Protein AF-A0A2E4EGY2-F1 (afdb_monomer_lite)

Structure (mmCIF, N/CA/C/O backbone):
data_AF-A0A2E4EGY2-F1
#
_entry.id   AF-A0A2E4EGY2-F1
#
loop_
_atom_site.group_PDB
_atom_site.id
_atom_site.type_symbol
_atom_site.label_atom_id
_atom_site.label_alt_id
_atom_site.label_comp_id
_atom_site.label_asym_id
_atom_site.label_entity_id
_atom_site.label_seq_id
_atom_site.pdbx_PDB_ins_code
_atom_site.Cartn_x
_atom_site.Cartn_y
_atom_site.Cartn_z
_atom_site.occupancy
_atom_site.B_iso_or_equiv
_atom_site.auth_seq_id
_atom_site.auth_comp_id
_atom_site.auth_asym_id
_atom_site.auth_atom_id
_atom_site.pdbx_PDB_model_num
ATOM 1 N N . MET A 1 1 ? 61.086 -19.832 33.159 1.00 43.75 1 MET A N 1
ATOM 2 C CA . MET A 1 1 ? 60.207 -19.777 31.962 1.00 43.75 1 MET A CA 1
ATOM 3 C C . MET A 1 1 ? 58.761 -19.370 32.262 1.00 43.75 1 MET A C 1
ATOM 5 O O . MET A 1 1 ? 58.404 -18.276 31.849 1.00 43.75 1 MET A O 1
ATOM 9 N N . LYS A 1 2 ? 57.931 -20.161 32.974 1.00 40.00 2 LYS A N 1
ATOM 10 C CA . LYS A 1 2 ? 56.482 -19.863 33.135 1.00 40.00 2 LYS A CA 1
ATOM 11 C C . LYS A 1 2 ? 56.146 -18.461 33.682 1.00 40.00 2 LYS A C 1
ATOM 13 O O . LYS A 1 2 ? 55.175 -17.877 33.219 1.00 40.00 2 LYS A O 1
ATOM 18 N N . GLU A 1 3 ? 56.927 -17.888 34.601 1.00 39.31 3 GLU A N 1
ATOM 19 C CA . GLU A 1 3 ? 56.696 -16.504 35.069 1.00 39.31 3 GLU A CA 1
ATOM 20 C C . GLU A 1 3 ? 57.158 -15.427 34.076 1.00 39.31 3 GLU A C 1
ATOM 22 O O . GLU A 1 3 ? 56.471 -14.422 33.913 1.00 39.31 3 GLU A O 1
ATOM 27 N N . GLY A 1 4 ? 58.259 -15.658 33.352 1.00 36.94 4 GLY A N 1
ATOM 28 C CA . GLY A 1 4 ? 58.747 -14.748 32.307 1.00 36.94 4 GLY A CA 1
ATOM 29 C C . GLY A 1 4 ? 57.737 -14.588 31.169 1.00 36.94 4 GLY A C 1
ATOM 30 O O . GLY A 1 4 ? 57.348 -13.468 30.851 1.00 36.94 4 GLY A O 1
ATOM 31 N N . LEU A 1 5 ? 57.208 -15.707 30.661 1.00 41.22 5 LEU A N 1
ATOM 32 C CA . LEU A 1 5 ? 56.119 -15.723 29.673 1.00 41.22 5 LEU A CA 1
ATOM 33 C C . LEU A 1 5 ? 54.854 -15.018 30.187 1.00 41.22 5 LEU A C 1
ATOM 35 O O . LEU A 1 5 ? 54.205 -14.294 29.441 1.00 41.22 5 LEU A O 1
ATOM 39 N N . LYS A 1 6 ? 54.518 -15.174 31.474 1.00 42.88 6 LYS A N 1
ATOM 40 C CA . LYS A 1 6 ? 53.339 -14.541 32.093 1.00 42.88 6 LYS A CA 1
ATOM 41 C C . LYS A 1 6 ? 53.498 -13.024 32.255 1.00 42.88 6 LYS A C 1
ATOM 43 O O . LYS A 1 6 ? 52.508 -12.302 32.165 1.00 42.88 6 LYS A O 1
ATOM 48 N N . ASN A 1 7 ? 54.723 -12.542 32.462 1.00 42.03 7 ASN A N 1
ATOM 49 C CA . ASN A 1 7 ? 55.039 -11.114 32.503 1.00 42.03 7 ASN A CA 1
ATOM 50 C C . ASN A 1 7 ? 55.165 -10.509 31.094 1.00 42.03 7 ASN A C 1
ATOM 52 O O . ASN A 1 7 ? 54.687 -9.397 30.886 1.00 42.03 7 ASN A O 1
ATOM 56 N N . GLN A 1 8 ? 55.693 -11.246 30.109 1.00 40.59 8 GLN A N 1
ATOM 57 C CA . GLN A 1 8 ? 55.657 -10.837 28.699 1.00 40.59 8 GLN A CA 1
ATOM 58 C C . GLN A 1 8 ? 54.221 -10.742 28.170 1.00 40.59 8 GLN A C 1
ATOM 60 O O . GLN A 1 8 ? 53.866 -9.704 27.626 1.00 40.59 8 GLN A O 1
ATOM 65 N N . PHE A 1 9 ? 53.359 -11.740 28.406 1.00 45.94 9 PHE A N 1
ATOM 66 C CA . PHE A 1 9 ? 51.948 -11.672 27.996 1.00 45.94 9 PHE A CA 1
ATOM 67 C C . PHE A 1 9 ? 51.217 -10.479 28.619 1.00 45.94 9 PHE A C 1
ATOM 69 O O . PHE A 1 9 ? 50.475 -9.787 27.929 1.00 45.94 9 PHE A O 1
ATOM 76 N N . LYS A 1 10 ? 51.463 -10.199 29.908 1.00 45.66 10 LYS A N 1
ATOM 77 C CA . LYS A 1 10 ? 50.946 -8.993 30.569 1.00 45.66 10 LYS A CA 1
ATOM 78 C C . LYS A 1 10 ? 51.479 -7.710 29.943 1.00 45.66 10 LYS A C 1
ATOM 80 O O . LYS A 1 10 ? 50.704 -6.780 29.805 1.00 45.66 10 LYS A O 1
ATOM 85 N N . SER A 1 11 ? 52.761 -7.654 29.580 1.00 42.69 11 SER A N 1
ATOM 86 C CA . SER A 1 11 ? 53.362 -6.485 28.930 1.00 42.69 11 SER A CA 1
ATOM 87 C C . SER A 1 11 ? 52.779 -6.251 27.535 1.00 42.69 11 SER A C 1
ATOM 89 O O . SER A 1 11 ? 52.365 -5.139 27.232 1.00 42.69 11 SER A O 1
ATOM 91 N N . VAL A 1 12 ? 52.672 -7.291 26.705 1.00 44.94 12 VAL A N 1
ATOM 92 C CA . VAL A 1 12 ? 52.135 -7.182 25.338 1.00 44.94 12 VAL A CA 1
ATOM 93 C C . VAL A 1 12 ? 50.657 -6.789 25.360 1.00 44.94 12 VAL A C 1
ATOM 95 O O . VAL A 1 12 ? 50.278 -5.853 24.666 1.00 44.94 12 VAL A O 1
ATOM 98 N N . TRP A 1 13 ? 49.834 -7.404 26.218 1.00 46.69 13 TRP A N 1
ATOM 99 C CA . TRP A 1 13 ? 48.433 -6.989 26.388 1.00 46.69 13 TRP A CA 1
ATOM 100 C C . TRP A 1 13 ? 48.278 -5.614 27.044 1.00 46.69 13 TRP A C 1
ATOM 102 O O . TRP A 1 13 ? 47.344 -4.891 26.716 1.00 46.69 13 TRP A O 1
ATOM 112 N N . PHE A 1 14 ? 49.187 -5.224 27.942 1.00 46.91 14 PHE A N 1
ATOM 113 C CA . PHE A 1 14 ? 49.222 -3.873 28.502 1.00 46.91 14 PHE A CA 1
ATOM 114 C C . PHE A 1 14 ? 49.481 -2.833 27.412 1.00 46.91 14 PHE A C 1
ATOM 116 O O . PHE A 1 14 ? 48.731 -1.870 27.333 1.00 46.91 14 PHE A O 1
ATOM 123 N N . HIS A 1 15 ? 50.472 -3.052 26.542 1.00 46.97 15 HIS A N 1
ATOM 124 C CA . HIS A 1 15 ? 50.715 -2.168 25.404 1.00 46.97 15 HIS A CA 1
ATOM 125 C C . HIS A 1 15 ? 49.548 -2.212 24.415 1.00 46.97 15 HIS A C 1
ATOM 127 O O . HIS A 1 15 ? 49.099 -1.157 24.012 1.00 46.97 15 HIS A O 1
ATOM 133 N N . ALA A 1 16 ? 48.975 -3.378 24.099 1.00 46.25 16 ALA A N 1
ATOM 134 C CA . ALA A 1 16 ? 47.828 -3.467 23.193 1.00 46.25 16 ALA A CA 1
ATOM 135 C C . ALA A 1 16 ? 46.588 -2.715 23.710 1.00 46.25 16 ALA A C 1
ATOM 137 O O . ALA A 1 16 ? 45.962 -1.994 22.946 1.00 46.25 16 ALA A O 1
ATOM 138 N N . VAL A 1 17 ? 46.242 -2.837 24.998 1.00 45.94 17 VAL A N 1
ATOM 139 C CA . VAL A 1 17 ? 45.067 -2.166 25.589 1.00 45.94 17 VAL A CA 1
ATOM 140 C C . VAL A 1 17 ? 45.338 -0.694 25.895 1.00 45.94 17 VAL A C 1
ATOM 142 O O . VAL A 1 17 ? 44.447 0.129 25.711 1.00 45.94 17 VAL A O 1
ATOM 145 N N . LEU A 1 18 ? 46.551 -0.337 26.329 1.00 44.94 18 LEU A N 1
ATOM 146 C CA . LEU A 1 18 ? 46.935 1.062 26.504 1.00 44.94 18 LEU A CA 1
ATOM 147 C C . LEU A 1 18 ? 47.008 1.766 25.147 1.00 44.94 18 LEU A C 1
ATOM 149 O O . LEU A 1 18 ? 46.481 2.861 25.030 1.00 44.94 18 LEU A O 1
ATOM 153 N N . SER A 1 19 ? 47.568 1.127 24.117 1.00 43.06 19 SER A N 1
ATOM 154 C CA . SER A 1 19 ? 47.495 1.610 22.739 1.00 43.06 19 SER A CA 1
ATOM 155 C C . SER A 1 19 ? 46.063 1.627 22.230 1.00 43.06 19 SER A C 1
ATOM 157 O O . SER A 1 19 ? 45.731 2.601 21.594 1.00 43.06 19 SER A O 1
ATOM 159 N N . LEU A 1 20 ? 45.176 0.673 22.540 1.00 46.81 20 LEU A N 1
ATOM 160 C CA . LEU A 1 20 ? 43.767 0.795 22.135 1.00 46.81 20 LEU A CA 1
ATOM 161 C C . LEU A 1 20 ? 43.086 1.98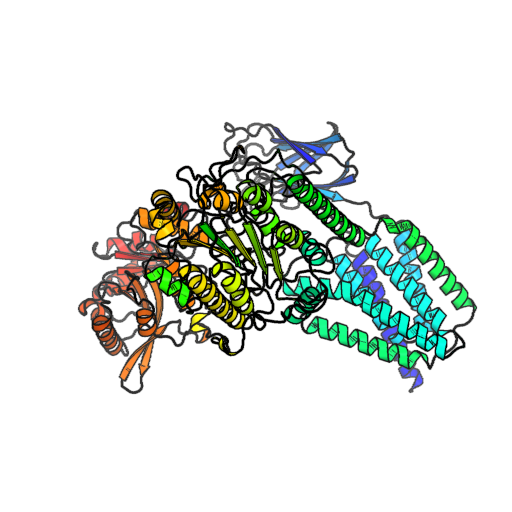9 22.811 1.00 46.81 20 LEU A C 1
ATOM 163 O O . LEU A 1 20 ? 42.434 2.765 22.133 1.00 46.81 20 LEU A O 1
ATOM 167 N N . ALA A 1 21 ? 43.253 2.177 24.122 1.00 44.97 21 ALA A N 1
ATOM 168 C CA . ALA A 1 21 ? 42.639 3.285 24.855 1.00 44.97 21 ALA A CA 1
ATOM 169 C C . ALA A 1 21 ? 43.232 4.649 24.461 1.00 44.97 21 ALA A C 1
ATOM 171 O O . ALA A 1 21 ? 42.494 5.619 24.308 1.00 44.97 21 ALA A O 1
ATOM 172 N N . ILE A 1 22 ? 44.551 4.719 24.247 1.00 47.06 22 ILE A N 1
ATOM 173 C CA . ILE A 1 22 ? 45.232 5.908 23.727 1.00 47.06 22 ILE A CA 1
ATOM 174 C C . ILE A 1 22 ? 44.877 6.128 22.257 1.00 47.06 22 ILE A C 1
ATOM 176 O O . ILE A 1 22 ? 44.673 7.270 21.894 1.00 47.06 22 ILE A O 1
ATOM 180 N N . SER A 1 23 ? 44.732 5.097 21.422 1.00 41.50 23 SER A N 1
ATOM 181 C CA . SER A 1 23 ? 44.304 5.225 20.021 1.00 41.50 23 SER A CA 1
ATOM 182 C C . SER A 1 23 ? 42.824 5.556 19.887 1.00 41.50 23 SER A C 1
ATOM 184 O O . SER A 1 23 ? 42.479 6.232 18.937 1.00 41.50 23 SER A O 1
ATOM 186 N N . PHE A 1 24 ? 41.955 5.148 20.814 1.00 45.22 24 PHE A N 1
ATOM 187 C CA . PHE A 1 24 ? 40.541 5.543 20.822 1.00 45.22 24 PHE A CA 1
ATOM 188 C C . PHE A 1 24 ? 40.388 6.980 21.333 1.00 45.22 24 PHE A C 1
ATOM 190 O O . PHE A 1 24 ? 39.708 7.789 20.712 1.00 45.22 24 PHE A O 1
ATOM 197 N N . GLY A 1 25 ? 41.109 7.338 22.403 1.00 43.31 25 GLY A N 1
ATOM 198 C CA . GLY A 1 25 ? 41.240 8.727 22.842 1.00 43.31 25 GLY A CA 1
ATOM 199 C C . GLY A 1 25 ? 41.875 9.616 21.769 1.00 43.31 25 GLY A C 1
ATOM 200 O O . GLY A 1 25 ? 41.408 10.725 21.551 1.00 43.31 25 GLY A O 1
ATOM 201 N N . LEU A 1 26 ? 42.884 9.117 21.048 1.00 38.22 26 LEU A N 1
ATOM 202 C CA . LEU A 1 26 ? 43.493 9.809 19.916 1.00 38.22 26 LEU A CA 1
ATOM 203 C C . LEU A 1 26 ? 42.579 9.837 18.696 1.00 38.22 26 LEU A C 1
ATOM 205 O O . LEU A 1 26 ? 42.564 10.863 18.052 1.00 38.22 26 LEU A O 1
ATOM 209 N N . LEU A 1 27 ? 41.776 8.817 18.386 1.00 38.78 27 LEU A N 1
ATOM 210 C CA . LEU A 1 27 ? 40.776 8.884 17.308 1.00 38.78 27 LEU A CA 1
ATOM 211 C C . LEU A 1 27 ? 39.757 10.003 17.574 1.00 38.78 27 LEU A C 1
ATOM 213 O O . LEU A 1 27 ? 39.432 10.756 16.665 1.00 38.78 27 LEU A O 1
ATOM 217 N N . VAL A 1 28 ? 39.359 10.194 18.836 1.00 42.56 28 VAL A N 1
ATOM 218 C CA . VAL A 1 28 ? 38.513 11.317 19.289 1.00 42.56 28 VAL A CA 1
ATOM 219 C C . VAL A 1 28 ? 39.254 12.676 19.295 1.00 42.56 28 VAL A C 1
ATOM 221 O O . VAL A 1 28 ? 38.615 13.724 19.338 1.00 42.56 28 VAL A O 1
ATOM 224 N N . ILE A 1 29 ? 40.593 12.690 19.235 1.00 39.97 29 ILE A N 1
ATOM 225 C CA . ILE A 1 29 ? 41.439 13.905 19.171 1.00 39.97 29 ILE A CA 1
ATOM 226 C C . ILE A 1 29 ? 41.930 14.207 17.737 1.00 39.97 29 ILE A C 1
ATOM 228 O O . ILE A 1 29 ? 42.236 15.358 17.435 1.00 39.97 29 ILE A O 1
ATOM 232 N N . ILE A 1 30 ? 42.026 13.196 16.867 1.00 36.00 30 ILE A N 1
ATOM 233 C CA . ILE A 1 30 ? 42.582 13.247 15.502 1.00 36.00 30 ILE A CA 1
ATOM 234 C C . ILE A 1 30 ? 41.524 13.666 14.474 1.00 36.00 30 ILE A C 1
ATOM 236 O O . ILE A 1 30 ? 41.901 14.147 13.409 1.00 36.00 30 ILE A O 1
ATOM 240 N N . ASP A 1 31 ? 40.235 13.630 14.826 1.00 38.78 31 ASP A N 1
ATOM 241 C CA . ASP A 1 31 ? 39.235 14.503 14.202 1.00 38.78 31 ASP A CA 1
ATOM 242 C C . ASP A 1 31 ? 38.855 15.681 15.131 1.00 38.78 31 ASP A C 1
ATOM 244 O O . ASP A 1 31 ? 37.803 15.682 15.781 1.00 38.78 31 ASP A O 1
ATOM 248 N N . PRO A 1 32 ? 39.702 16.728 15.219 1.00 34.06 32 PRO A N 1
ATOM 249 C CA . PRO A 1 32 ? 39.312 17.992 15.831 1.00 34.06 32 PRO A CA 1
ATOM 250 C C . PRO A 1 32 ? 38.370 18.811 14.921 1.00 34.06 32 PRO A C 1
ATOM 252 O O . PRO A 1 32 ? 37.890 19.858 15.358 1.00 34.06 32 PRO A O 1
ATOM 255 N N . GLY A 1 33 ? 38.121 18.362 13.682 1.00 35.66 33 GLY A N 1
ATOM 256 C CA . GLY A 1 33 ? 37.351 19.050 12.644 1.00 35.66 33 GLY A CA 1
ATOM 257 C C . GLY A 1 33 ? 35.840 18.843 12.749 1.00 35.66 33 GLY A C 1
ATOM 258 O O . GLY A 1 33 ? 35.081 19.766 12.448 1.00 35.66 33 GLY A O 1
ATOM 259 N N . GLN A 1 34 ? 35.377 17.699 13.265 1.00 41.50 34 GLN A N 1
ATOM 260 C CA . GLN A 1 34 ? 33.968 17.511 13.615 1.00 41.50 34 GLN A CA 1
ATOM 261 C C . GLN A 1 34 ? 33.580 18.347 14.842 1.00 41.50 34 GLN A C 1
ATOM 263 O O . GLN A 1 34 ? 33.541 17.902 15.997 1.00 41.50 34 GLN A O 1
ATOM 268 N N . GLN A 1 35 ? 33.246 19.608 14.573 1.00 42.72 35 GLN A N 1
ATOM 269 C CA . GLN A 1 35 ? 32.198 20.292 15.319 1.00 42.72 35 GLN A CA 1
ATOM 270 C C . GLN A 1 35 ? 30.904 19.480 15.183 1.00 42.72 35 GLN A C 1
ATOM 272 O O . GLN A 1 35 ? 30.644 18.913 14.125 1.00 42.72 35 GLN A O 1
ATOM 277 N N . ILE A 1 36 ? 30.101 19.419 16.245 1.00 43.84 36 ILE A N 1
ATOM 278 C CA . ILE A 1 36 ? 28.754 18.851 16.149 1.00 43.84 36 ILE A CA 1
ATOM 279 C C . ILE A 1 36 ? 27.914 19.887 15.405 1.00 43.84 36 ILE A C 1
ATOM 281 O O . ILE A 1 36 ? 27.819 21.035 15.847 1.00 43.84 36 ILE A O 1
ATOM 285 N N . LYS A 1 37 ? 27.390 19.485 14.248 1.00 47.50 37 LYS A N 1
ATOM 286 C CA . LYS A 1 37 ? 26.693 20.336 13.285 1.00 47.50 37 LYS A CA 1
ATOM 287 C C . LYS A 1 37 ? 25.208 20.014 13.351 1.00 47.50 37 LYS A C 1
ATOM 289 O O . LYS A 1 37 ? 24.761 19.048 12.740 1.00 47.50 37 LYS A O 1
ATOM 294 N N . HIS A 1 38 ? 24.435 20.805 14.089 1.00 48.16 38 HIS A N 1
ATOM 295 C CA . HIS A 1 38 ? 22.979 20.682 14.017 1.00 48.16 38 HIS A CA 1
ATOM 296 C C . HIS A 1 38 ? 22.462 21.564 12.881 1.00 48.16 38 HIS A C 1
ATOM 298 O O . HIS A 1 38 ? 22.697 22.779 12.890 1.00 48.16 38 HIS A O 1
ATOM 304 N N . ARG A 1 39 ? 21.735 20.967 11.926 1.00 51.50 39 ARG A N 1
ATOM 305 C CA . ARG A 1 39 ? 20.926 21.734 10.971 1.00 51.50 39 ARG A CA 1
ATOM 306 C C . ARG A 1 39 ? 19.956 22.610 11.754 1.00 51.50 39 ARG A C 1
ATOM 308 O O . ARG A 1 39 ? 19.328 22.162 12.714 1.00 51.50 39 ARG A O 1
ATOM 315 N N . ILE A 1 40 ? 19.873 23.875 11.370 1.00 57.31 40 ILE A N 1
ATOM 316 C CA . ILE A 1 40 ? 19.001 24.834 12.036 1.00 57.31 40 ILE A CA 1
ATOM 317 C C . ILE A 1 40 ? 17.601 24.675 11.440 1.00 57.31 40 ILE A C 1
ATOM 319 O O . ILE A 1 40 ? 17.443 24.763 10.228 1.00 57.31 40 ILE A O 1
ATOM 323 N N . SER A 1 41 ? 16.593 24.404 12.274 1.00 55.62 41 SER A N 1
ATOM 324 C CA . SER A 1 41 ? 15.233 24.175 11.773 1.00 55.62 41 SER A CA 1
ATOM 325 C C . SER A 1 41 ? 14.583 25.468 11.270 1.00 55.62 41 SER A C 1
ATOM 327 O O . SER A 1 41 ? 14.902 26.562 11.742 1.00 55.62 41 SER A O 1
ATOM 329 N N . ASN A 1 42 ? 13.567 25.337 10.416 1.00 55.50 42 ASN A N 1
ATOM 330 C CA . ASN A 1 42 ? 12.757 26.461 9.928 1.00 55.50 42 ASN A CA 1
ATOM 331 C C . ASN A 1 42 ? 12.005 27.222 11.047 1.00 55.50 42 ASN A C 1
ATOM 333 O O . ASN A 1 42 ? 11.441 28.278 10.790 1.00 55.50 42 ASN A O 1
ATOM 337 N N . THR A 1 43 ? 11.992 26.723 12.293 1.00 56.84 43 THR A N 1
ATOM 338 C CA . THR A 1 43 ? 11.450 27.462 13.455 1.00 56.84 43 THR A CA 1
ATOM 339 C C . THR A 1 43 ? 12.482 28.365 14.143 1.00 56.84 43 THR A C 1
ATOM 341 O O . THR A 1 43 ? 12.125 29.196 14.974 1.00 56.84 43 THR A O 1
ATOM 344 N N . ASN A 1 44 ? 13.770 28.217 13.816 1.00 61.84 44 ASN A N 1
ATOM 345 C CA . ASN A 1 44 ? 14.877 28.919 14.467 1.00 61.84 44 ASN A CA 1
ATOM 346 C C . ASN A 1 44 ? 15.380 30.142 13.677 1.00 61.84 44 ASN A C 1
ATOM 348 O O . ASN A 1 44 ? 16.044 30.998 14.261 1.00 61.84 44 ASN A O 1
ATOM 352 N N . ILE A 1 45 ? 15.087 30.227 12.377 1.00 72.38 45 ILE A N 1
ATOM 353 C CA . ILE A 1 45 ? 15.450 31.344 11.492 1.00 72.38 45 ILE A CA 1
ATOM 354 C C . ILE A 1 45 ? 14.226 31.691 10.642 1.00 72.38 45 ILE A C 1
ATOM 356 O O . ILE A 1 45 ? 13.532 30.793 10.177 1.00 72.38 45 ILE A O 1
ATOM 360 N N . SER A 1 46 ? 13.992 32.978 10.398 1.00 75.12 46 SER A N 1
ATOM 361 C CA . SER A 1 46 ? 13.111 33.456 9.321 1.00 75.12 46 SER A CA 1
ATOM 362 C C . SER A 1 46 ? 13.911 34.290 8.326 1.00 75.12 46 SER A C 1
ATOM 364 O O . SER A 1 46 ? 14.830 34.993 8.743 1.00 75.12 46 SER A O 1
ATOM 366 N N . TRP A 1 47 ? 13.557 34.271 7.044 1.00 76.06 47 TRP A N 1
ATOM 367 C CA . TRP A 1 47 ? 14.311 34.967 5.998 1.00 76.06 47 TRP A CA 1
ATOM 368 C C . TRP A 1 47 ? 13.417 35.712 5.005 1.00 76.06 47 TRP A C 1
ATOM 370 O O . TRP A 1 47 ? 12.238 35.396 4.860 1.00 76.06 47 TRP A O 1
ATOM 380 N N . ASP A 1 48 ? 14.016 36.679 4.315 1.00 77.69 48 ASP A N 1
ATOM 381 C CA . ASP A 1 48 ? 13.446 37.396 3.172 1.00 77.69 48 ASP A CA 1
ATOM 382 C C . ASP A 1 48 ? 14.502 37.532 2.059 1.00 77.69 48 ASP A C 1
ATOM 384 O O . ASP A 1 48 ? 15.704 37.534 2.347 1.00 77.69 48 ASP A O 1
ATOM 388 N N . VAL A 1 49 ? 14.068 37.607 0.796 1.00 74.00 49 VAL A N 1
ATOM 389 C CA . VAL A 1 49 ? 14.955 37.624 -0.382 1.00 74.00 49 VAL A CA 1
ATOM 390 C C . VAL A 1 49 ? 14.600 38.789 -1.302 1.00 74.00 49 VAL A C 1
ATOM 392 O O . VAL A 1 49 ? 13.512 38.837 -1.873 1.00 74.00 49 VAL A O 1
ATOM 395 N N . GLU A 1 50 ? 15.554 39.689 -1.524 1.00 77.31 50 GLU A N 1
ATOM 396 C CA . GLU A 1 50 ? 15.409 40.818 -2.443 1.00 77.31 50 GLU A CA 1
ATOM 397 C C . GLU A 1 50 ? 16.045 40.525 -3.819 1.00 77.31 50 GLU A C 1
ATOM 399 O O . GLU A 1 50 ? 16.934 39.685 -3.972 1.00 77.31 50 GLU A O 1
ATOM 404 N N . ASN A 1 51 ? 15.600 41.263 -4.843 1.00 68.38 51 ASN A N 1
ATOM 405 C CA . ASN A 1 51 ? 16.040 41.181 -6.249 1.00 68.38 51 ASN A CA 1
ATOM 406 C C . ASN A 1 51 ? 15.730 39.866 -7.011 1.00 68.38 51 ASN A C 1
ATOM 408 O O . ASN A 1 51 ? 16.104 39.741 -8.182 1.00 68.38 51 ASN A O 1
ATOM 412 N N . VAL A 1 52 ? 14.953 38.944 -6.431 1.00 63.59 52 VAL A N 1
ATOM 413 C CA . VAL A 1 52 ? 14.356 37.793 -7.140 1.00 63.59 52 VAL A CA 1
ATOM 414 C C . VAL A 1 52 ? 12.952 38.170 -7.632 1.00 63.59 52 VAL A C 1
ATOM 416 O O . VAL A 1 52 ? 12.012 38.260 -6.851 1.00 63.59 52 VAL A O 1
ATOM 419 N N . ASN A 1 53 ? 12.807 38.442 -8.933 1.00 53.25 53 ASN A N 1
ATOM 420 C CA . ASN A 1 53 ? 11.556 38.911 -9.550 1.00 53.25 53 ASN A CA 1
ATOM 421 C C . ASN A 1 53 ? 11.316 38.244 -10.920 1.00 53.25 53 ASN A C 1
ATOM 423 O O . ASN A 1 53 ? 12.290 37.964 -11.617 1.00 53.25 53 ASN A O 1
ATOM 427 N N . PRO A 1 54 ? 10.059 38.105 -11.398 1.00 45.81 54 PRO A N 1
ATOM 428 C CA . PRO A 1 54 ? 9.752 37.488 -12.700 1.00 45.81 54 PRO A CA 1
ATOM 429 C C . PRO A 1 54 ? 10.389 38.174 -13.921 1.00 45.81 54 PRO A C 1
ATOM 431 O O . PRO A 1 54 ? 10.542 37.550 -14.966 1.00 45.81 54 PRO A O 1
ATOM 434 N N . GLY A 1 55 ? 10.767 39.453 -13.806 1.00 50.75 55 GLY A N 1
ATOM 435 C CA . GLY A 1 55 ? 11.512 40.185 -14.840 1.00 50.75 55 GLY A CA 1
ATOM 436 C C . GLY A 1 55 ? 13.014 39.868 -14.893 1.00 50.75 55 GLY A C 1
ATOM 437 O O . GLY A 1 55 ? 13.683 40.285 -15.830 1.00 50.75 55 GLY A O 1
ATOM 438 N N . ASN A 1 56 ? 13.537 39.131 -13.909 1.00 47.03 56 ASN A N 1
ATOM 439 C CA . ASN A 1 56 ? 14.909 38.626 -13.835 1.00 47.03 56 ASN A CA 1
ATOM 440 C C . ASN A 1 56 ? 14.869 37.098 -14.039 1.00 47.03 56 ASN A C 1
ATOM 442 O O . ASN A 1 56 ? 15.159 36.308 -13.140 1.00 47.03 56 ASN A O 1
ATOM 446 N N . ALA A 1 57 ? 14.329 36.694 -15.192 1.00 44.53 57 ALA A N 1
ATOM 447 C CA . ALA A 1 57 ? 13.749 35.374 -15.411 1.00 44.53 57 ALA A CA 1
ATOM 448 C C . ALA A 1 57 ? 14.789 34.241 -15.475 1.00 44.53 57 ALA A C 1
ATOM 450 O O . ALA A 1 57 ? 15.209 33.862 -16.569 1.00 44.53 57 ALA A O 1
ATOM 451 N N . ARG A 1 58 ? 15.137 33.684 -14.302 1.00 47.59 58 ARG A N 1
ATOM 452 C CA . ARG A 1 58 ? 15.354 32.239 -14.049 1.00 47.59 58 ARG A CA 1
ATOM 453 C C . ARG A 1 58 ? 15.753 31.896 -12.606 1.00 47.59 58 ARG A C 1
ATOM 455 O O . ARG A 1 58 ? 15.622 30.738 -12.252 1.00 47.59 58 ARG A O 1
ATOM 462 N N . SER A 1 59 ? 16.229 32.835 -11.782 1.00 45.81 59 SER A N 1
ATOM 463 C CA . SER A 1 59 ? 16.734 32.522 -10.427 1.00 45.81 59 SER A CA 1
ATOM 464 C C . SER A 1 59 ? 15.669 31.911 -9.507 1.00 45.81 59 SER A C 1
ATOM 466 O O . SER A 1 59 ? 14.758 32.611 -9.060 1.00 45.81 59 SER A O 1
ATOM 468 N N . GLU A 1 60 ? 15.813 30.621 -9.196 1.00 47.62 60 GLU A N 1
ATOM 469 C CA . GLU A 1 60 ? 14.971 29.891 -8.247 1.00 47.62 60 GLU A CA 1
ATOM 470 C C . GLU A 1 60 ? 15.617 29.846 -6.852 1.00 47.62 60 GLU A C 1
ATOM 472 O O . GLU A 1 60 ? 16.768 29.434 -6.673 1.00 47.62 60 GLU A O 1
ATOM 477 N N . PHE A 1 61 ? 14.845 30.242 -5.837 1.00 49.03 61 PHE A N 1
ATOM 478 C CA . PHE A 1 61 ? 15.204 30.098 -4.427 1.00 49.03 61 PHE A CA 1
ATOM 479 C C . PHE A 1 61 ? 14.391 28.945 -3.826 1.00 49.03 61 PHE A C 1
ATOM 481 O O . PHE A 1 61 ? 13.179 29.071 -3.647 1.00 49.03 61 PHE A O 1
ATOM 488 N N . SER A 1 62 ? 15.048 27.818 -3.537 1.00 43.31 62 SER A N 1
ATOM 489 C CA . SER A 1 62 ? 14.399 26.597 -3.047 1.00 43.31 62 SER A CA 1
ATOM 490 C C . SER A 1 62 ? 15.176 25.987 -1.883 1.00 43.31 62 SER A C 1
ATOM 492 O O . SER A 1 62 ? 16.313 25.551 -2.039 1.00 43.31 62 SER A O 1
ATOM 494 N N . LEU A 1 63 ? 14.551 25.940 -0.706 1.00 46.69 63 LEU A N 1
ATOM 495 C CA . LEU A 1 63 ? 15.120 25.324 0.494 1.00 46.69 63 LEU A CA 1
ATOM 496 C C . LEU A 1 63 ? 14.743 23.839 0.567 1.00 46.69 63 LEU A C 1
ATOM 498 O O . LEU A 1 63 ? 13.683 23.485 1.081 1.00 46.69 63 LEU A O 1
ATOM 502 N N . PHE A 1 64 ? 15.645 22.975 0.100 1.00 40.66 64 PHE A N 1
ATOM 503 C CA . PHE A 1 64 ? 15.582 21.522 0.295 1.00 40.66 64 PHE A CA 1
ATOM 504 C C . PHE A 1 64 ? 16.544 21.089 1.405 1.00 40.66 64 PHE A C 1
ATOM 506 O O . PHE A 1 64 ? 17.690 20.744 1.119 1.00 40.66 64 PHE A O 1
ATOM 513 N N . ASP A 1 65 ? 16.090 21.134 2.667 1.00 41.22 65 ASP A N 1
ATOM 514 C CA . ASP A 1 65 ? 16.758 20.610 3.887 1.00 41.22 65 ASP A CA 1
ATOM 515 C C . ASP A 1 65 ? 18.216 21.064 4.161 1.00 41.22 65 ASP A C 1
ATOM 517 O O . ASP A 1 65 ? 18.846 20.689 5.153 1.00 41.22 65 ASP A O 1
ATOM 521 N N . THR A 1 66 ? 18.737 21.904 3.279 1.00 42.53 66 THR A N 1
ATOM 522 C CA . THR A 1 66 ? 20.096 22.406 3.125 1.00 42.53 66 THR A CA 1
ATOM 523 C C . THR A 1 66 ? 19.975 23.627 2.221 1.00 42.53 66 THR A C 1
ATOM 525 O O . THR A 1 66 ? 19.280 23.595 1.204 1.00 42.53 66 THR A O 1
ATOM 528 N N . SER A 1 67 ? 20.607 24.727 2.608 1.00 51.97 67 SER A N 1
ATOM 529 C CA . SER A 1 67 ? 20.373 26.041 2.005 1.00 51.97 67 SER A CA 1
ATOM 530 C C . SER A 1 67 ? 21.180 26.246 0.710 1.00 51.97 67 SER A C 1
ATOM 532 O O . SER A 1 67 ? 22.202 26.937 0.674 1.00 51.97 67 SER A O 1
ATOM 534 N N . TYR A 1 68 ? 20.702 25.629 -0.371 1.00 52.94 68 TYR A N 1
ATOM 535 C CA . TYR A 1 68 ? 21.153 25.853 -1.749 1.00 52.94 68 TYR A CA 1
ATOM 536 C C . TYR A 1 68 ? 20.237 26.871 -2.459 1.00 52.94 68 TYR A C 1
ATOM 538 O O . TYR A 1 68 ? 19.047 26.936 -2.164 1.00 52.94 68 TYR A O 1
ATOM 546 N N . PHE A 1 69 ? 20.757 27.669 -3.398 1.00 56.16 69 PHE A N 1
ATOM 547 C CA . PHE A 1 69 ? 19.939 28.567 -4.232 1.00 56.16 69 PHE A CA 1
ATOM 548 C C . PHE A 1 69 ? 20.586 28.801 -5.602 1.00 56.16 69 PHE A C 1
ATOM 550 O O . PHE A 1 69 ? 21.808 28.858 -5.729 1.00 56.16 69 PHE A O 1
ATOM 557 N N . VAL A 1 70 ? 19.773 28.950 -6.650 1.00 51.62 70 VAL A N 1
ATOM 558 C CA . VAL A 1 70 ? 20.275 29.000 -8.029 1.00 51.62 70 VAL A CA 1
ATOM 559 C C . VAL A 1 70 ? 20.311 30.441 -8.535 1.00 51.62 70 VAL A C 1
ATOM 561 O O . VAL A 1 70 ? 19.275 31.087 -8.688 1.00 51.62 70 VAL A O 1
ATOM 564 N N . ILE A 1 71 ? 21.515 30.950 -8.822 1.00 54.69 71 ILE A N 1
ATOM 565 C CA . ILE A 1 71 ? 21.714 32.234 -9.510 1.00 54.69 71 ILE A CA 1
ATOM 566 C C . ILE A 1 71 ? 22.177 31.961 -10.941 1.00 54.69 71 ILE A C 1
ATOM 568 O O . ILE A 1 71 ? 23.336 31.604 -11.190 1.00 54.69 71 ILE A O 1
ATOM 572 N N . HIS A 1 72 ? 21.260 32.171 -11.880 1.00 52.00 72 HIS A N 1
ATOM 573 C CA . HIS A 1 72 ? 21.540 32.040 -13.304 1.00 52.00 72 HIS A CA 1
ATOM 574 C C . HIS A 1 72 ? 22.250 33.290 -13.867 1.00 52.00 72 HIS A C 1
ATOM 576 O O . HIS A 1 72 ? 22.116 34.383 -13.307 1.00 52.00 72 HIS A O 1
ATOM 582 N N . PRO A 1 73 ? 22.995 33.160 -14.983 1.00 47.38 73 PRO A N 1
ATOM 583 C CA . PRO A 1 73 ? 23.633 34.287 -15.667 1.00 47.38 73 PRO A CA 1
ATOM 584 C C . PRO A 1 73 ? 22.666 35.418 -16.045 1.00 47.38 73 PRO A C 1
ATOM 586 O O . PRO A 1 73 ? 21.571 35.160 -16.546 1.00 47.38 73 PRO A O 1
ATOM 589 N N . GLY A 1 74 ? 23.109 36.672 -15.889 1.00 48.56 74 GLY A N 1
ATOM 590 C CA . GLY A 1 74 ? 22.396 37.862 -16.380 1.00 48.56 74 GLY A CA 1
ATOM 591 C C . GLY A 1 74 ? 21.646 38.698 -15.334 1.00 48.56 74 GLY A C 1
ATOM 592 O O . GLY A 1 74 ? 20.945 39.639 -15.711 1.00 48.56 74 GLY A O 1
ATOM 593 N N . ALA A 1 75 ? 21.791 38.409 -14.038 1.00 53.78 75 ALA A N 1
ATOM 594 C CA . ALA A 1 75 ? 21.211 39.234 -12.979 1.00 53.78 75 ALA A CA 1
ATOM 595 C C . ALA A 1 75 ? 21.849 40.641 -12.942 1.00 53.78 75 ALA A C 1
ATOM 597 O O . ALA A 1 75 ? 23.009 40.800 -12.583 1.00 53.78 75 ALA A O 1
ATOM 598 N N . GLN A 1 76 ? 21.074 41.686 -13.259 1.00 56.31 76 GLN A N 1
ATOM 599 C CA . GLN A 1 76 ? 21.552 43.087 -13.272 1.00 56.31 76 GLN A CA 1
ATOM 600 C C . GLN A 1 76 ? 21.785 43.703 -11.877 1.00 56.31 76 GLN A C 1
ATOM 602 O O . GLN A 1 76 ? 22.172 44.867 -11.766 1.00 56.31 76 GLN A O 1
ATOM 607 N N . LYS A 1 77 ? 21.471 42.966 -10.809 1.00 66.25 77 LYS A N 1
ATOM 608 C CA . LYS A 1 77 ? 21.635 43.369 -9.409 1.00 66.25 77 LYS A CA 1
ATOM 609 C C . LYS A 1 77 ? 22.010 42.142 -8.577 1.00 66.25 77 LYS A C 1
ATOM 611 O O . LYS A 1 77 ? 21.484 41.066 -8.874 1.00 66.25 77 LYS A O 1
ATOM 616 N N . PRO A 1 78 ? 22.817 42.303 -7.515 1.00 74.31 78 PRO A N 1
ATOM 617 C CA . PRO A 1 78 ? 23.120 41.210 -6.605 1.00 74.31 78 PRO A CA 1
ATOM 618 C C . PRO A 1 78 ? 21.859 40.709 -5.891 1.00 74.31 78 PRO A C 1
ATOM 620 O O . PRO A 1 78 ? 20.943 41.482 -5.579 1.00 74.31 78 PRO A O 1
ATOM 623 N N . VAL A 1 79 ? 21.829 39.408 -5.611 1.00 75.88 79 VAL A N 1
ATOM 624 C CA . VAL A 1 79 ? 20.795 38.786 -4.776 1.00 75.88 79 VAL A CA 1
ATOM 625 C C . VAL A 1 79 ? 21.124 39.091 -3.321 1.00 75.88 79 VAL A C 1
ATOM 627 O O . VAL A 1 79 ? 22.276 38.971 -2.909 1.00 75.88 79 VAL A O 1
ATOM 630 N N . ILE A 1 80 ? 20.122 39.500 -2.545 1.00 81.50 80 ILE A N 1
ATOM 631 C CA . ILE A 1 80 ? 20.288 39.845 -1.131 1.00 81.50 80 ILE A CA 1
ATOM 632 C C . ILE A 1 80 ? 19.349 38.954 -0.328 1.00 81.50 80 ILE A C 1
ATOM 634 O O . ILE A 1 80 ? 18.143 38.965 -0.564 1.00 81.50 80 ILE A O 1
ATOM 638 N N . VAL A 1 81 ? 19.894 38.184 0.614 1.00 79.75 81 VAL A N 1
ATOM 639 C CA . VAL A 1 81 ? 19.109 37.339 1.523 1.00 79.75 81 VAL A CA 1
ATOM 640 C C . VAL A 1 81 ? 19.303 37.816 2.954 1.00 79.75 81 VAL A C 1
ATOM 642 O O . VAL A 1 81 ? 20.424 37.833 3.462 1.00 79.75 81 VAL A O 1
ATOM 645 N N . ASN A 1 82 ? 18.206 38.189 3.605 1.00 83.56 82 ASN A N 1
ATOM 646 C CA . ASN A 1 82 ? 18.172 38.665 4.982 1.00 83.56 82 ASN A CA 1
ATOM 647 C C . ASN A 1 82 ? 17.699 37.531 5.900 1.00 83.56 82 ASN A C 1
ATOM 649 O O . ASN A 1 82 ? 16.530 37.164 5.853 1.00 83.56 82 ASN A O 1
ATOM 653 N N . TYR A 1 83 ? 18.572 36.994 6.752 1.00 84.62 83 TYR A N 1
ATOM 654 C CA . TYR A 1 83 ? 18.261 35.951 7.737 1.00 84.62 83 TYR A CA 1
ATOM 655 C C . TYR A 1 83 ? 18.139 36.554 9.142 1.00 84.62 83 TYR A C 1
ATOM 657 O O . TYR A 1 83 ? 19.060 37.214 9.613 1.00 84.62 83 TYR A O 1
ATOM 665 N N . ASN A 1 84 ? 17.036 36.295 9.841 1.00 84.00 84 ASN A N 1
ATOM 666 C CA . ASN A 1 84 ? 16.770 36.774 11.201 1.00 84.00 84 ASN A CA 1
ATOM 667 C C . ASN A 1 84 ? 16.743 35.594 12.178 1.00 84.00 84 ASN A C 1
ATOM 669 O O . ASN A 1 84 ? 16.000 34.632 11.963 1.00 84.00 84 ASN A O 1
ATOM 673 N N . PHE A 1 85 ? 17.542 35.667 13.244 1.00 79.94 85 PHE A N 1
ATOM 674 C CA . PHE A 1 85 ? 17.780 34.543 14.152 1.00 79.94 85 PHE A CA 1
ATOM 675 C C . PHE A 1 85 ? 16.903 34.620 15.408 1.00 79.94 85 PHE A C 1
ATOM 677 O O . PHE A 1 85 ? 16.884 35.620 16.129 1.00 79.94 85 PHE A O 1
ATOM 684 N N . HIS A 1 86 ? 16.206 33.518 15.704 1.00 79.00 86 HIS A N 1
ATOM 685 C CA . HIS A 1 86 ? 15.288 33.393 16.846 1.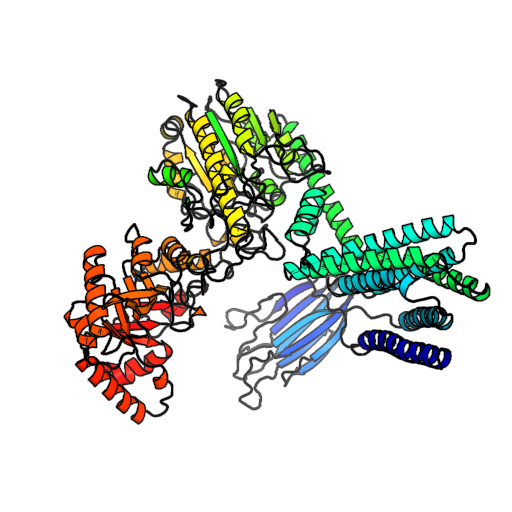00 79.00 86 HIS A CA 1
ATOM 686 C C . HIS A 1 86 ? 15.899 32.635 18.036 1.00 79.00 86 HIS A C 1
ATOM 688 O O . HIS A 1 86 ? 15.174 32.208 18.934 1.00 79.00 86 HIS A O 1
ATOM 694 N N . PHE A 1 87 ? 17.224 32.449 18.057 1.00 74.69 87 PHE A N 1
ATOM 695 C CA . PHE A 1 87 ? 17.949 31.736 19.112 1.00 74.69 87 PHE A CA 1
ATOM 696 C C . PHE A 1 87 ? 19.338 32.331 19.370 1.00 74.69 87 PHE A C 1
ATOM 698 O O . PHE A 1 87 ? 19.981 32.835 18.453 1.00 74.69 87 PHE A O 1
ATOM 705 N N . ASP A 1 88 ? 19.837 32.156 20.595 1.00 75.00 88 ASP A N 1
ATOM 706 C CA . ASP A 1 88 ? 21.233 32.431 20.945 1.00 75.00 88 ASP A CA 1
ATOM 707 C C . ASP A 1 88 ? 22.129 31.219 20.630 1.00 75.00 88 ASP A C 1
ATOM 709 O O . ASP A 1 88 ? 21.816 30.068 20.978 1.00 75.00 88 ASP A O 1
ATOM 713 N N . GLY A 1 89 ? 23.284 31.452 20.007 1.00 74.06 89 GLY A N 1
ATOM 714 C CA . GLY A 1 89 ? 24.282 30.406 19.788 1.00 74.06 89 GLY A CA 1
ATOM 715 C C . GLY A 1 89 ? 25.414 30.804 18.850 1.00 74.06 89 GLY A C 1
ATOM 716 O O . GLY A 1 89 ? 25.407 31.874 18.257 1.00 74.06 89 GLY A O 1
ATOM 717 N N . ARG A 1 90 ? 26.394 29.915 18.678 1.00 74.25 90 ARG A N 1
ATOM 718 C CA . ARG A 1 90 ? 27.378 30.052 17.601 1.00 74.25 90 ARG A CA 1
ATOM 719 C C . ARG A 1 90 ? 26.843 29.388 16.343 1.00 74.25 90 ARG A C 1
ATOM 721 O O . ARG A 1 90 ? 26.201 28.341 16.431 1.00 74.25 90 ARG A O 1
ATOM 728 N N . ILE A 1 91 ? 27.139 29.961 15.186 1.00 76.69 91 ILE A N 1
ATOM 729 C CA . ILE A 1 91 ? 26.809 29.381 13.885 1.00 76.69 91 ILE A CA 1
ATOM 730 C C . ILE A 1 91 ? 28.068 29.165 13.044 1.00 76.69 91 ILE A C 1
ATOM 732 O O . ILE A 1 91 ? 29.051 29.898 13.176 1.00 76.69 91 ILE A O 1
ATOM 736 N N . ARG A 1 92 ? 28.026 28.130 12.205 1.00 76.50 92 ARG A N 1
ATOM 737 C CA . ARG A 1 92 ? 28.896 27.925 11.043 1.00 76.50 92 ARG A CA 1
ATOM 738 C C . ARG A 1 92 ? 28.163 28.487 9.834 1.00 76.50 92 ARG A C 1
ATOM 740 O O . ARG A 1 92 ? 26.984 28.180 9.658 1.00 76.50 92 ARG A O 1
ATOM 747 N N . VAL A 1 93 ? 28.862 29.271 9.025 1.00 78.88 93 VAL A N 1
ATOM 748 C CA . VAL A 1 93 ? 28.429 29.661 7.683 1.00 78.88 93 VAL A CA 1
ATOM 749 C C . VAL A 1 93 ? 29.381 29.004 6.698 1.00 78.88 93 VAL A C 1
ATOM 751 O O . VAL A 1 93 ? 30.597 29.122 6.851 1.00 78.88 93 VAL A O 1
ATOM 754 N N . VAL A 1 94 ? 28.820 28.282 5.733 1.00 75.38 94 VAL A N 1
ATOM 755 C CA . VAL A 1 94 ? 29.547 27.653 4.624 1.00 75.38 94 VAL A CA 1
ATOM 756 C C . VAL A 1 94 ? 29.137 28.360 3.347 1.00 75.38 94 VAL A C 1
ATOM 758 O O . VAL A 1 94 ? 27.955 28.324 3.015 1.00 75.38 94 VAL A O 1
ATOM 761 N N . LEU A 1 95 ? 30.080 28.996 2.661 1.00 79.94 95 LEU A N 1
ATOM 762 C CA . LEU A 1 95 ? 29.888 29.639 1.363 1.00 79.94 95 LEU A CA 1
ATOM 763 C C . LEU A 1 95 ? 30.625 28.829 0.301 1.00 79.94 95 LEU A C 1
ATOM 765 O O . LEU A 1 95 ? 31.770 28.452 0.528 1.00 79.94 95 LEU A O 1
ATOM 769 N N . GLY A 1 96 ? 30.024 28.582 -0.857 1.00 72.12 96 GLY A N 1
ATOM 770 C CA . GLY A 1 96 ? 30.662 27.713 -1.844 1.00 72.12 96 GLY A CA 1
ATOM 771 C C . GLY A 1 96 ? 30.014 27.718 -3.216 1.00 72.12 96 GLY A C 1
ATOM 772 O O . GLY A 1 96 ? 29.003 28.380 -3.455 1.00 72.12 96 GLY A O 1
ATOM 773 N N . ILE A 1 97 ? 30.622 26.957 -4.124 1.00 67.88 97 ILE A N 1
ATOM 774 C CA . ILE A 1 97 ? 30.205 26.812 -5.521 1.00 67.88 97 ILE A CA 1
ATOM 775 C C . ILE A 1 97 ? 29.997 25.323 -5.782 1.00 67.88 97 ILE A C 1
ATOM 777 O O . ILE A 1 97 ? 30.920 24.525 -5.623 1.00 67.88 97 ILE A O 1
ATOM 781 N N . THR A 1 98 ? 28.787 24.915 -6.173 1.00 58.78 98 THR A N 1
ATOM 782 C CA . THR A 1 98 ? 28.494 23.478 -6.307 1.00 58.78 98 THR A CA 1
ATOM 783 C C . THR A 1 98 ? 29.239 22.870 -7.497 1.00 58.78 98 THR A C 1
ATOM 785 O O . THR A 1 98 ? 29.217 23.433 -8.594 1.00 58.78 98 THR A O 1
ATOM 788 N N . GLY A 1 99 ? 29.827 21.683 -7.316 1.00 51.59 99 GLY A N 1
ATOM 789 C CA . GLY A 1 99 ? 30.718 21.022 -8.284 1.00 51.59 99 GLY A CA 1
ATOM 790 C C . GLY A 1 99 ? 30.099 20.519 -9.600 1.00 51.59 99 GLY A C 1
ATOM 791 O O . GLY A 1 99 ? 30.655 19.611 -10.208 1.00 51.59 99 GLY A O 1
ATOM 792 N N . TRP A 1 100 ? 28.954 21.056 -10.029 1.00 46.56 100 TRP A N 1
ATOM 793 C CA . TRP A 1 100 ? 28.338 20.782 -11.338 1.00 46.56 100 TRP A CA 1
ATOM 794 C C . TRP A 1 100 ? 28.757 21.817 -12.402 1.00 46.56 100 TRP A C 1
ATOM 796 O O . TRP A 1 100 ? 28.491 21.621 -13.585 1.00 46.56 100 TRP A O 1
ATOM 806 N N . ALA A 1 101 ? 29.427 22.905 -12.003 1.00 50.66 101 ALA A N 1
ATOM 807 C CA . ALA A 1 101 ? 29.940 23.921 -12.919 1.00 50.66 101 ALA A CA 1
ATOM 808 C C . ALA A 1 101 ? 31.126 23.393 -13.751 1.00 50.66 101 ALA A C 1
ATOM 810 O O . ALA A 1 101 ? 32.202 23.108 -13.219 1.00 50.66 101 ALA A O 1
ATOM 811 N N . THR A 1 102 ? 30.951 23.303 -15.070 1.00 47.62 102 THR A N 1
ATOM 812 C CA . THR A 1 102 ? 32.034 23.011 -16.016 1.00 47.62 102 THR A CA 1
ATOM 813 C C . THR A 1 102 ? 32.938 24.235 -16.183 1.00 47.62 102 THR A C 1
ATOM 815 O O . THR A 1 102 ? 32.578 25.213 -16.834 1.00 47.62 102 THR A O 1
ATOM 818 N N . ILE A 1 103 ? 34.137 24.187 -15.593 1.00 53.09 103 ILE A N 1
ATOM 819 C CA . ILE A 1 103 ? 35.157 25.240 -15.730 1.00 53.09 103 ILE A CA 1
ATOM 820 C C . ILE A 1 103 ? 35.798 25.137 -17.126 1.00 53.09 103 ILE A C 1
ATOM 822 O O . ILE A 1 103 ? 36.860 24.537 -17.292 1.00 53.09 103 ILE A O 1
ATOM 826 N N . GLU A 1 104 ? 35.129 25.681 -18.145 1.00 50.22 104 GLU A N 1
ATOM 827 C CA . GLU A 1 104 ? 35.602 25.646 -19.538 1.00 50.22 104 GLU A CA 1
ATOM 828 C C . GLU A 1 104 ? 36.363 26.910 -19.967 1.00 50.22 104 GLU A C 1
ATOM 830 O O . GLU A 1 104 ? 37.140 26.846 -20.926 1.00 50.22 104 GLU A O 1
ATOM 835 N N . LYS A 1 105 ? 36.194 28.051 -19.279 1.00 53.75 105 LYS A N 1
ATOM 836 C CA . LYS A 1 105 ? 36.929 29.296 -19.566 1.00 53.75 105 LYS A CA 1
ATOM 837 C C . LYS A 1 105 ? 37.476 29.984 -18.318 1.00 53.75 105 LYS A C 1
ATOM 839 O O . LYS A 1 105 ? 36.986 29.844 -17.201 1.00 53.75 105 LYS A O 1
ATOM 844 N N . GLU A 1 106 ? 38.503 30.795 -18.550 1.00 50.72 106 GLU A N 1
ATOM 845 C CA . GLU A 1 106 ? 39.106 31.684 -17.560 1.00 50.72 106 GLU A CA 1
ATOM 846 C C . GLU A 1 106 ? 38.078 32.750 -17.127 1.00 50.72 106 GLU A C 1
ATOM 848 O O . GLU A 1 106 ? 37.719 33.632 -17.907 1.00 50.72 106 GLU A O 1
ATOM 853 N N . GLY A 1 107 ? 37.563 32.628 -15.898 1.00 56.09 107 GLY A N 1
ATOM 854 C CA . GLY A 1 107 ? 36.496 33.482 -15.354 1.00 56.09 107 GLY A CA 1
ATOM 855 C C . GLY A 1 107 ? 35.117 32.819 -15.211 1.00 56.09 107 GLY A C 1
ATOM 856 O O . GLY A 1 107 ? 34.190 33.491 -14.754 1.00 56.09 107 GLY A O 1
ATOM 857 N N . ASP A 1 108 ? 34.967 31.536 -15.562 1.00 57.62 108 ASP A N 1
ATOM 858 C CA . ASP A 1 108 ? 33.833 30.713 -15.116 1.00 57.62 108 ASP A CA 1
ATOM 859 C C . ASP A 1 108 ? 34.027 30.294 -13.644 1.00 57.62 108 ASP A C 1
ATOM 861 O O . ASP A 1 108 ? 35.145 30.007 -13.216 1.00 57.62 108 ASP A O 1
ATOM 865 N N . GLY A 1 109 ? 32.941 30.237 -12.864 1.00 60.03 109 GLY A N 1
ATOM 866 C CA . GLY A 1 109 ? 32.987 29.782 -11.464 1.00 60.03 109 GLY A CA 1
ATOM 867 C C . GLY A 1 109 ? 33.566 30.787 -10.458 1.00 60.03 109 GLY A C 1
ATOM 868 O O . GLY A 1 109 ? 34.253 30.380 -9.524 1.00 60.03 109 GLY A O 1
ATOM 869 N N . ILE A 1 110 ? 33.290 32.086 -10.628 1.00 68.06 110 ILE A N 1
ATOM 870 C CA . ILE A 1 110 ? 33.594 33.126 -9.630 1.00 68.06 110 ILE A CA 1
ATOM 871 C C . ILE A 1 110 ? 32.291 33.672 -9.040 1.00 68.06 110 ILE A C 1
ATOM 873 O O . ILE A 1 110 ? 31.385 34.039 -9.788 1.00 68.06 110 ILE A O 1
ATOM 877 N N . VAL A 1 111 ? 32.208 33.742 -7.708 1.00 73.62 111 VAL A N 1
ATOM 878 C CA . VAL A 1 111 ? 31.079 34.344 -6.978 1.00 73.62 111 VAL A CA 1
ATOM 879 C C . VAL A 1 111 ? 31.606 35.270 -5.882 1.00 73.62 111 VAL A C 1
ATOM 881 O O . VAL A 1 111 ? 32.440 34.871 -5.066 1.00 73.62 111 VAL A O 1
ATOM 884 N N . ASP A 1 112 ? 31.103 36.501 -5.853 1.00 79.31 112 ASP A N 1
ATOM 885 C CA . ASP A 1 112 ? 31.414 37.499 -4.832 1.00 79.31 112 ASP A CA 1
ATOM 886 C C . ASP A 1 112 ? 30.407 37.374 -3.686 1.00 79.31 112 ASP A C 1
ATOM 888 O O . ASP A 1 112 ? 29.200 37.528 -3.892 1.00 79.31 112 ASP A O 1
ATOM 892 N N . TYR A 1 113 ? 30.901 37.128 -2.472 1.00 83.62 113 TYR A N 1
ATOM 893 C CA . TYR A 1 113 ? 30.074 37.022 -1.273 1.00 83.62 113 TYR A CA 1
ATOM 894 C C . TYR A 1 113 ? 30.408 38.129 -0.276 1.00 83.62 113 TYR A C 1
ATOM 896 O O . TYR A 1 113 ? 31.529 38.205 0.228 1.00 83.62 113 TYR A O 1
ATOM 904 N N . VAL A 1 114 ? 29.399 38.917 0.100 1.00 86.62 114 VAL A N 1
ATOM 905 C CA . VAL A 1 114 ? 29.478 39.848 1.234 1.00 86.62 114 VAL A CA 1
ATOM 906 C C . VAL A 1 114 ? 28.488 39.409 2.305 1.00 86.62 114 VAL A C 1
ATOM 908 O O . VAL A 1 114 ? 27.284 39.370 2.062 1.00 86.62 114 VAL A O 1
ATOM 911 N N . VAL A 1 115 ? 28.981 39.101 3.506 1.00 84.81 115 VAL A N 1
ATOM 912 C CA . VAL A 1 115 ? 28.142 38.804 4.674 1.00 84.81 115 VAL A CA 1
ATOM 913 C C . VAL A 1 115 ? 28.228 39.955 5.663 1.00 84.81 115 VAL A C 1
ATOM 915 O O . VAL A 1 115 ? 29.305 40.322 6.143 1.00 84.81 115 VAL A O 1
ATOM 918 N N . LEU A 1 116 ? 27.063 40.506 5.979 1.00 87.88 116 LEU A N 1
ATOM 919 C CA . LEU A 1 116 ? 26.850 41.558 6.958 1.00 87.88 116 LEU A CA 1
ATOM 920 C C . LEU A 1 116 ? 26.159 40.947 8.181 1.00 87.88 116 LEU A C 1
ATOM 922 O O . LEU A 1 116 ? 25.186 40.212 8.026 1.00 87.88 116 LEU A O 1
ATOM 926 N N . LYS A 1 117 ? 26.601 41.290 9.391 1.00 87.50 117 LYS A N 1
ATOM 927 C CA . LYS A 1 117 ? 25.867 41.030 10.633 1.00 87.50 117 LYS A CA 1
ATOM 928 C C . LYS A 1 117 ? 25.389 42.363 11.197 1.00 87.50 117 LYS A C 1
ATOM 930 O O . LYS A 1 117 ? 26.216 43.218 11.487 1.00 87.50 117 LYS A O 1
ATOM 935 N N . ASN A 1 118 ? 24.080 42.555 11.358 1.00 86.19 118 ASN A N 1
ATOM 936 C CA . ASN A 1 118 ? 23.485 43.817 11.823 1.00 86.19 118 ASN A CA 1
ATOM 937 C C . ASN A 1 118 ? 23.987 45.060 11.046 1.00 86.19 118 ASN A C 1
ATOM 939 O O . ASN A 1 118 ? 24.098 46.147 11.606 1.00 86.19 118 ASN A O 1
ATOM 943 N N . SER A 1 119 ? 24.250 44.909 9.741 1.00 83.12 119 SER A N 1
ATOM 944 C CA . SER A 1 119 ? 24.887 45.885 8.824 1.00 83.12 119 SER A CA 1
ATOM 945 C C . SER A 1 119 ? 26.422 46.008 8.876 1.00 83.12 119 SER A C 1
ATOM 947 O O . SER A 1 119 ? 26.985 46.630 7.977 1.00 83.12 119 SER A O 1
ATOM 949 N N . ASP A 1 120 ? 27.119 45.393 9.836 1.00 84.62 120 ASP A N 1
ATOM 950 C CA . ASP A 1 120 ? 28.590 45.369 9.873 1.00 84.62 120 ASP A CA 1
ATOM 951 C C . ASP A 1 120 ? 29.146 44.243 8.986 1.00 84.62 120 ASP A C 1
ATOM 953 O O . ASP A 1 120 ? 28.748 43.085 9.114 1.00 84.62 120 ASP A O 1
ATOM 957 N N . THR A 1 121 ? 30.094 44.545 8.094 1.00 88.06 121 THR A N 1
ATOM 958 C CA . THR A 1 121 ? 30.716 43.532 7.222 1.00 88.06 121 THR A CA 1
ATOM 959 C C . THR A 1 121 ? 31.623 42.590 8.006 1.00 88.06 121 THR A C 1
ATOM 961 O O . THR A 1 121 ? 32.645 43.007 8.548 1.00 88.06 121 THR A O 1
ATOM 964 N N . ILE A 1 122 ? 31.268 41.302 8.018 1.00 85.81 122 ILE A N 1
ATOM 965 C CA . ILE A 1 122 ? 32.024 40.230 8.683 1.00 85.81 122 ILE A CA 1
ATOM 966 C C . ILE A 1 122 ? 32.713 39.273 7.700 1.00 85.81 122 ILE A C 1
ATOM 968 O O . ILE A 1 122 ? 33.630 38.559 8.098 1.00 85.81 122 ILE A O 1
ATOM 972 N N . TYR A 1 123 ? 32.301 39.274 6.429 1.00 84.56 123 TYR A N 1
ATOM 973 C CA . TYR A 1 123 ? 32.960 38.560 5.332 1.00 84.56 123 TYR A CA 1
ATOM 974 C C . TYR A 1 123 ? 32.780 39.341 4.024 1.00 84.56 123 TYR A C 1
ATOM 976 O O . TYR A 1 123 ? 31.704 39.894 3.793 1.00 84.56 123 TYR A O 1
ATOM 984 N N . ASN A 1 124 ? 33.818 39.415 3.191 1.00 86.50 124 ASN A N 1
ATOM 985 C CA . ASN A 1 124 ? 33.785 40.057 1.874 1.00 86.50 124 ASN A CA 1
ATOM 986 C C . ASN A 1 124 ? 34.944 39.523 1.023 1.00 86.50 124 ASN A C 1
ATOM 988 O O . ASN A 1 124 ? 36.041 40.082 1.057 1.00 86.50 124 ASN A O 1
ATOM 992 N N . GLU A 1 125 ? 34.715 38.424 0.307 1.00 81.12 125 GLU A N 1
ATOM 993 C CA . GLU A 1 125 ? 35.725 37.793 -0.548 1.00 81.12 125 GLU A CA 1
ATOM 994 C C . GLU A 1 125 ? 35.097 37.211 -1.824 1.00 81.12 125 GLU A C 1
ATOM 996 O O . GLU A 1 125 ? 33.887 36.986 -1.914 1.00 81.12 125 GLU A O 1
ATOM 1001 N N . LYS A 1 126 ? 35.953 36.963 -2.820 1.00 77.94 126 LYS A N 1
ATOM 1002 C CA . LYS A 1 126 ? 35.602 36.280 -4.069 1.00 77.94 126 LYS A CA 1
ATOM 1003 C C . LYS A 1 126 ? 35.963 34.803 -3.942 1.00 77.94 126 LYS A C 1
ATOM 1005 O O . LYS A 1 126 ? 37.130 34.492 -3.709 1.00 77.94 126 LYS A O 1
ATOM 1010 N N . ILE A 1 127 ? 35.006 33.905 -4.149 1.00 72.12 127 ILE A N 1
ATOM 1011 C CA . ILE A 1 127 ? 35.264 32.462 -4.216 1.00 72.12 127 ILE A CA 1
ATOM 1012 C C . ILE A 1 127 ? 35.500 32.096 -5.683 1.00 72.12 127 ILE A C 1
ATOM 1014 O O . ILE A 1 127 ? 34.679 32.426 -6.536 1.00 72.12 127 ILE A O 1
ATOM 1018 N N . THR A 1 128 ? 36.637 31.459 -5.981 1.00 64.75 128 THR A N 1
ATOM 1019 C CA . THR A 1 128 ? 37.105 31.162 -7.356 1.00 64.75 128 THR A CA 1
ATOM 1020 C C . THR A 1 128 ? 37.382 29.675 -7.612 1.00 64.75 128 THR A C 1
ATOM 1022 O O . THR A 1 128 ? 37.902 29.315 -8.669 1.00 64.75 128 THR A O 1
ATOM 1025 N N . HIS A 1 129 ? 37.110 28.806 -6.634 1.00 61.66 129 HIS A N 1
ATOM 1026 C CA . HIS A 1 129 ? 37.403 27.370 -6.665 1.00 61.66 129 HIS A CA 1
ATOM 1027 C C . HIS A 1 129 ? 36.271 26.570 -6.000 1.00 61.66 129 HIS A C 1
ATOM 1029 O O . HIS A 1 129 ? 35.473 27.125 -5.252 1.00 61.66 129 HIS A O 1
ATOM 1035 N N . ILE A 1 130 ? 36.230 25.255 -6.247 1.00 57.97 130 ILE A N 1
ATOM 1036 C CA . ILE A 1 130 ? 35.199 24.317 -5.745 1.00 57.97 130 ILE A CA 1
ATOM 1037 C C . ILE A 1 130 ? 35.378 24.003 -4.231 1.00 57.97 130 ILE A C 1
ATOM 1039 O O . ILE A 1 130 ? 34.649 23.198 -3.663 1.00 57.97 130 ILE A O 1
ATOM 1043 N N . GLU A 1 131 ? 36.342 24.629 -3.546 1.00 59.56 131 GLU A N 1
ATOM 1044 C CA . GLU A 1 131 ? 36.537 24.467 -2.098 1.00 59.56 131 GLU A CA 1
ATOM 1045 C C . GLU A 1 131 ? 35.700 25.483 -1.302 1.00 59.56 131 GLU A C 1
ATOM 1047 O O . GLU A 1 131 ? 35.995 26.684 -1.291 1.00 59.56 131 GLU A O 1
ATOM 1052 N N . ASP A 1 132 ? 34.674 24.972 -0.615 1.00 68.00 132 ASP A N 1
ATOM 1053 C CA . ASP A 1 132 ? 33.807 25.727 0.295 1.00 68.00 132 ASP A CA 1
ATOM 1054 C C . ASP A 1 132 ? 34.613 26.525 1.342 1.00 68.00 132 ASP A C 1
ATOM 1056 O O . ASP A 1 132 ? 35.498 25.997 2.019 1.00 68.00 132 ASP A O 1
ATOM 1060 N N . GLN A 1 133 ? 34.254 27.794 1.531 1.00 75.75 133 GLN A N 1
ATOM 1061 C CA . GLN A 1 133 ? 34.783 28.664 2.578 1.00 75.75 133 GLN A CA 1
ATOM 1062 C C . GLN A 1 133 ? 33.913 28.596 3.835 1.00 75.75 133 GLN A C 1
ATOM 1064 O O . GLN A 1 133 ? 32.698 28.796 3.790 1.00 75.75 133 GLN A O 1
ATOM 1069 N N . GLU A 1 134 ? 34.541 28.350 4.986 1.00 76.31 134 GLU A N 1
ATOM 1070 C CA . GLU A 1 134 ? 33.858 28.216 6.276 1.00 76.31 134 GLU A CA 1
ATOM 1071 C C . GLU A 1 134 ? 34.286 29.282 7.285 1.00 76.31 134 GLU A C 1
ATOM 1073 O O . GLU A 1 134 ? 35.475 29.465 7.548 1.00 76.31 134 GLU A O 1
ATOM 1078 N N . PHE A 1 135 ? 33.322 29.899 7.970 1.00 78.12 135 PHE A N 1
ATOM 1079 C CA . PHE A 1 135 ? 33.609 30.762 9.119 1.00 78.12 135 PHE A CA 1
ATOM 1080 C C . PHE A 1 135 ? 32.535 30.683 10.210 1.00 78.12 135 PHE A C 1
ATOM 1082 O O . PHE A 1 135 ? 31.435 30.166 10.020 1.00 78.12 135 PHE A O 1
ATOM 1089 N N . TYR A 1 136 ? 32.906 31.144 11.411 1.00 77.50 136 TYR A N 1
ATOM 1090 C CA . TYR A 1 136 ? 32.196 30.829 12.652 1.00 77.50 136 TYR A CA 1
ATOM 1091 C C . TYR A 1 136 ? 32.069 32.033 13.586 1.00 77.50 136 TYR A C 1
ATOM 1093 O O . TYR A 1 136 ? 33.057 32.443 14.209 1.00 77.50 136 TYR A O 1
ATOM 1101 N N . PHE A 1 137 ? 30.848 32.507 13.810 1.00 78.06 137 PHE A N 1
ATOM 1102 C CA . PHE A 1 137 ? 30.561 33.653 14.677 1.00 78.06 137 PHE A CA 1
ATOM 1103 C C . PHE A 1 137 ? 29.342 33.408 15.570 1.00 78.06 137 PHE A C 1
ATOM 1105 O O . PHE A 1 137 ? 28.551 32.494 15.345 1.00 78.06 137 PHE A O 1
ATOM 1112 N N . ASP A 1 138 ? 29.261 34.180 16.650 1.00 79.12 138 ASP A N 1
ATOM 1113 C CA . ASP A 1 138 ? 28.187 34.091 17.636 1.00 79.12 138 ASP A CA 1
ATOM 1114 C C . ASP A 1 138 ? 27.001 34.983 17.185 1.00 79.12 138 ASP A C 1
ATOM 1116 O O . ASP A 1 138 ? 27.209 36.117 16.737 1.00 79.12 138 ASP A O 1
ATOM 1120 N N . VAL A 1 139 ? 25.770 34.472 17.295 1.00 80.75 139 VAL A N 1
ATOM 1121 C CA . VAL A 1 139 ? 24.493 35.173 17.071 1.00 80.75 139 VAL A CA 1
ATOM 1122 C C . VAL A 1 139 ? 23.648 35.180 18.344 1.00 80.75 139 VAL A C 1
ATOM 1124 O O . VAL A 1 139 ? 23.679 34.242 19.145 1.00 80.75 139 VAL A O 1
ATOM 1127 N N . LEU A 1 140 ? 22.899 36.259 18.513 1.00 83.69 140 LEU A N 1
ATOM 1128 C CA . LEU A 1 140 ? 21.894 36.478 19.538 1.00 83.69 140 LEU A CA 1
ATOM 1129 C C . LEU A 1 140 ? 20.503 36.446 18.902 1.00 83.69 140 LEU A C 1
ATOM 1131 O O . LEU A 1 140 ? 20.333 36.729 17.714 1.00 83.69 140 LEU A O 1
ATOM 1135 N N . GLN A 1 141 ? 19.490 36.171 19.713 1.00 73.94 141 GLN A N 1
ATOM 1136 C CA . GLN A 1 141 ? 18.103 36.399 19.340 1.00 73.94 141 GLN A CA 1
ATOM 1137 C C . GLN A 1 141 ? 17.920 37.873 18.923 1.00 73.94 141 GLN A C 1
ATOM 1139 O O . GLN A 1 141 ? 18.275 38.770 19.686 1.00 73.94 141 GLN A O 1
ATOM 1144 N N . GLN A 1 142 ? 17.331 38.107 17.741 1.00 75.56 142 GLN A N 1
ATOM 1145 C CA . GLN A 1 142 ? 17.220 39.403 17.031 1.00 75.56 142 GLN A CA 1
ATOM 1146 C C . GLN A 1 142 ? 18.436 39.837 16.187 1.00 75.56 142 GLN A C 1
ATOM 1148 O O . GLN A 1 142 ? 18.328 40.854 15.503 1.00 75.56 142 GLN A O 1
ATOM 1153 N N . ASP A 1 143 ? 19.548 39.092 16.152 1.00 83.69 143 ASP A N 1
ATOM 1154 C CA . ASP A 1 143 ? 20.597 39.370 15.162 1.00 83.69 143 ASP A CA 1
ATOM 1155 C C . ASP A 1 143 ? 20.091 39.080 13.737 1.00 83.69 143 ASP A C 1
ATOM 1157 O O . ASP A 1 143 ? 19.458 38.049 13.470 1.00 83.69 143 ASP A O 1
ATOM 1161 N N . SER A 1 144 ? 20.428 39.981 12.813 1.00 84.50 144 SER A N 1
ATOM 1162 C CA . SER A 1 144 ? 20.207 39.829 11.380 1.00 84.50 144 SER A CA 1
ATOM 1163 C C . SER A 1 144 ? 21.521 39.556 10.649 1.00 84.50 144 SER A C 1
ATOM 1165 O O . SER A 1 144 ? 22.570 40.136 10.948 1.00 84.50 144 SER A O 1
ATOM 1167 N N . ILE A 1 145 ? 21.468 38.654 9.672 1.00 85.44 145 ILE A N 1
ATOM 1168 C CA . ILE A 1 145 ? 22.568 38.352 8.760 1.00 85.44 145 ILE A CA 1
ATOM 1169 C C . ILE A 1 145 ? 22.081 38.609 7.346 1.00 85.44 145 ILE A C 1
ATOM 1171 O O . ILE A 1 145 ? 21.230 37.880 6.840 1.00 85.44 145 ILE A O 1
ATOM 1175 N N . THR A 1 146 ? 22.645 39.617 6.698 1.00 85.88 146 THR A N 1
ATOM 1176 C CA . THR A 1 146 ? 22.394 39.886 5.284 1.00 85.88 146 THR A CA 1
ATOM 1177 C C . THR A 1 146 ? 23.533 39.286 4.476 1.00 85.88 146 THR A C 1
ATOM 1179 O O . THR A 1 146 ? 24.691 39.645 4.688 1.00 85.88 146 THR A O 1
ATOM 1182 N N . VAL A 1 147 ? 23.220 38.384 3.548 1.00 83.31 147 VAL A N 1
ATOM 1183 C CA . VAL A 1 147 ? 24.189 37.873 2.575 1.00 83.31 147 VAL A CA 1
ATOM 1184 C C . VAL A 1 147 ? 23.868 38.448 1.205 1.00 83.31 147 VAL A C 1
ATOM 1186 O O . VAL A 1 147 ? 22.771 38.257 0.686 1.00 83.31 147 VAL A O 1
ATOM 1189 N N . ILE A 1 148 ? 24.836 39.161 0.640 1.00 84.62 148 ILE A N 1
ATOM 1190 C CA . ILE A 1 148 ? 24.796 39.734 -0.701 1.00 84.62 148 ILE A CA 1
ATOM 1191 C C . ILE A 1 148 ? 25.653 38.837 -1.594 1.00 84.62 148 ILE A C 1
ATOM 1193 O O . ILE A 1 148 ? 26.816 38.586 -1.270 1.00 84.62 148 ILE A O 1
ATOM 1197 N N . ILE A 1 149 ? 25.076 38.356 -2.695 1.00 79.56 149 ILE A N 1
ATOM 1198 C CA . ILE A 1 149 ? 25.748 37.502 -3.678 1.00 79.56 149 ILE A CA 1
ATOM 1199 C C . ILE A 1 149 ? 25.738 38.195 -5.043 1.00 79.56 149 ILE A C 1
ATOM 1201 O O . ILE A 1 149 ? 24.666 38.535 -5.555 1.00 79.56 149 ILE A O 1
ATOM 1205 N N . ASP A 1 150 ? 26.915 38.367 -5.645 1.00 77.06 150 ASP A N 1
ATOM 1206 C CA . ASP A 1 150 ? 27.082 38.873 -7.013 1.00 77.06 150 ASP A CA 1
ATOM 1207 C C . ASP A 1 150 ? 27.878 37.873 -7.872 1.00 77.06 150 ASP A C 1
ATOM 1209 O O . ASP A 1 150 ? 28.814 37.225 -7.404 1.00 77.06 150 ASP A O 1
ATOM 1213 N N . LYS A 1 151 ? 27.482 37.729 -9.139 1.00 65.38 151 LYS A N 1
ATOM 1214 C CA . LYS A 1 151 ? 28.068 36.800 -10.123 1.00 65.38 151 LYS A CA 1
ATOM 1215 C C . LYS A 1 151 ? 28.572 37.520 -11.389 1.00 65.38 151 LYS A C 1
ATOM 1217 O O . LYS A 1 151 ? 29.263 36.913 -12.206 1.00 65.38 151 LYS A O 1
ATOM 1222 N N . GLY A 1 152 ? 28.275 38.812 -11.559 1.00 63.34 152 GLY A N 1
ATOM 1223 C CA . GLY A 1 152 ? 28.651 39.571 -12.756 1.00 63.34 152 GLY A CA 1
ATOM 1224 C C . GLY A 1 152 ? 28.020 39.056 -14.064 1.00 63.34 152 GLY A C 1
ATOM 1225 O O . GLY A 1 152 ? 27.005 38.362 -14.067 1.00 63.34 152 GLY A O 1
ATOM 1226 N N . GLU A 1 153 ? 28.618 39.424 -15.204 1.00 55.91 153 GLU A N 1
ATOM 1227 C CA . GLU A 1 153 ? 28.019 39.255 -16.546 1.00 55.91 153 GLU A CA 1
ATOM 1228 C C . GLU A 1 153 ? 28.361 37.928 -17.278 1.00 55.91 153 GLU A C 1
ATOM 1230 O O . GLU A 1 153 ? 27.958 37.747 -18.428 1.00 55.91 153 GLU A O 1
ATOM 1235 N N . ASN A 1 154 ? 29.097 36.989 -16.663 1.00 52.91 154 ASN A N 1
ATOM 1236 C CA . ASN A 1 154 ? 29.608 35.787 -17.352 1.00 52.91 154 ASN A CA 1
ATOM 1237 C C . ASN A 1 154 ? 28.579 34.644 -17.524 1.00 52.91 154 ASN A C 1
ATOM 1239 O O . ASN A 1 154 ? 27.618 34.503 -16.770 1.00 52.91 154 ASN A O 1
ATOM 1243 N N . ILE A 1 155 ? 28.788 33.817 -18.560 1.00 51.06 155 ILE A N 1
ATOM 1244 C CA . ILE A 1 155 ? 27.715 33.136 -19.320 1.00 51.06 155 ILE A CA 1
ATOM 1245 C C . ILE A 1 155 ? 27.631 31.609 -19.056 1.00 51.06 155 ILE A C 1
ATOM 1247 O O . ILE A 1 155 ? 27.343 30.835 -19.968 1.00 51.06 155 ILE A O 1
ATOM 1251 N N . SER A 1 156 ? 27.872 31.147 -17.826 1.00 51.25 156 SER A N 1
ATOM 1252 C CA . SER A 1 156 ? 27.733 29.731 -17.433 1.00 51.25 156 SER A CA 1
ATOM 1253 C C . SER A 1 156 ? 26.824 29.577 -16.202 1.00 51.25 156 SER A C 1
ATOM 1255 O O . SER A 1 156 ? 26.949 30.296 -15.205 1.00 51.25 156 SER A O 1
ATOM 1257 N N . GLY A 1 157 ? 25.847 28.670 -16.278 1.00 51.38 157 GLY A N 1
ATOM 1258 C CA . GLY A 1 157 ? 25.022 28.266 -15.129 1.00 51.38 157 GLY A CA 1
ATOM 1259 C C . GLY A 1 157 ? 25.704 27.125 -14.353 1.00 51.38 157 GLY A C 1
ATOM 1260 O O . GLY A 1 157 ? 26.306 26.272 -14.990 1.00 51.38 157 GLY A O 1
ATOM 1261 N N . ASP A 1 158 ? 25.703 27.015 -13.020 1.00 52.44 158 ASP A N 1
ATOM 1262 C CA . ASP A 1 158 ? 25.105 27.872 -11.982 1.00 52.44 158 ASP A CA 1
ATOM 1263 C C . ASP A 1 158 ? 26.145 28.169 -10.866 1.00 52.44 158 ASP A C 1
ATOM 1265 O O . ASP A 1 158 ? 27.024 28.984 -11.132 1.00 52.44 158 ASP A O 1
ATOM 1269 N N . LEU A 1 159 ? 26.237 27.572 -9.672 1.00 58.22 159 LEU A N 1
ATOM 1270 C CA . LEU A 1 159 ? 25.278 27.568 -8.556 1.00 58.22 159 LEU A CA 1
ATOM 1271 C C . LEU A 1 159 ? 26.054 27.969 -7.272 1.00 58.22 159 LEU A C 1
ATOM 1273 O O . LEU A 1 159 ? 27.141 27.431 -7.047 1.00 58.22 159 LEU A O 1
ATOM 1277 N N . GLY A 1 160 ? 25.531 28.882 -6.440 1.00 58.88 160 GLY A N 1
ATOM 1278 C CA . GLY A 1 160 ? 26.148 29.290 -5.162 1.00 58.88 160 GLY A CA 1
ATOM 1279 C C . GLY A 1 160 ? 25.416 28.693 -3.954 1.00 58.88 160 GLY A C 1
ATOM 1280 O O . GLY A 1 160 ? 24.195 28.565 -3.978 1.00 58.88 160 GLY A O 1
ATOM 1281 N N . CYS A 1 161 ? 26.122 28.322 -2.884 1.00 63.03 161 CYS A N 1
ATOM 1282 C CA . CYS A 1 161 ? 25.506 27.767 -1.668 1.00 63.03 161 CYS A CA 1
ATOM 1283 C C . CYS A 1 161 ? 25.822 28.602 -0.413 1.00 63.03 161 CYS A C 1
ATOM 1285 O O . CYS A 1 161 ? 26.871 29.244 -0.341 1.00 63.03 161 CYS A O 1
ATOM 1287 N N . ILE A 1 162 ? 24.898 28.625 0.561 1.00 67.12 162 ILE A N 1
ATOM 1288 C CA . ILE A 1 162 ? 25.098 29.230 1.892 1.00 67.12 162 ILE A CA 1
ATOM 1289 C C . ILE A 1 162 ? 24.470 28.314 2.941 1.00 67.12 162 ILE A C 1
ATOM 1291 O O . ILE A 1 162 ? 23.272 28.412 3.178 1.00 67.12 162 ILE A O 1
ATOM 1295 N N . THR A 1 163 ? 25.238 27.460 3.616 1.00 66.00 163 THR A N 1
ATOM 1296 C CA . THR A 1 163 ? 24.683 26.594 4.679 1.00 66.00 163 THR A CA 1
ATOM 1297 C C . THR A 1 163 ? 24.906 27.192 6.068 1.00 66.00 163 THR A C 1
ATOM 1299 O O . THR A 1 163 ? 26.037 27.534 6.414 1.00 66.00 163 THR A O 1
ATOM 1302 N N . PHE A 1 164 ? 23.843 27.264 6.881 1.00 68.19 164 PHE A N 1
ATOM 1303 C CA . PHE A 1 164 ? 23.911 27.629 8.300 1.00 68.19 164 PHE A CA 1
ATOM 1304 C C . PHE A 1 164 ? 23.731 26.404 9.203 1.00 68.19 164 PHE A C 1
ATOM 1306 O O . PHE A 1 164 ? 22.740 25.681 9.103 1.00 68.19 164 PHE A O 1
ATOM 1313 N N . GLU A 1 165 ? 24.647 26.211 10.150 1.00 67.19 165 GLU A N 1
ATOM 1314 C CA . GLU A 1 165 ? 24.568 25.138 11.150 1.00 67.19 165 GLU A CA 1
ATOM 1315 C C . GLU A 1 165 ? 24.864 25.682 12.547 1.00 67.19 165 GLU A C 1
ATOM 1317 O O . GLU A 1 165 ? 25.723 26.550 12.718 1.00 67.19 165 GLU A O 1
ATOM 1322 N N . LYS A 1 166 ? 24.194 25.152 13.575 1.00 63.84 166 LYS A N 1
ATOM 1323 C CA . LYS A 1 166 ? 24.477 25.523 14.965 1.00 63.84 166 LYS A CA 1
ATOM 1324 C C . LYS A 1 166 ? 25.747 24.819 15.447 1.00 63.84 166 LYS A C 1
ATOM 1326 O O . LYS A 1 166 ? 25.857 23.599 15.369 1.00 63.84 166 LYS A O 1
ATOM 1331 N N . SER A 1 167 ? 26.670 25.606 15.992 1.00 54.25 167 SER A N 1
ATOM 1332 C CA . SER A 1 167 ? 27.962 25.201 16.549 1.00 54.25 167 SER A CA 1
ATOM 1333 C C . SER A 1 167 ? 27.963 25.394 18.074 1.00 54.25 167 SER A C 1
ATOM 1335 O O . SER A 1 167 ? 27.505 26.417 18.589 1.00 54.25 167 SER A O 1
ATOM 1337 N N . LYS A 1 168 ? 28.511 24.432 18.828 1.00 50.81 168 LYS A N 1
ATOM 1338 C CA . LYS A 1 168 ? 28.830 24.587 20.263 1.00 50.81 168 LYS A CA 1
ATOM 1339 C C . LYS A 1 168 ? 30.352 24.697 20.449 1.00 50.81 168 LYS A C 1
ATOM 1341 O O . LYS A 1 168 ? 31.110 23.866 19.949 1.00 50.81 168 LYS A O 1
ATOM 1346 N N . LYS A 1 169 ? 30.824 25.685 21.225 1.00 44.47 169 LYS A N 1
ATOM 1347 C CA . LYS A 1 169 ? 32.234 25.763 21.669 1.00 44.47 169 LYS A CA 1
ATOM 1348 C C . LYS A 1 169 ? 32.546 24.560 22.581 1.00 44.47 169 LYS A C 1
ATOM 1350 O O . LYS A 1 169 ? 32.031 24.487 23.693 1.00 44.47 169 LYS A O 1
ATOM 1355 N N . LYS A 1 170 ? 33.412 23.634 22.140 1.00 47.62 170 LYS A N 1
ATOM 1356 C CA . LYS A 1 170 ? 33.901 22.514 22.972 1.00 47.62 170 LYS A CA 1
ATOM 1357 C C . LYS A 1 170 ? 34.736 23.055 24.147 1.00 47.62 170 LYS A C 1
ATOM 1359 O O . LYS A 1 170 ? 35.858 23.519 23.947 1.00 47.62 170 LYS A O 1
ATOM 1364 N N . ASN A 1 171 ? 34.233 22.947 25.380 1.00 42.97 171 ASN A N 1
ATOM 1365 C CA . ASN A 1 171 ? 34.975 23.294 26.603 1.00 42.97 171 ASN A CA 1
ATOM 1366 C C . ASN A 1 171 ? 36.023 22.215 26.955 1.00 42.97 171 ASN A C 1
ATOM 1368 O O . ASN A 1 171 ? 35.887 21.459 27.916 1.00 42.97 171 ASN A O 1
ATOM 1372 N N . LEU A 1 172 ? 37.109 22.156 26.176 1.00 42.75 172 LEU A N 1
ATOM 1373 C CA . LEU A 1 172 ? 38.159 21.130 26.289 1.00 42.75 172 LEU A CA 1
ATOM 1374 C C . LEU A 1 172 ? 38.967 21.141 27.600 1.00 42.75 172 LEU A C 1
ATOM 1376 O O . LEU A 1 172 ? 39.636 20.157 27.920 1.00 42.75 172 LEU A O 1
ATOM 1380 N N . PHE A 1 173 ? 38.878 22.212 28.391 1.00 43.16 173 PHE A N 1
ATOM 1381 C CA . PHE A 1 173 ? 39.729 22.438 29.564 1.00 43.16 173 PHE A CA 1
ATOM 1382 C C . PHE A 1 173 ? 39.540 21.403 30.693 1.00 43.16 173 PHE A C 1
ATOM 1384 O O . PHE A 1 173 ? 40.500 21.049 31.374 1.00 43.16 173 PHE A O 1
ATOM 1391 N N . TRP A 1 174 ? 38.327 20.861 30.859 1.00 42.81 174 TRP A N 1
ATOM 1392 C CA . TRP A 1 174 ? 38.024 19.829 31.866 1.00 42.81 174 TRP A CA 1
ATOM 1393 C C . TRP A 1 174 ? 38.166 18.387 31.341 1.00 42.81 174 TRP A C 1
ATOM 1395 O O . TRP A 1 174 ? 38.198 17.441 32.130 1.00 42.81 174 TRP A O 1
ATOM 1405 N N . ILE A 1 175 ? 38.310 18.208 30.022 1.00 45.56 175 ILE A N 1
ATOM 1406 C CA . ILE A 1 175 ? 38.310 16.896 29.352 1.00 45.56 175 ILE A CA 1
ATOM 1407 C C . ILE A 1 175 ? 39.619 16.138 29.592 1.00 45.56 175 ILE A C 1
ATOM 1409 O O . ILE A 1 175 ? 39.606 14.964 29.972 1.00 45.56 175 ILE A O 1
ATOM 1413 N N . ILE A 1 176 ? 40.754 16.816 29.387 1.00 44.69 176 ILE A N 1
ATOM 1414 C CA . ILE A 1 176 ? 42.090 16.215 29.498 1.00 44.69 176 ILE A CA 1
ATOM 1415 C C . ILE A 1 176 ? 42.342 15.686 30.925 1.00 44.69 176 ILE A C 1
ATOM 1417 O O . ILE A 1 176 ? 42.754 14.530 31.047 1.00 44.69 176 ILE A O 1
ATOM 1421 N N . PRO A 1 177 ? 42.034 16.427 32.015 1.00 48.09 177 PRO A N 1
ATOM 1422 C CA . PRO A 1 177 ? 42.107 15.882 33.369 1.00 48.09 177 PRO A CA 1
ATOM 1423 C C . PRO A 1 177 ? 41.233 14.638 33.576 1.00 48.09 177 PRO A C 1
ATOM 1425 O O . PRO A 1 177 ? 41.698 13.677 34.185 1.00 48.09 177 PRO A O 1
ATOM 1428 N N . LEU A 1 178 ? 39.997 14.617 33.064 1.00 46.28 178 LEU A N 1
ATOM 1429 C CA . LEU A 1 178 ? 39.054 13.524 33.319 1.00 46.28 178 LEU A CA 1
ATOM 1430 C C . LEU A 1 178 ? 39.462 12.222 32.611 1.00 46.28 178 LEU A C 1
ATOM 1432 O O . LEU A 1 178 ? 39.511 11.166 33.245 1.00 46.28 178 LEU A O 1
ATOM 1436 N N . CYS A 1 179 ? 39.836 12.300 31.331 1.00 49.03 179 CYS A N 1
ATOM 1437 C CA . CYS A 1 179 ? 40.335 11.145 30.580 1.00 49.03 179 CYS A CA 1
ATOM 1438 C C . CYS A 1 179 ? 41.654 10.623 31.174 1.00 49.03 179 CYS A C 1
ATOM 1440 O O . CYS A 1 179 ? 41.830 9.412 31.324 1.00 49.03 179 CYS A O 1
ATOM 1442 N N . CYS A 1 180 ? 42.544 11.523 31.611 1.00 52.38 180 CYS A N 1
ATOM 1443 C CA . CYS A 1 180 ? 43.742 11.150 32.361 1.00 52.38 180 CYS A CA 1
ATOM 1444 C C . CYS A 1 180 ? 43.402 10.453 33.686 1.00 52.38 180 CYS A C 1
ATOM 1446 O O . CYS A 1 180 ? 44.013 9.435 33.995 1.00 52.38 180 CYS A O 1
ATOM 1448 N N . LEU A 1 181 ? 42.422 10.932 34.461 1.00 51.91 181 LEU A N 1
ATOM 1449 C CA . LEU A 1 181 ? 42.016 10.302 35.724 1.00 51.91 181 LEU A CA 1
ATOM 1450 C C . LEU A 1 181 ? 41.446 8.892 35.514 1.00 51.91 181 LEU A C 1
ATOM 1452 O O . LEU A 1 181 ? 41.836 7.973 36.237 1.00 51.91 181 LEU A O 1
ATOM 1456 N N . VAL A 1 182 ? 40.594 8.689 34.503 1.00 52.22 182 VAL A N 1
ATOM 1457 C CA . VAL A 1 182 ? 40.064 7.358 34.148 1.00 52.22 182 VAL A CA 1
ATOM 1458 C C . VAL A 1 182 ? 41.180 6.439 33.637 1.00 52.22 182 VAL A C 1
ATOM 1460 O O . VAL A 1 182 ? 41.276 5.295 34.081 1.00 52.22 182 VAL A O 1
ATOM 1463 N N . GLY A 1 183 ? 42.090 6.936 32.792 1.00 53.03 183 GLY A N 1
ATOM 1464 C CA . GLY A 1 183 ? 43.251 6.180 32.309 1.00 53.03 183 GLY A CA 1
ATOM 1465 C C . GLY A 1 183 ? 44.235 5.789 33.421 1.00 53.03 183 GLY A C 1
ATOM 1466 O O . GLY A 1 183 ? 44.665 4.637 33.497 1.00 53.03 183 GLY A O 1
ATOM 1467 N N . ILE A 1 184 ? 44.539 6.709 34.344 1.00 57.34 184 ILE A N 1
ATOM 1468 C CA . ILE A 1 184 ? 45.353 6.461 35.548 1.00 57.34 184 ILE A CA 1
ATOM 1469 C C . ILE A 1 184 ? 44.684 5.405 36.432 1.00 57.34 184 ILE A C 1
ATOM 1471 O O . ILE A 1 184 ? 45.344 4.493 36.938 1.00 57.34 184 ILE A O 1
ATOM 1475 N N . TRP A 1 185 ? 43.370 5.497 36.612 1.00 56.47 185 TRP A N 1
ATOM 1476 C CA . TRP A 1 185 ? 42.605 4.547 37.406 1.00 56.47 185 TRP A CA 1
ATOM 1477 C C . TRP A 1 185 ? 42.604 3.140 36.789 1.00 56.47 185 TRP A C 1
ATOM 1479 O O . TRP A 1 185 ? 42.906 2.159 37.477 1.00 56.47 185 TRP A O 1
ATOM 1489 N N . PHE A 1 186 ? 42.398 3.047 35.475 1.00 56.41 186 PHE A N 1
ATOM 1490 C CA . PHE A 1 186 ? 42.489 1.806 34.707 1.00 56.41 186 PHE A CA 1
ATOM 1491 C C . PHE A 1 186 ? 43.901 1.192 34.776 1.00 56.41 186 PHE A C 1
ATOM 1493 O O . PHE A 1 186 ? 44.059 -0.002 35.043 1.00 56.41 186 PHE A O 1
ATOM 1500 N N . PHE A 1 187 ? 44.946 2.020 34.659 1.00 57.47 187 PHE A N 1
ATOM 1501 C CA . PHE A 1 187 ? 46.346 1.632 34.855 1.00 57.47 187 PHE A CA 1
ATOM 1502 C C . PHE A 1 187 ? 46.604 1.047 36.257 1.00 57.47 187 PHE A C 1
ATOM 1504 O O . PHE A 1 187 ? 47.266 0.011 36.387 1.00 57.47 187 PHE A O 1
ATOM 1511 N N . PHE A 1 188 ? 46.056 1.658 37.315 1.00 56.41 188 PHE A N 1
ATOM 1512 C CA . PHE A 1 188 ? 46.181 1.145 38.685 1.00 56.41 188 PHE A CA 1
ATOM 1513 C C . PHE A 1 188 ? 45.512 -0.225 38.871 1.00 56.41 188 PHE A C 1
ATOM 1515 O O . PHE A 1 188 ? 46.080 -1.084 39.554 1.00 56.41 188 PHE A O 1
ATOM 1522 N N . LEU A 1 189 ? 44.348 -0.454 38.256 1.00 54.69 189 LEU A N 1
ATOM 1523 C CA . LEU A 1 189 ? 43.646 -1.742 38.300 1.00 54.69 189 LEU A CA 1
ATOM 1524 C C . LEU A 1 189 ? 44.419 -2.835 37.535 1.00 54.69 189 LEU A C 1
ATOM 1526 O O . LEU A 1 189 ? 44.662 -3.916 38.084 1.00 54.69 189 LEU A O 1
ATOM 1530 N N . LEU A 1 190 ? 44.894 -2.524 36.321 1.00 55.53 190 LEU A N 1
ATOM 1531 C CA . LEU A 1 190 ? 45.704 -3.421 35.486 1.00 55.53 190 LEU A CA 1
ATOM 1532 C C . LEU A 1 190 ? 47.005 -3.853 36.177 1.00 55.53 190 LEU A C 1
ATOM 1534 O O . LEU A 1 190 ? 47.303 -5.050 36.265 1.00 55.53 190 LEU A O 1
ATOM 1538 N N . ARG A 1 191 ? 47.773 -2.893 36.714 1.00 57.34 191 ARG A N 1
ATOM 1539 C CA . ARG A 1 191 ? 49.090 -3.139 37.331 1.00 57.34 191 ARG A CA 1
ATOM 1540 C C . ARG A 1 191 ? 49.028 -4.122 38.504 1.00 57.34 191 ARG A C 1
ATOM 1542 O O . ARG A 1 191 ? 49.977 -4.873 38.726 1.00 57.34 191 ARG A O 1
ATOM 1549 N N . GLN A 1 192 ? 47.919 -4.143 39.240 1.00 56.81 192 GLN A N 1
ATOM 1550 C CA . GLN A 1 192 ? 47.733 -5.001 40.415 1.00 56.81 192 GLN A CA 1
ATOM 1551 C C . GLN A 1 192 ? 47.209 -6.413 40.074 1.00 56.81 192 GLN A C 1
ATOM 1553 O O . GLN A 1 192 ? 47.153 -7.287 40.942 1.00 56.81 192 GLN A O 1
ATOM 1558 N N . GLY A 1 193 ? 46.871 -6.682 38.806 1.00 54.06 193 GLY A N 1
ATOM 1559 C CA . GLY A 1 193 ? 46.435 -8.003 38.344 1.00 54.06 193 GLY A CA 1
ATOM 1560 C C . GLY A 1 193 ? 45.002 -8.379 38.730 1.00 54.06 193 GLY A C 1
ATOM 1561 O O . GLY A 1 193 ? 44.687 -9.570 38.785 1.00 54.06 193 GLY A O 1
ATOM 1562 N N . TYR A 1 194 ? 44.143 -7.391 38.992 1.00 57.53 194 TYR A N 1
ATOM 1563 C CA . TYR A 1 194 ? 42.700 -7.596 39.106 1.00 57.53 194 TYR A CA 1
ATOM 1564 C C . TYR A 1 194 ? 42.131 -7.754 37.692 1.00 57.53 194 TYR A C 1
ATOM 1566 O O . TYR A 1 194 ? 42.247 -6.858 36.864 1.00 57.53 194 TYR A O 1
ATOM 1574 N N . PHE A 1 195 ? 41.651 -8.957 37.374 1.00 55.75 195 PHE A N 1
ATOM 1575 C CA . PHE A 1 195 ? 41.522 -9.387 35.981 1.00 55.75 195 PHE A CA 1
ATOM 1576 C C . PHE A 1 195 ? 40.371 -8.708 35.228 1.00 55.75 195 PHE A C 1
ATOM 1578 O O . PHE A 1 195 ? 39.253 -8.624 35.728 1.00 55.75 195 PHE A O 1
ATOM 1585 N N . PHE A 1 196 ? 40.651 -8.354 33.971 1.00 51.41 196 PHE A N 1
ATOM 1586 C CA . PHE A 1 196 ? 39.738 -7.759 32.985 1.00 51.41 196 PHE A CA 1
ATOM 1587 C C . PHE A 1 196 ? 38.324 -8.373 32.980 1.00 51.41 196 PHE A C 1
ATOM 1589 O O . PHE A 1 196 ? 37.339 -7.650 32.915 1.00 51.41 196 PHE A O 1
ATOM 1596 N N . ILE A 1 197 ? 38.233 -9.700 33.142 1.00 50.62 197 ILE A N 1
ATOM 1597 C CA . ILE A 1 197 ? 36.993 -10.502 33.175 1.00 50.62 197 ILE A CA 1
ATOM 1598 C C . ILE A 1 197 ? 35.903 -9.915 34.087 1.00 50.62 197 ILE A C 1
ATOM 1600 O O . ILE A 1 197 ? 34.729 -10.071 33.777 1.00 50.62 197 ILE A O 1
ATOM 1604 N N . PHE A 1 198 ? 36.266 -9.256 35.193 1.00 54.06 198 PHE A N 1
ATOM 1605 C CA . PHE A 1 198 ? 35.280 -8.722 36.139 1.00 54.06 198 PHE A CA 1
ATOM 1606 C C . PHE A 1 198 ? 34.601 -7.432 35.682 1.00 54.06 198 PHE A C 1
ATOM 1608 O O . PHE A 1 198 ? 33.472 -7.164 36.076 1.00 54.06 198 PHE A O 1
ATOM 1615 N N . LEU A 1 199 ? 35.301 -6.631 34.881 1.00 59.34 199 LEU A N 1
ATOM 1616 C CA . LEU A 1 199 ? 34.823 -5.337 34.396 1.00 59.34 199 LEU A CA 1
ATOM 1617 C C . LEU A 1 199 ? 34.326 -5.432 32.951 1.00 59.34 199 LEU A C 1
ATOM 1619 O O . LEU A 1 199 ? 33.538 -4.600 32.529 1.00 59.34 199 LEU A O 1
ATOM 1623 N N . PHE A 1 200 ? 34.744 -6.469 32.217 1.00 61.12 200 PHE A N 1
ATOM 1624 C CA . PHE A 1 200 ? 34.490 -6.633 30.789 1.00 61.12 200 PHE A CA 1
ATOM 1625 C C . PHE A 1 200 ? 33.005 -6.573 30.381 1.00 61.12 200 PHE A C 1
ATOM 1627 O O . PHE A 1 200 ? 32.741 -5.867 29.414 1.00 61.12 200 PHE A O 1
ATOM 1634 N N . PRO A 1 201 ? 32.026 -7.181 31.095 1.00 60.19 201 PRO A N 1
ATOM 1635 C CA . PRO A 1 201 ? 30.610 -6.968 30.783 1.00 60.19 201 PRO A CA 1
ATOM 1636 C C . PRO A 1 201 ? 30.232 -5.489 30.847 1.00 60.19 201 PRO A C 1
ATOM 1638 O O . PRO A 1 201 ? 29.685 -4.966 29.891 1.00 60.19 201 PRO A O 1
ATOM 1641 N N . GLY A 1 202 ? 30.621 -4.789 31.918 1.00 64.50 202 GLY A N 1
ATOM 1642 C CA . GLY A 1 202 ? 30.362 -3.359 32.068 1.00 64.50 202 GLY A CA 1
ATOM 1643 C C . GLY A 1 202 ? 31.121 -2.483 31.074 1.00 64.50 202 GLY A C 1
ATOM 1644 O O . GLY A 1 202 ? 30.594 -1.468 30.642 1.00 64.50 202 GLY A O 1
ATOM 1645 N N . THR A 1 203 ? 32.330 -2.875 30.660 1.00 63.94 203 THR A N 1
ATOM 1646 C CA . THR A 1 203 ? 33.082 -2.183 29.602 1.00 63.94 203 THR A CA 1
ATOM 1647 C C . THR A 1 203 ? 32.411 -2.363 28.244 1.00 63.94 203 THR A C 1
ATOM 1649 O O . THR A 1 203 ? 32.349 -1.404 27.487 1.00 63.94 203 THR A O 1
ATOM 1652 N N . VAL A 1 204 ? 31.875 -3.548 27.939 1.00 62.03 204 VAL A N 1
ATOM 1653 C CA . VAL A 1 204 ? 31.117 -3.785 26.703 1.00 62.03 204 VAL A CA 1
ATOM 1654 C C . VAL A 1 204 ? 29.763 -3.067 26.755 1.00 62.03 204 VAL A C 1
ATOM 1656 O O . VAL A 1 204 ? 29.448 -2.371 25.800 1.00 62.03 204 VAL A O 1
ATOM 1659 N N . SER A 1 205 ? 29.015 -3.120 27.866 1.00 61.12 205 SER A N 1
ATOM 1660 C CA . SER A 1 205 ? 27.785 -2.329 28.059 1.00 61.12 205 SER A CA 1
ATOM 1661 C C . SER A 1 205 ? 28.041 -0.826 27.896 1.00 61.12 205 SER A C 1
ATOM 1663 O O . SER A 1 205 ? 27.271 -0.136 27.237 1.00 61.12 205 SER A O 1
ATOM 1665 N N . TYR A 1 206 ? 29.144 -0.320 28.457 1.00 65.38 206 TYR A N 1
ATOM 1666 C CA . TYR A 1 206 ? 29.580 1.067 28.294 1.00 65.38 206 TYR A CA 1
ATOM 1667 C C . TYR A 1 206 ? 29.936 1.396 26.839 1.00 65.38 206 TYR A C 1
ATOM 1669 O O . TYR A 1 206 ? 29.457 2.398 26.327 1.00 65.38 206 TYR A O 1
ATOM 1677 N N . LEU A 1 207 ? 30.712 0.552 26.149 1.00 62.78 207 LEU A N 1
ATOM 1678 C CA . LEU A 1 207 ? 31.048 0.765 24.737 1.00 62.78 207 LEU A CA 1
ATOM 1679 C C . LEU A 1 207 ? 29.799 0.744 23.845 1.00 62.78 207 LEU A C 1
ATOM 1681 O O . LEU A 1 207 ? 29.682 1.589 22.966 1.00 62.78 207 LEU A O 1
ATOM 1685 N N . LEU A 1 208 ? 28.850 -0.163 24.095 1.00 60.03 208 LEU A N 1
ATOM 1686 C CA . LEU A 1 208 ? 27.558 -0.205 23.402 1.00 60.03 208 LEU A CA 1
ATOM 1687 C C . LEU A 1 208 ? 26.745 1.072 23.652 1.00 60.03 208 LEU A C 1
ATOM 1689 O O . LEU A 1 208 ? 26.207 1.642 22.707 1.00 60.03 208 LEU A O 1
ATOM 1693 N N . LEU A 1 209 ? 26.709 1.559 24.897 1.00 62.16 209 LEU A N 1
ATOM 1694 C CA . LEU A 1 209 ? 26.058 2.821 25.249 1.00 62.16 209 LEU A CA 1
ATOM 1695 C C . LEU A 1 209 ? 26.730 4.019 24.558 1.00 62.16 209 LEU A C 1
ATOM 1697 O O . LEU A 1 209 ? 26.036 4.828 23.952 1.00 62.16 209 LEU A O 1
ATOM 1701 N N . SER A 1 210 ? 28.064 4.115 24.581 1.00 58.28 210 SER A N 1
ATOM 1702 C CA . SER A 1 210 ? 28.805 5.173 23.882 1.00 58.28 210 SER A CA 1
ATOM 1703 C C . SER A 1 210 ? 28.592 5.129 22.365 1.00 58.28 210 SER A C 1
ATOM 1705 O O . SER A 1 210 ? 28.452 6.184 21.757 1.00 58.28 210 SER A O 1
ATOM 1707 N N . VAL A 1 211 ? 28.523 3.935 21.760 1.00 57.75 211 VAL A N 1
ATOM 1708 C CA . VAL A 1 211 ? 28.236 3.757 20.325 1.00 57.75 211 VAL A CA 1
ATOM 1709 C C . VAL A 1 211 ? 26.810 4.200 19.984 1.00 57.75 211 VAL A C 1
ATOM 1711 O O . VAL A 1 211 ? 26.632 4.929 19.012 1.00 57.75 211 VAL A O 1
ATOM 1714 N N . CYS A 1 212 ? 25.811 3.851 20.800 1.00 56.03 212 CYS A N 1
ATOM 1715 C CA . CYS A 1 212 ? 24.430 4.313 20.603 1.00 56.03 212 CYS A CA 1
ATOM 1716 C C . CYS A 1 212 ? 24.312 5.827 20.692 1.00 56.03 212 CYS A C 1
ATOM 1718 O O . CYS A 1 212 ? 23.787 6.458 19.779 1.00 56.03 212 CYS A O 1
ATOM 1720 N N . LEU A 1 213 ? 24.855 6.412 21.764 1.00 54.69 213 LEU A N 1
ATOM 1721 C CA . LEU A 1 213 ? 24.863 7.859 21.944 1.00 54.69 213 LEU A CA 1
ATOM 1722 C C . LEU A 1 213 ? 25.572 8.551 20.769 1.00 54.69 213 LEU A C 1
ATOM 1724 O O . LEU A 1 213 ? 25.115 9.602 20.340 1.00 54.69 213 LEU A O 1
ATOM 1728 N N . SER A 1 214 ? 26.640 7.955 20.215 1.00 52.59 214 SER A N 1
ATOM 1729 C CA . SER A 1 214 ? 27.359 8.506 19.053 1.00 52.59 214 SER A CA 1
ATOM 1730 C C . SER A 1 214 ? 26.614 8.419 17.721 1.00 52.59 214 SER A C 1
ATOM 1732 O O . SER A 1 214 ? 26.929 9.185 16.817 1.00 52.59 214 SER A O 1
ATOM 1734 N N . LYS A 1 215 ? 25.650 7.500 17.592 1.00 48.38 215 LYS A N 1
ATOM 1735 C CA . LYS A 1 215 ? 24.911 7.246 16.347 1.00 48.38 215 LYS A CA 1
ATOM 1736 C C . LYS A 1 215 ? 23.606 8.030 16.248 1.00 48.38 215 LYS A C 1
ATOM 1738 O O . LYS A 1 215 ? 23.319 8.545 15.182 1.00 48.38 215 LYS A O 1
ATOM 1743 N N . LEU A 1 216 ? 22.866 8.168 17.349 1.00 49.47 216 LEU A N 1
ATOM 1744 C CA . LEU A 1 216 ? 21.515 8.760 17.395 1.00 49.47 216 LEU A CA 1
ATOM 1745 C C . LEU A 1 216 ? 21.452 10.290 17.153 1.00 49.47 216 LEU A C 1
ATOM 1747 O O . LEU A 1 216 ? 20.509 10.925 17.612 1.00 49.47 216 LEU A O 1
ATOM 1751 N N . ASN A 1 217 ? 22.509 10.928 16.631 1.00 43.44 217 ASN A N 1
ATOM 1752 C CA . ASN A 1 217 ? 22.734 12.392 16.615 1.00 43.44 217 ASN A CA 1
ATOM 1753 C C . ASN A 1 217 ? 22.593 13.140 17.969 1.00 43.44 217 ASN A C 1
ATOM 1755 O O . ASN A 1 217 ? 22.908 14.326 18.070 1.00 43.44 217 ASN A O 1
ATOM 1759 N N . LEU A 1 218 ? 22.235 12.434 19.043 1.00 43.22 218 LEU A N 1
ATOM 1760 C CA . LEU A 1 218 ? 22.189 12.859 20.443 1.00 43.22 218 LEU A CA 1
ATOM 1761 C C . LEU A 1 218 ? 23.586 12.927 21.080 1.00 43.22 218 LEU A C 1
ATOM 1763 O O . LEU A 1 218 ? 23.708 12.975 22.302 1.00 43.22 218 LEU A O 1
ATOM 1767 N N . PHE A 1 219 ? 24.652 12.924 20.275 1.00 46.28 219 PHE A N 1
ATOM 1768 C CA . PHE A 1 219 ? 26.026 12.993 20.759 1.00 46.28 219 PHE A CA 1
ATOM 1769 C C . PHE A 1 219 ? 26.430 14.420 21.117 1.00 46.28 219 PHE A C 1
ATOM 1771 O O . PHE A 1 219 ? 27.430 14.955 20.632 1.00 46.28 219 PHE A O 1
ATOM 1778 N N . GLU A 1 220 ? 25.694 15.031 22.042 1.00 49.84 220 GLU A N 1
ATOM 1779 C CA . GLU A 1 220 ? 26.317 16.062 22.847 1.00 49.84 220 GLU A CA 1
ATOM 1780 C C . GLU A 1 220 ? 27.442 15.387 23.641 1.00 49.84 220 GLU A C 1
ATOM 1782 O O . GLU A 1 220 ? 27.262 14.347 24.274 1.00 49.84 220 GLU A O 1
ATOM 1787 N N . PHE A 1 221 ? 28.646 15.961 23.598 1.00 52.47 221 PHE A N 1
ATOM 1788 C CA . PHE A 1 221 ? 29.819 15.400 24.286 1.00 52.47 221 PHE A CA 1
ATOM 1789 C C . PHE A 1 221 ? 29.579 15.212 25.805 1.00 52.47 221 PHE A C 1
ATOM 1791 O O . PHE A 1 221 ? 30.253 14.431 26.475 1.00 52.47 221 PHE A O 1
ATOM 1798 N N . GLU A 1 222 ? 28.581 15.918 26.327 1.00 56.88 222 GLU A N 1
ATOM 1799 C CA . GLU A 1 222 ? 28.034 15.869 27.677 1.00 56.88 222 GLU A CA 1
ATOM 1800 C C . GLU A 1 222 ? 27.402 14.491 27.988 1.00 56.88 222 GLU A C 1
ATOM 1802 O O . GLU A 1 222 ? 27.731 13.897 29.016 1.00 56.88 222 GLU A O 1
ATOM 1807 N N . ASP A 1 223 ? 26.633 13.897 27.066 1.00 55.00 223 ASP A N 1
ATOM 1808 C CA . ASP A 1 223 ? 26.079 12.538 27.191 1.00 55.00 223 ASP A CA 1
ATOM 1809 C C . ASP A 1 223 ? 27.195 11.465 27.207 1.00 55.00 223 ASP A C 1
ATOM 1811 O O . ASP A 1 223 ? 27.175 10.530 28.019 1.00 55.00 223 ASP A O 1
ATOM 1815 N N . PHE A 1 224 ? 28.246 11.634 26.390 1.00 60.03 224 PHE A N 1
ATOM 1816 C CA . PHE A 1 224 ? 29.442 10.779 26.450 1.00 60.03 224 PHE A CA 1
ATOM 1817 C C . PHE A 1 224 ? 30.153 10.892 27.804 1.00 60.03 224 PHE A C 1
ATOM 1819 O O . PHE A 1 224 ? 30.454 9.867 28.423 1.00 60.03 224 PHE A O 1
ATOM 1826 N N . LEU A 1 225 ? 30.378 12.112 28.305 1.00 58.41 225 LEU A N 1
ATOM 1827 C CA . LEU A 1 225 ? 30.965 12.338 29.630 1.00 58.41 225 LEU A CA 1
ATOM 1828 C C . LEU A 1 225 ? 30.136 11.688 30.744 1.00 58.41 225 LEU A C 1
ATOM 1830 O O . LEU A 1 225 ? 30.717 11.074 31.642 1.00 58.41 225 LEU A O 1
ATOM 1834 N N . VAL A 1 226 ? 28.803 11.757 30.682 1.00 62.81 226 VAL A N 1
ATOM 1835 C CA . VAL A 1 226 ? 27.946 11.060 31.648 1.00 62.81 226 VAL A CA 1
ATOM 1836 C C . VAL A 1 226 ? 28.100 9.543 31.527 1.00 62.81 226 VAL A C 1
ATOM 1838 O O . VAL A 1 226 ? 28.231 8.878 32.555 1.00 62.81 226 VAL A O 1
ATOM 1841 N N . SER A 1 227 ? 28.197 8.976 30.319 1.00 62.81 227 SER A N 1
ATOM 1842 C CA . SER A 1 227 ? 28.468 7.539 30.158 1.00 62.81 227 SER A CA 1
ATOM 1843 C C . SER A 1 227 ? 29.814 7.116 30.782 1.00 62.81 227 SER A C 1
ATOM 1845 O O . SER A 1 227 ? 29.875 6.100 31.480 1.00 62.81 227 SER A O 1
ATOM 1847 N N . VAL A 1 228 ? 30.871 7.931 30.631 1.00 65.31 228 VAL A N 1
ATOM 1848 C CA . VAL A 1 228 ? 32.201 7.723 31.249 1.00 65.31 228 VAL A CA 1
ATOM 1849 C C . VAL A 1 228 ? 32.107 7.776 32.775 1.00 65.31 228 VAL A C 1
ATOM 1851 O O . VAL A 1 228 ? 32.680 6.938 33.477 1.00 65.31 228 VAL A O 1
ATOM 1854 N N . VAL A 1 229 ? 31.376 8.764 33.295 1.00 68.19 229 VAL A N 1
ATOM 1855 C CA . VAL A 1 229 ? 31.139 8.964 34.727 1.00 68.19 229 VAL A CA 1
ATOM 1856 C C . VAL A 1 229 ? 30.370 7.781 35.313 1.00 68.19 229 VAL A C 1
ATOM 1858 O O . VAL A 1 229 ? 30.850 7.179 36.270 1.00 68.19 229 VAL A O 1
ATOM 1861 N N . LEU A 1 230 ? 29.247 7.374 34.713 1.00 69.06 230 LEU A N 1
ATOM 1862 C CA . LEU A 1 230 ? 28.475 6.197 35.125 1.00 69.06 230 LEU A CA 1
ATOM 1863 C C . LEU A 1 230 ? 29.334 4.926 35.100 1.00 69.06 230 LEU A C 1
ATOM 1865 O O . LEU A 1 230 ? 29.326 4.166 36.071 1.00 69.06 230 LEU A O 1
ATOM 1869 N N . PHE A 1 231 ? 30.137 4.719 34.051 1.00 71.44 231 PHE A N 1
ATOM 1870 C CA . PHE A 1 231 ? 31.053 3.581 33.983 1.00 71.44 231 PHE A CA 1
ATOM 1871 C C . PHE A 1 231 ? 32.063 3.578 35.138 1.00 71.44 231 PHE A C 1
ATOM 1873 O O . PHE A 1 231 ? 32.251 2.542 35.785 1.00 71.44 231 PHE A O 1
ATOM 1880 N N . GLY A 1 232 ? 32.651 4.735 35.456 1.00 69.75 232 GLY A N 1
ATOM 1881 C CA . GLY A 1 232 ? 33.526 4.916 36.616 1.00 69.75 232 GLY A CA 1
ATOM 1882 C C . GLY A 1 232 ? 32.833 4.624 37.951 1.00 69.75 232 GLY A C 1
ATOM 1883 O O . GLY A 1 232 ? 33.367 3.881 38.779 1.00 69.75 232 GLY A O 1
ATOM 1884 N N . LEU A 1 233 ? 31.606 5.116 38.133 1.00 71.19 233 LEU A N 1
ATOM 1885 C CA . LEU A 1 233 ? 30.805 4.887 39.335 1.00 71.19 233 LEU A CA 1
ATOM 1886 C C . LEU A 1 233 ? 30.518 3.402 39.554 1.00 71.19 233 LEU A C 1
ATOM 1888 O O . LEU A 1 233 ? 30.812 2.869 40.627 1.00 71.19 233 LEU A O 1
ATOM 1892 N N . PHE A 1 234 ? 29.995 2.714 38.537 1.00 71.44 234 PHE A N 1
ATOM 1893 C CA . PHE A 1 234 ? 29.662 1.295 38.638 1.00 71.44 234 PHE A CA 1
ATOM 1894 C C . PHE A 1 234 ? 30.907 0.430 38.839 1.00 71.44 234 PHE A C 1
ATOM 1896 O O . PHE A 1 234 ? 30.930 -0.402 39.748 1.00 71.44 234 PHE A O 1
ATOM 1903 N N . THR A 1 235 ? 31.975 0.638 38.062 1.00 70.62 235 THR A N 1
ATOM 1904 C CA . THR A 1 235 ? 33.199 -0.172 38.197 1.00 70.62 235 THR A CA 1
ATOM 1905 C C . THR A 1 235 ? 33.984 0.145 39.484 1.00 70.62 235 THR A C 1
ATOM 1907 O O . THR A 1 235 ? 34.630 -0.743 40.057 1.00 70.62 235 THR A O 1
ATOM 1910 N N . GLY A 1 236 ? 33.845 1.355 40.038 1.00 73.06 236 GLY A N 1
ATOM 1911 C CA . GLY A 1 236 ? 34.352 1.736 41.358 1.00 73.06 236 GLY A CA 1
ATOM 1912 C C . GLY A 1 236 ? 33.565 1.108 42.503 1.00 73.06 236 GLY A C 1
ATOM 1913 O O . GLY A 1 236 ? 34.162 0.463 43.369 1.00 73.06 236 GLY A O 1
ATOM 1914 N N . ALA A 1 237 ? 32.233 1.195 42.468 1.00 73.69 237 ALA A N 1
ATOM 1915 C CA . ALA A 1 237 ? 31.352 0.513 43.413 1.00 73.69 237 ALA A CA 1
ATOM 1916 C C . ALA A 1 237 ? 31.596 -1.005 43.411 1.00 73.69 237 ALA A C 1
ATOM 1918 O O . ALA A 1 237 ? 31.780 -1.603 44.472 1.00 73.69 237 ALA A O 1
ATOM 1919 N N . GLN A 1 238 ? 31.708 -1.617 42.229 1.00 73.69 238 GLN A N 1
ATOM 1920 C CA . GLN A 1 238 ? 32.029 -3.034 42.054 1.00 73.69 238 GLN A CA 1
ATOM 1921 C C . GLN A 1 238 ? 33.390 -3.401 42.676 1.00 73.69 238 GLN A C 1
ATOM 1923 O O . GLN A 1 238 ? 33.511 -4.400 43.390 1.00 73.69 238 GLN A O 1
ATOM 1928 N N . THR A 1 239 ? 34.409 -2.560 42.475 1.00 73.44 239 THR A N 1
ATOM 1929 C CA . THR A 1 239 ? 35.748 -2.746 43.057 1.00 73.44 239 THR A CA 1
ATOM 1930 C C . THR A 1 239 ? 35.731 -2.669 44.587 1.00 73.44 239 THR A C 1
ATOM 1932 O O . THR A 1 239 ? 36.368 -3.497 45.247 1.00 73.44 239 THR A O 1
ATOM 1935 N N . LEU A 1 240 ? 34.983 -1.720 45.164 1.00 74.19 240 LEU A N 1
ATOM 1936 C CA . LEU A 1 240 ? 34.789 -1.588 46.614 1.00 74.19 240 LEU A CA 1
ATOM 1937 C C . LEU A 1 240 ? 34.028 -2.794 47.188 1.00 74.19 240 LEU A C 1
ATOM 1939 O O . LEU A 1 240 ? 34.461 -3.384 48.181 1.00 74.19 240 LEU A O 1
ATOM 1943 N N . ILE A 1 241 ? 32.952 -3.218 46.519 1.00 75.00 241 ILE A N 1
ATOM 1944 C CA . ILE A 1 241 ? 32.171 -4.415 46.852 1.00 75.00 241 ILE A CA 1
ATOM 1945 C C . ILE A 1 241 ? 33.072 -5.648 46.939 1.00 75.00 241 ILE A C 1
ATOM 1947 O O . ILE A 1 241 ? 33.050 -6.345 47.957 1.00 75.00 241 ILE A O 1
ATOM 1951 N N . TYR A 1 242 ? 33.945 -5.885 45.955 1.00 73.88 242 TYR A N 1
ATOM 1952 C CA . TYR A 1 242 ? 34.841 -7.045 45.959 1.00 73.88 242 TYR A CA 1
ATOM 1953 C C . TYR A 1 242 ? 35.834 -7.093 47.137 1.00 73.88 242 TYR A C 1
ATOM 1955 O O . TYR A 1 242 ? 36.307 -8.180 47.499 1.00 73.88 242 TYR A O 1
ATOM 1963 N N . GLN A 1 243 ? 36.101 -5.964 47.804 1.00 74.06 243 GLN A N 1
ATOM 1964 C CA . GLN A 1 243 ? 36.913 -5.927 49.028 1.00 74.06 243 GLN A CA 1
ATOM 1965 C C . GLN A 1 243 ? 36.167 -6.331 50.305 1.00 74.06 243 GLN A C 1
ATOM 1967 O O . GLN A 1 243 ? 36.816 -6.566 51.331 1.00 74.06 243 GLN A O 1
ATOM 1972 N N . SER A 1 244 ? 34.836 -6.450 50.272 1.00 77.88 244 SER A N 1
ATOM 1973 C CA . SER A 1 244 ? 34.055 -6.840 51.448 1.00 77.88 244 SER A CA 1
ATOM 1974 C C . SER A 1 244 ? 34.503 -8.196 52.010 1.00 77.88 244 SER A C 1
ATOM 1976 O O . SER A 1 244 ? 34.796 -9.150 51.285 1.00 77.88 244 SER A O 1
ATOM 1978 N N . LYS A 1 245 ? 34.567 -8.297 53.343 1.00 77.31 245 LYS A N 1
ATOM 1979 C CA . LYS A 1 245 ? 34.984 -9.528 54.035 1.00 77.31 245 LYS A CA 1
ATOM 1980 C C . LYS A 1 245 ? 33.934 -10.643 53.921 1.00 77.31 245 LYS A C 1
ATOM 1982 O O . LYS A 1 245 ? 34.296 -11.816 53.990 1.00 77.31 245 LYS A O 1
ATOM 1987 N N . SER A 1 246 ? 32.656 -10.298 53.740 1.00 83.88 246 SER A N 1
ATOM 1988 C CA . SER A 1 246 ? 31.563 -11.272 53.654 1.00 83.88 246 SER A CA 1
ATOM 1989 C C . SER A 1 246 ? 31.473 -11.875 52.249 1.00 83.88 246 SER A C 1
ATOM 1991 O O . SER A 1 246 ? 31.241 -11.178 51.262 1.00 83.88 246 SER A O 1
ATOM 1993 N N . LYS A 1 247 ? 31.641 -13.201 52.151 1.00 79.38 247 LYS A N 1
ATOM 1994 C CA . LYS A 1 247 ? 31.503 -13.945 50.884 1.00 79.38 247 LYS A CA 1
ATOM 1995 C C . LYS A 1 247 ? 30.085 -13.831 50.307 1.00 79.38 247 LYS A C 1
ATOM 1997 O O . LYS A 1 247 ? 29.951 -13.666 49.101 1.00 79.38 247 LYS A O 1
ATOM 2002 N N . ILE A 1 248 ? 29.066 -13.879 51.168 1.00 81.44 248 ILE A N 1
ATOM 2003 C CA . ILE A 1 248 ? 27.648 -13.778 50.788 1.00 81.44 248 ILE A CA 1
ATOM 2004 C C . ILE A 1 248 ? 27.324 -12.365 50.301 1.00 81.44 248 ILE A C 1
ATOM 2006 O O . ILE A 1 248 ? 26.779 -12.219 49.213 1.00 81.44 248 ILE A O 1
ATOM 2010 N N . PHE A 1 249 ? 27.747 -11.330 51.037 1.00 81.19 249 PHE A N 1
ATOM 2011 C CA . PHE A 1 249 ? 27.533 -9.938 50.627 1.00 81.19 249 PHE A CA 1
ATOM 2012 C C . PHE A 1 249 ? 28.123 -9.668 49.240 1.00 81.19 249 PHE A C 1
ATOM 2014 O O . PHE A 1 249 ? 27.434 -9.124 48.384 1.00 81.19 249 PHE A O 1
ATOM 2021 N N . ARG A 1 250 ? 29.366 -10.109 48.991 1.00 79.31 250 ARG A N 1
ATOM 2022 C CA . ARG A 1 250 ? 30.018 -9.977 47.678 1.00 79.31 250 ARG A CA 1
ATOM 2023 C C . ARG A 1 250 ? 29.293 -10.707 46.565 1.00 79.31 250 ARG A C 1
ATOM 2025 O O . ARG A 1 250 ? 29.203 -10.162 45.477 1.00 79.31 250 ARG A O 1
ATOM 2032 N N . LEU A 1 251 ? 28.802 -11.919 46.822 1.00 80.88 251 LEU A N 1
ATOM 2033 C CA . LEU A 1 251 ? 28.063 -12.675 45.817 1.00 80.88 251 LEU A CA 1
ATOM 2034 C C . LEU A 1 251 ? 26.775 -11.937 45.438 1.00 80.88 251 LEU A C 1
ATOM 2036 O O . LEU A 1 251 ? 26.578 -11.653 44.266 1.00 80.88 251 LEU A O 1
ATOM 2040 N N . LEU A 1 252 ? 25.957 -11.559 46.424 1.00 80.81 252 LEU A N 1
ATOM 2041 C CA . LEU A 1 252 ? 24.680 -10.874 46.196 1.00 80.81 252 LEU A CA 1
ATOM 2042 C C . LEU A 1 252 ? 24.867 -9.522 45.493 1.00 80.81 252 LEU A C 1
ATOM 2044 O O . LEU A 1 252 ? 24.232 -9.261 44.476 1.00 80.81 252 LEU A O 1
ATOM 2048 N N . THR A 1 253 ? 25.782 -8.685 45.988 1.00 77.06 253 THR A N 1
ATOM 2049 C CA . THR A 1 253 ? 26.034 -7.351 45.413 1.00 77.06 253 THR A CA 1
ATOM 2050 C C . THR A 1 253 ? 26.750 -7.405 44.062 1.00 77.06 253 THR A C 1
ATOM 2052 O O . THR A 1 253 ? 26.430 -6.611 43.183 1.00 77.06 253 THR A O 1
ATOM 2055 N N . SER A 1 254 ? 27.651 -8.370 43.832 1.00 77.38 254 SER A N 1
ATOM 2056 C CA . SER A 1 254 ? 28.225 -8.604 42.500 1.00 77.38 254 SER A CA 1
ATOM 2057 C C . SER A 1 254 ? 27.165 -9.090 41.516 1.00 77.38 254 SER A C 1
ATOM 2059 O O . SER A 1 254 ? 27.166 -8.620 40.385 1.00 77.38 254 SER A O 1
ATOM 2061 N N . SER A 1 255 ? 26.280 -10.013 41.906 1.00 82.75 255 SER A N 1
ATOM 2062 C CA . SER A 1 255 ? 25.187 -10.469 41.038 1.00 82.75 255 SER A CA 1
ATOM 2063 C C . SER A 1 255 ? 24.253 -9.316 40.680 1.00 82.75 255 SER A C 1
ATOM 2065 O O . SER A 1 255 ? 23.991 -9.101 39.502 1.00 82.75 255 SER A O 1
ATOM 2067 N N . PHE A 1 256 ? 23.835 -8.520 41.671 1.00 83.31 256 PHE A N 1
ATOM 2068 C CA . PHE A 1 256 ? 23.015 -7.326 41.458 1.00 83.31 256 PHE A CA 1
ATOM 2069 C C . PHE A 1 256 ? 23.661 -6.347 40.466 1.00 83.31 256 PHE A C 1
ATOM 2071 O O . PHE A 1 256 ? 23.016 -5.943 39.506 1.00 83.31 256 PHE A O 1
ATOM 2078 N N . LEU A 1 257 ? 24.951 -6.027 40.626 1.00 77.88 257 LEU A N 1
ATOM 2079 C CA . LEU A 1 257 ? 25.648 -5.133 39.696 1.00 77.88 257 LEU A CA 1
ATOM 2080 C C . LEU A 1 257 ? 25.757 -5.687 38.269 1.00 77.88 257 LEU A C 1
ATOM 2082 O O . LEU A 1 257 ? 25.690 -4.910 37.325 1.00 77.88 257 LEU A O 1
ATOM 2086 N N . HIS A 1 258 ? 25.895 -7.003 38.079 1.00 81.00 258 HIS A N 1
ATOM 2087 C CA . HIS A 1 258 ? 25.888 -7.576 36.727 1.00 81.00 258 HIS A CA 1
ATOM 2088 C C . HIS A 1 258 ? 24.492 -7.593 36.105 1.00 81.00 258 HIS A C 1
ATOM 2090 O O . HIS A 1 258 ? 24.371 -7.370 34.907 1.00 81.00 258 HIS A O 1
ATOM 2096 N N . ILE A 1 259 ? 23.441 -7.788 36.906 1.00 83.50 259 ILE A N 1
ATOM 2097 C CA . ILE A 1 259 ? 22.057 -7.621 36.447 1.00 83.50 259 ILE A CA 1
ATOM 2098 C C . ILE A 1 259 ? 21.829 -6.166 36.007 1.00 83.50 259 ILE A C 1
ATOM 2100 O O . ILE A 1 259 ? 21.299 -5.945 34.924 1.00 83.50 259 ILE A O 1
ATOM 2104 N N . MET A 1 260 ? 22.316 -5.179 36.772 1.00 79.19 260 MET A N 1
ATOM 2105 C CA . MET A 1 260 ? 22.293 -3.768 36.356 1.00 79.19 260 MET A CA 1
ATOM 2106 C C . MET A 1 260 ? 23.080 -3.534 35.056 1.00 79.19 260 MET A C 1
ATOM 2108 O O . MET A 1 260 ? 22.582 -2.849 34.173 1.00 79.19 260 MET A O 1
ATOM 2112 N N . TRP A 1 261 ? 24.266 -4.133 34.887 1.00 76.25 261 TRP A N 1
ATOM 2113 C CA . TRP A 1 261 ? 25.039 -4.025 33.640 1.00 76.25 261 TRP A CA 1
ATOM 2114 C C . TRP A 1 261 ? 24.338 -4.619 32.417 1.00 76.25 261 TRP A C 1
ATOM 2116 O O . TRP A 1 261 ? 24.464 -4.065 31.326 1.00 76.25 261 TRP A O 1
ATOM 2126 N N . ILE A 1 262 ? 23.625 -5.733 32.594 1.00 79.88 262 ILE A N 1
ATOM 2127 C CA . ILE A 1 262 ? 22.821 -6.359 31.540 1.00 79.88 262 ILE A CA 1
ATOM 2128 C C . ILE A 1 262 ? 21.631 -5.454 31.199 1.00 79.88 262 ILE A C 1
ATOM 2130 O O . ILE A 1 262 ? 21.433 -5.152 30.030 1.00 79.88 262 ILE A O 1
ATOM 2134 N N . ILE A 1 263 ? 20.906 -4.936 32.196 1.00 77.81 263 ILE A N 1
ATOM 2135 C CA . ILE A 1 263 ? 19.781 -4.007 31.984 1.00 77.81 263 ILE A CA 1
ATOM 2136 C C . ILE A 1 263 ? 20.234 -2.725 31.267 1.00 77.81 263 ILE A C 1
ATOM 2138 O O . ILE A 1 263 ? 19.598 -2.304 30.306 1.00 77.81 263 ILE A O 1
ATOM 2142 N N . LEU A 1 264 ? 21.376 -2.151 31.660 1.00 73.38 264 LEU A N 1
ATOM 2143 C CA . LEU A 1 264 ? 21.977 -0.994 30.984 1.00 73.38 264 LEU A CA 1
ATOM 2144 C C . LEU A 1 264 ? 22.477 -1.304 29.562 1.00 73.38 264 LEU A C 1
ATOM 2146 O O . LEU A 1 264 ? 22.698 -0.369 28.800 1.00 73.38 264 LEU A O 1
ATOM 2150 N N . ALA A 1 265 ? 22.663 -2.578 29.201 1.00 72.19 265 ALA A N 1
ATOM 2151 C CA . ALA A 1 265 ? 23.008 -2.996 27.842 1.00 72.19 265 ALA A CA 1
ATOM 2152 C C . ALA A 1 265 ? 21.782 -3.277 26.960 1.00 72.19 265 ALA A C 1
ATOM 2154 O O . ALA A 1 265 ? 21.902 -3.143 25.747 1.00 72.19 265 ALA A O 1
ATOM 2155 N N . ILE A 1 266 ? 20.626 -3.645 27.531 1.00 75.12 266 ILE A N 1
ATOM 2156 C CA . ILE A 1 266 ? 19.402 -3.932 26.757 1.00 75.12 266 ILE A CA 1
ATOM 2157 C C . ILE A 1 266 ? 19.011 -2.720 25.913 1.00 75.12 266 ILE A C 1
ATOM 2159 O O . ILE A 1 266 ? 18.844 -2.856 24.709 1.00 75.12 266 ILE A O 1
ATOM 2163 N N . LEU A 1 267 ? 18.936 -1.537 26.530 1.00 71.69 267 LEU A N 1
ATOM 2164 C CA . LEU A 1 267 ? 18.511 -0.312 25.853 1.00 71.69 267 LEU A CA 1
ATOM 2165 C C . LEU A 1 267 ? 19.408 0.062 24.649 1.00 71.69 267 LEU A C 1
ATOM 2167 O O . LEU A 1 267 ? 18.885 0.204 23.550 1.00 71.69 267 LEU A O 1
ATOM 2171 N N . PRO A 1 268 ? 20.747 0.177 24.770 1.00 68.75 268 PRO A N 1
ATOM 2172 C CA . PRO A 1 268 ? 21.588 0.414 23.598 1.00 68.75 268 PRO A CA 1
ATOM 2173 C C . PRO A 1 268 ? 21.543 -0.741 22.580 1.00 68.75 268 PRO A C 1
ATOM 2175 O O . PRO A 1 268 ? 21.555 -0.496 21.376 1.00 68.75 268 PRO A O 1
ATOM 2178 N N . LEU A 1 269 ? 21.433 -2.001 23.018 1.00 71.50 269 LEU A N 1
ATOM 2179 C CA . LEU A 1 269 ? 21.291 -3.120 22.081 1.00 71.50 269 LEU A CA 1
ATOM 2180 C C . LEU A 1 269 ? 19.973 -3.067 21.298 1.00 71.50 269 LEU A C 1
ATOM 2182 O O . LEU A 1 269 ? 19.997 -3.410 20.121 1.00 71.50 269 LEU A O 1
ATOM 2186 N N . SER A 1 270 ? 18.864 -2.597 21.881 1.00 72.88 270 SER A N 1
ATOM 2187 C CA . SER A 1 270 ? 17.602 -2.427 21.149 1.00 72.88 270 SER A CA 1
ATOM 2188 C C . SER A 1 270 ? 17.682 -1.303 20.112 1.00 72.88 270 SER A C 1
ATOM 2190 O O . SER A 1 270 ? 17.182 -1.488 19.008 1.00 72.88 270 SER A O 1
ATOM 2192 N N . PHE A 1 271 ? 18.379 -0.194 20.397 1.00 71.38 271 PHE A N 1
ATOM 2193 C CA . PHE A 1 271 ? 18.631 0.860 19.398 1.00 71.38 271 PHE A CA 1
ATOM 2194 C C . PHE A 1 271 ? 19.521 0.379 18.244 1.00 71.38 271 PHE A C 1
ATOM 2196 O O . PHE A 1 271 ? 19.166 0.574 17.086 1.00 71.38 271 PHE A O 1
ATOM 2203 N N . ILE A 1 272 ? 20.641 -0.296 18.539 1.00 69.81 272 ILE A N 1
ATOM 2204 C CA . ILE A 1 272 ? 21.509 -0.873 17.494 1.00 69.81 272 ILE A CA 1
ATOM 2205 C C . ILE A 1 272 ? 20.743 -1.925 16.686 1.00 69.81 272 ILE A C 1
ATOM 2207 O O . ILE A 1 272 ? 20.902 -1.991 15.471 1.00 69.81 272 ILE A O 1
ATOM 2211 N N . SER A 1 273 ? 19.904 -2.733 17.344 1.00 73.75 273 SER A N 1
ATOM 2212 C CA . SER A 1 273 ? 19.039 -3.709 16.681 1.00 73.75 273 SER A CA 1
ATOM 2213 C C . SER A 1 273 ? 18.092 -3.021 15.700 1.00 73.75 273 SER A C 1
ATOM 2215 O O . SER A 1 273 ? 18.119 -3.367 14.523 1.00 73.75 273 SER A O 1
ATOM 2217 N N . TYR A 1 274 ? 17.335 -2.016 16.158 1.00 73.06 274 TYR A N 1
ATOM 2218 C CA . TYR A 1 274 ? 16.424 -1.213 15.336 1.00 73.06 274 TYR A CA 1
ATOM 2219 C C . TYR A 1 274 ? 17.145 -0.652 14.099 1.00 73.06 274 TYR A C 1
ATOM 2221 O O . TYR A 1 274 ? 16.770 -0.961 12.969 1.00 73.06 274 TYR A O 1
ATOM 2229 N N . GLU A 1 275 ? 18.233 0.097 14.299 1.00 68.00 275 GLU A N 1
ATOM 2230 C CA . GLU A 1 275 ? 18.997 0.719 13.209 1.00 68.00 275 GLU A CA 1
ATOM 2231 C C . GLU A 1 275 ? 19.525 -0.334 12.217 1.00 68.00 275 GLU A C 1
ATOM 2233 O O . GLU A 1 275 ? 19.442 -0.158 11.006 1.00 68.00 275 GLU A O 1
ATOM 2238 N N . SER A 1 276 ? 20.026 -1.471 12.713 1.00 68.19 276 SER A N 1
ATOM 2239 C CA . SER A 1 276 ? 20.585 -2.529 11.859 1.00 68.19 276 SER A CA 1
ATOM 2240 C C . SER A 1 276 ? 19.554 -3.302 11.026 1.00 68.19 276 SER A C 1
ATOM 2242 O O . SER A 1 276 ? 19.949 -3.998 10.092 1.00 68.19 276 SER A O 1
ATOM 2244 N N . VAL A 1 277 ? 18.264 -3.191 11.359 1.00 69.06 277 VAL A N 1
ATOM 2245 C CA . VAL A 1 277 ? 17.150 -3.819 10.629 1.00 69.06 277 VAL A CA 1
ATOM 2246 C C . VAL A 1 277 ? 16.512 -2.829 9.661 1.00 69.06 277 VAL A C 1
ATOM 2248 O O . VAL A 1 277 ? 16.286 -3.167 8.504 1.00 69.06 277 VAL A O 1
ATOM 2251 N N . TYR A 1 278 ? 16.232 -1.611 10.132 1.00 67.56 278 TYR A N 1
ATOM 2252 C CA . TYR A 1 278 ? 15.423 -0.628 9.407 1.00 67.56 278 TYR A CA 1
ATOM 2253 C C . TYR A 1 278 ? 16.245 0.470 8.716 1.00 67.56 278 TYR A C 1
ATOM 2255 O O . TYR A 1 278 ? 15.690 1.217 7.919 1.00 67.56 278 TYR A O 1
ATOM 2263 N N . GLY A 1 279 ? 17.548 0.577 9.001 1.00 64.25 279 GLY A N 1
ATOM 2264 C CA . GLY A 1 279 ? 18.455 1.570 8.410 1.00 64.25 279 GLY A CA 1
ATOM 2265 C C . GLY A 1 279 ? 18.335 2.991 8.973 1.00 64.25 279 GLY A C 1
ATOM 2266 O O . GLY A 1 279 ? 19.118 3.850 8.585 1.00 64.25 279 GLY A O 1
ATOM 2267 N N . GLU A 1 280 ? 17.395 3.224 9.892 1.00 65.75 280 GLU A N 1
ATOM 2268 C CA . GLU A 1 280 ? 16.955 4.551 10.344 1.00 65.75 280 GLU A CA 1
ATOM 2269 C C . GLU A 1 280 ? 16.983 4.693 11.877 1.00 65.75 280 GLU A C 1
ATOM 2271 O O . GLU A 1 280 ? 17.025 3.705 12.618 1.00 65.75 280 GLU A O 1
ATOM 2276 N N . GLU A 1 281 ? 16.925 5.934 12.370 1.00 68.25 281 GLU A N 1
ATOM 2277 C CA . GLU A 1 281 ? 16.777 6.245 13.801 1.00 68.25 281 GLU A CA 1
ATOM 2278 C C . GLU A 1 281 ? 15.328 6.012 14.309 1.00 68.25 281 GLU A C 1
ATOM 2280 O O . GLU A 1 281 ? 14.365 5.936 13.539 1.00 68.25 281 GLU A O 1
ATOM 2285 N N . ILE A 1 282 ? 15.138 5.916 15.634 1.00 69.50 282 ILE A N 1
ATOM 2286 C CA . ILE A 1 282 ? 13.794 5.810 16.239 1.00 69.50 282 ILE A CA 1
ATOM 2287 C C . ILE A 1 282 ? 13.111 7.185 16.227 1.00 69.50 282 ILE A C 1
ATOM 2289 O O . ILE A 1 282 ? 13.507 8.095 16.958 1.00 69.50 282 ILE A O 1
ATOM 2293 N N . SER A 1 283 ? 12.058 7.323 15.416 1.00 70.56 283 SER A N 1
ATOM 2294 C CA . SER A 1 283 ? 11.282 8.562 15.267 1.00 70.56 283 SER A CA 1
ATOM 2295 C C . SER A 1 283 ? 10.395 8.870 16.487 1.00 70.56 283 SER A C 1
ATOM 2297 O O . SER A 1 283 ? 10.081 7.983 17.285 1.00 70.56 283 SER A O 1
ATOM 2299 N N . ARG A 1 284 ? 9.908 10.121 16.613 1.00 75.06 284 ARG A N 1
ATOM 2300 C CA . ARG A 1 284 ? 8.871 10.497 17.606 1.00 75.06 284 ARG A CA 1
ATOM 2301 C C . ARG A 1 284 ? 7.692 9.531 17.561 1.00 75.06 284 ARG A C 1
ATOM 2303 O O . ARG A 1 284 ? 7.222 9.097 18.605 1.00 75.06 284 ARG A O 1
ATOM 2310 N N . ASP A 1 285 ? 7.224 9.206 16.363 1.00 72.25 285 ASP A N 1
ATOM 2311 C CA . ASP A 1 285 ? 6.008 8.419 16.182 1.00 72.25 285 ASP A CA 1
ATOM 2312 C C . ASP A 1 285 ? 6.235 6.950 16.605 1.00 72.25 285 ASP A C 1
ATOM 2314 O O . ASP A 1 285 ? 5.329 6.331 17.154 1.00 72.25 285 ASP A O 1
ATOM 2318 N N . GLN A 1 286 ? 7.477 6.450 16.529 1.00 73.69 286 GLN A N 1
ATOM 2319 C CA . GLN A 1 286 ? 7.880 5.175 17.138 1.00 73.69 286 GLN A CA 1
ATOM 2320 C C . GLN A 1 286 ? 8.009 5.229 18.669 1.00 73.69 286 GLN A C 1
ATOM 2322 O O . GLN A 1 286 ? 7.646 4.269 19.345 1.00 73.69 286 GLN A O 1
ATOM 2327 N N . TYR A 1 287 ? 8.455 6.347 19.257 1.00 73.50 287 TYR A N 1
ATOM 2328 C CA . TYR A 1 287 ? 8.338 6.532 20.712 1.00 73.50 287 TYR A CA 1
ATOM 2329 C C . TYR A 1 287 ? 6.871 6.558 21.157 1.00 73.50 287 TYR A C 1
ATOM 2331 O O . TYR A 1 287 ? 6.544 5.992 22.197 1.00 73.50 287 TYR A O 1
ATOM 2339 N N . MET A 1 288 ? 5.981 7.178 20.374 1.00 72.38 288 MET A N 1
ATOM 2340 C CA . MET A 1 288 ? 4.547 7.182 20.664 1.00 72.38 288 MET A CA 1
ATOM 2341 C C . MET A 1 288 ? 3.961 5.773 20.596 1.00 72.38 288 MET A C 1
ATOM 2343 O O . MET A 1 288 ? 3.317 5.372 21.563 1.00 72.38 288 MET A O 1
ATOM 2347 N N . ALA A 1 289 ? 4.262 5.000 19.547 1.00 70.44 289 ALA A N 1
ATOM 2348 C CA . ALA A 1 289 ? 3.925 3.579 19.481 1.00 70.44 289 ALA A CA 1
ATOM 2349 C C . ALA A 1 289 ? 4.457 2.825 20.716 1.00 70.44 289 ALA A C 1
ATOM 2351 O O . ALA A 1 289 ? 3.692 2.160 21.406 1.00 70.44 289 ALA A O 1
ATOM 2352 N N . PHE A 1 290 ? 5.711 3.051 21.126 1.00 70.50 290 PHE A N 1
ATOM 2353 C CA . PHE A 1 290 ? 6.286 2.437 22.332 1.00 70.50 290 PHE A CA 1
ATOM 2354 C C . PHE A 1 290 ? 5.633 2.867 23.672 1.00 70.50 290 PHE A C 1
ATOM 2356 O O . PHE A 1 290 ? 5.719 2.149 24.668 1.00 70.50 290 PHE A O 1
ATOM 2363 N N . PHE A 1 291 ? 4.959 4.018 23.752 1.00 72.00 291 PHE A N 1
ATOM 2364 C CA . PHE A 1 291 ? 4.181 4.399 24.946 1.00 72.00 291 PHE A CA 1
ATOM 2365 C C . PHE A 1 291 ? 2.720 3.926 24.903 1.00 72.00 291 PHE A C 1
ATOM 2367 O O . PHE A 1 291 ? 2.015 3.991 25.917 1.00 72.00 291 PHE A O 1
ATOM 2374 N N . GLN A 1 292 ? 2.267 3.481 23.734 1.00 65.06 292 GLN A N 1
ATOM 2375 C CA . GLN A 1 292 ? 0.919 2.990 23.458 1.00 65.06 292 GLN A CA 1
ATOM 2376 C C . GLN A 1 292 ? 0.857 1.459 23.506 1.00 65.06 292 GLN A C 1
ATOM 2378 O O . GLN A 1 292 ? -0.129 0.904 23.999 1.00 65.06 292 GLN A O 1
ATOM 2383 N N . THR A 1 293 ? 1.937 0.813 23.065 1.00 63.59 293 THR A N 1
ATOM 2384 C CA . THR A 1 293 ? 2.180 -0.624 23.132 1.00 63.59 293 THR A CA 1
ATOM 2385 C C . THR A 1 293 ? 2.214 -1.138 24.572 1.00 63.59 293 THR A C 1
ATOM 2387 O O . THR A 1 293 ? 2.315 -0.394 25.556 1.00 63.59 293 THR A O 1
ATOM 2390 N N . ASN A 1 294 ? 2.141 -2.457 24.701 1.00 61.84 294 ASN A N 1
ATOM 2391 C CA . ASN A 1 294 ? 2.372 -3.163 25.946 1.00 61.84 294 ASN A CA 1
ATOM 2392 C C . ASN A 1 294 ? 3.663 -3.999 25.881 1.00 61.84 294 ASN A C 1
ATOM 2394 O O . ASN A 1 294 ? 4.402 -4.015 24.901 1.00 61.84 294 ASN A O 1
ATOM 2398 N N . THR A 1 295 ? 3.947 -4.705 26.969 1.00 55.91 295 THR A N 1
ATOM 2399 C CA . THR A 1 295 ? 5.129 -5.560 27.121 1.00 55.91 295 THR A CA 1
ATOM 2400 C C . THR A 1 295 ? 5.246 -6.669 26.076 1.00 55.91 295 THR A C 1
ATOM 2402 O O . THR A 1 295 ? 6.355 -7.141 25.864 1.00 55.91 295 THR A O 1
ATOM 2405 N N . ALA A 1 296 ? 4.153 -7.101 25.445 1.00 55.06 296 ALA A N 1
ATOM 2406 C CA . ALA A 1 296 ? 4.142 -8.223 24.515 1.00 55.06 296 ALA A CA 1
ATOM 2407 C C . ALA A 1 296 ? 4.464 -7.830 23.068 1.00 55.06 296 ALA A C 1
ATOM 2409 O O . ALA A 1 296 ? 5.268 -8.511 22.452 1.00 55.06 296 ALA A O 1
ATOM 2410 N N . GLU A 1 297 ? 3.928 -6.730 22.543 1.00 57.03 297 GLU A N 1
ATOM 2411 C CA . GLU A 1 297 ? 4.286 -6.224 21.201 1.00 57.03 297 GLU A CA 1
ATOM 2412 C C . GLU A 1 297 ? 5.738 -5.689 21.201 1.00 57.03 297 GLU A C 1
ATOM 2414 O O . GLU A 1 297 ? 6.491 -5.910 20.256 1.00 57.03 297 GLU A O 1
ATOM 2419 N N . ALA A 1 298 ? 6.219 -5.153 22.331 1.00 61.88 298 ALA A N 1
ATOM 2420 C CA . ALA A 1 298 ? 7.651 -4.915 22.540 1.00 61.88 298 ALA A CA 1
ATOM 2421 C C . ALA A 1 298 ? 8.513 -6.204 22.534 1.00 61.88 298 ALA A C 1
ATOM 2423 O O . ALA A 1 298 ? 9.678 -6.148 22.138 1.00 61.88 298 ALA A O 1
ATOM 2424 N N . ILE A 1 299 ? 7.975 -7.357 22.959 1.00 60.91 299 ILE A N 1
ATOM 2425 C CA . ILE A 1 299 ? 8.651 -8.665 22.851 1.00 60.91 299 ILE A CA 1
ATOM 2426 C C . ILE A 1 299 ? 8.568 -9.193 21.413 1.00 60.91 299 ILE A C 1
ATOM 2428 O O . ILE A 1 299 ? 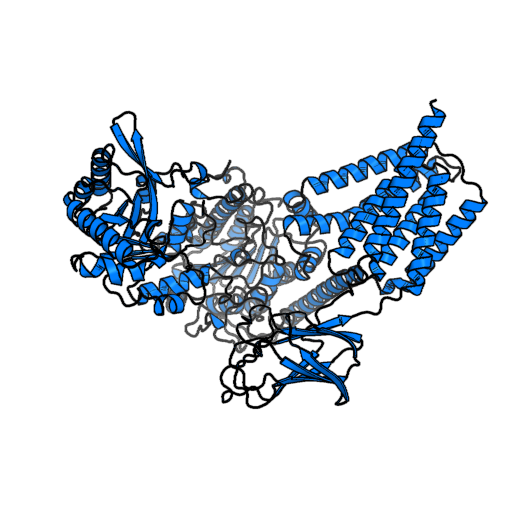9.587 -9.622 20.883 1.00 60.91 299 ILE A O 1
ATOM 2432 N N . GLU A 1 300 ? 7.414 -9.095 20.755 1.00 60.28 300 GLU A N 1
ATOM 2433 C CA . GLU A 1 300 ? 7.212 -9.485 19.354 1.00 60.28 300 GLU A CA 1
ATOM 2434 C C . GLU A 1 300 ? 8.180 -8.742 18.427 1.00 60.28 300 GLU A C 1
ATOM 2436 O O . GLU A 1 300 ? 8.859 -9.360 17.606 1.00 60.28 300 GLU A O 1
ATOM 2441 N N . TYR A 1 301 ? 8.334 -7.430 18.618 1.00 65.00 301 TYR A N 1
ATOM 2442 C CA . TYR A 1 301 ? 9.318 -6.619 17.905 1.00 65.00 301 TYR A CA 1
ATOM 2443 C C . TYR A 1 301 ? 10.752 -7.148 18.106 1.00 65.00 301 TYR A C 1
ATOM 2445 O O . TYR A 1 301 ? 11.565 -7.154 17.177 1.00 65.00 301 TYR A O 1
ATOM 2453 N N . MET A 1 302 ? 11.080 -7.647 19.304 1.00 63.78 302 MET A N 1
ATOM 2454 C CA . MET A 1 302 ? 12.369 -8.292 19.558 1.00 63.78 302 MET A CA 1
ATOM 2455 C C . MET A 1 302 ? 12.474 -9.682 18.905 1.00 63.78 302 MET A C 1
ATOM 2457 O O . MET A 1 302 ? 13.537 -10.007 18.379 1.00 63.78 302 MET A O 1
ATOM 2461 N N . GLU A 1 303 ? 11.427 -10.503 18.912 1.00 63.41 303 GLU A N 1
ATOM 2462 C CA . GLU A 1 303 ? 11.450 -11.868 18.360 1.00 63.41 303 GLU A CA 1
ATOM 2463 C C . GLU A 1 303 ? 11.468 -11.891 16.825 1.00 63.41 303 GLU A C 1
ATOM 2465 O O . GLU A 1 303 ? 12.219 -12.663 16.223 1.00 63.41 303 GLU A O 1
ATOM 2470 N N . THR A 1 304 ? 10.701 -11.005 16.189 1.00 60.59 304 THR A N 1
ATOM 2471 C CA . THR A 1 304 ? 10.617 -10.862 14.726 1.00 60.59 304 THR A CA 1
ATOM 2472 C C . THR A 1 304 ? 11.773 -10.037 14.152 1.00 60.59 304 THR A C 1
ATOM 2474 O O . THR A 1 304 ? 12.285 -10.349 13.072 1.00 60.59 304 THR A O 1
ATOM 2477 N N . GLY A 1 305 ? 12.207 -9.000 14.879 1.00 63.09 305 GLY A N 1
ATOM 2478 C CA . GLY A 1 305 ? 13.170 -8.012 14.402 1.00 63.09 305 GLY A CA 1
ATOM 2479 C C . GLY A 1 305 ? 14.632 -8.269 14.775 1.00 63.09 305 GLY A C 1
ATOM 2480 O O . GLY A 1 305 ? 15.507 -7.910 13.994 1.00 63.09 305 GLY A O 1
ATOM 2481 N N . THR A 1 306 ? 14.959 -8.864 15.932 1.00 70.38 306 THR A N 1
ATOM 2482 C CA . THR A 1 306 ? 16.350 -8.822 16.448 1.00 70.38 306 THR A CA 1
ATOM 2483 C C . THR A 1 306 ? 17.338 -9.642 15.602 1.00 70.38 306 THR A C 1
ATOM 2485 O O . THR A 1 306 ? 17.239 -10.873 15.560 1.00 70.38 306 THR A O 1
ATOM 2488 N N . PRO A 1 307 ? 18.388 -9.030 15.015 1.00 69.81 307 PRO A N 1
ATOM 2489 C CA . PRO A 1 307 ? 19.393 -9.772 14.262 1.00 69.81 307 PRO A CA 1
ATOM 2490 C C . PRO A 1 307 ? 20.208 -10.732 15.136 1.00 69.81 307 PRO A C 1
ATOM 2492 O O . PRO A 1 307 ? 20.599 -10.422 16.264 1.00 69.81 307 PRO A O 1
ATOM 2495 N N . VAL A 1 308 ? 20.547 -11.902 14.585 1.00 73.19 308 VAL A N 1
ATOM 2496 C CA . VAL A 1 308 ? 21.243 -12.990 15.304 1.00 73.19 308 VAL A CA 1
ATOM 2497 C C . VAL A 1 308 ? 22.569 -12.534 15.936 1.00 73.19 308 VAL A C 1
ATOM 2499 O O . VAL A 1 308 ? 22.934 -12.990 17.019 1.00 73.19 308 VAL A O 1
ATOM 2502 N N . ASN A 1 309 ? 23.283 -11.592 15.316 1.00 70.19 309 ASN A N 1
ATOM 2503 C CA . ASN A 1 309 ? 24.494 -10.983 15.875 1.00 70.19 309 ASN A CA 1
ATOM 2504 C C . ASN A 1 309 ? 24.233 -10.203 17.179 1.00 70.19 309 ASN A C 1
ATOM 2506 O O . ASN A 1 309 ? 25.070 -10.259 18.079 1.00 70.19 309 ASN A O 1
ATOM 2510 N N . ILE A 1 310 ? 23.085 -9.534 17.324 1.00 74.94 310 ILE A N 1
ATOM 2511 C CA . ILE A 1 310 ? 22.698 -8.836 18.562 1.00 74.94 310 ILE A CA 1
ATOM 2512 C C . ILE A 1 310 ? 22.391 -9.852 19.669 1.00 74.94 310 ILE A C 1
ATOM 2514 O O . ILE A 1 310 ? 22.898 -9.717 20.786 1.00 74.94 310 ILE A O 1
ATOM 2518 N N . VAL A 1 311 ? 21.672 -10.934 19.342 1.00 77.31 311 VAL A N 1
ATOM 2519 C CA . VAL A 1 311 ? 21.428 -12.058 20.267 1.00 77.31 311 VAL A CA 1
ATOM 2520 C C . VAL A 1 311 ? 22.751 -12.671 20.746 1.00 77.31 311 VAL A C 1
ATOM 2522 O O . VAL A 1 311 ? 22.938 -12.887 21.945 1.00 77.31 311 VAL A O 1
ATOM 2525 N N . ILE A 1 312 ? 23.715 -12.885 19.842 1.00 74.25 312 ILE A N 1
ATOM 2526 C CA . ILE A 1 312 ? 25.056 -13.385 20.190 1.00 74.25 312 ILE A CA 1
ATOM 2527 C C . ILE A 1 312 ? 25.777 -12.426 21.150 1.00 74.25 312 ILE A C 1
ATOM 2529 O O . ILE A 1 312 ? 26.337 -12.886 22.147 1.00 74.25 312 ILE A O 1
ATOM 2533 N N . VAL A 1 313 ? 25.746 -11.109 20.908 1.00 73.75 313 VAL A N 1
ATOM 2534 C CA . VAL A 1 313 ? 26.350 -10.111 21.814 1.00 73.75 313 VAL A CA 1
ATOM 2535 C C . VAL A 1 313 ? 25.710 -10.167 23.206 1.00 73.75 313 VAL A C 1
ATOM 2537 O O . VAL A 1 313 ? 26.429 -10.178 24.209 1.00 73.75 313 VAL A O 1
ATOM 2540 N N . PHE A 1 314 ? 24.383 -10.280 23.287 1.00 80.06 314 PHE A N 1
ATOM 2541 C CA . PHE A 1 314 ? 23.658 -10.373 24.555 1.00 80.06 314 PHE A CA 1
ATOM 2542 C C . PHE A 1 314 ? 23.976 -11.667 25.329 1.00 80.06 314 PHE A C 1
ATOM 2544 O O . PHE A 1 314 ? 24.289 -11.626 26.523 1.00 80.06 314 PHE A O 1
ATOM 2551 N N . VAL A 1 315 ? 24.007 -12.820 24.650 1.00 79.69 315 VAL A N 1
ATOM 2552 C CA . VAL A 1 315 ? 24.414 -14.105 25.250 1.00 79.69 315 VAL A CA 1
ATOM 2553 C C . VAL A 1 315 ? 25.863 -14.047 25.746 1.00 79.69 315 VAL A C 1
ATOM 2555 O O . VAL A 1 315 ? 26.159 -14.498 26.855 1.00 79.69 315 VAL A O 1
ATOM 2558 N N . VAL A 1 316 ? 26.770 -13.440 24.975 1.00 75.44 316 VAL A N 1
ATOM 2559 C CA . VAL A 1 316 ? 28.167 -13.230 25.382 1.00 75.44 316 VAL A CA 1
ATOM 2560 C C . VAL A 1 316 ? 28.245 -12.362 26.645 1.00 75.44 316 VAL A C 1
ATOM 2562 O O . VAL A 1 316 ? 28.938 -12.747 27.590 1.00 75.44 316 VAL A O 1
ATOM 2565 N N . LEU A 1 317 ? 27.491 -11.259 26.736 1.00 77.31 317 LEU A N 1
ATOM 2566 C CA . LEU A 1 317 ? 27.402 -10.422 27.944 1.00 77.31 317 LEU A CA 1
ATOM 2567 C C . LEU A 1 317 ? 26.925 -11.202 29.181 1.00 77.31 317 LEU A C 1
ATOM 2569 O O . LEU A 1 317 ? 27.509 -11.052 30.263 1.00 77.31 317 LEU A O 1
ATOM 2573 N N . ILE A 1 318 ? 25.918 -12.069 29.035 1.00 83.31 318 ILE A N 1
ATOM 2574 C CA . ILE A 1 318 ? 25.422 -12.940 30.114 1.00 83.31 318 ILE A CA 1
ATOM 2575 C C . ILE A 1 318 ? 26.507 -13.932 30.556 1.00 83.31 318 ILE A C 1
ATOM 2577 O O . ILE A 1 318 ? 26.813 -14.024 31.747 1.00 83.31 318 ILE A O 1
ATOM 2581 N N . VAL A 1 319 ? 27.142 -14.642 29.619 1.00 79.25 319 VAL A N 1
ATOM 2582 C CA . VAL A 1 319 ? 28.196 -15.628 29.925 1.00 79.25 319 VAL A CA 1
ATOM 2583 C C . VAL A 1 319 ? 29.381 -14.966 30.633 1.00 79.25 319 VAL A C 1
ATOM 2585 O O . VAL A 1 319 ? 29.858 -15.468 31.655 1.00 79.25 319 VAL A O 1
ATOM 2588 N N . LEU A 1 320 ? 29.833 -13.807 30.148 1.00 75.88 320 LEU A N 1
ATOM 2589 C CA . LEU A 1 320 ? 30.908 -13.032 30.771 1.00 75.88 320 LEU A CA 1
ATOM 2590 C C . LEU A 1 320 ? 30.529 -12.572 32.187 1.00 75.88 320 LEU A C 1
ATOM 2592 O O . LEU A 1 320 ? 31.349 -12.666 33.104 1.00 75.88 320 LEU A O 1
ATOM 2596 N N . SER A 1 321 ? 29.278 -12.151 32.386 1.00 82.25 321 SER A N 1
ATOM 2597 C CA . SER A 1 321 ? 28.734 -11.764 33.692 1.00 82.25 321 SER A CA 1
ATOM 2598 C C . SER A 1 321 ? 28.702 -12.929 34.683 1.00 82.25 321 SER A C 1
ATOM 2600 O O . SER A 1 321 ? 29.158 -12.788 35.819 1.00 82.25 321 SER A O 1
ATOM 2602 N N . ILE A 1 322 ? 28.259 -14.115 34.255 1.00 82.62 322 ILE A N 1
ATOM 2603 C CA . ILE A 1 322 ? 28.275 -15.333 35.079 1.00 82.62 322 ILE A CA 1
ATOM 2604 C C . ILE A 1 322 ? 29.718 -15.707 35.454 1.00 82.62 322 ILE A C 1
ATOM 2606 O O . ILE A 1 322 ? 30.019 -15.946 36.627 1.00 82.62 322 ILE A O 1
ATOM 2610 N N . VAL A 1 323 ? 30.646 -15.703 34.490 1.00 78.88 323 VAL A N 1
ATOM 2611 C CA . VAL A 1 323 ? 32.068 -16.011 34.732 1.00 78.88 323 VAL A CA 1
ATOM 2612 C C . VAL A 1 323 ? 32.710 -15.000 35.693 1.00 78.88 323 VAL A C 1
ATOM 2614 O O . VAL A 1 323 ? 33.502 -15.398 36.556 1.00 78.88 323 VAL A O 1
ATOM 2617 N N . SER A 1 324 ? 32.351 -13.719 35.591 1.00 75.56 324 SER A N 1
ATOM 2618 C CA . SER A 1 324 ? 32.747 -12.656 36.521 1.00 75.56 324 SER A CA 1
ATOM 2619 C C . SER A 1 324 ? 32.236 -12.921 37.945 1.00 75.56 324 SER A C 1
ATOM 2621 O O . SER A 1 324 ? 33.031 -13.042 38.885 1.00 75.56 324 SER A O 1
ATOM 2623 N N . VAL A 1 325 ? 30.925 -13.126 38.118 1.00 79.75 325 VAL A N 1
ATOM 2624 C CA . VAL A 1 325 ? 30.310 -13.410 39.426 1.00 79.75 325 VAL A CA 1
ATOM 2625 C C . VAL A 1 325 ? 30.918 -14.663 40.069 1.00 79.75 325 VAL A C 1
ATOM 2627 O O . VAL A 1 325 ? 31.244 -14.647 41.259 1.00 79.75 325 VAL A O 1
ATOM 2630 N N . LEU A 1 326 ? 31.162 -15.733 39.305 1.00 76.50 326 LEU A N 1
ATOM 2631 C CA . LEU A 1 326 ? 31.775 -16.964 39.820 1.00 76.50 326 LEU A CA 1
ATOM 2632 C C . LEU A 1 326 ? 33.235 -16.765 40.258 1.00 76.50 326 LEU A C 1
ATOM 2634 O O . LEU A 1 326 ? 33.635 -17.264 41.317 1.00 76.50 326 LEU A O 1
ATOM 2638 N N . LYS A 1 327 ? 34.034 -16.010 39.493 1.00 71.19 327 LYS A N 1
ATOM 2639 C CA . LYS A 1 327 ? 35.449 -15.757 39.817 1.00 71.19 327 LYS A CA 1
ATOM 2640 C C . LYS A 1 327 ? 35.651 -14.733 40.945 1.00 71.19 327 LYS A C 1
ATOM 2642 O O . LYS A 1 327 ? 36.728 -14.727 41.542 1.00 71.19 327 LYS A O 1
ATOM 2647 N N . SER A 1 328 ? 34.628 -13.952 41.321 1.00 67.06 328 SER A N 1
ATOM 2648 C CA . SER A 1 328 ? 34.672 -12.976 42.437 1.00 67.06 328 SER A CA 1
ATOM 2649 C C . SER A 1 328 ? 35.091 -13.585 43.788 1.00 67.06 328 SER A C 1
ATOM 2651 O O . SER A 1 328 ? 35.522 -12.896 44.715 1.00 67.06 328 SER A O 1
ATOM 2653 N N . ARG A 1 329 ? 34.994 -14.914 43.898 1.00 61.56 329 ARG A N 1
ATOM 2654 C CA . ARG A 1 329 ? 35.389 -15.714 45.060 1.00 61.56 329 ARG A CA 1
ATOM 2655 C C . ARG A 1 329 ? 36.907 -15.720 45.308 1.00 61.56 329 ARG A C 1
ATOM 2657 O O . ARG A 1 329 ? 37.315 -16.024 46.429 1.00 61.56 329 ARG A O 1
ATOM 2664 N N . VAL A 1 330 ? 37.735 -15.389 44.308 1.00 59.59 330 VAL A N 1
ATOM 2665 C CA . VAL A 1 330 ? 39.202 -15.565 44.327 1.00 59.59 330 VAL A CA 1
ATOM 2666 C C . VAL A 1 330 ? 39.925 -14.248 44.012 1.00 59.59 330 VAL A C 1
ATOM 2668 O O . VAL A 1 330 ? 40.408 -14.036 42.902 1.00 59.59 330 VAL A O 1
ATOM 2671 N N . GLN A 1 331 ? 40.034 -13.350 44.997 1.00 62.91 331 GLN A N 1
ATOM 2672 C CA . GLN A 1 331 ? 40.669 -12.039 44.799 1.00 62.91 331 GLN A CA 1
ATOM 2673 C C . GLN A 1 331 ? 41.624 -11.647 45.934 1.00 62.91 331 GLN A C 1
ATOM 2675 O O . GLN A 1 331 ? 41.349 -11.862 47.117 1.00 62.91 331 GLN A O 1
ATOM 2680 N N . LYS A 1 332 ? 42.762 -11.046 45.559 1.00 64.12 332 LYS A N 1
ATOM 2681 C CA . LYS A 1 332 ? 43.713 -10.421 46.492 1.00 64.12 332 LYS A CA 1
ATOM 2682 C C . LYS A 1 332 ? 43.126 -9.113 47.033 1.00 64.12 332 LYS A C 1
ATOM 2684 O O . LYS A 1 332 ? 42.432 -8.408 46.305 1.00 64.12 332 LYS A O 1
ATOM 2689 N N . ARG A 1 333 ? 43.431 -8.752 48.282 1.00 69.12 333 ARG A N 1
ATOM 2690 C CA . ARG A 1 333 ? 42.981 -7.467 48.840 1.00 69.12 333 ARG A CA 1
ATOM 2691 C C . ARG A 1 333 ? 43.737 -6.290 48.225 1.00 69.12 333 ARG A C 1
ATOM 2693 O O . ARG A 1 333 ? 44.945 -6.377 48.018 1.00 69.12 333 ARG A O 1
ATOM 2700 N N . ILE A 1 334 ? 43.018 -5.207 47.959 1.00 71.44 334 ILE A N 1
ATOM 2701 C CA . ILE A 1 334 ? 43.565 -3.914 47.543 1.00 71.44 334 ILE A CA 1
ATOM 2702 C C . ILE A 1 334 ? 44.095 -3.189 48.796 1.00 71.44 334 ILE A C 1
ATOM 2704 O O . ILE A 1 334 ? 43.387 -3.138 49.805 1.00 71.44 334 ILE A O 1
ATOM 2708 N N . PRO A 1 335 ? 45.315 -2.616 48.777 1.00 75.00 335 PRO A N 1
ATOM 2709 C CA . PRO A 1 335 ? 45.823 -1.822 49.896 1.00 75.00 335 PRO A CA 1
ATOM 2710 C C . PRO A 1 335 ? 44.950 -0.590 50.181 1.00 75.00 335 PRO A C 1
ATOM 2712 O O . PRO A 1 335 ? 44.555 0.118 49.257 1.00 75.00 335 PRO A O 1
ATOM 2715 N N . GLN A 1 336 ? 44.716 -0.286 51.461 1.00 74.88 336 GLN A N 1
ATOM 2716 C CA . GLN A 1 336 ? 43.763 0.739 51.921 1.00 74.88 336 GLN A CA 1
ATOM 2717 C C . GLN A 1 336 ? 43.944 2.119 51.263 1.00 74.88 336 GLN A C 1
ATOM 2719 O O . GLN A 1 336 ? 42.954 2.750 50.901 1.00 74.88 336 GLN A O 1
ATOM 2724 N N . LYS A 1 337 ? 45.188 2.553 51.016 1.00 74.25 337 LYS A N 1
ATOM 2725 C CA . LYS A 1 337 ? 45.492 3.815 50.314 1.00 74.25 337 LYS A CA 1
ATOM 2726 C C . LYS A 1 337 ? 44.870 3.917 48.914 1.00 74.25 337 LYS A C 1
ATOM 2728 O O . LYS A 1 337 ? 44.481 4.999 48.496 1.00 74.25 337 LYS A O 1
ATOM 2733 N N . HIS A 1 338 ? 44.741 2.796 48.202 1.00 74.44 338 HIS A N 1
ATOM 2734 C CA . HIS A 1 338 ? 44.100 2.766 46.888 1.00 74.44 338 HIS A CA 1
ATOM 2735 C C . HIS A 1 338 ? 42.575 2.739 47.003 1.00 74.44 338 HIS A C 1
ATOM 2737 O O . HIS A 1 338 ? 41.914 3.287 46.134 1.00 74.44 338 HIS A O 1
ATOM 2743 N N . LEU A 1 339 ? 42.009 2.173 48.075 1.00 72.88 339 LEU A N 1
ATOM 2744 C CA . LEU A 1 339 ? 40.563 2.227 48.314 1.00 72.88 339 LEU A CA 1
ATOM 2745 C C . LEU A 1 339 ? 40.097 3.641 48.656 1.00 72.88 339 LEU A C 1
ATOM 2747 O O . LEU A 1 339 ? 39.081 4.071 48.131 1.00 72.88 339 LEU A O 1
ATOM 2751 N N . ILE A 1 340 ? 40.877 4.383 49.446 1.00 78.62 340 ILE A N 1
ATOM 2752 C CA . ILE A 1 340 ? 40.628 5.809 49.700 1.00 78.62 340 ILE A CA 1
ATOM 2753 C C . ILE A 1 340 ? 40.640 6.591 48.376 1.00 78.62 340 ILE A C 1
ATOM 2755 O O . ILE A 1 340 ? 39.703 7.332 48.103 1.00 78.62 340 ILE A O 1
ATOM 2759 N N . LEU A 1 341 ? 41.643 6.363 47.516 1.00 75.81 341 LEU A N 1
ATOM 2760 C CA . LEU A 1 341 ? 41.708 6.986 46.190 1.00 75.81 341 LEU A CA 1
ATOM 2761 C C . LEU A 1 341 ? 40.508 6.610 45.299 1.00 75.81 341 LEU A C 1
ATOM 2763 O O . LEU A 1 341 ? 39.918 7.492 44.687 1.00 75.81 341 LEU A O 1
ATOM 2767 N N . ILE A 1 342 ? 40.116 5.331 45.251 1.00 69.81 342 ILE A N 1
ATOM 2768 C CA . ILE A 1 342 ? 38.943 4.867 44.489 1.00 69.81 342 ILE A CA 1
ATOM 2769 C C . ILE A 1 342 ? 37.666 5.555 44.994 1.00 69.81 342 ILE A C 1
ATOM 2771 O O . ILE A 1 342 ? 36.906 6.072 44.182 1.00 69.81 342 ILE A O 1
ATOM 2775 N N . SER A 1 343 ? 37.446 5.620 46.310 1.00 74.69 343 SER A N 1
ATOM 2776 C CA . SER A 1 343 ? 36.276 6.295 46.885 1.00 74.69 343 SER A CA 1
ATOM 2777 C C . SER A 1 343 ? 36.248 7.795 46.583 1.00 74.69 343 SER A C 1
ATOM 2779 O O . SER A 1 343 ? 35.176 8.330 46.321 1.00 74.69 343 SER A O 1
ATOM 2781 N N . ILE A 1 344 ? 37.404 8.472 46.573 1.00 79.38 344 ILE A N 1
ATOM 2782 C CA . ILE A 1 344 ? 37.504 9.888 46.181 1.00 79.38 344 ILE A CA 1
ATOM 2783 C C . ILE A 1 344 ? 37.148 10.069 44.699 1.00 79.38 344 ILE A C 1
ATOM 2785 O O . ILE A 1 344 ? 36.373 10.961 44.371 1.00 79.38 344 ILE A O 1
ATOM 2789 N N . LEU A 1 345 ? 37.656 9.209 43.808 1.00 71.56 345 LEU A N 1
ATOM 2790 C CA . LEU A 1 345 ? 37.341 9.267 42.375 1.00 71.56 345 LEU A CA 1
ATOM 2791 C C . LEU A 1 345 ? 35.848 9.022 42.104 1.00 71.56 345 LEU A C 1
ATOM 2793 O O . LEU A 1 345 ? 35.240 9.784 41.358 1.00 71.56 345 LEU A O 1
ATOM 2797 N N . VAL A 1 346 ? 35.244 8.032 42.771 1.00 72.81 346 VAL A N 1
ATOM 2798 C CA . VAL A 1 346 ? 33.793 7.767 42.719 1.00 72.81 346 VAL A CA 1
ATOM 2799 C C . VAL A 1 346 ? 32.994 8.965 43.249 1.00 72.81 346 VAL A C 1
ATOM 2801 O O . VAL A 1 346 ? 31.993 9.347 42.656 1.00 72.81 346 VAL A O 1
ATOM 2804 N N . PHE A 1 347 ? 33.436 9.610 44.331 1.00 77.75 347 PHE A N 1
ATOM 2805 C CA . PHE A 1 347 ? 32.747 10.782 44.880 1.00 77.75 347 PHE A CA 1
ATOM 2806 C C . PHE A 1 347 ? 32.817 12.007 43.950 1.00 77.75 347 PHE A C 1
ATOM 2808 O O . PHE A 1 347 ? 31.811 12.684 43.755 1.00 77.75 347 PHE A O 1
ATOM 2815 N N . ILE A 1 348 ? 33.967 12.253 43.313 1.00 76.19 348 ILE A N 1
ATOM 2816 C CA . ILE A 1 348 ? 34.115 13.297 42.284 1.00 76.19 348 ILE A CA 1
ATOM 2817 C C . ILE A 1 348 ? 33.197 13.002 41.089 1.00 76.19 348 ILE A C 1
ATOM 2819 O O . ILE A 1 348 ? 32.490 13.891 40.622 1.00 76.19 348 ILE A O 1
ATOM 2823 N N . GLN A 1 349 ? 33.150 11.748 40.633 1.00 68.69 349 GLN A N 1
ATOM 2824 C CA . GLN A 1 349 ? 32.251 11.306 39.564 1.00 68.69 349 GLN A CA 1
ATOM 2825 C C . GLN A 1 349 ? 30.766 11.509 39.926 1.00 68.69 349 GLN A C 1
ATOM 2827 O O . GLN A 1 349 ? 30.006 11.969 39.080 1.00 68.69 349 GLN A O 1
ATOM 2832 N N . LEU A 1 350 ? 30.350 11.261 41.177 1.00 73.81 350 LEU A N 1
ATOM 2833 C CA . LEU A 1 350 ? 28.975 11.536 41.630 1.00 73.81 350 LEU A CA 1
ATOM 2834 C C . LEU A 1 350 ? 28.632 13.029 41.558 1.00 73.81 350 LEU A C 1
ATOM 2836 O O . LEU A 1 350 ? 27.550 13.379 41.096 1.00 73.81 350 LEU A O 1
ATOM 2840 N N . ILE A 1 351 ? 29.544 13.906 41.988 1.00 77.56 351 ILE A N 1
ATOM 2841 C CA . ILE A 1 351 ? 29.339 15.362 41.918 1.00 77.56 351 ILE A CA 1
ATOM 2842 C C . ILE A 1 351 ? 29.177 15.807 40.461 1.00 77.56 351 ILE A C 1
ATOM 2844 O O . ILE A 1 351 ? 28.244 16.546 40.153 1.00 77.56 351 ILE A O 1
ATOM 2848 N N . LEU A 1 352 ? 30.032 15.313 39.561 1.00 66.62 352 LEU A N 1
ATOM 2849 C CA . LEU A 1 352 ? 29.955 15.621 38.131 1.00 66.62 352 LEU A CA 1
ATOM 2850 C C . LEU A 1 352 ? 28.658 15.095 37.494 1.00 66.62 352 LEU A C 1
ATOM 2852 O O . LEU A 1 352 ? 28.063 15.801 36.685 1.00 66.62 352 LEU A O 1
ATOM 2856 N N . LEU A 1 353 ? 28.178 13.906 37.879 1.00 68.62 353 LEU A N 1
ATOM 2857 C CA . LEU A 1 353 ? 26.887 13.384 37.412 1.00 68.62 353 LEU A CA 1
ATOM 2858 C C . LEU A 1 353 ? 25.724 14.297 37.823 1.00 68.62 353 LEU A C 1
ATOM 2860 O O . LEU A 1 353 ? 24.862 14.601 37.007 1.00 68.62 353 LEU A O 1
ATOM 2864 N N . VAL A 1 354 ? 25.707 14.749 39.081 1.00 75.88 354 VAL A N 1
ATOM 2865 C CA . VAL A 1 354 ? 24.652 15.633 39.605 1.00 75.88 354 VAL A CA 1
ATOM 2866 C C . VAL A 1 354 ? 24.702 17.014 38.948 1.00 75.88 354 VAL A C 1
ATOM 2868 O O . VAL A 1 354 ? 23.658 17.565 38.614 1.00 75.88 354 VAL A O 1
ATOM 2871 N N . GLN A 1 355 ? 25.898 17.566 38.722 1.00 70.25 355 GLN A N 1
ATOM 2872 C CA . GLN A 1 355 ? 26.071 18.872 38.076 1.00 70.25 355 GLN A CA 1
ATOM 2873 C C . GLN A 1 355 ? 25.607 18.885 36.613 1.00 70.25 355 GLN A C 1
ATOM 2875 O O . GLN A 1 355 ? 25.043 19.883 36.174 1.00 70.25 355 GLN A O 1
ATOM 2880 N N . ASN A 1 356 ? 25.802 17.783 35.883 1.00 62.25 356 ASN A N 1
ATOM 2881 C CA . ASN A 1 356 ? 25.473 17.679 34.456 1.00 62.25 356 ASN A CA 1
ATOM 2882 C C . ASN A 1 356 ? 24.181 16.877 34.190 1.00 62.25 356 ASN A C 1
ATOM 2884 O O . ASN A 1 356 ? 23.882 16.542 33.050 1.00 62.25 356 ASN A O 1
ATOM 2888 N N . TRP A 1 357 ? 23.376 16.590 35.222 1.00 66.19 357 TRP A N 1
ATOM 2889 C CA . TRP A 1 357 ? 22.133 15.809 35.101 1.00 66.19 357 TRP A CA 1
ATOM 2890 C C . TRP A 1 357 ? 21.150 16.394 34.071 1.00 66.19 357 TRP A C 1
ATOM 2892 O O . TRP A 1 357 ? 20.502 15.663 33.326 1.00 66.19 357 TRP A O 1
ATOM 2902 N N . ASN A 1 358 ? 21.083 17.726 33.991 1.00 59.22 358 ASN A N 1
ATOM 2903 C CA . ASN A 1 358 ? 20.208 18.452 33.067 1.00 59.22 358 ASN A CA 1
ATOM 2904 C C . ASN A 1 358 ? 20.733 18.495 31.617 1.00 59.22 358 ASN A C 1
ATOM 2906 O O . ASN A 1 358 ? 20.083 19.097 30.769 1.00 59.22 358 ASN A O 1
ATOM 2910 N N . GLN A 1 359 ? 21.884 17.879 31.324 1.00 56.31 359 GLN A N 1
ATOM 2911 C CA . GLN A 1 359 ? 22.457 17.778 29.973 1.00 56.31 359 GLN A CA 1
ATOM 2912 C C . GLN A 1 359 ? 22.153 16.428 29.299 1.00 56.31 359 GLN A C 1
ATOM 2914 O O . GLN A 1 359 ? 22.577 16.192 28.177 1.00 56.31 359 GLN A O 1
ATOM 2919 N N . LEU A 1 360 ? 21.411 15.535 29.968 1.00 58.78 360 LEU A N 1
ATOM 2920 C CA . LEU A 1 360 ? 21.025 14.227 29.430 1.00 58.78 360 LEU A CA 1
ATOM 2921 C C . LEU A 1 360 ? 19.874 14.352 28.424 1.00 58.78 360 LEU A C 1
ATOM 2923 O O . LEU A 1 360 ? 18.705 14.162 28.779 1.00 58.78 360 LEU A O 1
ATOM 2927 N N . ASN A 1 361 ? 20.199 14.700 27.181 1.00 55.19 361 ASN A N 1
ATOM 2928 C CA . ASN A 1 361 ? 19.212 15.042 26.154 1.00 55.19 361 ASN A CA 1
ATOM 2929 C C . ASN A 1 361 ? 18.340 13.839 25.763 1.00 55.19 361 ASN A C 1
ATOM 2931 O O . ASN A 1 361 ? 17.126 13.976 25.636 1.00 55.19 361 ASN A O 1
ATOM 2935 N N . PHE A 1 362 ? 18.920 12.635 25.678 1.00 56.28 362 PHE A N 1
ATOM 2936 C CA . PHE A 1 362 ? 18.184 11.403 25.355 1.00 56.28 362 PHE A CA 1
ATOM 2937 C C . PHE A 1 362 ? 17.021 11.125 26.328 1.00 56.28 362 PHE A C 1
ATOM 2939 O O . PHE A 1 362 ? 15.878 10.919 25.913 1.00 56.28 362 PHE A O 1
ATOM 2946 N N . LEU A 1 363 ? 17.296 11.155 27.639 1.00 59.88 363 LEU A N 1
ATOM 2947 C CA . LEU A 1 363 ? 16.269 10.919 28.660 1.00 59.88 363 LEU A CA 1
ATOM 2948 C C . LEU A 1 363 ? 15.221 12.038 28.671 1.00 59.88 363 LEU A C 1
ATOM 2950 O O . LEU A 1 363 ? 14.051 11.770 28.939 1.00 59.88 363 LEU A O 1
ATOM 2954 N N . GLN A 1 364 ? 15.620 13.275 28.367 1.00 65.44 364 GLN A N 1
ATOM 2955 C CA . GLN A 1 364 ? 14.695 14.401 28.257 1.00 65.44 364 GLN A CA 1
ATOM 2956 C C . GLN A 1 364 ? 13.751 14.259 27.061 1.00 65.44 364 GLN A C 1
ATOM 2958 O O . GLN A 1 364 ? 12.562 14.520 27.232 1.00 65.44 364 GLN A O 1
ATOM 2963 N N . SER A 1 365 ? 14.225 13.773 25.910 1.00 66.62 365 SER A N 1
ATOM 2964 C CA . SER A 1 365 ? 13.385 13.488 24.738 1.00 66.62 365 SER A CA 1
ATOM 2965 C C . SER A 1 365 ? 12.345 12.407 25.037 1.00 66.62 365 SER A C 1
ATOM 2967 O O . SER A 1 365 ? 11.149 12.651 24.886 1.00 66.62 365 SER A O 1
ATOM 2969 N N . ALA A 1 366 ? 12.761 11.251 25.570 1.00 66.25 366 ALA A N 1
ATOM 2970 C CA . ALA A 1 366 ? 11.839 10.165 25.917 1.00 66.25 366 ALA A CA 1
ATOM 2971 C C . ALA A 1 366 ? 10.809 10.581 26.992 1.00 66.25 366 ALA A C 1
ATOM 2973 O O . ALA A 1 366 ? 9.615 10.308 26.861 1.00 66.25 366 ALA A O 1
ATOM 2974 N N . VAL A 1 367 ? 11.238 11.301 28.037 1.00 72.44 367 VAL A N 1
ATOM 2975 C CA . VAL A 1 367 ? 10.331 11.851 29.064 1.00 72.44 367 VAL A CA 1
ATOM 2976 C C . VAL A 1 367 ? 9.432 12.960 28.500 1.00 72.44 367 VAL A C 1
ATOM 2978 O O . VAL A 1 367 ? 8.302 13.121 28.965 1.00 72.44 367 VAL A O 1
ATOM 2981 N N . GLY A 1 368 ? 9.910 13.725 27.517 1.00 77.44 368 GLY A N 1
ATOM 2982 C CA . GLY A 1 368 ? 9.158 14.754 26.801 1.00 77.44 368 GLY A CA 1
ATOM 2983 C C . GLY A 1 368 ? 8.005 14.154 26.004 1.00 77.44 368 GLY A C 1
ATOM 2984 O O . GLY A 1 368 ? 6.852 14.479 26.280 1.00 77.44 368 GLY A O 1
ATOM 2985 N N . TYR A 1 369 ? 8.303 13.211 25.109 1.00 78.81 369 TYR A N 1
ATOM 2986 C CA . TYR A 1 369 ? 7.301 12.500 24.310 1.00 78.81 369 TYR A CA 1
ATOM 2987 C C . TYR A 1 369 ? 6.294 11.733 25.186 1.00 78.81 369 TYR A C 1
ATOM 2989 O O . TYR A 1 369 ? 5.092 11.786 24.935 1.00 78.81 369 TYR A O 1
ATOM 2997 N N . TYR A 1 370 ? 6.729 11.112 26.290 1.00 78.94 370 TYR A N 1
ATOM 2998 C CA . TYR A 1 370 ? 5.792 10.478 27.227 1.00 78.94 370 TYR A CA 1
ATOM 2999 C C . TYR A 1 370 ? 4.840 11.492 27.893 1.00 78.94 370 TYR A C 1
ATOM 3001 O O . TYR A 1 370 ? 3.650 11.219 28.055 1.00 78.94 370 TYR A O 1
ATOM 3009 N N . LYS A 1 371 ? 5.322 12.687 28.269 1.00 83.31 371 LYS A N 1
ATOM 3010 C CA . LYS A 1 371 ? 4.460 13.761 28.803 1.00 83.31 371 LYS A CA 1
ATOM 3011 C C . LYS A 1 371 ? 3.487 14.294 27.752 1.00 83.31 371 LYS A C 1
ATOM 3013 O O . LYS A 1 371 ? 2.341 14.573 28.098 1.00 83.31 371 LYS A O 1
ATOM 3018 N N . GLU A 1 372 ? 3.939 14.435 26.510 1.00 82.00 372 GLU A N 1
ATOM 3019 C CA . GLU A 1 372 ? 3.125 14.844 25.362 1.00 82.00 372 GLU A CA 1
ATOM 3020 C C . GLU A 1 372 ? 1.969 13.850 25.155 1.00 82.00 372 GLU A C 1
ATOM 3022 O O . GLU A 1 372 ? 0.813 14.234 25.331 1.00 82.00 372 GLU A O 1
ATOM 3027 N N . TYR A 1 373 ? 2.270 12.555 24.991 1.00 81.88 373 TYR A N 1
ATOM 3028 C CA . TYR A 1 373 ? 1.280 11.471 24.903 1.00 81.88 373 TYR A CA 1
ATOM 3029 C C . TYR A 1 373 ? 0.252 11.495 26.047 1.00 81.88 373 TYR A C 1
ATOM 3031 O O . TYR A 1 373 ? -0.963 11.469 25.828 1.00 81.88 373 TYR A O 1
ATOM 3039 N N . LYS A 1 374 ? 0.722 11.582 27.301 1.00 83.06 374 LYS A N 1
ATOM 3040 C CA . LYS A 1 374 ? -0.170 11.639 28.471 1.00 83.06 374 LYS A CA 1
ATOM 3041 C C . LYS A 1 374 ? -1.051 12.891 28.481 1.00 83.06 374 LYS A C 1
ATOM 3043 O O . LYS A 1 374 ? -2.138 12.833 29.057 1.00 83.06 374 LYS A O 1
ATOM 3048 N N . THR A 1 375 ? -0.607 13.992 27.877 1.00 86.12 375 THR A N 1
ATOM 3049 C CA . THR A 1 375 ? -1.378 15.238 27.771 1.00 86.12 375 THR A CA 1
ATOM 3050 C C . THR A 1 375 ? -2.460 15.110 26.702 1.00 86.12 375 THR A C 1
ATOM 3052 O O . THR A 1 375 ? -3.634 15.280 27.031 1.00 86.12 375 THR A O 1
ATOM 3055 N N . GLU A 1 376 ? -2.095 14.702 25.482 1.00 80.00 376 GLU A N 1
ATOM 3056 C CA . GLU A 1 376 ? -3.024 14.473 24.362 1.00 80.00 376 GLU A CA 1
ATOM 3057 C C . GLU A 1 376 ? -4.175 13.533 24.763 1.00 80.00 376 GLU A C 1
ATOM 3059 O O . GLU A 1 376 ? -5.354 13.844 24.576 1.00 80.00 376 GLU A O 1
ATOM 3064 N N . LEU A 1 377 ? -3.844 12.414 25.417 1.00 81.94 377 LEU A N 1
ATOM 3065 C CA . LEU A 1 377 ? -4.815 11.442 25.916 1.00 81.94 377 LEU A CA 1
ATOM 3066 C C . LEU A 1 377 ? -5.789 12.046 26.947 1.00 81.94 377 LEU A C 1
ATOM 3068 O O . LEU A 1 377 ? -6.994 11.782 26.906 1.00 81.94 377 LEU A O 1
ATOM 3072 N N . VAL A 1 378 ? -5.286 12.844 27.895 1.00 87.12 378 VAL A N 1
ATOM 3073 C CA . VAL A 1 378 ? -6.116 13.491 28.926 1.00 87.12 378 VAL A CA 1
ATOM 3074 C C . VAL A 1 378 ? -7.032 14.548 28.308 1.00 87.12 378 VAL A C 1
ATOM 3076 O O . VAL A 1 378 ? -8.184 14.675 28.727 1.00 87.12 378 VAL A O 1
ATOM 3079 N N . GLU A 1 379 ? -6.559 15.291 27.311 1.00 85.00 379 GLU A N 1
ATOM 3080 C CA . GLU A 1 379 ? -7.380 16.240 26.559 1.00 85.00 379 GLU A CA 1
ATOM 3081 C C . GLU A 1 379 ? -8.467 15.532 25.746 1.00 85.00 379 GLU A C 1
ATOM 3083 O O . GLU A 1 379 ? -9.629 15.937 25.803 1.00 85.00 379 GLU A O 1
ATOM 3088 N N . TYR A 1 380 ? -8.137 14.426 25.074 1.00 80.50 380 TYR A N 1
ATOM 3089 C CA . TYR A 1 380 ? -9.117 13.633 24.336 1.00 80.50 380 TYR A CA 1
ATOM 3090 C C . TYR A 1 380 ? -10.190 13.026 25.251 1.00 80.50 380 TYR A C 1
ATOM 3092 O O . TYR A 1 380 ? -11.382 13.130 24.961 1.00 80.50 380 TYR A O 1
ATOM 3100 N N . LYS A 1 381 ? -9.805 12.468 26.410 1.00 84.38 381 LYS A N 1
ATOM 3101 C CA . LYS A 1 381 ? -10.765 11.996 27.426 1.00 84.38 381 LYS A CA 1
ATOM 3102 C C . LYS A 1 381 ? -11.728 13.102 27.857 1.00 84.38 381 LYS A C 1
ATOM 3104 O O . LYS A 1 381 ? -12.941 12.902 27.822 1.00 84.38 381 LYS A O 1
ATOM 3109 N N . LYS A 1 382 ? -11.201 14.291 28.178 1.00 84.50 382 LYS A N 1
ATOM 3110 C CA . LYS A 1 382 ? -12.016 15.475 28.504 1.00 84.50 382 LYS A CA 1
ATOM 3111 C C . LYS A 1 382 ? -12.920 15.892 27.343 1.00 84.50 382 LYS A C 1
ATOM 3113 O O . LYS A 1 382 ? -14.023 16.362 27.598 1.00 84.50 382 LYS A O 1
ATOM 3118 N N . SER A 1 383 ? -12.488 15.724 26.091 1.00 80.81 383 SER A N 1
ATOM 3119 C CA . SER A 1 383 ? -13.319 15.955 24.903 1.00 80.81 383 SER A CA 1
ATOM 3120 C C . SER A 1 383 ? -14.522 15.017 24.879 1.00 80.81 383 SER A C 1
ATOM 3122 O O . SER A 1 383 ? -15.665 15.472 24.875 1.00 80.81 383 SER A O 1
ATOM 3124 N N . VAL A 1 384 ? -14.285 13.706 24.956 1.00 80.75 384 VAL A N 1
ATOM 3125 C CA . VAL A 1 384 ? -15.352 12.697 24.930 1.00 80.75 384 VAL A CA 1
ATOM 3126 C C . VAL A 1 384 ? -16.305 12.857 26.117 1.00 80.75 384 VAL A C 1
ATOM 3128 O O . VAL A 1 384 ? -17.516 12.792 25.929 1.00 80.75 384 VAL A O 1
ATOM 3131 N N . GLU A 1 385 ? -15.807 13.140 27.323 1.00 81.44 385 GLU A N 1
ATOM 3132 C CA . GLU A 1 385 ? -16.655 13.445 28.486 1.00 81.44 385 GLU A CA 1
ATOM 3133 C C . GLU A 1 385 ? -17.458 14.743 28.310 1.00 81.44 385 GLU A C 1
ATOM 3135 O O . GLU A 1 385 ? -18.654 14.766 28.601 1.00 81.44 385 GLU A O 1
ATOM 3140 N N . ARG A 1 386 ? -16.847 15.810 27.778 1.00 78.38 386 ARG A N 1
ATOM 3141 C CA . ARG A 1 386 ? -17.532 17.069 27.439 1.00 78.38 386 ARG A CA 1
ATOM 3142 C C . ARG A 1 386 ? -18.679 16.823 26.460 1.00 78.38 386 ARG A C 1
ATOM 3144 O O . ARG A 1 386 ? -19.770 17.333 26.686 1.00 78.38 386 ARG A O 1
ATOM 3151 N N . PHE A 1 387 ? -18.459 16.028 25.414 1.00 73.44 387 PHE A N 1
ATOM 3152 C CA . PHE A 1 387 ? -19.487 15.709 24.420 1.00 73.44 387 PHE A CA 1
ATOM 3153 C C . PHE A 1 387 ? -20.532 14.695 24.911 1.00 73.44 387 PHE A C 1
ATOM 3155 O O . PHE A 1 387 ? -21.673 14.773 24.471 1.00 73.44 387 PHE A O 1
ATOM 3162 N N . LYS A 1 388 ? -20.198 13.802 25.854 1.00 70.75 388 LYS A N 1
ATOM 3163 C CA . LYS A 1 388 ? -21.177 12.942 26.549 1.00 70.75 388 LYS A CA 1
ATOM 3164 C C . LYS A 1 388 ? -22.087 13.727 27.500 1.00 70.75 388 LYS A C 1
ATOM 3166 O O . LYS A 1 388 ? -23.262 13.406 27.602 1.00 70.75 388 LYS A O 1
ATOM 3171 N N . ASN A 1 389 ? -21.542 14.719 28.206 1.00 67.75 389 ASN A N 1
ATOM 3172 C CA . ASN A 1 389 ? -22.250 15.452 29.263 1.00 67.75 389 ASN A CA 1
ATOM 3173 C C . ASN A 1 389 ? -22.940 16.741 28.766 1.00 67.75 389 ASN A C 1
ATOM 3175 O O . ASN A 1 389 ? -23.716 17.346 29.505 1.00 67.75 389 ASN A O 1
ATOM 3179 N N . MET A 1 390 ? -22.662 17.197 27.538 1.00 58.66 390 MET A N 1
ATOM 3180 C CA . MET A 1 390 ? -23.350 18.333 26.911 1.00 58.66 390 MET A CA 1
ATOM 3181 C C . MET A 1 390 ? -24.602 17.889 26.144 1.00 58.66 390 MET A C 1
ATOM 3183 O O . MET A 1 390 ? -24.598 17.844 24.915 1.00 58.66 390 MET A O 1
ATOM 3187 N N . ASP A 1 391 ? -25.699 17.692 26.875 1.00 48.88 391 ASP A N 1
ATOM 3188 C CA . ASP A 1 391 ? -27.034 17.315 26.363 1.00 48.88 391 ASP A CA 1
ATOM 3189 C C . ASP A 1 391 ? -27.650 18.287 25.317 1.00 48.88 391 ASP A C 1
ATOM 3191 O O . ASP A 1 391 ? -28.749 18.053 24.825 1.00 48.88 391 ASP A O 1
ATOM 3195 N N . THR A 1 392 ? -26.995 19.413 24.982 1.00 46.84 392 THR A N 1
ATOM 3196 C CA . THR A 1 392 ? -27.551 20.472 24.104 1.00 46.84 392 THR A CA 1
ATOM 3197 C C . THR A 1 392 ? -26.534 21.235 23.227 1.00 46.84 392 THR A C 1
ATOM 3199 O O . THR A 1 392 ? -26.776 22.393 22.884 1.00 46.84 392 THR A O 1
ATOM 3202 N N . LYS A 1 393 ? -25.386 20.651 22.834 1.00 53.62 393 LYS A N 1
ATOM 3203 C CA . LYS A 1 393 ? -24.454 21.324 21.879 1.00 53.62 393 LYS A CA 1
ATOM 3204 C C . LYS A 1 393 ? -24.077 20.561 20.611 1.00 53.62 393 LYS A C 1
ATOM 3206 O O . LYS A 1 393 ? -23.493 21.159 19.711 1.00 53.62 393 LYS A O 1
ATOM 3211 N N . VAL A 1 394 ? -24.451 19.292 20.505 1.00 68.88 394 VAL A N 1
ATOM 3212 C CA . VAL A 1 394 ? -24.381 18.533 19.253 1.00 68.88 394 VAL A CA 1
ATOM 3213 C C . VAL A 1 394 ? -25.807 18.267 18.803 1.00 68.88 394 VAL A C 1
ATOM 3215 O O . VAL A 1 394 ? -26.452 17.343 19.290 1.00 68.88 394 VAL A O 1
ATOM 3218 N N . GLU A 1 395 ? -26.309 19.092 17.891 1.00 78.25 395 GLU A N 1
ATOM 3219 C CA . GLU A 1 395 ? -27.602 18.866 17.246 1.00 78.25 395 GLU A CA 1
ATOM 3220 C C . GLU A 1 395 ? -27.401 17.986 16.011 1.00 78.25 395 GLU A C 1
ATOM 3222 O O . GLU A 1 395 ? -27.136 18.497 14.923 1.00 78.25 395 GLU A O 1
ATOM 3227 N N . ALA A 1 396 ? -27.515 16.668 16.188 1.00 88.56 396 ALA A N 1
ATOM 3228 C CA . ALA A 1 396 ? -27.535 15.692 15.106 1.00 88.56 396 ALA A CA 1
ATOM 3229 C C . ALA A 1 396 ? -28.901 14.990 15.074 1.00 88.56 396 ALA A C 1
ATOM 3231 O O . ALA A 1 396 ? -29.482 14.703 16.114 1.00 88.56 396 ALA A O 1
ATOM 3232 N N . THR A 1 397 ? -29.448 14.733 13.886 1.00 91.00 397 THR A N 1
ATOM 3233 C CA . THR A 1 397 ? -30.788 14.149 13.714 1.00 91.00 397 THR A CA 1
ATOM 3234 C C . THR A 1 397 ? -30.828 13.188 12.533 1.00 91.00 397 THR A C 1
ATOM 3236 O O . THR A 1 397 ? -30.196 13.426 11.505 1.00 91.00 397 THR A O 1
ATOM 3239 N N . LYS A 1 398 ? -31.617 12.117 12.654 1.00 93.75 398 LYS A N 1
ATOM 3240 C CA . LYS A 1 398 ? -31.977 11.222 11.549 1.00 93.75 398 LYS A CA 1
ATOM 3241 C C . LYS A 1 398 ? -33.480 10.965 11.590 1.00 93.75 398 LYS A C 1
ATOM 3243 O O . LYS A 1 398 ? -34.025 10.589 12.623 1.00 93.75 398 LYS A O 1
ATOM 3248 N N . ASN A 1 399 ? -34.151 11.170 10.457 1.00 91.25 399 ASN A N 1
ATOM 3249 C CA . ASN A 1 399 ? -35.610 11.027 10.372 1.00 91.25 399 ASN A CA 1
ATOM 3250 C C . ASN A 1 399 ? -36.058 9.563 10.233 1.00 91.25 399 ASN A C 1
ATOM 3252 O O . ASN A 1 399 ? -37.140 9.211 10.696 1.00 91.25 399 ASN A O 1
ATOM 3256 N N . GLN A 1 400 ? -35.252 8.735 9.562 1.00 93.94 400 GLN A N 1
ATOM 3257 C CA . GLN A 1 400 ? -35.566 7.324 9.324 1.00 93.94 400 GLN A CA 1
ATOM 3258 C C . GLN A 1 400 ? -35.136 6.443 10.497 1.00 93.94 400 GLN A C 1
ATOM 3260 O O . GLN A 1 400 ? -34.269 6.819 11.286 1.00 93.94 400 GLN A O 1
ATOM 3265 N N . LYS A 1 401 ? -35.776 5.278 10.607 1.00 93.81 401 LYS A N 1
ATOM 3266 C CA . LYS A 1 401 ? -35.686 4.342 11.732 1.00 93.81 401 LYS A CA 1
ATOM 3267 C C . LYS A 1 401 ? -35.588 2.889 11.254 1.00 93.81 401 LYS A C 1
ATOM 3269 O O . LYS A 1 401 ? -35.915 2.602 10.097 1.00 93.81 401 LYS A O 1
ATOM 3274 N N . GLY A 1 402 ? -35.173 1.998 12.159 1.00 93.88 402 GLY A N 1
ATOM 3275 C CA . GLY A 1 402 ? -35.017 0.564 11.901 1.00 93.88 402 GLY A CA 1
ATOM 3276 C C . GLY A 1 402 ? -33.952 0.250 10.848 1.00 93.88 402 GLY A C 1
ATOM 3277 O O . GLY A 1 402 ? -34.212 -0.531 9.937 1.00 93.88 402 GLY A O 1
ATOM 3278 N N . GLU A 1 403 ? -32.790 0.904 10.917 1.00 96.19 403 GLU A N 1
ATOM 3279 C CA . GLU A 1 403 ? -31.676 0.709 9.978 1.00 96.19 403 GLU A CA 1
ATOM 3280 C C . GLU A 1 403 ? -30.427 0.182 10.697 1.00 96.19 403 GLU A C 1
ATOM 3282 O O . GLU A 1 403 ? -30.120 0.588 11.822 1.00 96.19 403 GLU A O 1
ATOM 3287 N N . THR A 1 404 ? -29.708 -0.740 10.050 1.00 97.62 404 THR A N 1
ATOM 3288 C CA . THR A 1 404 ? -28.554 -1.447 10.628 1.00 97.62 404 THR A CA 1
ATOM 3289 C C . THR A 1 404 ? -27.273 -1.148 9.856 1.00 97.62 404 THR A C 1
ATOM 3291 O O . THR A 1 404 ? -27.150 -1.484 8.683 1.00 97.62 404 THR A O 1
ATOM 3294 N N . TYR A 1 405 ? -26.276 -0.595 10.536 1.00 98.31 405 TYR A N 1
ATOM 3295 C CA . TYR A 1 405 ? -24.974 -0.290 9.951 1.00 98.31 405 TYR A CA 1
ATOM 3296 C C . TYR A 1 405 ? -23.892 -1.129 10.630 1.00 98.31 405 TYR A C 1
ATOM 3298 O O . TYR A 1 405 ? -23.761 -1.087 11.852 1.00 98.31 405 TYR A O 1
ATOM 3306 N N . VAL A 1 406 ? -23.106 -1.878 9.858 1.00 98.69 406 VAL A N 1
ATOM 3307 C CA . VAL A 1 406 ? -21.907 -2.559 10.364 1.00 98.69 406 VAL A CA 1
ATOM 3308 C C . VAL A 1 406 ? -20.683 -1.858 9.793 1.00 98.69 406 VAL A C 1
ATOM 3310 O O . VAL A 1 406 ? -20.572 -1.687 8.582 1.00 98.69 406 VAL A O 1
ATOM 3313 N N . VAL A 1 407 ? -19.776 -1.437 10.668 1.00 98.75 407 VAL A N 1
ATOM 3314 C CA . VAL A 1 407 ? -18.499 -0.821 10.303 1.00 98.75 407 VAL A CA 1
ATOM 3315 C C . VAL A 1 407 ? -17.405 -1.748 10.797 1.00 98.75 407 VAL A C 1
ATOM 3317 O O . VAL A 1 407 ? -17.199 -1.878 12.001 1.00 98.75 407 VAL A O 1
ATOM 3320 N N . VAL A 1 408 ? -16.724 -2.409 9.874 1.00 98.75 408 VAL A N 1
ATOM 3321 C CA . VAL A 1 408 ? -15.590 -3.270 10.172 1.00 98.75 408 VAL A CA 1
ATOM 3322 C C . VAL A 1 408 ? -14.309 -2.464 9.981 1.00 98.75 408 VAL A C 1
ATOM 3324 O O . VAL A 1 408 ? -14.047 -1.938 8.901 1.00 98.75 408 VAL A O 1
ATOM 3327 N N . ILE A 1 409 ? -13.541 -2.366 11.057 1.00 98.50 409 ILE A N 1
ATOM 3328 C CA . ILE A 1 409 ? -12.222 -1.751 11.114 1.00 98.50 409 ILE A CA 1
ATOM 3329 C C . ILE A 1 409 ? -11.233 -2.917 11.048 1.00 98.50 409 ILE A C 1
ATOM 3331 O O . ILE A 1 409 ? -11.135 -3.705 11.995 1.00 98.50 409 ILE A O 1
ATOM 3335 N N . GLY A 1 410 ? -10.600 -3.080 9.890 1.00 97.56 410 GLY A N 1
ATOM 3336 C CA . GLY A 1 410 ? -9.479 -3.993 9.694 1.00 97.56 410 GLY A CA 1
ATOM 3337 C C . GLY A 1 410 ? -8.189 -3.416 10.273 1.00 97.56 410 GLY A C 1
ATOM 3338 O O . GLY A 1 410 ? -8.103 -2.210 10.496 1.00 97.56 410 GLY A O 1
ATOM 3339 N N . GLU A 1 411 ? -7.212 -4.292 10.478 1.00 95.69 411 GLU A N 1
ATOM 3340 C CA . GLU A 1 411 ? -5.906 -3.980 11.063 1.00 95.69 411 GLU A CA 1
ATOM 3341 C C . GLU A 1 411 ? -4.801 -4.376 10.074 1.00 95.69 411 GLU A C 1
ATOM 3343 O O . GLU A 1 411 ? -4.814 -5.510 9.575 1.00 95.69 411 GLU A O 1
ATOM 3348 N N . SER A 1 412 ? -3.856 -3.472 9.794 1.00 96.38 412 SER A N 1
ATOM 3349 C CA . SER A 1 412 ? -2.633 -3.724 9.001 1.00 96.38 412 SER A CA 1
ATOM 3350 C C . SER A 1 412 ? -2.813 -4.323 7.588 1.00 96.38 412 SER A C 1
ATOM 3352 O O . SER A 1 412 ? -1.831 -4.765 6.985 1.00 96.38 412 SER A O 1
ATOM 3354 N N . LEU A 1 413 ? -4.021 -4.348 7.006 1.00 98.19 413 LEU A N 1
ATOM 3355 C CA . LEU A 1 413 ? -4.281 -4.996 5.714 1.00 98.19 413 LEU A CA 1
ATOM 3356 C C . LEU A 1 413 ? -3.882 -4.132 4.501 1.00 98.19 413 LEU A C 1
ATOM 3358 O O . LEU A 1 413 ? -4.466 -3.083 4.228 1.00 98.19 413 LEU A O 1
ATOM 3362 N N . ASN A 1 414 ? -2.946 -4.656 3.711 1.00 97.25 414 ASN A N 1
ATOM 3363 C CA . ASN A 1 414 ? -2.450 -4.107 2.456 1.00 97.25 414 ASN A CA 1
ATOM 3364 C C . ASN A 1 414 ? -3.306 -4.579 1.277 1.00 97.25 414 ASN A C 1
ATOM 3366 O O . ASN A 1 414 ? -3.377 -5.777 0.979 1.00 97.25 414 ASN A O 1
ATOM 3370 N N . LYS A 1 415 ? -3.912 -3.637 0.544 1.00 96.19 415 LYS A N 1
ATOM 3371 C CA . LYS A 1 415 ? -4.742 -3.959 -0.630 1.00 96.19 415 LYS A CA 1
ATOM 3372 C C . LYS A 1 415 ? -3.955 -4.671 -1.735 1.00 96.19 415 LYS A C 1
ATOM 3374 O O . LYS A 1 415 ? -4.512 -5.511 -2.434 1.00 96.19 415 LYS A O 1
ATOM 3379 N N . ASN A 1 416 ? -2.649 -4.418 -1.845 1.00 93.31 416 ASN A N 1
ATOM 3380 C CA . ASN A 1 416 ? -1.766 -5.034 -2.839 1.00 93.31 416 ASN A CA 1
ATOM 3381 C C . ASN A 1 416 ? -1.506 -6.536 -2.574 1.00 93.31 416 ASN A C 1
ATOM 3383 O O . ASN A 1 416 ? -0.825 -7.174 -3.374 1.00 93.31 416 ASN A O 1
ATOM 3387 N N . HIS A 1 417 ? -2.026 -7.090 -1.470 1.00 95.50 417 HIS A N 1
ATOM 3388 C CA . HIS A 1 417 ? -2.023 -8.519 -1.128 1.00 95.50 417 HIS A CA 1
ATOM 3389 C C . HIS A 1 417 ? -3.421 -9.169 -1.236 1.00 95.50 417 HIS A C 1
ATOM 3391 O O . HIS A 1 417 ? -3.604 -10.325 -0.855 1.00 95.50 417 HIS A O 1
ATOM 3397 N N . MET A 1 418 ? -4.424 -8.465 -1.775 1.00 97.62 418 MET A N 1
ATOM 3398 C CA . MET A 1 418 ? -5.792 -8.966 -1.971 1.00 97.62 418 MET A CA 1
ATOM 3399 C C . MET A 1 418 ? -6.058 -9.290 -3.449 1.00 97.62 418 MET A C 1
ATOM 3401 O O . MET A 1 418 ? -5.880 -8.420 -4.308 1.00 97.62 418 MET A O 1
ATOM 3405 N N . SER A 1 419 ? -6.536 -10.499 -3.779 1.00 95.81 419 SER A N 1
ATOM 3406 C CA . SER A 1 419 ? -6.913 -10.832 -5.171 1.00 95.81 419 SER A CA 1
ATOM 3407 C C . SER A 1 419 ? -7.995 -9.905 -5.729 1.00 95.81 419 SER A C 1
ATOM 3409 O O . SER A 1 419 ? -7.978 -9.603 -6.923 1.00 95.81 419 SER A O 1
ATOM 3411 N N . LEU A 1 420 ? -8.839 -9.356 -4.852 1.00 96.38 420 LEU A N 1
ATOM 3412 C CA . LEU A 1 420 ? -9.866 -8.358 -5.146 1.00 96.38 420 LEU A CA 1
ATOM 3413 C C . LEU A 1 420 ? -9.313 -7.130 -5.882 1.00 96.38 420 LEU A C 1
ATOM 3415 O O . LEU A 1 420 ? -9.990 -6.567 -6.741 1.00 96.38 420 LEU A O 1
ATOM 3419 N N . TYR A 1 421 ? -8.086 -6.733 -5.539 1.00 93.88 421 TYR A N 1
ATOM 3420 C CA . TYR A 1 421 ? -7.393 -5.569 -6.087 1.00 93.88 421 TYR A CA 1
ATOM 3421 C C . TYR A 1 421 ? -6.408 -5.922 -7.214 1.00 93.88 421 TYR A C 1
ATOM 3423 O O . TYR A 1 421 ? -5.811 -5.020 -7.789 1.00 93.88 421 TYR A O 1
ATOM 3431 N N . GLY A 1 422 ? -6.278 -7.204 -7.578 1.00 89.44 422 GLY A N 1
ATOM 3432 C CA . GLY A 1 422 ? -5.393 -7.668 -8.653 1.00 89.44 422 GLY A CA 1
ATOM 3433 C C . GLY A 1 422 ? -4.210 -8.525 -8.197 1.00 89.44 422 GLY A C 1
ATOM 3434 O O . GLY A 1 422 ? -3.432 -8.962 -9.043 1.00 89.44 422 GLY A O 1
ATOM 3435 N N . TYR A 1 423 ? -4.073 -8.829 -6.900 1.00 92.25 423 TYR A N 1
ATOM 3436 C CA . TYR A 1 423 ? -2.991 -9.694 -6.423 1.00 92.25 423 TYR A CA 1
ATOM 3437 C C . TYR A 1 423 ? -3.062 -11.106 -7.034 1.00 92.25 423 TYR A C 1
ATOM 3439 O O . TYR A 1 423 ? -4.127 -11.691 -7.240 1.00 92.25 423 TYR A O 1
ATOM 3447 N N . HIS A 1 424 ? -1.895 -11.679 -7.327 1.00 88.12 424 HIS A N 1
ATOM 3448 C CA . HIS A 1 424 ? -1.756 -12.885 -8.152 1.00 88.12 424 HIS A CA 1
ATOM 3449 C C . HIS A 1 424 ? -2.041 -14.212 -7.416 1.00 88.12 424 HIS A C 1
ATOM 3451 O O . HIS A 1 424 ? -2.088 -15.276 -8.052 1.00 88.12 424 HIS A O 1
ATOM 3457 N N . ARG A 1 425 ? -2.184 -14.171 -6.084 1.00 92.19 425 ARG A N 1
ATOM 3458 C CA . ARG A 1 425 ? -2.673 -15.265 -5.229 1.00 92.19 425 ARG A CA 1
ATOM 3459 C C . ARG A 1 425 ? -4.120 -14.988 -4.852 1.00 92.19 425 ARG A C 1
ATOM 3461 O O . ARG A 1 425 ? -4.461 -13.853 -4.548 1.00 92.19 425 ARG A O 1
ATOM 3468 N N . LYS A 1 426 ? -4.948 -16.036 -4.818 1.00 94.69 426 LYS A N 1
ATOM 3469 C CA . LYS A 1 426 ? -6.369 -15.942 -4.457 1.00 94.69 426 LYS A CA 1
ATOM 3470 C C . LYS A 1 426 ? -6.552 -15.828 -2.938 1.00 94.69 426 LYS A C 1
ATOM 3472 O O . LYS A 1 426 ? -6.938 -16.794 -2.287 1.00 94.69 426 LYS A O 1
ATOM 3477 N N . THR A 1 427 ? -6.202 -14.670 -2.394 1.00 98.12 427 THR A N 1
ATOM 3478 C CA . THR A 1 427 ? -6.258 -14.341 -0.962 1.00 98.12 427 THR A CA 1
ATOM 3479 C C . THR A 1 427 ? -7.620 -13.823 -0.513 1.00 98.12 427 THR A C 1
ATOM 3481 O O . THR A 1 427 ? -7.895 -13.865 0.676 1.00 98.12 427 THR A O 1
ATOM 3484 N N . THR A 1 428 ? -8.493 -13.371 -1.420 1.00 98.56 428 THR A N 1
ATOM 3485 C CA . THR A 1 428 ? -9.827 -12.846 -1.066 1.00 98.56 428 THR A CA 1
ATOM 3486 C C . THR A 1 428 ? -10.980 -13.513 -1.831 1.00 98.56 428 THR A C 1
ATOM 3488 O O . THR A 1 428 ? -11.805 -12.823 -2.433 1.00 98.56 428 THR A O 1
ATOM 3491 N N . PRO A 1 429 ? -11.054 -14.859 -1.878 1.00 98.19 429 PRO A N 1
ATOM 3492 C CA . PRO A 1 429 ? -11.990 -15.585 -2.736 1.00 98.19 429 PRO A CA 1
ATOM 3493 C C . PRO A 1 429 ? -13.471 -15.251 -2.520 1.00 98.19 429 PRO A C 1
ATOM 3495 O O . PRO A 1 429 ? -14.244 -15.380 -3.474 1.00 98.19 429 PRO A O 1
ATOM 3498 N N . PHE A 1 430 ? -13.884 -14.859 -1.313 1.00 98.44 430 PHE A N 1
ATOM 3499 C CA . PHE A 1 430 ? -15.251 -14.426 -1.046 1.00 98.44 430 PHE A CA 1
ATOM 3500 C C . PHE A 1 430 ? -15.510 -13.025 -1.612 1.00 98.44 430 PHE A C 1
ATOM 3502 O O . PHE A 1 430 ? -16.458 -12.853 -2.386 1.00 98.44 430 PHE A O 1
ATOM 3509 N N . LEU A 1 431 ? -14.664 -12.039 -1.295 1.00 98.50 431 LEU A N 1
ATOM 3510 C CA . LEU A 1 431 ? -14.825 -10.677 -1.812 1.00 98.50 431 LEU A CA 1
ATOM 3511 C C . LEU A 1 431 ? -14.705 -10.622 -3.342 1.00 98.50 431 LEU A C 1
ATOM 3513 O O . LEU A 1 431 ? -15.470 -9.893 -3.978 1.00 98.50 431 LEU A O 1
ATOM 3517 N N . ASP A 1 432 ? -13.826 -11.439 -3.936 1.00 97.75 432 ASP A N 1
ATOM 3518 C CA . ASP A 1 432 ? -13.723 -11.628 -5.388 1.00 97.75 432 ASP A CA 1
ATOM 3519 C C . ASP A 1 432 ? -15.105 -11.967 -5.984 1.00 97.75 432 ASP A C 1
ATOM 3521 O O . ASP A 1 432 ? -15.549 -11.332 -6.941 1.00 97.75 432 ASP A O 1
ATOM 3525 N N . SER A 1 433 ? -15.829 -12.915 -5.372 1.00 97.44 433 SER A N 1
ATOM 3526 C CA . SER A 1 433 ? -17.144 -13.365 -5.852 1.00 97.44 433 SER A CA 1
ATOM 3527 C C . SER A 1 433 ? -18.249 -12.306 -5.723 1.00 97.44 433 SER A C 1
ATOM 3529 O O . SER A 1 433 ? -19.110 -12.219 -6.597 1.00 97.44 433 SER A O 1
ATOM 3531 N N . LEU A 1 434 ? -18.209 -11.454 -4.688 1.00 96.31 434 LEU A N 1
ATOM 3532 C CA . LEU A 1 434 ? -19.150 -10.331 -4.548 1.00 96.31 434 LEU A CA 1
ATOM 3533 C C . LEU A 1 434 ? -18.856 -9.179 -5.520 1.00 96.31 434 LEU A C 1
ATOM 3535 O O . LEU A 1 434 ? -19.759 -8.422 -5.887 1.00 96.31 434 LEU A O 1
ATOM 3539 N N . ASN A 1 435 ? -17.593 -9.021 -5.919 1.00 95.75 435 ASN A N 1
ATOM 3540 C CA . ASN A 1 435 ? -17.195 -8.052 -6.932 1.00 95.75 435 ASN A CA 1
ATOM 3541 C C . ASN A 1 435 ? -17.612 -8.530 -8.335 1.00 95.75 435 ASN A C 1
ATOM 3543 O O . ASN A 1 435 ? -18.160 -7.754 -9.114 1.00 95.75 435 ASN A O 1
ATOM 3547 N N . GLU A 1 436 ? -17.451 -9.825 -8.632 1.00 94.69 436 GLU A N 1
ATOM 3548 C CA . GLU A 1 436 ? -17.906 -10.443 -9.888 1.00 94.69 436 GLU A CA 1
ATOM 3549 C C . GLU A 1 436 ? -19.427 -10.331 -10.108 1.00 94.69 436 GLU A C 1
ATOM 3551 O O . GLU A 1 436 ? -19.863 -10.170 -11.249 1.00 94.69 436 GLU A O 1
ATOM 3556 N N . THR A 1 437 ? -20.241 -10.356 -9.044 1.00 94.31 437 THR A N 1
ATOM 3557 C CA . THR A 1 437 ? -21.698 -10.126 -9.132 1.00 94.31 437 THR A CA 1
ATOM 3558 C C . THR A 1 437 ? -22.101 -8.646 -9.138 1.00 94.31 437 THR A C 1
ATOM 3560 O O . THR A 1 437 ? -23.259 -8.331 -9.414 1.00 94.31 437 THR A O 1
ATOM 3563 N N . GLY A 1 438 ? -21.178 -7.720 -8.851 1.00 93.38 438 GLY A N 1
ATOM 3564 C CA . GLY A 1 438 ? -21.458 -6.282 -8.749 1.00 93.38 438 GLY A CA 1
ATOM 3565 C C . GLY A 1 438 ? -22.260 -5.863 -7.503 1.00 93.38 438 GLY A C 1
ATOM 3566 O O . GLY A 1 438 ? -22.779 -4.734 -7.461 1.00 93.38 438 GLY A O 1
ATOM 3567 N N . GLU A 1 439 ? -22.368 -6.751 -6.503 1.00 92.81 439 GLU A N 1
ATOM 3568 C CA . GLU A 1 439 ? -22.950 -6.461 -5.183 1.00 92.81 439 GLU A CA 1
ATOM 3569 C C . GLU A 1 439 ? -22.025 -5.550 -4.351 1.00 92.81 439 GLU A C 1
ATOM 3571 O O . GLU A 1 439 ? -22.510 -4.696 -3.606 1.00 92.81 439 GLU A O 1
ATOM 3576 N N . LEU A 1 440 ? -20.702 -5.697 -4.488 1.00 97.06 440 LEU A N 1
ATOM 3577 C CA . LEU A 1 440 ? -19.703 -4.947 -3.719 1.00 97.06 440 LEU A CA 1
ATOM 3578 C C . LEU A 1 440 ? -19.315 -3.613 -4.384 1.00 97.06 440 LEU A C 1
ATOM 3580 O O . LEU A 1 440 ? -19.146 -3.528 -5.598 1.00 97.06 440 LEU A O 1
ATOM 3584 N N . SER A 1 441 ? -19.138 -2.563 -3.579 1.00 98.00 441 SER A N 1
ATOM 3585 C CA . SER A 1 441 ? -18.538 -1.288 -3.995 1.00 98.00 441 SER A CA 1
ATOM 3586 C C . SER A 1 441 ? -17.087 -1.244 -3.515 1.00 98.00 441 SER A C 1
ATOM 3588 O O . SER A 1 441 ? -16.843 -1.062 -2.324 1.00 98.00 441 SER A O 1
ATOM 3590 N N . VAL A 1 442 ? -16.137 -1.445 -4.430 1.00 98.12 442 VAL A N 1
ATOM 3591 C CA . VAL A 1 442 ? -14.690 -1.485 -4.152 1.00 98.12 442 VAL A CA 1
ATOM 3592 C C . VAL A 1 442 ? -14.071 -0.135 -4.511 1.00 98.12 442 VAL A C 1
ATOM 3594 O O . VAL A 1 442 ? -14.134 0.271 -5.669 1.00 98.12 442 VAL A O 1
ATOM 3597 N N . PHE A 1 443 ? -13.483 0.571 -3.544 1.00 97.50 443 PHE A N 1
ATOM 3598 C CA . PHE A 1 443 ? -12.766 1.820 -3.811 1.00 97.50 443 PHE A CA 1
ATOM 3599 C C . PHE A 1 443 ? -11.308 1.528 -4.162 1.00 97.50 443 PHE A C 1
ATOM 3601 O O . PHE A 1 443 ? -10.597 0.874 -3.399 1.00 97.50 443 PHE A O 1
ATOM 3608 N N . GLU A 1 444 ? -10.855 2.038 -5.307 1.00 92.62 444 GLU A N 1
ATOM 3609 C CA . GLU A 1 444 ? -9.515 1.780 -5.860 1.00 92.62 444 GLU A CA 1
ATOM 3610 C C . GLU A 1 444 ? -8.421 2.563 -5.107 1.00 92.62 444 GLU A C 1
ATOM 3612 O O . GLU A 1 444 ? -7.309 2.079 -4.861 1.00 92.62 444 GLU A O 1
ATOM 3617 N N . ASN A 1 445 ? -8.765 3.788 -4.707 1.00 94.75 445 ASN A N 1
ATOM 3618 C CA . ASN A 1 445 ? -7.828 4.844 -4.329 1.00 94.75 445 ASN A CA 1
ATOM 3619 C C . ASN A 1 445 ? -7.974 5.277 -2.857 1.00 94.75 445 ASN A C 1
ATOM 3621 O O . ASN A 1 445 ? -7.849 6.456 -2.521 1.00 94.75 445 ASN A O 1
ATOM 3625 N N . ALA A 1 446 ? -8.231 4.312 -1.971 1.00 96.81 446 ALA A N 1
ATOM 3626 C CA . ALA A 1 446 ? -8.213 4.518 -0.526 1.00 96.81 446 ALA A CA 1
ATOM 3627 C C . ALA A 1 446 ? -6.787 4.474 0.054 1.00 96.81 446 ALA A C 1
ATOM 3629 O O . ALA A 1 446 ? -5.949 3.683 -0.398 1.00 96.81 446 ALA A O 1
ATOM 3630 N N . ILE A 1 447 ? -6.523 5.365 1.018 1.00 97.31 447 ILE A N 1
ATOM 3631 C CA . ILE A 1 447 ? -5.223 5.572 1.670 1.00 97.31 447 ILE A CA 1
ATOM 3632 C C . ILE A 1 447 ? -5.422 5.885 3.167 1.00 97.31 447 ILE A C 1
ATOM 3634 O O . ILE A 1 447 ? -6.320 6.638 3.542 1.00 97.31 447 ILE A O 1
ATOM 3638 N N . ALA A 1 448 ? -4.569 5.351 4.037 1.00 98.25 448 ALA A N 1
ATOM 3639 C CA . ALA A 1 448 ? -4.566 5.681 5.459 1.00 98.25 448 ALA A CA 1
ATOM 3640 C C . ALA A 1 448 ? -3.957 7.065 5.731 1.00 98.25 448 ALA A C 1
ATOM 3642 O O . ALA A 1 448 ? -2.971 7.459 5.107 1.00 98.25 448 ALA A O 1
ATOM 3643 N N . ASN A 1 449 ? -4.500 7.808 6.696 1.00 96.31 449 ASN A N 1
ATOM 3644 C CA . ASN A 1 449 ? -3.956 9.117 7.080 1.00 96.31 449 ASN A CA 1
ATOM 3645 C C . ASN A 1 449 ? -2.606 9.026 7.841 1.00 96.31 449 ASN A C 1
ATOM 3647 O O . ASN A 1 449 ? -1.880 10.018 7.937 1.00 96.31 449 ASN A O 1
ATOM 3651 N N . HIS A 1 450 ? -2.243 7.837 8.339 1.00 94.88 450 HIS A N 1
ATOM 3652 C CA . HIS A 1 450 ? -0.994 7.520 9.043 1.00 94.88 450 HIS A CA 1
ATOM 3653 C C . HIS A 1 450 ? -0.694 6.007 8.954 1.00 94.88 450 HIS A C 1
ATOM 3655 O O . HIS A 1 450 ? -1.551 5.241 8.529 1.00 94.88 450 HIS A O 1
ATOM 3661 N N . THR A 1 451 ? 0.490 5.564 9.391 1.00 92.31 451 THR A N 1
ATOM 3662 C CA . THR A 1 451 ? 0.893 4.138 9.452 1.00 92.31 451 THR A CA 1
ATOM 3663 C C . THR A 1 451 ? 0.693 3.497 10.837 1.00 92.31 451 THR A C 1
ATOM 3665 O O . THR A 1 451 ? 1.418 2.578 11.183 1.00 92.31 451 THR A O 1
ATOM 3668 N N . HIS A 1 452 ? -0.168 4.051 11.698 1.00 87.62 452 HIS A N 1
ATOM 3669 C CA . HIS A 1 452 ? -0.334 3.561 13.080 1.00 87.62 452 HIS A CA 1
ATOM 3670 C C . HIS A 1 452 ? -1.791 3.698 13.523 1.00 87.62 452 HIS A C 1
ATOM 3672 O O . HIS A 1 452 ? -2.345 4.799 13.429 1.00 87.62 452 HIS A O 1
ATOM 3678 N N . THR A 1 453 ? -2.376 2.628 14.065 1.00 88.00 453 THR A N 1
ATOM 3679 C CA . THR A 1 453 ? -3.792 2.493 14.460 1.00 88.00 453 THR A CA 1
ATOM 3680 C C . THR A 1 453 ? -4.313 3.686 15.251 1.00 88.00 453 THR A C 1
ATOM 3682 O O . THR A 1 453 ? -5.359 4.262 14.948 1.00 88.00 453 THR A O 1
ATOM 3685 N N . MET A 1 454 ? -3.569 4.117 16.274 1.00 83.31 454 MET A N 1
ATOM 3686 C CA . MET A 1 454 ? -4.007 5.203 17.153 1.00 83.31 454 MET A CA 1
ATOM 3687 C C . MET A 1 454 ? -4.015 6.566 16.460 1.00 83.31 454 MET A C 1
ATOM 3689 O O . MET A 1 454 ? -4.968 7.324 16.642 1.00 83.31 454 MET A O 1
ATOM 3693 N N . SER A 1 455 ? -2.999 6.859 15.646 1.00 86.81 455 SER A N 1
ATOM 3694 C CA . SER A 1 455 ? -2.964 8.057 14.801 1.00 86.81 455 SER A CA 1
ATOM 3695 C C . SER A 1 455 ? -4.152 8.072 13.836 1.00 86.81 455 SER A C 1
ATOM 3697 O O . SER A 1 455 ? -4.925 9.031 13.810 1.00 86.81 455 SER A O 1
ATOM 3699 N N . VAL A 1 456 ? -4.364 6.952 13.135 1.00 93.81 456 VAL A N 1
ATOM 3700 C CA . VAL A 1 456 ? -5.437 6.798 12.152 1.00 93.81 456 VAL A CA 1
ATOM 3701 C C . VAL A 1 456 ? -6.816 6.993 12.768 1.00 93.81 456 VAL A C 1
ATOM 3703 O O . VAL A 1 456 ? -7.589 7.841 12.308 1.00 93.81 456 VAL A O 1
ATOM 3706 N N . LEU A 1 457 ? -7.153 6.190 13.780 1.00 92.44 457 LEU A N 1
ATOM 3707 C CA . LEU A 1 457 ? -8.496 6.156 14.355 1.00 92.44 457 LEU A CA 1
ATOM 3708 C C . LEU A 1 457 ? -8.802 7.423 15.163 1.00 92.44 457 LEU A C 1
ATOM 3710 O O . LEU A 1 457 ? -9.967 7.806 15.274 1.00 92.44 457 LEU A O 1
ATOM 3714 N N . GLY A 1 458 ? -7.769 8.110 15.665 1.00 89.12 458 GLY A N 1
ATOM 3715 C CA . GLY A 1 458 ? -7.891 9.416 16.305 1.00 89.12 458 GLY A CA 1
ATOM 3716 C C . GLY A 1 458 ? -8.491 10.485 15.391 1.00 89.12 458 GLY A C 1
ATOM 3717 O O . GLY A 1 458 ? -9.361 11.232 15.837 1.00 89.12 458 GLY A O 1
ATOM 3718 N N . LEU A 1 459 ? -8.083 10.522 14.119 1.00 93.69 459 LEU A N 1
ATOM 3719 C CA . LEU A 1 459 ? -8.715 11.372 13.106 1.00 93.69 459 LEU A CA 1
ATOM 3720 C C . LEU A 1 459 ? -10.042 10.760 12.637 1.00 93.69 459 LEU A C 1
ATOM 3722 O O . LEU A 1 459 ? -11.085 11.373 12.839 1.00 93.69 459 LEU A O 1
ATOM 3726 N N . SER A 1 460 ? -10.026 9.509 12.156 1.00 95.69 460 SER A N 1
ATOM 3727 C CA . SER A 1 460 ? -11.173 8.819 11.522 1.00 95.69 460 SER A CA 1
ATOM 3728 C C . SER A 1 460 ? -12.486 8.858 12.328 1.00 95.69 460 SER A C 1
ATOM 3730 O O . SER A 1 460 ? -13.571 8.866 11.751 1.00 95.69 460 SER A O 1
ATOM 3732 N N . PHE A 1 461 ? -12.414 8.871 13.666 1.00 94.56 461 PHE A N 1
ATOM 3733 C CA . PHE A 1 461 ? -13.579 8.908 14.563 1.00 94.56 461 PHE A CA 1
ATOM 3734 C C . PHE A 1 461 ? -13.922 10.306 15.107 1.00 94.56 461 PHE A C 1
ATOM 3736 O O . PHE A 1 461 ? -14.702 10.430 16.058 1.00 94.56 461 PHE A O 1
ATOM 3743 N N . THR A 1 462 ? -13.389 11.375 14.516 1.00 91.69 462 THR A N 1
ATOM 3744 C CA . THR A 1 462 ? -13.699 12.765 14.874 1.00 91.69 462 THR A CA 1
ATOM 3745 C C . THR A 1 462 ? -13.847 13.647 13.640 1.00 91.69 462 THR A C 1
ATOM 3747 O O . THR A 1 462 ? -13.435 13.281 12.553 1.00 91.69 462 THR A O 1
ATOM 3750 N N . GLN A 1 463 ? -14.383 14.852 13.817 1.00 90.69 463 GLN A N 1
ATOM 3751 C CA . GLN A 1 463 ? -14.394 15.871 12.766 1.00 90.69 463 GLN A CA 1
ATOM 3752 C C . GLN A 1 463 ? -12.977 16.347 12.362 1.00 90.69 463 GLN A C 1
ATOM 3754 O O . GLN A 1 463 ? -12.859 17.139 11.435 1.00 90.69 463 GLN A O 1
ATOM 3759 N N . ALA A 1 464 ? -11.896 15.959 13.051 1.00 91.56 464 ALA A N 1
ATOM 3760 C CA . ALA A 1 464 ? -10.543 16.357 12.663 1.00 91.56 464 ALA A CA 1
ATOM 3761 C C . ALA A 1 464 ? -10.043 15.531 11.473 1.00 91.56 464 ALA A C 1
ATOM 3763 O O . ALA A 1 464 ? -10.044 14.305 11.521 1.00 91.56 464 ALA A O 1
ATOM 3764 N N . ASN A 1 465 ? -9.546 16.218 10.446 1.00 93.50 465 ASN A N 1
ATOM 3765 C CA . ASN A 1 465 ? -8.887 15.609 9.294 1.00 93.50 465 ASN A CA 1
ATOM 3766 C C . ASN A 1 465 ? -7.682 16.462 8.865 1.00 93.50 465 ASN A C 1
ATOM 3768 O O . ASN A 1 465 ? -7.510 17.596 9.323 1.00 93.50 465 ASN A O 1
ATOM 3772 N N . GLN A 1 466 ? -6.843 15.933 7.974 1.00 92.62 466 GLN A N 1
ATOM 3773 C CA . GLN A 1 466 ? -5.599 16.585 7.540 1.00 92.62 466 GLN A CA 1
ATOM 3774 C C . GLN A 1 466 ? -5.804 17.930 6.808 1.00 92.62 466 GLN A C 1
ATOM 3776 O O . GLN A 1 466 ? -4.827 18.633 6.553 1.00 92.62 466 GLN A O 1
ATOM 3781 N N . LEU A 1 467 ? -7.046 18.307 6.472 1.00 90.00 467 LEU A N 1
ATOM 3782 C CA . LEU A 1 467 ? -7.374 19.493 5.670 1.00 90.00 467 LEU A CA 1
ATOM 3783 C C . LEU A 1 467 ? -8.012 20.637 6.461 1.00 90.00 467 LEU A C 1
ATOM 3785 O O . LEU A 1 467 ? -7.960 21.781 6.012 1.00 90.00 467 LEU A O 1
ATOM 3789 N N . ASN A 1 468 ? -8.614 20.360 7.620 1.00 89.38 468 ASN A N 1
ATOM 3790 C CA . ASN A 1 468 ? -9.334 21.373 8.401 1.00 89.38 468 ASN A CA 1
ATOM 3791 C C . ASN A 1 468 ? -8.555 21.937 9.601 1.00 89.38 468 ASN A C 1
ATOM 3793 O O . ASN A 1 468 ? -8.980 22.933 10.186 1.00 89.38 468 ASN A O 1
ATOM 3797 N N . GLY A 1 469 ? -7.414 21.336 9.953 1.00 85.12 469 GLY A N 1
ATOM 3798 C CA . GLY A 1 469 ? -6.529 21.822 11.015 1.00 85.12 469 GLY A CA 1
ATOM 3799 C C . GLY A 1 469 ? -7.075 21.670 12.440 1.00 85.12 469 GLY A C 1
ATOM 3800 O O . GLY A 1 469 ? -6.468 22.194 13.374 1.00 85.12 469 GLY A O 1
ATOM 3801 N N . TYR A 1 470 ? -8.194 20.965 12.641 1.00 87.00 470 TYR A N 1
ATOM 3802 C CA . TYR A 1 470 ? -8.661 20.629 13.985 1.00 87.00 470 TYR A CA 1
ATOM 3803 C C . TYR A 1 470 ? -7.778 19.554 14.622 1.00 87.00 470 TYR A C 1
ATOM 3805 O O . TYR A 1 470 ? -7.326 18.621 13.962 1.00 87.00 470 TYR A O 1
ATOM 3813 N N . LYS A 1 471 ? -7.594 19.628 15.944 1.00 85.69 471 LYS A N 1
ATOM 3814 C CA . LYS A 1 471 ? -7.025 18.515 16.717 1.00 85.69 471 LYS A CA 1
ATOM 3815 C C . LYS A 1 471 ? -8.116 17.503 17.085 1.00 85.69 471 LYS A C 1
ATOM 3817 O O . LYS A 1 471 ? -9.200 17.938 17.484 1.00 85.69 471 LYS A O 1
ATOM 3822 N N . PRO A 1 472 ? -7.832 16.188 17.117 1.00 84.69 472 PRO A N 1
ATOM 3823 C CA . PRO A 1 472 ? -8.765 15.171 17.618 1.00 84.69 472 PRO A CA 1
ATOM 3824 C C . PRO A 1 472 ? -9.346 15.453 19.017 1.00 84.69 472 PRO A C 1
ATOM 3826 O O . PRO A 1 472 ? -10.502 15.139 19.289 1.00 84.69 472 PRO A O 1
ATOM 3829 N N . SER A 1 473 ? -8.570 16.069 19.920 1.00 82.38 473 SER A N 1
ATOM 3830 C CA . SER A 1 473 ? -9.010 16.439 21.278 1.00 82.38 473 SER A CA 1
ATOM 3831 C C . SER A 1 473 ? -9.929 17.673 21.331 1.00 82.38 473 SER A C 1
ATOM 3833 O O . SER A 1 473 ? -10.613 17.914 22.331 1.00 82.38 473 SER A O 1
ATOM 3835 N N . GLU A 1 474 ? -9.993 18.455 20.258 1.00 82.38 474 GLU A N 1
ATOM 3836 C CA . GLU A 1 474 ? -10.830 19.655 20.144 1.00 82.38 474 GLU A CA 1
ATOM 3837 C C . GLU A 1 474 ? -12.064 19.390 19.261 1.00 82.38 474 GLU A C 1
ATOM 3839 O O . GLU A 1 474 ? -13.146 19.914 19.539 1.00 82.38 474 GLU A O 1
ATOM 3844 N N . ALA A 1 475 ? -11.918 18.513 18.264 1.00 86.50 475 ALA A N 1
ATOM 3845 C CA . ALA A 1 475 ? -12.944 18.106 17.315 1.00 86.50 475 ALA A CA 1
ATOM 3846 C C . ALA A 1 475 ? -14.112 17.321 17.935 1.00 86.50 475 ALA A C 1
ATOM 3848 O O . ALA A 1 475 ? -14.027 16.734 19.016 1.00 86.50 475 ALA A O 1
ATOM 3849 N N . ALA A 1 476 ? -15.226 17.308 17.205 1.00 87.38 476 ALA A N 1
ATOM 3850 C CA . ALA A 1 476 ? -16.452 16.623 17.581 1.00 87.38 476 ALA A CA 1
ATOM 3851 C C . ALA A 1 476 ? -16.334 15.101 17.296 1.00 87.38 476 ALA A C 1
ATOM 3853 O O . ALA A 1 476 ? -16.082 14.743 16.146 1.00 87.38 476 ALA A O 1
ATOM 3854 N N . PRO A 1 477 ? -16.481 14.189 18.283 1.00 89.00 477 PRO A N 1
ATOM 3855 C CA . PRO A 1 477 ? -16.326 12.748 18.060 1.00 89.00 477 PRO A CA 1
ATOM 3856 C C . PRO A 1 477 ? -17.583 12.100 17.463 1.00 89.00 477 PRO A C 1
ATOM 3858 O O . PRO A 1 477 ? -18.706 12.470 17.814 1.00 89.00 477 PRO A O 1
ATOM 3861 N N . LEU A 1 478 ? -17.397 11.086 16.612 1.00 92.81 478 LEU A N 1
ATOM 3862 C CA . LEU A 1 478 ? -18.454 10.430 15.830 1.00 92.81 478 LEU A CA 1
ATOM 3863 C C . LEU A 1 478 ? -19.529 9.773 16.705 1.00 92.81 478 LEU A C 1
ATOM 3865 O O . LEU A 1 478 ? -20.720 9.955 16.472 1.00 92.81 478 LEU A O 1
ATOM 3869 N N . ILE A 1 479 ? -19.131 9.022 17.733 1.00 93.56 479 ILE A N 1
ATOM 3870 C CA . ILE A 1 479 ? -20.071 8.230 18.540 1.00 93.56 479 ILE A CA 1
ATOM 3871 C C . ILE A 1 479 ? -21.101 9.121 19.278 1.00 93.56 479 ILE A C 1
ATOM 3873 O O . ILE A 1 479 ? -22.296 8.834 19.176 1.00 93.56 479 ILE A O 1
ATOM 3877 N N . PRO A 1 480 ? -20.721 10.244 19.931 1.00 90.19 480 PRO A N 1
ATOM 3878 C CA . PRO A 1 480 ? -21.667 11.273 20.370 1.00 90.19 480 PRO A CA 1
ATOM 3879 C C . PRO A 1 480 ? -22.601 11.823 19.276 1.00 90.19 480 PRO A C 1
ATOM 3881 O O . PRO A 1 480 ? -23.778 12.028 19.573 1.00 90.19 480 PRO A O 1
ATOM 3884 N N . MET A 1 481 ? -22.140 12.030 18.028 1.00 90.19 481 MET A N 1
ATOM 3885 C CA . MET A 1 481 ? -23.028 12.459 16.925 1.00 90.19 481 MET A CA 1
ATOM 3886 C C . MET A 1 481 ? -24.131 11.433 16.679 1.00 90.19 481 MET A C 1
ATOM 3888 O O . MET A 1 481 ? -25.309 11.780 16.634 1.00 90.19 481 MET A O 1
ATOM 3892 N N . LEU A 1 482 ? -23.746 10.162 16.528 1.00 94.12 482 LEU A N 1
ATOM 3893 C CA . LEU A 1 482 ? -24.670 9.081 16.195 1.00 94.12 482 LEU A CA 1
ATOM 3894 C C . LEU A 1 482 ? -25.685 8.867 17.326 1.00 94.12 482 LEU A C 1
ATOM 3896 O O . LEU A 1 482 ? -26.878 8.728 17.064 1.00 94.12 482 LEU A O 1
ATOM 3900 N N . LYS A 1 483 ? -25.244 8.946 18.586 1.00 92.56 483 LYS A N 1
ATOM 3901 C CA . LYS A 1 483 ? -26.133 8.878 19.756 1.00 92.56 483 LYS A CA 1
ATOM 3902 C C . LYS A 1 483 ? -27.111 10.055 19.822 1.00 92.56 483 LYS A C 1
ATOM 3904 O O . LYS A 1 483 ? -28.294 9.826 20.055 1.00 92.56 483 LYS A O 1
ATOM 3909 N N . SER A 1 484 ? -26.658 11.282 19.546 1.00 89.50 484 SER A N 1
ATOM 3910 C CA . SER A 1 484 ? -27.540 12.459 19.423 1.00 89.50 484 SER A CA 1
ATOM 3911 C C . SER A 1 484 ? -28.581 12.272 18.304 1.00 89.50 484 SER A C 1
ATOM 3913 O O . SER A 1 484 ? -29.766 12.529 18.500 1.00 89.50 484 SER A O 1
ATOM 3915 N N . ALA A 1 485 ? -28.179 11.664 17.181 1.00 92.50 485 ALA A N 1
ATOM 3916 C CA . ALA A 1 485 ? -29.070 11.285 16.083 1.00 92.50 485 ALA A CA 1
ATOM 3917 C C . ALA A 1 485 ? -29.974 10.059 16.362 1.00 92.50 485 ALA A C 1
ATOM 3919 O O . ALA A 1 485 ? -30.682 9.609 15.457 1.00 92.50 485 ALA A O 1
ATOM 3920 N N . GLY A 1 486 ? -29.977 9.519 17.587 1.00 93.44 486 GLY A N 1
ATOM 3921 C CA . GLY A 1 486 ? -30.852 8.420 18.004 1.00 93.44 486 GLY A CA 1
ATOM 3922 C C . GLY A 1 486 ? -30.383 7.021 17.596 1.00 93.44 486 GLY A C 1
ATOM 3923 O O . GLY A 1 486 ? -31.221 6.135 17.419 1.00 93.44 486 GLY A O 1
ATOM 3924 N N . PHE A 1 487 ? -29.075 6.810 17.412 1.00 96.38 487 PHE A N 1
ATOM 3925 C CA . PHE A 1 487 ? -28.504 5.478 17.195 1.00 96.38 487 PHE A CA 1
ATOM 3926 C C . PHE A 1 487 ? -28.161 4.787 18.513 1.00 96.38 487 PHE A C 1
ATOM 3928 O O . PHE A 1 487 ? -27.505 5.366 19.379 1.00 96.38 487 PHE A O 1
ATOM 3935 N N . LYS A 1 488 ? -28.480 3.494 18.592 1.00 97.56 488 LYS A N 1
ATOM 3936 C CA . LYS A 1 488 ? -27.868 2.561 19.537 1.00 97.56 488 LYS A CA 1
ATOM 3937 C C . LYS A 1 488 ? -26.497 2.128 19.001 1.00 97.56 488 LYS A C 1
ATOM 3939 O O . LYS A 1 488 ? -26.381 1.652 17.870 1.00 97.56 488 LYS A O 1
ATOM 3944 N N . THR A 1 489 ? -25.457 2.281 19.814 1.00 97.62 489 THR A N 1
ATOM 3945 C CA . THR A 1 489 ? -24.054 2.097 19.404 1.00 97.62 489 THR A CA 1
ATOM 3946 C C . THR A 1 489 ? -23.403 0.891 20.087 1.00 97.62 489 THR A C 1
ATOM 3948 O O . THR A 1 489 ? -23.472 0.739 21.309 1.00 97.62 489 THR A O 1
ATOM 3951 N N . PHE A 1 490 ? -22.749 0.033 19.301 1.00 98.12 490 PHE A N 1
ATOM 3952 C CA . PHE A 1 490 ? -22.055 -1.168 19.775 1.00 98.12 490 PHE A CA 1
ATOM 3953 C C . PHE A 1 490 ? -20.597 -1.178 19.305 1.00 98.12 490 PHE A C 1
ATOM 3955 O O . PHE A 1 490 ? -20.330 -0.857 18.149 1.00 98.12 490 PHE A O 1
ATOM 3962 N N . TRP A 1 491 ? -19.677 -1.620 20.164 1.00 97.25 491 TRP A N 1
ATOM 3963 C CA . TRP A 1 491 ? -18.277 -1.883 19.813 1.00 97.25 491 TRP A CA 1
ATOM 3964 C C . TRP A 1 491 ? -17.909 -3.338 20.124 1.00 97.25 491 TRP A C 1
ATOM 3966 O O . TRP A 1 491 ? -17.913 -3.747 21.288 1.00 97.25 491 TRP A O 1
ATOM 3976 N N . LEU A 1 492 ? -17.599 -4.121 19.095 1.00 95.81 492 LEU A N 1
ATOM 3977 C CA . LEU A 1 492 ? -17.095 -5.492 19.183 1.00 95.81 492 LEU A CA 1
ATOM 3978 C C . LEU A 1 492 ? -15.611 -5.486 18.811 1.00 95.81 492 LEU A C 1
ATOM 3980 O O . LEU A 1 492 ? -15.239 -4.814 17.856 1.00 95.81 492 LEU A O 1
ATOM 3984 N N . SER A 1 493 ? -14.762 -6.195 19.552 1.00 91.62 493 SER A N 1
ATOM 3985 C CA . SER A 1 493 ? -13.309 -6.067 19.394 1.00 91.62 493 SER A CA 1
ATOM 3986 C C . SER A 1 493 ? -12.561 -7.351 19.739 1.00 91.62 493 SER A C 1
ATOM 3988 O O . SER A 1 493 ? -12.835 -7.954 20.782 1.00 91.62 493 SER A O 1
ATOM 3990 N N . ASN A 1 494 ? -11.573 -7.721 18.921 1.00 88.69 494 ASN A N 1
ATOM 3991 C CA . ASN A 1 494 ? -10.519 -8.664 19.322 1.00 88.69 494 ASN A CA 1
ATOM 3992 C C . ASN A 1 494 ? -9.208 -7.959 19.713 1.00 88.69 494 ASN A C 1
ATOM 3994 O O . ASN A 1 494 ? -8.377 -8.535 20.412 1.00 88.69 494 ASN A O 1
ATOM 3998 N N . GLN A 1 495 ? -9.067 -6.675 19.364 1.00 79.44 495 GLN A N 1
ATOM 3999 C CA . GLN A 1 495 ? -8.026 -5.815 19.926 1.00 79.44 495 GLN A CA 1
ATOM 4000 C C . GLN A 1 495 ? -8.074 -5.800 21.460 1.00 79.44 495 GLN A C 1
ATOM 4002 O O . GLN A 1 495 ? -9.150 -5.907 22.058 1.00 79.44 495 GLN A O 1
ATOM 4007 N N . MET A 1 496 ? -6.913 -5.659 22.105 1.00 68.12 496 MET A N 1
ATOM 4008 C CA . MET A 1 496 ? -6.792 -5.701 23.567 1.00 68.12 496 MET A CA 1
ATOM 4009 C C . MET A 1 496 ? -7.583 -4.575 24.243 1.00 68.12 496 MET A C 1
ATOM 4011 O O . MET A 1 496 ? -7.417 -3.394 23.944 1.00 68.12 496 MET A O 1
ATOM 4015 N N . ARG A 1 497 ? -8.423 -4.938 25.221 1.00 56.78 497 ARG A N 1
ATOM 4016 C CA . ARG A 1 497 ? -9.296 -3.988 25.934 1.00 56.78 497 ARG A CA 1
ATOM 4017 C C . ARG A 1 497 ? -8.541 -2.984 26.807 1.00 56.78 497 ARG A C 1
ATOM 4019 O O . ARG A 1 497 ? -9.025 -1.874 27.021 1.00 56.78 497 ARG A O 1
ATOM 4026 N N . TYR A 1 498 ? -7.420 -3.416 27.378 1.00 50.59 498 TYR A N 1
ATOM 4027 C CA . TYR A 1 498 ? -6.615 -2.643 28.316 1.00 50.59 498 TYR A CA 1
ATOM 4028 C C . TYR A 1 498 ? -5.133 -2.924 28.065 1.00 50.59 498 TYR A C 1
ATOM 4030 O O . TYR A 1 498 ? -4.592 -3.927 28.534 1.00 50.59 498 TYR A O 1
ATOM 4038 N N . GLY A 1 499 ? -4.468 -2.002 27.366 1.00 46.97 499 GLY A N 1
ATOM 4039 C CA . GLY A 1 499 ? -3.026 -1.841 27.523 1.00 46.97 499 GLY A CA 1
ATOM 4040 C C . GLY A 1 499 ? -2.689 -1.419 28.959 1.00 46.97 499 GLY A C 1
ATOM 4041 O O . GLY A 1 499 ? -3.566 -1.056 29.747 1.00 46.97 499 GLY A O 1
ATOM 4042 N N . ILE A 1 500 ? -1.400 -1.414 29.302 1.00 38.28 500 ILE A N 1
ATOM 4043 C CA . ILE A 1 500 ? -0.912 -0.977 30.628 1.00 38.28 500 ILE A CA 1
ATOM 4044 C C . ILE A 1 500 ? -1.225 0.522 30.874 1.00 38.28 500 ILE A C 1
ATOM 4046 O O . ILE A 1 500 ? -1.200 1.007 32.007 1.00 38.28 500 ILE A O 1
ATOM 4050 N N . TYR A 1 501 ? -1.616 1.239 29.816 1.00 46.53 501 TYR A N 1
ATOM 4051 C CA . TYR A 1 501 ? -2.117 2.604 29.837 1.00 46.53 501 TYR A CA 1
ATOM 4052 C C . TYR A 1 501 ? -3.480 2.702 29.141 1.00 46.53 501 TYR A C 1
ATOM 4054 O O . TYR A 1 501 ? -3.749 2.025 28.152 1.00 46.53 501 TYR A O 1
ATOM 4062 N N . ASP A 1 502 ? -4.323 3.609 29.639 1.00 58.06 502 ASP A N 1
ATOM 4063 C CA . ASP A 1 502 ? -5.448 4.158 28.879 1.00 58.06 502 ASP A CA 1
ATOM 4064 C C . ASP A 1 502 ? -4.974 4.610 27.484 1.00 58.06 502 ASP A C 1
ATOM 4066 O O . ASP A 1 502 ? -4.091 5.464 27.411 1.00 58.06 502 ASP A O 1
ATOM 4070 N N . ASN A 1 503 ? -5.572 4.099 26.404 1.00 70.25 503 ASN A N 1
ATOM 4071 C CA . ASN A 1 503 ? -5.230 4.477 25.028 1.00 70.25 503 ASN A CA 1
ATOM 4072 C C . ASN A 1 503 ? -6.437 5.059 24.262 1.00 70.25 503 ASN A C 1
ATOM 4074 O O . ASN A 1 503 ? -7.580 4.981 24.720 1.00 70.25 503 ASN A O 1
ATOM 4078 N N . LEU A 1 504 ? -6.188 5.684 23.107 1.00 77.25 504 LEU A N 1
ATOM 4079 C CA . LEU A 1 504 ? -7.192 6.464 22.369 1.00 77.25 504 LEU A CA 1
ATOM 4080 C C . LEU A 1 504 ? -8.373 5.609 21.880 1.00 77.25 504 LEU A C 1
ATOM 4082 O O . LEU A 1 504 ? -9.533 5.966 22.096 1.00 77.25 504 LEU A O 1
ATOM 4086 N N . VAL A 1 505 ? -8.074 4.437 21.311 1.00 81.81 505 VAL A N 1
ATOM 4087 C CA . VAL A 1 505 ? -9.068 3.460 20.833 1.00 81.81 505 VAL A CA 1
ATOM 4088 C C . VAL A 1 505 ? -9.983 3.003 21.970 1.00 81.81 505 VAL A C 1
ATOM 4090 O O . VAL A 1 505 ? -11.201 2.950 21.803 1.00 81.81 505 VAL A O 1
ATOM 4093 N N . SER A 1 506 ? -9.432 2.766 23.165 1.00 81.12 506 SER A N 1
ATOM 4094 C CA . SER A 1 506 ? -10.223 2.418 24.351 1.00 81.12 506 SER A CA 1
ATOM 4095 C C . SER A 1 506 ? -11.216 3.516 24.738 1.00 81.12 506 SER A C 1
ATOM 4097 O O . SER A 1 506 ? -12.328 3.205 25.164 1.00 81.12 506 SER A O 1
ATOM 4099 N N . VAL A 1 507 ? -10.858 4.797 24.580 1.00 83.81 507 VAL A N 1
ATOM 4100 C CA . VAL A 1 507 ? -11.763 5.926 24.865 1.00 83.81 507 VAL A CA 1
ATOM 4101 C C . VAL A 1 507 ? -12.883 6.018 23.822 1.00 83.81 507 VAL A C 1
ATOM 4103 O O . VAL A 1 507 ? -14.035 6.252 24.197 1.00 83.81 507 VAL A O 1
ATOM 4106 N N . ILE A 1 508 ? -12.576 5.775 22.541 1.00 87.25 508 ILE A N 1
ATOM 4107 C CA . ILE A 1 508 ? -13.573 5.686 21.460 1.00 87.25 508 ILE A CA 1
ATOM 4108 C C . ILE A 1 508 ? -14.548 4.534 21.741 1.00 87.25 508 ILE A C 1
ATOM 4110 O O . ILE A 1 508 ? -15.756 4.761 21.820 1.00 87.25 508 ILE A O 1
ATOM 4114 N N . ALA A 1 509 ? -14.049 3.323 22.001 1.00 89.25 509 ALA A N 1
ATOM 4115 C CA . ALA A 1 509 ? -14.879 2.158 22.308 1.00 89.25 509 ALA A CA 1
ATOM 4116 C C . ALA A 1 509 ? -15.783 2.398 23.533 1.00 89.25 509 ALA A C 1
ATOM 4118 O O . ALA A 1 509 ? -16.994 2.192 23.467 1.00 89.25 509 ALA A O 1
ATOM 4119 N N . GLN A 1 510 ? -15.233 2.938 24.629 1.00 87.88 510 GLN A N 1
ATOM 4120 C CA . GLN A 1 510 ? -15.979 3.295 25.848 1.00 87.88 510 GLN A CA 1
ATOM 4121 C C . GLN A 1 510 ? -16.979 4.456 25.663 1.00 87.88 510 GLN A C 1
ATOM 4123 O O . GLN A 1 510 ? -17.661 4.846 26.618 1.00 87.88 510 GLN A O 1
ATOM 4128 N N . SER A 1 511 ? -17.078 5.059 24.473 1.00 88.38 511 SER A N 1
ATOM 4129 C CA . SER A 1 511 ? -18.130 6.031 24.153 1.00 88.38 511 SER A CA 1
ATOM 4130 C C . SER A 1 511 ? -19.421 5.404 23.607 1.00 88.38 511 SER A C 1
ATOM 4132 O O . SER A 1 511 ? -20.478 6.039 23.706 1.00 88.38 511 SER A O 1
ATOM 4134 N N . CYS A 1 512 ? -19.355 4.150 23.143 1.00 93.00 512 CYS A N 1
ATOM 4135 C CA . CYS A 1 512 ? -20.513 3.365 22.716 1.00 93.00 512 CYS A CA 1
ATOM 4136 C C . CYS A 1 512 ? -21.411 2.946 23.897 1.00 93.00 512 CYS A C 1
ATOM 4138 O O . CYS A 1 512 ? -20.998 2.979 25.057 1.00 93.00 512 CYS A O 1
ATOM 4140 N N . ASP A 1 513 ? -22.651 2.543 23.608 1.00 94.88 513 ASP A N 1
ATOM 4141 C CA . ASP A 1 513 ? -23.624 2.092 24.617 1.00 94.88 513 ASP A CA 1
ATOM 4142 C C . ASP A 1 513 ? -23.335 0.681 25.130 1.00 94.88 513 ASP A C 1
ATOM 4144 O O . ASP A 1 513 ? -23.588 0.373 26.293 1.00 94.88 513 ASP A O 1
ATOM 4148 N N . GLU A 1 514 ? -22.819 -0.186 24.260 1.00 95.75 514 GLU A N 1
ATOM 4149 C CA . GLU A 1 514 ? -22.391 -1.540 24.598 1.00 95.75 514 GLU A CA 1
ATOM 4150 C C . GLU A 1 514 ? -21.008 -1.821 24.011 1.00 95.75 514 GLU A C 1
ATOM 4152 O O . GLU A 1 514 ? -20.728 -1.503 22.857 1.00 95.75 514 GLU A O 1
ATOM 4157 N N . THR A 1 515 ? -20.147 -2.456 24.805 1.00 93.69 515 THR A N 1
ATOM 4158 C CA . THR A 1 515 ? -18.808 -2.879 24.381 1.00 93.69 515 THR A CA 1
ATOM 4159 C C . THR A 1 515 ? -18.607 -4.359 24.680 1.00 93.69 515 THR A C 1
ATOM 4161 O O . THR A 1 515 ? -19.084 -4.869 25.698 1.00 93.69 515 THR A O 1
ATOM 4164 N N . TYR A 1 516 ? -17.912 -5.063 23.793 1.00 91.94 516 TYR A N 1
ATOM 4165 C CA . TYR A 1 516 ? -17.587 -6.473 23.948 1.00 91.94 516 TYR A CA 1
ATOM 4166 C C . TYR A 1 516 ? -16.199 -6.750 23.378 1.00 91.94 516 TYR A C 1
ATOM 4168 O O . TYR A 1 516 ? -15.953 -6.557 22.191 1.00 91.94 516 TYR A O 1
ATOM 4176 N N . PHE A 1 517 ? -15.306 -7.208 24.248 1.00 88.12 517 PHE A N 1
ATOM 4177 C CA . PHE A 1 517 ? -13.929 -7.549 23.915 1.00 88.12 517 PHE A CA 1
ATOM 4178 C C . PHE A 1 517 ? -13.743 -9.052 24.115 1.00 88.12 517 PHE A C 1
ATOM 4180 O O . PHE A 1 517 ? -14.040 -9.563 25.200 1.00 88.12 517 PHE A O 1
ATOM 4187 N N . ILE A 1 518 ? -13.301 -9.749 23.068 1.00 85.38 518 ILE A N 1
ATOM 4188 C CA . ILE A 1 518 ? -13.040 -11.195 23.111 1.00 85.38 518 ILE A CA 1
ATOM 4189 C C . ILE A 1 518 ? -11.687 -11.464 23.749 1.00 85.38 518 ILE A C 1
ATOM 4191 O O . ILE A 1 518 ? -11.597 -12.269 24.681 1.00 85.38 518 ILE A O 1
ATOM 4195 N N . ASN A 1 519 ? -10.673 -10.703 23.340 1.00 76.69 519 ASN A N 1
ATOM 4196 C CA . ASN A 1 519 ? -9.412 -10.657 24.048 1.00 76.69 519 ASN A CA 1
ATOM 4197 C C . ASN A 1 519 ? -9.624 -10.085 25.465 1.00 76.69 519 ASN A C 1
ATOM 4199 O O . ASN A 1 519 ? -9.951 -8.911 25.669 1.00 76.69 519 ASN A O 1
ATOM 4203 N N . LYS A 1 520 ? -9.484 -10.975 26.452 1.00 68.88 520 LYS A N 1
ATOM 4204 C CA . LYS A 1 520 ? -9.645 -10.713 27.892 1.00 68.88 520 LYS A CA 1
ATOM 4205 C C . LYS A 1 520 ? -8.304 -10.498 28.592 1.00 68.88 520 LYS A C 1
ATOM 4207 O O . LYS A 1 520 ? -8.304 -10.295 29.805 1.00 68.88 520 LYS A O 1
ATOM 4212 N N . ASN A 1 521 ? -7.192 -10.577 27.863 1.00 63.25 521 ASN A N 1
ATOM 4213 C CA . ASN A 1 521 ? -5.865 -10.463 28.444 1.00 63.25 521 ASN A CA 1
ATOM 4214 C C . ASN A 1 521 ? -5.628 -9.009 28.868 1.00 63.25 521 ASN A C 1
ATOM 4216 O O . ASN A 1 521 ? -6.031 -8.063 28.189 1.00 63.25 521 ASN A O 1
ATOM 4220 N N . ILE A 1 522 ? -5.032 -8.836 30.048 1.00 54.44 522 ILE A N 1
ATOM 4221 C CA . ILE A 1 522 ? -4.726 -7.530 30.634 1.00 54.44 522 ILE A CA 1
ATOM 4222 C C . ILE A 1 522 ? -3.219 -7.500 30.864 1.00 54.44 522 ILE A C 1
ATOM 4224 O O . ILE A 1 522 ? -2.728 -8.133 31.794 1.00 54.44 522 ILE A O 1
ATOM 4228 N N . GLY A 1 523 ? -2.500 -6.761 30.020 1.00 50.06 523 GLY A N 1
ATOM 4229 C CA . GLY A 1 523 ? -1.063 -6.521 30.176 1.00 50.06 523 GLY A CA 1
ATOM 4230 C C . GLY A 1 523 ? -0.114 -7.671 29.809 1.00 50.06 523 GLY A C 1
ATOM 4231 O O . GLY A 1 523 ? 1.081 -7.514 30.042 1.00 50.06 523 GLY A O 1
ATOM 4232 N N . GLU A 1 524 ? -0.589 -8.784 29.235 1.00 44.31 524 GLU A N 1
ATOM 4233 C CA . GLU A 1 524 ? 0.260 -9.892 28.760 1.00 44.31 524 GLU A CA 1
ATOM 4234 C C . GLU A 1 524 ? -0.252 -10.503 27.437 1.00 44.31 524 GLU A C 1
ATOM 4236 O O . GLU A 1 524 ? -1.452 -10.711 27.280 1.00 44.31 524 GLU A O 1
ATOM 4241 N N . MET A 1 525 ? 0.702 -10.834 26.554 1.00 45.22 525 MET A N 1
ATOM 4242 C CA . MET A 1 525 ? 0.614 -11.525 25.248 1.00 45.22 525 MET A CA 1
ATOM 4243 C C . MET A 1 525 ? -0.209 -10.863 24.117 1.00 45.22 525 MET A C 1
ATOM 4245 O O . MET A 1 525 ? -1.383 -10.543 24.276 1.00 45.22 525 MET A O 1
ATOM 4249 N N . VAL A 1 526 ? 0.425 -10.736 22.936 1.00 48.47 526 VAL A N 1
ATOM 4250 C CA . VAL A 1 526 ? -0.226 -10.370 21.656 1.00 48.47 526 VAL A CA 1
ATOM 4251 C C . VAL A 1 526 ? -1.136 -11.500 21.173 1.00 48.47 526 VAL A C 1
ATOM 4253 O O . VAL A 1 526 ? -2.197 -11.227 20.617 1.00 48.47 526 VAL A O 1
ATOM 4256 N N . VAL A 1 527 ? -0.767 -12.753 21.480 1.00 57.62 527 VAL A N 1
ATOM 4257 C CA . VAL A 1 527 ? -1.595 -13.952 21.298 1.00 57.62 527 VAL A CA 1
ATOM 4258 C C . VAL A 1 527 ? -3.014 -13.691 21.809 1.00 57.62 527 VAL A C 1
ATOM 4260 O O . VAL A 1 527 ? -3.281 -13.644 23.015 1.00 57.62 527 VAL A O 1
ATOM 4263 N N . THR A 1 528 ? -3.945 -13.526 20.874 1.00 63.88 528 THR A N 1
ATOM 4264 C CA . THR A 1 528 ? -5.370 -13.428 21.172 1.00 63.88 528 THR A CA 1
ATOM 4265 C C . THR A 1 528 ? -5.861 -14.774 21.693 1.00 63.88 528 THR A C 1
ATOM 4267 O O . THR A 1 528 ? -5.513 -15.816 21.143 1.00 63.88 528 THR A O 1
ATOM 4270 N N . ASN A 1 529 ? -6.716 -14.771 22.719 1.00 67.81 529 ASN A N 1
ATOM 4271 C CA . ASN A 1 529 ? -7.299 -16.016 23.245 1.00 67.81 529 ASN A CA 1
ATOM 4272 C C . ASN A 1 529 ? -8.153 -16.769 22.212 1.00 67.81 529 ASN A C 1
ATOM 4274 O O . ASN A 1 529 ? -8.322 -17.978 22.328 1.00 67.81 529 ASN A O 1
ATOM 4278 N N . ASP A 1 530 ? -8.695 -16.041 21.235 1.00 83.19 530 ASP A N 1
ATOM 4279 C CA . ASP A 1 530 ? -9.528 -16.540 20.150 1.00 83.19 530 ASP A CA 1
ATOM 4280 C C . ASP A 1 530 ? -9.229 -15.717 18.883 1.00 83.19 530 ASP A C 1
ATOM 4282 O O . ASP A 1 530 ? -8.995 -14.509 18.967 1.00 83.19 530 ASP A O 1
ATOM 4286 N N . PHE A 1 531 ? -9.286 -16.341 17.707 1.00 92.81 531 PHE A N 1
ATOM 4287 C CA . PHE A 1 531 ? -9.198 -15.637 16.423 1.00 92.81 531 PHE A CA 1
ATOM 4288 C C . PHE A 1 531 ? -10.467 -14.806 16.133 1.00 92.81 531 PHE A C 1
ATOM 4290 O O . PHE A 1 531 ? -11.543 -15.072 16.676 1.00 92.81 531 PHE A O 1
ATOM 4297 N N . ASP A 1 532 ? -10.369 -13.833 15.221 1.00 95.19 532 ASP A N 1
ATOM 4298 C CA . ASP A 1 532 ? -11.425 -12.845 14.924 1.00 95.19 532 ASP A CA 1
ATOM 4299 C C . ASP A 1 532 ? -12.810 -13.434 14.593 1.00 95.19 532 ASP A C 1
ATOM 4301 O O . ASP A 1 532 ? -13.840 -12.833 14.916 1.00 95.19 532 ASP A O 1
ATOM 4305 N N . GLY A 1 533 ? -12.869 -14.649 14.038 1.00 95.00 533 GLY A N 1
ATOM 4306 C CA . GLY A 1 533 ? -14.114 -15.388 13.802 1.00 95.00 533 GLY A CA 1
ATOM 4307 C C . GLY A 1 533 ? -14.989 -15.592 15.046 1.00 95.00 533 GLY A C 1
ATOM 4308 O O . GLY A 1 533 ? -16.201 -15.774 14.922 1.00 95.00 533 GLY A O 1
ATOM 4309 N N . ALA A 1 534 ? -14.430 -15.497 16.256 1.00 94.50 534 ALA A N 1
ATOM 4310 C CA . ALA A 1 534 ? -15.203 -15.551 17.493 1.00 94.50 534 ALA A CA 1
ATOM 4311 C C . ALA A 1 534 ? -16.191 -14.368 17.642 1.00 94.50 534 ALA A C 1
ATOM 4313 O O . ALA A 1 534 ? -17.246 -14.526 18.273 1.00 94.50 534 ALA A O 1
ATOM 4314 N N . ILE A 1 535 ? -15.919 -13.209 17.012 1.00 94.75 535 ILE A N 1
ATOM 4315 C CA . ILE A 1 535 ? -16.790 -12.013 17.040 1.00 94.75 535 ILE A CA 1
ATOM 4316 C C . ILE A 1 535 ? -18.174 -12.301 16.451 1.00 94.75 535 ILE A C 1
ATOM 4318 O O . ILE A 1 535 ? -19.177 -11.768 16.941 1.00 94.75 535 ILE A O 1
ATOM 4322 N N . ILE A 1 536 ? -18.247 -13.182 15.452 1.00 96.06 536 ILE A N 1
ATOM 4323 C CA . ILE A 1 536 ? -19.473 -13.509 14.713 1.00 96.06 536 ILE A CA 1
ATOM 4324 C C . ILE A 1 536 ? -20.594 -13.961 15.657 1.00 96.06 536 ILE A C 1
ATOM 4326 O O . ILE A 1 536 ? -21.733 -13.517 15.521 1.00 96.06 536 ILE A O 1
ATOM 4330 N N . SER A 1 537 ? -20.266 -14.739 16.694 1.00 94.25 537 SER A N 1
ATOM 4331 C CA . SER A 1 537 ? -21.235 -15.192 17.703 1.00 94.25 537 SER A CA 1
ATOM 4332 C C . SER A 1 537 ? -21.945 -14.031 18.420 1.00 94.25 537 SER A C 1
ATOM 4334 O O . SER A 1 537 ? -23.166 -14.048 18.614 1.00 94.25 537 SER A O 1
ATOM 4336 N N . ARG A 1 538 ? -21.202 -12.974 18.778 1.00 95.56 538 ARG A N 1
ATOM 4337 C CA . ARG A 1 538 ? -21.757 -11.780 19.423 1.00 95.56 538 ARG A CA 1
ATOM 4338 C C . ARG A 1 538 ? -22.496 -10.904 18.418 1.00 95.56 538 ARG A C 1
ATOM 4340 O O . ARG A 1 538 ? -23.577 -10.421 18.762 1.00 95.56 538 ARG A O 1
ATOM 4347 N N . LEU A 1 539 ? -21.959 -10.734 17.209 1.00 97.06 539 LEU A N 1
ATOM 4348 C CA . LEU A 1 539 ? -22.608 -9.994 16.124 1.00 97.06 539 LEU A CA 1
ATOM 4349 C C . LEU A 1 539 ? -23.996 -10.578 15.817 1.00 97.06 539 LEU A C 1
ATOM 4351 O O . LEU A 1 539 ? -24.986 -9.850 15.888 1.00 97.06 539 LEU A O 1
ATOM 4355 N N . SER A 1 540 ? -24.088 -11.895 15.620 1.00 95.94 540 SER A N 1
ATOM 4356 C CA . SER A 1 540 ? -25.348 -12.623 15.412 1.00 95.94 540 SER A CA 1
ATOM 4357 C C . SER A 1 540 ? -26.355 -12.381 16.547 1.00 95.94 540 SER A C 1
ATOM 4359 O O . SER A 1 540 ? -27.521 -12.039 16.326 1.00 95.94 540 SER A O 1
ATOM 4361 N N . SER A 1 541 ? -25.897 -12.429 17.807 1.00 95.06 541 SER A N 1
ATOM 4362 C CA . SER A 1 541 ? -26.748 -12.177 18.986 1.00 95.06 541 SER A CA 1
ATOM 4363 C C . SER A 1 541 ? -27.280 -10.736 19.102 1.00 95.06 541 SER A C 1
ATOM 4365 O O . SER A 1 541 ? -28.231 -10.482 19.849 1.00 95.06 541 SER A O 1
ATOM 4367 N N . ILE A 1 542 ? -26.659 -9.783 18.397 1.00 95.06 542 ILE A N 1
ATOM 4368 C CA . ILE A 1 542 ? -27.127 -8.398 18.281 1.00 95.06 542 ILE A CA 1
ATOM 4369 C C . ILE A 1 542 ? -28.081 -8.291 17.092 1.00 95.06 542 ILE A C 1
ATOM 4371 O O . ILE A 1 542 ? -29.191 -7.789 17.259 1.00 95.06 542 ILE A O 1
ATOM 4375 N N . LEU A 1 543 ? -27.680 -8.796 15.921 1.00 94.62 543 LEU A N 1
ATOM 4376 C CA . LEU A 1 543 ? -28.443 -8.677 14.677 1.00 94.62 543 LEU A CA 1
ATOM 4377 C C . LEU A 1 543 ? -29.788 -9.416 14.716 1.00 94.62 543 LEU A C 1
ATOM 4379 O O . LEU A 1 543 ? -30.783 -8.850 14.260 1.00 94.62 543 LEU A O 1
ATOM 4383 N N . SER A 1 544 ? -29.843 -10.594 15.351 1.00 91.69 544 SER A N 1
ATOM 4384 C CA . SER A 1 544 ? -31.063 -11.403 15.552 1.00 91.69 544 SER A CA 1
ATOM 4385 C C . SER A 1 544 ? -32.150 -10.732 16.401 1.00 91.69 544 SER A C 1
ATOM 4387 O O . SER A 1 544 ? -33.303 -11.170 16.396 1.00 91.69 544 SER A O 1
ATOM 4389 N N . LYS A 1 545 ? -31.822 -9.657 17.129 1.00 89.56 545 LYS A N 1
ATOM 4390 C CA . LYS A 1 545 ? -32.810 -8.852 17.852 1.00 89.56 545 LYS A CA 1
ATOM 4391 C C . LYS A 1 545 ? -33.430 -7.837 16.899 1.00 89.56 545 LYS A C 1
ATOM 4393 O O . LYS A 1 545 ? -32.740 -6.925 16.439 1.00 89.56 545 LYS A O 1
ATOM 4398 N N . SER A 1 546 ? -34.730 -7.976 16.647 1.00 84.00 546 SER A N 1
ATOM 4399 C CA . SER A 1 546 ? -35.518 -6.947 15.963 1.00 84.00 546 SER A CA 1
ATOM 4400 C C . SER A 1 546 ? -35.525 -5.649 16.776 1.00 84.00 546 SER A C 1
ATOM 4402 O O . SER A 1 546 ? -35.624 -5.685 18.005 1.00 84.00 546 SER A O 1
ATOM 4404 N N . THR A 1 547 ? -35.409 -4.511 16.095 1.00 87.69 547 THR A N 1
ATOM 4405 C CA . THR A 1 547 ? -35.489 -3.177 16.695 1.00 87.69 547 THR A CA 1
ATOM 4406 C C . THR A 1 547 ? -36.007 -2.160 15.678 1.00 87.69 547 THR A C 1
ATOM 4408 O O . THR A 1 547 ? -35.744 -2.282 14.479 1.00 87.69 547 THR A O 1
ATOM 4411 N N . ASP A 1 548 ? -36.723 -1.152 16.176 1.00 89.38 548 ASP A N 1
ATOM 4412 C CA . ASP A 1 548 ? -37.116 0.047 15.426 1.00 89.38 548 ASP A CA 1
ATOM 4413 C C . ASP A 1 548 ? -36.106 1.199 15.616 1.00 89.38 548 ASP A C 1
ATOM 4415 O O . ASP A 1 548 ? -36.197 2.241 14.966 1.00 89.38 548 ASP A O 1
ATOM 4419 N N . GLU A 1 549 ? -35.129 1.046 16.512 1.00 93.31 549 GLU A N 1
ATOM 4420 C CA . GLU A 1 549 ? -34.025 1.996 16.670 1.00 93.31 549 GLU A CA 1
ATOM 4421 C C . GLU A 1 549 ? -33.000 1.814 15.544 1.00 93.31 549 GLU A C 1
ATOM 4423 O O . GLU A 1 549 ? -32.755 0.701 15.079 1.00 93.31 549 GLU A O 1
ATOM 4428 N N . ASN A 1 550 ? -32.362 2.905 15.114 1.00 97.44 550 ASN A N 1
ATOM 4429 C CA . ASN A 1 550 ? -31.181 2.781 14.263 1.00 97.44 550 ASN A CA 1
ATOM 4430 C C . ASN A 1 550 ? -30.039 2.198 15.096 1.00 97.44 550 ASN A C 1
ATOM 4432 O O . ASN A 1 550 ? -29.858 2.584 16.253 1.00 97.44 550 ASN A O 1
ATOM 4436 N N . ARG A 1 551 ? -29.244 1.302 14.516 1.00 97.38 551 ARG A N 1
ATOM 4437 C CA . ARG A 1 551 ? -28.088 0.715 15.199 1.00 97.38 551 ARG A CA 1
ATOM 4438 C C . ARG A 1 551 ? -26.840 0.758 14.339 1.00 97.38 551 ARG A C 1
ATOM 4440 O O . ARG A 1 551 ? -26.895 0.499 13.139 1.00 97.38 551 ARG A O 1
ATOM 4447 N N . VAL A 1 552 ? -25.714 1.038 14.985 1.00 98.38 552 VAL A N 1
ATOM 4448 C CA . VAL A 1 552 ? -24.381 0.915 14.394 1.00 98.38 552 VAL A CA 1
ATOM 4449 C C . VAL A 1 552 ? -23.533 -0.033 15.235 1.00 98.38 552 VAL A C 1
ATOM 4451 O O . VAL A 1 552 ? -23.483 0.081 16.463 1.00 98.38 552 VAL A O 1
ATOM 4454 N N . ILE A 1 553 ? -22.897 -0.993 14.570 1.00 98.56 553 ILE A N 1
ATOM 4455 C CA . ILE A 1 553 ? -22.018 -1.990 15.172 1.00 98.56 553 ILE A CA 1
ATOM 4456 C C . ILE A 1 553 ? -20.629 -1.806 14.574 1.00 98.56 553 ILE A C 1
ATOM 4458 O O . ILE A 1 553 ? -20.403 -2.126 13.409 1.00 98.56 553 ILE A O 1
ATOM 4462 N N . PHE A 1 554 ? -19.711 -1.287 15.383 1.00 98.50 554 PHE A N 1
ATOM 4463 C CA . PHE A 1 554 ? -18.291 -1.238 15.066 1.00 98.50 554 PHE A CA 1
ATOM 4464 C C . PHE A 1 554 ? -17.662 -2.590 15.414 1.00 98.50 554 PHE A C 1
ATOM 4466 O O . PHE A 1 554 ? -17.899 -3.119 16.501 1.00 98.50 554 PHE A O 1
ATOM 4473 N N . VAL A 1 555 ? -16.895 -3.157 14.488 1.00 98.25 555 VAL A N 1
ATOM 4474 C CA . VAL A 1 555 ? -16.200 -4.442 14.617 1.00 98.25 555 VAL A CA 1
ATOM 4475 C C . VAL A 1 555 ? -14.716 -4.188 14.384 1.00 98.25 555 VAL A C 1
ATOM 4477 O O . VAL A 1 555 ? -14.324 -3.922 13.255 1.00 98.25 555 VAL A O 1
ATOM 4480 N N . HIS A 1 556 ? -13.908 -4.234 15.441 1.00 95.94 556 HIS A N 1
ATOM 4481 C CA . HIS A 1 556 ? -12.469 -3.973 15.391 1.00 95.94 556 HIS A CA 1
ATOM 4482 C C . HIS A 1 556 ? -11.690 -5.293 15.441 1.00 95.94 556 HIS A C 1
ATOM 4484 O O . HIS A 1 556 ? -11.727 -6.016 16.446 1.00 95.94 556 HIS A O 1
ATOM 4490 N N . LEU A 1 557 ? -11.057 -5.625 14.322 1.00 95.19 557 LEU A N 1
ATOM 4491 C CA . LEU A 1 557 ? -10.369 -6.892 14.087 1.00 95.19 557 LEU A CA 1
ATOM 4492 C C . LEU A 1 557 ? -8.918 -6.853 14.593 1.00 95.19 557 LEU A C 1
ATOM 4494 O O . LEU A 1 557 ? -8.380 -5.778 14.827 1.00 95.19 557 LEU A O 1
ATOM 4498 N N . MET A 1 558 ? -8.298 -8.023 14.762 1.00 91.19 558 MET A N 1
ATOM 4499 C CA . MET A 1 558 ? -6.835 -8.155 14.835 1.00 91.19 558 MET A CA 1
ATOM 4500 C C . MET A 1 558 ? -6.224 -8.312 13.427 1.00 91.19 558 MET A C 1
ATOM 4502 O O . MET A 1 558 ? -5.050 -8.019 13.218 1.00 91.19 558 MET A O 1
ATOM 4506 N N . GLY A 1 559 ? -7.033 -8.735 12.445 1.00 94.31 559 GLY A N 1
ATOM 4507 C CA . GLY A 1 559 ? -6.750 -8.598 11.016 1.00 94.31 559 GLY A CA 1
ATOM 4508 C C . GLY A 1 559 ? -5.414 -9.206 10.589 1.00 94.31 559 GLY A C 1
ATOM 4509 O O . GLY A 1 559 ? -5.149 -10.382 10.834 1.00 94.31 559 GLY A O 1
ATOM 4510 N N . SER A 1 560 ? -4.587 -8.392 9.936 1.00 95.31 560 SER A N 1
ATOM 4511 C CA . SER A 1 560 ? -3.263 -8.762 9.429 1.00 95.31 560 SER A CA 1
ATOM 4512 C C . SER A 1 560 ? -2.132 -8.073 10.206 1.00 95.31 560 SER A C 1
ATOM 4514 O O . SER A 1 560 ? -1.089 -7.773 9.628 1.00 95.31 560 SER A O 1
ATOM 4516 N N . HIS A 1 561 ? -2.331 -7.811 11.506 1.00 91.00 561 HIS A N 1
ATOM 4517 C CA . HIS A 1 561 ? -1.287 -7.320 12.417 1.00 91.00 561 HIS A CA 1
ATOM 4518 C C . HIS A 1 561 ? -0.057 -8.246 12.427 1.00 91.00 561 HIS A C 1
ATOM 4520 O O . HIS A 1 561 ? -0.192 -9.448 12.176 1.00 91.00 561 HIS A O 1
ATOM 4526 N N . GLY A 1 562 ? 1.115 -7.692 12.774 1.00 82.62 562 GLY A N 1
ATOM 4527 C CA . GLY A 1 562 ? 2.385 -8.404 12.987 1.00 82.62 562 GLY A CA 1
ATOM 4528 C C . GLY A 1 562 ? 2.261 -9.725 13.764 1.00 82.62 562 GLY A C 1
ATOM 4529 O O . GLY A 1 562 ? 1.269 -9.958 14.458 1.00 82.62 562 GLY A O 1
ATOM 4530 N N . ALA A 1 563 ? 3.246 -10.615 13.581 1.00 80.94 563 ALA A N 1
ATOM 4531 C CA . ALA A 1 563 ? 3.155 -12.053 13.873 1.00 80.94 563 ALA A CA 1
ATOM 4532 C C . ALA A 1 563 ? 1.971 -12.710 13.130 1.00 80.94 563 ALA A C 1
ATOM 4534 O O . ALA A 1 563 ? 1.057 -13.285 13.721 1.00 80.94 563 ALA A O 1
ATOM 4535 N N . TYR A 1 564 ? 1.977 -12.572 11.797 1.00 89.19 564 TYR A N 1
ATOM 4536 C CA . TYR A 1 564 ? 0.852 -12.922 10.921 1.00 89.19 564 TYR A CA 1
ATOM 4537 C C . TYR A 1 564 ? 0.387 -14.385 11.043 1.00 89.19 564 TYR A C 1
ATOM 4539 O O . TYR A 1 564 ? -0.788 -14.672 10.830 1.00 89.19 564 TYR A O 1
ATOM 4547 N N . ASP A 1 565 ? 1.289 -15.307 11.394 1.00 89.06 565 ASP A N 1
ATOM 4548 C CA . ASP A 1 565 ? 1.019 -16.732 11.621 1.00 89.06 565 ASP A CA 1
ATOM 4549 C C . ASP A 1 565 ? 0.139 -17.005 12.851 1.00 89.06 565 ASP A C 1
ATOM 4551 O O . ASP A 1 565 ? -0.537 -18.028 12.912 1.00 89.06 565 ASP A O 1
ATOM 4555 N N . GLU A 1 566 ? 0.052 -16.058 13.784 1.00 88.31 566 GLU A N 1
ATOM 4556 C CA . GLU A 1 566 ? -0.873 -16.099 14.917 1.00 88.31 566 GLU A CA 1
ATOM 4557 C C . GLU A 1 566 ? -2.225 -15.405 14.632 1.00 88.31 566 GLU A C 1
ATOM 4559 O O . GLU A 1 566 ? -3.010 -15.153 15.555 1.00 88.31 566 GLU A O 1
ATOM 4564 N N . ARG A 1 567 ? -2.505 -15.004 13.385 1.00 92.56 567 ARG A N 1
ATOM 4565 C CA . ARG A 1 567 ? -3.740 -14.279 13.019 1.00 92.56 567 ARG A CA 1
ATOM 4566 C C . ARG A 1 567 ? -4.819 -15.180 12.415 1.00 92.56 567 ARG A C 1
ATOM 4568 O O . ARG A 1 567 ? -5.962 -14.751 12.275 1.00 92.56 567 ARG A O 1
ATOM 4575 N N . TYR A 1 568 ? -4.486 -16.432 12.104 1.00 94.94 568 TYR A N 1
ATOM 4576 C CA . TYR A 1 568 ? -5.380 -17.413 11.490 1.00 94.94 568 TYR A CA 1
ATOM 4577 C C . TYR A 1 568 ? -5.186 -18.819 12.100 1.00 94.94 568 TYR A C 1
ATOM 4579 O O . TYR A 1 568 ? -4.086 -19.142 12.545 1.00 94.94 568 TYR A O 1
ATOM 4587 N N . PRO A 1 569 ? -6.223 -19.679 12.131 1.00 95.06 569 PRO A N 1
ATOM 4588 C CA . PRO A 1 569 ? -6.088 -21.064 12.583 1.00 95.06 569 PRO A CA 1
ATOM 4589 C C . PRO A 1 569 ? -5.515 -21.965 11.470 1.00 95.06 569 PRO A C 1
ATOM 4591 O O . PRO A 1 569 ? -5.566 -21.609 10.292 1.00 95.06 569 PRO A O 1
ATOM 4594 N N . GLU A 1 570 ? -4.979 -23.139 11.827 1.00 93.94 570 GLU A N 1
ATOM 4595 C CA . GLU A 1 570 ? -4.197 -24.023 10.933 1.00 93.94 570 GLU A CA 1
ATOM 4596 C C . GLU A 1 570 ? -4.900 -24.351 9.597 1.00 93.94 570 GLU A C 1
ATOM 4598 O O . GLU A 1 570 ? -4.244 -24.478 8.561 1.00 93.94 570 GLU A O 1
ATOM 4603 N N . GLU A 1 571 ? -6.236 -24.415 9.576 1.00 95.38 571 GLU A N 1
ATOM 4604 C CA . GLU A 1 571 ? -7.032 -24.677 8.370 1.00 95.38 571 GLU A CA 1
ATOM 4605 C C . GLU A 1 571 ? -6.906 -23.589 7.284 1.00 95.38 571 GLU A C 1
ATOM 4607 O O . GLU A 1 571 ? -7.239 -23.842 6.125 1.00 95.38 571 GLU A O 1
ATOM 4612 N N . PHE A 1 572 ? -6.420 -22.397 7.641 1.00 96.31 572 PHE A N 1
ATOM 4613 C CA . PHE A 1 572 ? -6.201 -21.259 6.741 1.00 96.31 572 PHE A CA 1
ATOM 4614 C C . PHE A 1 572 ? -4.742 -21.097 6.298 1.00 96.31 572 PHE A C 1
ATOM 4616 O O . PHE A 1 572 ? -4.429 -20.174 5.546 1.00 96.31 572 PHE A O 1
ATOM 4623 N N . GLU A 1 573 ? -3.847 -22.012 6.687 1.00 94.94 573 GLU A N 1
ATOM 4624 C CA . GLU A 1 573 ? -2.453 -22.026 6.235 1.00 94.94 573 GLU A CA 1
ATOM 4625 C C . GLU A 1 573 ? -2.340 -22.550 4.779 1.00 94.94 573 GLU A C 1
ATOM 4627 O O . GLU A 1 573 ? -1.778 -23.611 4.502 1.00 94.94 573 GLU A O 1
ATOM 4632 N N . ALA A 1 574 ? -2.926 -21.831 3.820 1.00 95.31 574 ALA A N 1
ATOM 4633 C CA . ALA A 1 574 ? -2.994 -22.225 2.411 1.00 95.31 574 ALA A CA 1
ATOM 4634 C C . ALA A 1 574 ? -1.666 -22.026 1.655 1.00 95.31 574 ALA A C 1
ATOM 4636 O O . ALA A 1 574 ? -1.349 -22.778 0.729 1.00 95.31 574 ALA A O 1
ATOM 4637 N N . PHE A 1 575 ? -0.878 -21.022 2.045 1.00 93.00 575 PHE A N 1
ATOM 4638 C CA . PHE A 1 575 ? 0.420 -20.687 1.466 1.00 93.00 575 PHE A CA 1
ATOM 4639 C C . PHE A 1 575 ? 1.539 -21.104 2.431 1.00 93.00 575 PHE A C 1
ATOM 4641 O O . PHE A 1 575 ? 1.604 -20.617 3.559 1.00 93.00 575 PHE A O 1
ATOM 4648 N N . LYS A 1 576 ? 2.428 -22.004 1.985 1.00 90.25 576 LYS A N 1
ATOM 4649 C CA . LYS A 1 576 ? 3.545 -22.569 2.770 1.00 90.25 576 LYS A CA 1
ATOM 4650 C C . LYS A 1 576 ? 4.821 -22.689 1.923 1.00 90.25 576 LYS A C 1
ATOM 4652 O O . LYS A 1 576 ? 4.754 -22.667 0.695 1.00 90.25 576 LYS A O 1
ATOM 4657 N N . GLY A 1 577 ? 5.963 -22.903 2.581 1.00 86.81 577 GLY A N 1
ATOM 4658 C CA . GLY A 1 577 ? 7.252 -23.193 1.932 1.00 86.81 577 GLY A CA 1
ATOM 4659 C C . GLY A 1 577 ? 7.940 -21.975 1.304 1.00 86.81 577 GLY A C 1
ATOM 4660 O O . GLY A 1 577 ? 7.582 -20.834 1.585 1.00 86.81 577 GLY A O 1
ATOM 4661 N N . ASP A 1 578 ? 8.948 -22.210 0.464 1.00 85.44 578 ASP A N 1
ATOM 4662 C CA . ASP A 1 578 ? 9.685 -21.131 -0.203 1.00 85.44 578 ASP A CA 1
ATOM 4663 C C . ASP A 1 578 ? 8.834 -20.418 -1.266 1.00 85.44 578 ASP A C 1
ATOM 4665 O O . ASP A 1 578 ? 8.038 -21.033 -1.982 1.00 85.44 578 ASP A O 1
ATOM 4669 N N . LEU A 1 579 ? 9.033 -19.104 -1.417 1.00 84.94 579 LEU A N 1
ATOM 4670 C CA . LEU A 1 579 ? 8.408 -18.359 -2.507 1.00 84.94 579 LEU A CA 1
ATOM 4671 C C . LEU A 1 579 ? 9.009 -18.776 -3.848 1.00 84.94 579 LEU A C 1
ATOM 4673 O O . LEU A 1 579 ? 10.223 -18.735 -4.054 1.00 84.94 579 LEU A O 1
ATOM 4677 N N . ASN A 1 580 ? 8.144 -19.115 -4.803 1.00 84.81 580 ASN A N 1
ATOM 4678 C CA . ASN A 1 580 ? 8.580 -19.375 -6.165 1.00 84.81 580 ASN A CA 1
ATOM 4679 C C . ASN A 1 580 ? 9.095 -18.071 -6.799 1.00 84.81 580 ASN A C 1
ATOM 4681 O O . ASN A 1 580 ? 8.311 -17.165 -7.095 1.00 84.81 580 ASN A O 1
ATOM 4685 N N . ARG A 1 581 ? 10.407 -18.003 -7.048 1.00 81.62 581 ARG A N 1
ATOM 4686 C CA . ARG A 1 581 ? 11.103 -16.863 -7.672 1.00 81.62 581 ARG A CA 1
ATOM 4687 C C . ARG A 1 581 ? 10.483 -16.440 -9.013 1.00 81.62 581 ARG A C 1
ATOM 4689 O O . ARG A 1 581 ? 10.508 -15.267 -9.365 1.00 81.62 581 ARG A O 1
ATOM 4696 N N . SER A 1 582 ? 9.861 -17.372 -9.737 1.00 80.88 582 SER A N 1
ATOM 4697 C CA . SER A 1 582 ? 9.171 -17.109 -11.008 1.00 80.88 582 SER A CA 1
ATOM 4698 C C . SER A 1 582 ? 7.879 -16.292 -10.869 1.00 80.88 582 SER A C 1
ATOM 4700 O O . SER A 1 582 ? 7.374 -15.722 -11.842 1.00 80.88 582 SER A O 1
ATOM 4702 N N . VAL A 1 583 ? 7.344 -16.240 -9.649 1.00 85.12 583 VAL A N 1
ATOM 4703 C CA . VAL A 1 583 ? 6.164 -15.470 -9.262 1.00 85.12 583 VAL A CA 1
ATOM 4704 C C . VAL A 1 583 ? 6.578 -14.225 -8.486 1.00 85.12 583 VAL A C 1
ATOM 4706 O O . VAL A 1 583 ? 6.108 -13.137 -8.802 1.00 85.12 583 VAL A O 1
ATOM 4709 N N . PHE A 1 584 ? 7.484 -14.382 -7.520 1.00 84.31 584 PHE A N 1
ATOM 4710 C CA . PHE A 1 584 ? 7.832 -13.350 -6.543 1.00 84.31 584 PHE A CA 1
ATOM 4711 C C . PHE A 1 584 ? 9.089 -12.534 -6.869 1.00 84.31 584 PHE A C 1
ATOM 4713 O O . PHE A 1 584 ? 9.406 -11.609 -6.129 1.00 84.31 584 PHE A O 1
ATOM 4720 N N . GLY A 1 585 ? 9.814 -12.838 -7.949 1.00 80.38 585 GLY A N 1
ATOM 4721 C CA . GLY A 1 585 ? 11.108 -12.210 -8.218 1.00 80.38 585 GLY A CA 1
ATOM 4722 C C . GLY A 1 585 ? 12.094 -12.472 -7.076 1.00 80.38 585 GLY A C 1
ATOM 4723 O O . GLY A 1 585 ? 12.114 -13.560 -6.501 1.00 80.38 585 GLY A O 1
ATOM 4724 N N . ASN A 1 586 ? 12.890 -11.466 -6.718 1.00 74.12 586 ASN A N 1
ATOM 4725 C CA . ASN A 1 586 ? 13.909 -11.564 -5.663 1.00 74.12 586 ASN A CA 1
ATOM 4726 C C . ASN A 1 586 ? 13.411 -11.156 -4.250 1.00 74.12 586 ASN A C 1
ATOM 4728 O O . ASN A 1 586 ? 14.214 -10.731 -3.421 1.00 74.12 586 ASN A O 1
ATOM 4732 N N . GLN A 1 587 ? 12.104 -11.242 -3.971 1.00 71.75 587 GLN A N 1
ATOM 4733 C CA . GLN A 1 587 ? 11.502 -10.840 -2.685 1.00 71.75 587 GLN A CA 1
ATOM 4734 C C . GLN A 1 587 ? 11.850 -11.783 -1.513 1.00 71.75 587 GLN A C 1
ATOM 4736 O O . GLN A 1 587 ? 12.089 -12.978 -1.702 1.00 71.75 587 GLN A O 1
ATOM 4741 N N . HIS A 1 588 ? 11.847 -11.260 -0.279 1.00 58.84 588 HIS A N 1
ATOM 4742 C CA . HIS A 1 588 ? 12.183 -12.041 0.918 1.00 58.84 588 HIS A CA 1
ATOM 4743 C C . HIS A 1 588 ? 11.014 -12.945 1.375 1.00 58.84 588 HIS A C 1
ATOM 4745 O O . HIS A 1 588 ? 9.905 -12.459 1.591 1.00 58.84 588 HIS A O 1
ATOM 4751 N N . PRO A 1 589 ? 11.231 -14.263 1.578 1.00 59.28 589 PRO A N 1
ATOM 4752 C CA . PRO A 1 589 ? 10.124 -15.221 1.632 1.00 59.28 589 PRO A CA 1
ATOM 4753 C C . PRO A 1 589 ? 9.392 -15.351 2.972 1.00 59.28 589 PRO A C 1
ATOM 4755 O O . PRO A 1 589 ? 8.271 -15.853 2.988 1.00 59.28 589 PRO A O 1
ATOM 4758 N N . ARG A 1 590 ? 10.005 -14.948 4.096 1.00 64.56 590 ARG A N 1
ATOM 4759 C CA . ARG A 1 590 ? 9.546 -15.369 5.435 1.00 64.56 590 ARG A CA 1
ATOM 4760 C C . ARG A 1 590 ? 8.140 -14.879 5.793 1.00 64.56 590 ARG A C 1
ATOM 4762 O O . ARG A 1 590 ? 7.402 -15.618 6.429 1.00 64.56 590 ARG A O 1
ATOM 4769 N N . TYR A 1 591 ? 7.790 -13.657 5.403 1.00 82.81 591 TYR A N 1
ATOM 4770 C CA . TYR A 1 591 ? 6.593 -12.981 5.910 1.00 82.81 591 TYR A CA 1
ATOM 4771 C C . TYR A 1 591 ? 5.389 -13.046 4.964 1.00 82.81 591 TYR A C 1
ATOM 4773 O O . TYR A 1 591 ? 4.260 -13.156 5.429 1.00 82.81 591 TYR A O 1
ATOM 4781 N N . ILE A 1 592 ? 5.617 -13.070 3.646 1.00 91.81 592 ILE A N 1
ATOM 4782 C CA . ILE A 1 592 ? 4.551 -12.993 2.631 1.00 91.81 592 ILE A CA 1
ATOM 4783 C C . ILE A 1 592 ? 3.552 -14.160 2.731 1.00 91.81 592 ILE A C 1
ATOM 4785 O O . ILE A 1 592 ? 2.357 -13.946 2.573 1.00 91.81 592 ILE A O 1
ATOM 4789 N N . ASN A 1 593 ? 3.998 -15.389 3.015 1.00 93.19 593 ASN A N 1
ATOM 4790 C CA . ASN A 1 593 ? 3.080 -16.533 3.138 1.00 93.19 593 ASN A CA 1
ATOM 4791 C C . ASN A 1 593 ? 2.139 -16.413 4.343 1.00 93.19 593 ASN A C 1
ATOM 4793 O O . ASN A 1 593 ? 0.932 -16.574 4.187 1.00 93.19 593 ASN A O 1
ATOM 4797 N N . TYR A 1 594 ? 2.685 -16.117 5.524 1.00 93.19 594 TYR A N 1
ATOM 4798 C CA . TYR A 1 594 ? 1.889 -15.933 6.737 1.00 93.19 594 TYR A CA 1
ATOM 4799 C C . TYR A 1 594 ? 0.954 -14.727 6.605 1.00 93.19 594 TYR A C 1
ATOM 4801 O O . TYR A 1 594 ? -0.215 -14.804 6.973 1.00 93.19 594 TYR A O 1
ATOM 4809 N N . TYR A 1 595 ? 1.430 -13.646 5.984 1.00 95.88 595 TYR A N 1
ATOM 4810 C CA . TYR A 1 595 ? 0.597 -12.494 5.675 1.00 95.88 595 TYR A CA 1
ATOM 4811 C C . TYR A 1 595 ? -0.582 -12.862 4.767 1.00 95.88 595 TYR A C 1
ATOM 4813 O O . TYR A 1 595 ? -1.730 -12.661 5.155 1.00 95.88 595 TYR A O 1
ATOM 4821 N N . ASP A 1 596 ? -0.324 -13.483 3.612 1.00 97.00 596 ASP A N 1
ATOM 4822 C CA . ASP A 1 596 ? -1.355 -13.888 2.647 1.00 97.00 596 ASP A CA 1
ATOM 4823 C C . ASP A 1 596 ? -2.380 -14.879 3.247 1.00 97.00 596 ASP A C 1
ATOM 4825 O O . ASP A 1 596 ? -3.554 -14.855 2.870 1.00 97.00 596 ASP A O 1
ATOM 4829 N N . ASN A 1 597 ? -1.968 -15.722 4.204 1.00 97.62 597 ASN A N 1
ATOM 4830 C CA . ASN A 1 597 ? -2.868 -16.590 4.978 1.00 97.62 597 ASN A CA 1
ATOM 4831 C C . ASN A 1 597 ? -3.760 -15.783 5.944 1.00 97.62 597 ASN A C 1
ATOM 4833 O O . ASN A 1 597 ? -4.955 -16.064 6.048 1.00 97.62 597 ASN A O 1
ATOM 4837 N N . SER A 1 598 ? -3.225 -14.745 6.603 1.00 97.88 598 SER A N 1
ATOM 4838 C CA . SER A 1 598 ? -4.034 -13.835 7.433 1.00 97.88 598 SER A CA 1
ATOM 4839 C C . SER A 1 598 ? -5.066 -13.069 6.595 1.00 97.88 598 SER A C 1
ATOM 4841 O O . SER A 1 598 ? -6.220 -12.958 7.007 1.00 97.88 598 SER A O 1
ATOM 4843 N N . VAL A 1 599 ? -4.707 -12.645 5.372 1.00 98.69 599 VAL A N 1
ATOM 4844 C CA . VAL A 1 599 ? -5.648 -12.027 4.419 1.00 98.69 599 VAL A CA 1
ATOM 4845 C C . VAL A 1 599 ? -6.778 -13.000 4.062 1.00 98.69 599 VAL A C 1
ATOM 4847 O O . VAL A 1 599 ? -7.947 -12.610 4.078 1.00 98.69 599 VAL A O 1
ATOM 4850 N N . LEU A 1 600 ? -6.445 -14.271 3.806 1.00 98.75 600 LEU A N 1
ATOM 4851 C CA . LEU A 1 600 ? -7.415 -15.328 3.501 1.00 98.75 600 LEU A CA 1
ATOM 4852 C C . LEU A 1 600 ? -8.362 -15.627 4.671 1.00 98.75 600 LEU A C 1
ATOM 4854 O O . LEU A 1 600 ? -9.555 -15.857 4.464 1.00 98.75 600 LEU A O 1
ATOM 4858 N N . TYR A 1 601 ? -7.860 -15.595 5.905 1.00 98.62 601 TYR A N 1
ATOM 4859 C CA . TYR A 1 601 ? -8.709 -15.723 7.085 1.00 98.62 601 TYR A CA 1
ATOM 4860 C C . TYR A 1 601 ? -9.601 -14.494 7.297 1.00 98.62 601 TYR A C 1
ATOM 4862 O O . TYR A 1 601 ? -10.796 -14.647 7.556 1.00 98.62 601 TYR A O 1
ATOM 4870 N N . ASN A 1 602 ? -9.069 -13.283 7.109 1.00 98.62 602 ASN A N 1
ATOM 4871 C CA . ASN A 1 602 ? -9.849 -12.048 7.165 1.00 98.62 602 ASN A CA 1
ATOM 4872 C C . ASN A 1 602 ? -10.987 -12.055 6.124 1.00 98.62 602 ASN A C 1
ATOM 4874 O O . ASN A 1 602 ? -12.127 -11.788 6.490 1.00 98.62 602 ASN A O 1
ATOM 4878 N N . ASP A 1 603 ? -10.737 -12.455 4.870 1.00 98.75 603 ASP A N 1
ATOM 4879 C CA . ASP A 1 603 ? -11.778 -12.637 3.836 1.00 98.75 603 ASP A CA 1
ATOM 4880 C C . ASP A 1 603 ? -12.913 -13.570 4.303 1.00 98.75 603 ASP A C 1
ATOM 4882 O O . ASP A 1 603 ? -14.098 -13.253 4.151 1.00 98.75 603 ASP A O 1
ATOM 4886 N N . TRP A 1 604 ? -12.573 -14.675 4.976 1.00 98.62 604 TRP A N 1
ATOM 4887 C CA . TRP A 1 604 ? -13.568 -15.564 5.577 1.00 98.62 604 TRP A CA 1
ATOM 4888 C C . TRP A 1 604 ? -14.317 -14.925 6.756 1.00 98.62 604 TRP A C 1
ATOM 4890 O O . TRP A 1 604 ? -15.538 -15.086 6.840 1.00 98.62 604 TRP A O 1
ATOM 4900 N N . VAL A 1 605 ? -13.653 -14.163 7.632 1.00 98.56 605 VAL A N 1
ATOM 4901 C CA . VAL A 1 605 ? -14.328 -13.413 8.709 1.00 98.56 605 VAL A CA 1
ATOM 4902 C C . VAL A 1 605 ? -15.323 -12.413 8.112 1.00 98.56 605 VAL A C 1
ATOM 4904 O O . VAL A 1 605 ? -16.475 -12.367 8.553 1.00 98.56 605 VAL A O 1
ATOM 4907 N N . ILE A 1 606 ? -14.945 -11.688 7.053 1.00 98.44 606 ILE A N 1
ATOM 4908 C CA . ILE A 1 606 ? -15.855 -10.784 6.335 1.00 98.44 606 ILE A CA 1
ATOM 4909 C C . ILE A 1 606 ? -17.016 -11.553 5.690 1.00 98.44 606 ILE A C 1
ATOM 4911 O O . ILE A 1 606 ? -18.152 -11.081 5.763 1.00 98.44 606 ILE A O 1
ATOM 4915 N N . SER A 1 607 ? -16.794 -12.766 5.168 1.00 98.19 607 SER A N 1
ATOM 4916 C CA . SER A 1 607 ? -17.889 -13.625 4.684 1.00 98.19 607 SER A CA 1
ATOM 4917 C C . SER A 1 607 ? -18.917 -13.944 5.773 1.00 98.19 607 SER A C 1
ATOM 4919 O O . SER A 1 607 ? -20.120 -13.906 5.520 1.00 98.19 607 SER A O 1
ATOM 4921 N N . LYS A 1 608 ? -18.473 -14.177 7.016 1.00 98.19 608 LYS A N 1
ATOM 4922 C CA . LYS A 1 608 ? -19.378 -14.423 8.145 1.00 98.19 608 LYS A CA 1
ATOM 4923 C C . LYS A 1 608 ? -20.105 -13.153 8.597 1.00 98.19 608 LYS A C 1
ATOM 4925 O O . LYS A 1 608 ? -21.298 -13.217 8.874 1.00 98.19 608 LYS A O 1
ATOM 4930 N N . VAL A 1 609 ? -19.431 -11.998 8.635 1.00 97.56 609 VAL A N 1
ATOM 4931 C CA . VAL A 1 609 ? -20.086 -10.699 8.910 1.00 97.56 609 VAL A CA 1
ATOM 4932 C C . VAL A 1 609 ? -21.176 -10.417 7.871 1.00 97.56 609 VAL A C 1
ATOM 4934 O O . VAL A 1 609 ? -22.275 -9.984 8.222 1.00 97.56 609 VAL A O 1
ATOM 4937 N N . PHE A 1 610 ? -20.887 -10.701 6.601 1.00 96.25 610 PHE A N 1
ATOM 4938 C CA . PHE A 1 610 ? -21.822 -10.552 5.495 1.00 96.25 610 PHE A CA 1
ATOM 4939 C C . PHE A 1 610 ? -23.018 -11.506 5.597 1.00 96.25 610 PHE A C 1
ATOM 4941 O O . PHE A 1 610 ? -24.147 -11.047 5.446 1.00 96.25 610 PHE A O 1
ATOM 4948 N N . ASP A 1 611 ? -22.802 -12.794 5.889 1.00 95.69 611 ASP A N 1
ATOM 4949 C CA . ASP A 1 611 ? -23.883 -13.775 6.079 1.00 95.69 611 ASP A CA 1
ATOM 4950 C C . ASP A 1 611 ? -24.869 -13.319 7.169 1.00 95.69 611 ASP A C 1
ATOM 4952 O O . ASP A 1 611 ? -26.085 -13.282 6.952 1.00 95.69 611 ASP A O 1
ATOM 4956 N N . GLU A 1 612 ? -24.345 -12.898 8.325 1.00 95.38 612 GLU A N 1
ATOM 4957 C CA . GLU A 1 612 ? -25.153 -12.385 9.435 1.00 95.38 612 GLU A CA 1
ATOM 4958 C C . GLU A 1 612 ? -25.908 -11.103 9.045 1.00 95.38 612 GLU A C 1
ATOM 4960 O O . GLU A 1 612 ? -27.085 -10.951 9.376 1.00 95.38 612 GLU A O 1
ATOM 4965 N N . LEU A 1 613 ? -25.282 -10.189 8.294 1.00 93.19 613 LEU A N 1
ATOM 4966 C CA . LEU A 1 613 ? -25.933 -8.952 7.858 1.00 93.19 613 LEU A CA 1
ATOM 4967 C C . LEU A 1 613 ? -26.980 -9.185 6.754 1.00 93.19 613 LEU A C 1
ATOM 4969 O O . LEU A 1 613 ? -28.024 -8.534 6.758 1.00 93.19 613 LEU A O 1
ATOM 4973 N N . LYS A 1 614 ? -26.755 -10.142 5.846 1.00 90.69 614 LYS A N 1
ATOM 4974 C CA . LYS A 1 614 ? -27.707 -10.546 4.795 1.00 90.69 614 LYS A CA 1
ATOM 4975 C C . LYS A 1 614 ? -28.936 -11.257 5.382 1.00 90.69 614 LYS A C 1
ATOM 4977 O O . LYS A 1 614 ? -29.996 -11.239 4.760 1.00 90.69 614 LYS A O 1
ATOM 4982 N N . SER A 1 615 ? -28.841 -11.788 6.608 1.00 87.31 615 SER A N 1
ATOM 4983 C CA . SER A 1 615 ? -29.994 -12.289 7.376 1.00 87.31 615 SER A CA 1
ATOM 4984 C C . SER A 1 615 ? -30.954 -11.187 7.867 1.00 87.31 615 SER A C 1
ATOM 4986 O O . SER A 1 615 ? -32.120 -11.472 8.165 1.00 87.31 615 SER A O 1
ATOM 4988 N N . VAL A 1 616 ? -30.513 -9.918 7.908 1.00 85.69 616 VAL A N 1
ATOM 4989 C CA . VAL A 1 616 ? -31.344 -8.760 8.284 1.00 85.69 616 VAL A CA 1
ATOM 4990 C C . VAL A 1 616 ? -32.325 -8.439 7.150 1.00 85.69 616 VAL A C 1
ATOM 4992 O O . VAL A 1 616 ? -32.065 -7.639 6.250 1.00 85.69 616 VAL A O 1
ATOM 4995 N N . SER A 1 617 ? -33.476 -9.109 7.191 1.00 78.62 617 SER A N 1
ATOM 4996 C CA . SER A 1 617 ? -34.535 -9.003 6.184 1.00 78.62 617 SER A CA 1
ATOM 4997 C C . SER A 1 617 ? -35.492 -7.829 6.439 1.00 78.62 617 SER A C 1
ATOM 4999 O O . SER A 1 617 ? -35.793 -7.473 7.577 1.00 78.62 617 SER A O 1
ATOM 5001 N N . GLY A 1 618 ? -35.980 -7.204 5.361 1.00 84.94 618 GLY A N 1
ATOM 5002 C CA . GLY A 1 618 ? -37.009 -6.150 5.396 1.00 84.94 618 GLY A CA 1
ATOM 5003 C C . GLY A 1 618 ? -36.579 -4.776 5.937 1.00 84.94 618 GLY A C 1
ATOM 5004 O O . GLY A 1 618 ? -37.361 -3.828 5.861 1.00 84.94 618 GLY A O 1
ATOM 5005 N N . GLN A 1 619 ? -35.356 -4.641 6.453 1.00 91.94 619 GLN A N 1
ATOM 5006 C CA . GLN A 1 619 ? -34.785 -3.395 6.974 1.00 91.94 619 GLN A CA 1
ATOM 5007 C C . GLN A 1 619 ? -33.534 -2.998 6.171 1.00 91.94 619 GLN A C 1
ATOM 5009 O O . GLN A 1 619 ? -32.776 -3.884 5.775 1.00 91.94 619 GLN A O 1
ATOM 5014 N N . PRO A 1 620 ? -33.268 -1.699 5.919 1.00 95.81 620 PRO A N 1
ATOM 5015 C CA . PRO A 1 620 ? -32.009 -1.263 5.324 1.00 95.81 620 PRO A CA 1
ATOM 5016 C C . PRO A 1 620 ? -30.805 -1.692 6.155 1.00 95.81 620 PRO A C 1
ATOM 5018 O O . PRO A 1 620 ? -30.738 -1.432 7.360 1.00 95.81 620 PRO A O 1
ATOM 5021 N N . ALA A 1 621 ? -29.842 -2.306 5.478 1.00 96.69 621 ALA A N 1
ATOM 5022 C CA . ALA A 1 621 ? -28.569 -2.685 6.054 1.00 96.69 621 ALA A CA 1
ATOM 5023 C C . ALA A 1 621 ? -27.406 -2.344 5.116 1.00 96.69 621 ALA A C 1
ATOM 5025 O O . ALA A 1 621 ? -27.525 -2.472 3.894 1.00 96.69 621 ALA A O 1
ATOM 5026 N N . SER A 1 622 ? -26.276 -1.939 5.694 1.00 97.56 622 SER A N 1
ATOM 5027 C CA . SER A 1 622 ? -25.031 -1.712 4.956 1.00 97.56 622 SER A CA 1
ATOM 5028 C C . SER A 1 622 ? -23.810 -2.138 5.760 1.00 97.56 622 SER A C 1
ATOM 5030 O O . SER A 1 622 ? -23.777 -1.954 6.980 1.00 97.56 622 SER A O 1
ATOM 5032 N N . MET A 1 623 ? -22.790 -2.628 5.060 1.00 98.31 623 MET A N 1
ATOM 5033 C CA . MET A 1 623 ? -21.462 -2.883 5.610 1.00 98.31 623 MET A CA 1
ATOM 5034 C C . MET A 1 623 ? -20.475 -1.866 5.040 1.00 98.31 623 MET A C 1
ATOM 5036 O O . MET A 1 623 ? -20.461 -1.637 3.832 1.00 98.31 623 MET A O 1
ATOM 5040 N N . VAL A 1 624 ? -19.633 -1.301 5.897 1.00 98.75 624 VAL A N 1
ATOM 5041 C CA . VAL A 1 624 ? -18.417 -0.575 5.514 1.00 98.75 624 VAL A CA 1
ATOM 5042 C C . VAL A 1 624 ? -17.231 -1.363 6.049 1.00 98.75 624 VAL A C 1
ATOM 5044 O O . VAL A 1 624 ? -17.252 -1.753 7.212 1.00 98.75 624 VAL A O 1
ATOM 5047 N N . TYR A 1 625 ? -16.215 -1.593 5.225 1.00 98.75 625 TYR A N 1
ATOM 5048 C CA . TYR A 1 625 ? -14.937 -2.172 5.634 1.00 98.75 625 TYR A CA 1
ATOM 5049 C C . TYR A 1 625 ? -13.811 -1.234 5.212 1.00 98.75 625 TYR A C 1
ATOM 5051 O O . TYR A 1 625 ? -13.736 -0.870 4.039 1.00 98.75 625 TYR A O 1
ATOM 5059 N N . PHE A 1 626 ? -12.929 -0.865 6.135 1.00 98.56 626 PHE A N 1
ATOM 5060 C CA . PHE A 1 626 ? -11.646 -0.238 5.817 1.00 98.56 626 PHE A CA 1
ATOM 5061 C C . PHE A 1 626 ? -10.566 -0.792 6.739 1.00 98.56 626 PHE A C 1
ATOM 5063 O O . PHE A 1 626 ? -10.853 -1.079 7.900 1.00 98.56 626 PHE A O 1
ATOM 5070 N N . SER A 1 627 ? -9.338 -0.929 6.236 1.00 98.38 627 SER A N 1
ATOM 5071 C CA . SER A 1 627 ? -8.184 -1.120 7.122 1.00 98.38 627 SER A CA 1
ATOM 5072 C C . SER A 1 627 ? -7.767 0.223 7.712 1.00 98.38 627 SER A C 1
ATOM 5074 O O . SER A 1 627 ? -7.879 1.261 7.051 1.00 98.38 627 SER A O 1
ATOM 5076 N N . ASP A 1 628 ? -7.301 0.222 8.950 1.00 96.50 628 ASP A N 1
ATOM 5077 C CA . ASP A 1 628 ? -6.770 1.406 9.608 1.00 96.50 628 ASP A CA 1
ATOM 5078 C C . ASP A 1 628 ? -5.481 1.895 8.906 1.00 96.50 628 ASP A C 1
ATOM 5080 O O . ASP A 1 628 ? -5.417 3.024 8.419 1.00 96.50 628 ASP A O 1
ATOM 5084 N N . HIS A 1 629 ? -4.505 1.014 8.726 1.00 97.12 629 HIS A N 1
ATOM 5085 C CA . HIS A 1 629 ? -3.337 1.176 7.879 1.00 97.12 629 HIS A CA 1
ATOM 5086 C C . HIS A 1 629 ? -2.996 -0.149 7.191 1.00 97.12 629 HIS A C 1
ATOM 5088 O O . HIS A 1 629 ? -3.802 -1.079 7.130 1.00 97.12 629 HIS A O 1
ATOM 5094 N N . SER A 1 630 ? -1.818 -0.185 6.583 1.00 96.56 630 SER A N 1
ATOM 5095 C CA . SER A 1 630 ? -1.285 -1.284 5.791 1.00 96.56 630 SER A CA 1
ATOM 5096 C C . SER A 1 630 ? 0.165 -1.549 6.226 1.00 96.56 630 SER A C 1
ATOM 5098 O O . SER A 1 630 ? 0.695 -0.852 7.096 1.00 96.56 630 SER A O 1
ATOM 5100 N N . GLU A 1 631 ? 0.822 -2.546 5.635 1.00 92.81 631 GLU A N 1
ATOM 5101 C CA . GLU A 1 631 ? 2.213 -2.903 5.923 1.00 92.81 631 GLU A CA 1
ATOM 5102 C C . GLU A 1 631 ? 3.027 -3.174 4.652 1.00 92.81 631 GLU A C 1
ATOM 5104 O O . GLU A 1 631 ? 2.542 -3.754 3.677 1.00 92.81 631 GLU A O 1
ATOM 5109 N N . ASP A 1 632 ? 4.308 -2.800 4.675 1.00 91.00 632 ASP A N 1
ATOM 5110 C CA . ASP A 1 632 ? 5.284 -3.143 3.639 1.00 91.00 632 ASP A CA 1
ATOM 5111 C C . ASP A 1 632 ? 5.919 -4.512 3.934 1.00 91.00 632 ASP A C 1
ATOM 5113 O O . ASP A 1 632 ? 7.085 -4.653 4.322 1.00 91.00 632 ASP A O 1
ATOM 5117 N N . VAL A 1 633 ? 5.094 -5.543 3.757 1.00 89.88 633 VAL A N 1
ATOM 5118 C CA . VAL A 1 633 ? 5.436 -6.960 3.957 1.00 89.88 633 VAL A CA 1
ATOM 5119 C C . VAL A 1 633 ? 6.523 -7.415 2.980 1.00 89.88 633 VAL A C 1
ATOM 5121 O O . VAL A 1 633 ? 7.390 -8.214 3.332 1.00 89.88 633 VAL A O 1
ATOM 5124 N N . LYS A 1 634 ? 6.502 -6.872 1.756 1.00 83.94 634 LYS A N 1
ATOM 5125 C CA . LYS A 1 634 ? 7.442 -7.180 0.666 1.00 83.94 634 LYS A CA 1
ATOM 5126 C C . LYS A 1 634 ? 8.882 -6.841 1.062 1.00 83.94 634 LYS A C 1
ATOM 5128 O O . LYS A 1 634 ? 9.777 -7.674 0.921 1.00 83.94 634 LYS A O 1
ATOM 5133 N N . ARG A 1 635 ? 9.102 -5.643 1.622 1.00 78.69 635 ARG A N 1
ATOM 5134 C CA . ARG A 1 635 ? 10.412 -5.225 2.154 1.00 78.69 635 ARG A CA 1
ATOM 5135 C C . ARG A 1 635 ? 10.679 -5.716 3.579 1.00 78.69 635 ARG A C 1
ATOM 5137 O O . ARG A 1 635 ? 11.817 -5.628 4.028 1.00 78.69 635 ARG A O 1
ATOM 5144 N N . GLY A 1 636 ? 9.665 -6.228 4.279 1.00 79.12 636 GLY A N 1
ATOM 5145 C CA . GLY A 1 636 ? 9.766 -6.632 5.683 1.00 79.12 636 GLY A CA 1
ATOM 5146 C C . GLY A 1 636 ? 9.887 -5.448 6.647 1.00 79.12 636 GLY A C 1
ATOM 5147 O O . GLY A 1 636 ? 10.493 -5.593 7.703 1.00 79.12 636 GLY A O 1
ATOM 5148 N N . LEU A 1 637 ? 9.348 -4.278 6.278 1.00 80.75 637 LEU A N 1
ATOM 5149 C CA . LEU A 1 637 ? 9.404 -3.055 7.092 1.00 80.75 637 LEU A CA 1
ATOM 5150 C C . LEU A 1 637 ? 8.182 -2.888 8.016 1.00 80.75 637 LEU A C 1
ATOM 5152 O O . LEU A 1 637 ? 8.161 -1.963 8.831 1.00 80.75 637 LEU A O 1
ATOM 5156 N N . GLY A 1 638 ? 7.161 -3.744 7.882 1.00 85.56 638 GLY A N 1
ATOM 5157 C CA . GLY A 1 638 ? 5.896 -3.620 8.612 1.00 85.56 638 GLY A CA 1
ATOM 5158 C C . GLY A 1 638 ? 5.234 -2.267 8.334 1.00 85.56 638 GLY A C 1
ATOM 5159 O O . GLY A 1 638 ? 5.221 -1.803 7.193 1.00 85.56 638 GLY A O 1
ATOM 5160 N N . HIS A 1 639 ? 4.745 -1.605 9.380 1.00 88.06 639 HIS A N 1
ATOM 5161 C CA . HIS A 1 639 ? 4.191 -0.246 9.339 1.00 88.06 639 HIS A CA 1
ATOM 5162 C C . HIS A 1 639 ? 5.169 0.825 9.891 1.00 88.06 639 HIS A C 1
ATOM 5164 O O . HIS A 1 639 ? 4.762 1.861 10.430 1.00 88.06 639 HIS A O 1
ATOM 5170 N N . ASN A 1 640 ? 6.488 0.591 9.792 1.00 83.25 640 ASN A N 1
ATOM 5171 C CA . ASN A 1 640 ? 7.502 1.465 10.387 1.00 83.25 640 ASN A CA 1
ATOM 5172 C C . ASN A 1 640 ? 7.543 2.882 9.771 1.00 83.25 640 ASN A C 1
ATOM 5174 O O . ASN A 1 640 ? 8.253 3.144 8.804 1.00 83.25 640 ASN A O 1
ATOM 5178 N N . SER A 1 641 ? 6.887 3.834 10.442 1.00 83.31 641 SER A N 1
ATOM 5179 C CA . SER A 1 641 ? 6.868 5.271 10.098 1.00 83.31 641 SER A CA 1
ATOM 5180 C C . SER A 1 641 ? 8.238 5.964 9.949 1.00 83.31 641 SER A C 1
ATOM 5182 O O . SER A 1 641 ? 8.318 7.015 9.311 1.00 83.31 641 SER A O 1
ATOM 5184 N N . GLY A 1 642 ? 9.311 5.423 10.538 1.00 77.19 642 GLY A N 1
ATOM 5185 C CA . GLY A 1 642 ? 10.677 5.928 10.348 1.00 77.19 642 GLY A CA 1
ATOM 5186 C C . GLY A 1 642 ? 11.239 5.588 8.965 1.00 77.19 642 GLY A C 1
ATOM 5187 O O . GLY A 1 642 ? 11.914 6.413 8.367 1.00 77.19 642 GLY A O 1
ATOM 5188 N N . ALA A 1 643 ? 10.872 4.423 8.426 1.00 83.38 643 ALA A N 1
ATOM 5189 C CA . ALA A 1 643 ? 11.224 3.951 7.088 1.00 83.38 643 ALA A CA 1
ATOM 5190 C C . ALA A 1 643 ? 9.982 3.955 6.170 1.00 83.38 643 ALA A C 1
ATOM 5192 O O . ALA A 1 643 ? 9.678 2.960 5.510 1.00 83.38 643 ALA A O 1
ATOM 5193 N N . PHE A 1 644 ? 9.225 5.062 6.189 1.00 89.56 644 PHE A N 1
ATOM 5194 C CA . PHE A 1 644 ? 7.917 5.185 5.535 1.00 89.56 644 PHE A CA 1
ATOM 5195 C C . PHE A 1 644 ? 7.950 4.778 4.054 1.00 89.56 644 PHE A C 1
ATOM 5197 O O . PHE A 1 644 ? 8.732 5.309 3.265 1.00 89.56 644 PHE A O 1
ATOM 5204 N N . THR A 1 645 ? 7.011 3.921 3.649 1.00 92.44 645 THR A N 1
ATOM 5205 C CA . THR A 1 645 ? 6.691 3.676 2.238 1.00 92.44 645 THR A CA 1
ATOM 5206 C C . THR A 1 645 ? 5.183 3.772 2.018 1.00 92.44 645 THR A C 1
ATOM 5208 O O . THR A 1 645 ? 4.392 3.530 2.929 1.00 92.44 645 THR A O 1
ATOM 5211 N N . PHE A 1 646 ? 4.755 4.096 0.794 1.00 95.19 646 PHE A N 1
ATOM 5212 C CA . PHE A 1 646 ? 3.323 4.181 0.480 1.00 95.19 646 PHE A CA 1
ATOM 5213 C C . PHE A 1 646 ? 2.585 2.839 0.642 1.00 95.19 646 PHE A C 1
ATOM 5215 O O . PHE A 1 646 ? 1.404 2.847 0.973 1.00 95.19 646 PHE A O 1
ATOM 5222 N N . GLU A 1 647 ? 3.279 1.698 0.542 1.00 93.19 647 GLU A N 1
ATOM 5223 C CA . GLU A 1 647 ? 2.700 0.375 0.837 1.00 93.19 647 GLU A CA 1
ATOM 5224 C C . GLU A 1 647 ? 2.158 0.300 2.277 1.00 93.19 647 GLU A C 1
ATOM 5226 O O . GLU A 1 647 ? 1.178 -0.394 2.508 1.00 93.19 647 GLU A O 1
ATOM 5231 N N . MET A 1 648 ? 2.705 1.062 3.234 1.00 95.56 648 MET A N 1
ATOM 5232 C CA . MET A 1 648 ? 2.225 1.115 4.629 1.00 95.56 648 MET A CA 1
ATOM 5233 C C . MET A 1 648 ? 0.886 1.853 4.807 1.00 95.56 648 MET A C 1
ATOM 5235 O O . MET A 1 648 ? 0.306 1.844 5.891 1.00 95.56 648 MET A O 1
ATOM 5239 N N . VAL A 1 649 ? 0.382 2.522 3.766 1.00 97.50 649 VAL A N 1
ATOM 5240 C CA . VAL A 1 649 ? -0.874 3.293 3.816 1.00 97.50 649 VAL A CA 1
ATOM 5241 C C . VAL A 1 649 ? -1.870 2.911 2.722 1.00 97.50 649 VAL A C 1
ATOM 5243 O O . VAL A 1 649 ? -2.956 3.479 2.663 1.00 97.50 649 VAL A O 1
ATOM 5246 N N . GLU A 1 650 ? -1.555 1.935 1.871 1.00 97.19 650 GLU A N 1
ATOM 5247 C CA . GLU A 1 650 ? -2.432 1.460 0.797 1.00 97.19 650 GLU A CA 1
ATOM 5248 C C . GLU A 1 650 ? -3.494 0.467 1.288 1.00 97.19 650 GLU A C 1
ATOM 5250 O O . GLU A 1 650 ? -3.395 -0.750 1.127 1.00 97.19 650 GLU A O 1
ATOM 5255 N N . ILE A 1 651 ? -4.552 1.024 1.872 1.00 98.44 651 ILE A N 1
ATOM 5256 C CA . ILE A 1 651 ? -5.633 0.266 2.504 1.00 98.44 651 ILE A CA 1
ATOM 5257 C C . ILE A 1 651 ? -6.752 -0.139 1.531 1.00 98.44 651 ILE A C 1
ATOM 5259 O O . ILE A 1 651 ? -7.086 0.610 0.606 1.00 98.44 651 ILE A O 1
ATOM 5263 N N . PRO A 1 652 ? -7.406 -1.289 1.756 1.00 98.44 652 PRO A N 1
ATOM 5264 C CA . PRO A 1 652 ? -8.698 -1.591 1.159 1.00 98.44 652 PRO A CA 1
ATOM 5265 C C . PRO A 1 652 ? -9.808 -0.729 1.768 1.00 98.44 652 PRO A C 1
ATOM 5267 O O . PRO A 1 652 ? -9.802 -0.428 2.964 1.00 98.44 652 PRO A O 1
ATOM 5270 N N . PHE A 1 653 ? -10.803 -0.388 0.950 1.00 98.56 653 PHE A N 1
ATOM 5271 C CA . PHE A 1 653 ? -12.021 0.296 1.384 1.00 98.56 653 PHE A CA 1
ATOM 5272 C C . PHE A 1 653 ? -13.211 -0.196 0.561 1.00 98.56 653 PHE A C 1
ATOM 5274 O O . PHE A 1 653 ? -13.232 -0.080 -0.666 1.00 98.56 653 PHE A O 1
ATOM 5281 N N . LEU A 1 654 ? -14.189 -0.783 1.246 1.00 98.50 654 LEU A N 1
ATOM 5282 C CA . LEU A 1 654 ? -15.294 -1.525 0.650 1.00 98.50 654 LEU A CA 1
ATOM 5283 C C . LEU A 1 654 ? -16.619 -1.083 1.272 1.00 98.50 654 LEU A C 1
ATOM 5285 O O . LEU A 1 654 ? -16.713 -0.886 2.485 1.00 98.50 654 LEU A O 1
ATOM 5289 N N . VAL A 1 655 ? -17.667 -0.995 0.455 1.00 98.50 655 VAL A N 1
ATOM 5290 C CA . VAL A 1 655 ? -19.035 -0.738 0.920 1.00 98.50 655 VAL A CA 1
ATOM 5291 C C . VAL A 1 655 ? -20.003 -1.732 0.279 1.00 98.50 655 VAL A C 1
ATOM 5293 O O . VAL A 1 655 ? -19.952 -1.988 -0.923 1.00 98.50 655 VAL A O 1
ATOM 5296 N N . TRP A 1 656 ? -20.912 -2.287 1.074 1.00 98.00 656 TRP A N 1
ATOM 5297 C CA . TRP A 1 656 ? -22.001 -3.147 0.611 1.00 98.00 656 TRP A CA 1
ATOM 5298 C C . TRP A 1 656 ? -23.348 -2.666 1.155 1.00 98.00 656 TRP A C 1
ATOM 5300 O O . TRP A 1 656 ? -23.429 -2.128 2.260 1.00 98.00 656 TRP A O 1
ATOM 5310 N N . PHE A 1 657 ? -24.409 -2.898 0.385 1.00 96.56 657 PHE A N 1
ATOM 5311 C CA . PHE A 1 657 ? -25.780 -2.500 0.688 1.00 96.56 657 PHE A CA 1
ATOM 5312 C C . PHE A 1 657 ? -26.735 -3.663 0.431 1.00 96.56 657 PHE A C 1
ATOM 5314 O O . PHE A 1 657 ? -26.649 -4.294 -0.621 1.00 96.56 657 PHE A O 1
ATOM 5321 N N . ASN A 1 658 ? -27.696 -3.896 1.327 1.00 95.50 658 ASN A N 1
ATOM 5322 C CA . ASN A 1 658 ? -28.798 -4.813 1.039 1.00 95.50 658 ASN A CA 1
ATOM 5323 C C . ASN A 1 658 ? -29.875 -4.152 0.153 1.00 95.50 658 ASN A C 1
ATOM 5325 O O . ASN A 1 658 ? -29.973 -2.924 0.067 1.00 95.50 658 ASN A O 1
ATOM 5329 N N . ASP A 1 659 ? -30.744 -4.965 -0.454 1.00 95.00 659 ASP A N 1
ATOM 5330 C CA . ASP A 1 659 ? -31.807 -4.494 -1.360 1.00 95.00 659 ASP A CA 1
ATOM 5331 C C . ASP A 1 659 ? -32.730 -3.442 -0.725 1.00 95.00 659 ASP A C 1
ATOM 5333 O O . ASP A 1 659 ? -33.210 -2.530 -1.401 1.00 95.00 659 ASP A O 1
ATOM 5337 N N . SER A 1 660 ? -32.962 -3.534 0.589 1.00 96.00 660 SER A N 1
ATOM 5338 C CA . SER A 1 660 ? -33.786 -2.573 1.334 1.00 96.00 660 SER A CA 1
ATOM 5339 C C . SER A 1 660 ? -33.119 -1.198 1.429 1.00 96.00 660 SER A C 1
ATOM 5341 O O . SER A 1 660 ? -33.801 -0.178 1.317 1.00 96.00 660 SER A O 1
ATOM 5343 N N . TYR A 1 661 ? -31.792 -1.149 1.586 1.00 96.62 661 TYR A N 1
ATOM 5344 C CA . TYR A 1 661 ? -31.023 0.093 1.540 1.00 96.62 661 TYR A CA 1
ATOM 5345 C C . TYR A 1 661 ? -30.971 0.656 0.118 1.00 96.62 661 TYR A C 1
ATOM 5347 O O . TYR A 1 661 ? -31.267 1.835 -0.074 1.00 96.62 661 TYR A O 1
ATOM 5355 N N . VAL A 1 662 ? -30.684 -0.179 -0.889 1.00 96.19 662 VAL A N 1
ATOM 5356 C CA . VAL A 1 662 ? -30.672 0.234 -2.307 1.00 96.19 662 VAL A CA 1
ATOM 5357 C C . VAL A 1 662 ? -32.025 0.825 -2.723 1.00 96.19 662 VAL A C 1
ATOM 5359 O O . VAL A 1 662 ? -32.068 1.862 -3.381 1.00 96.19 662 VAL A O 1
ATOM 5362 N N . SER A 1 663 ? -33.129 0.222 -2.272 1.00 96.69 663 SER A N 1
ATOM 5363 C CA . SER A 1 663 ? -34.493 0.701 -2.536 1.00 96.69 663 SER A CA 1
ATOM 5364 C C . SER A 1 663 ? -34.826 2.017 -1.823 1.00 96.69 663 SER A C 1
ATOM 5366 O O . SER A 1 663 ? -35.584 2.825 -2.356 1.00 96.69 663 SER A O 1
ATOM 5368 N N . ARG A 1 664 ? -34.280 2.247 -0.619 1.00 96.38 664 ARG A N 1
ATOM 5369 C CA . ARG A 1 664 ? -34.528 3.464 0.177 1.00 96.38 664 ARG A CA 1
ATOM 5370 C C . ARG A 1 664 ? -33.646 4.641 -0.251 1.00 96.38 664 ARG A C 1
ATOM 5372 O O . ARG A 1 664 ? -34.103 5.780 -0.205 1.00 96.38 664 ARG A O 1
ATOM 5379 N N . TYR A 1 665 ? -32.413 4.371 -0.684 1.00 97.06 665 TYR A N 1
ATOM 5380 C CA . TYR A 1 665 ? -31.378 5.374 -0.957 1.00 97.06 665 TYR A CA 1
ATOM 5381 C C . TYR A 1 665 ? -30.692 5.210 -2.337 1.00 97.06 665 TYR A C 1
ATOM 5383 O O . TYR A 1 665 ? -29.459 5.243 -2.420 1.00 97.06 665 TYR A O 1
ATOM 5391 N N . PRO A 1 666 ? -31.446 5.078 -3.451 1.00 97.12 666 PRO A N 1
ATOM 5392 C CA . PRO A 1 666 ? -30.882 4.720 -4.758 1.00 97.12 666 PRO A CA 1
ATOM 5393 C C . PRO A 1 666 ? -29.864 5.739 -5.292 1.00 97.12 666 PRO A C 1
ATOM 5395 O O . PRO A 1 666 ? -28.810 5.351 -5.797 1.00 97.12 666 PRO A O 1
ATOM 5398 N N . GLU A 1 667 ? -30.117 7.043 -5.135 1.00 96.75 667 GLU A N 1
ATOM 5399 C CA . GLU A 1 667 ? -29.184 8.084 -5.593 1.00 96.75 667 GLU A CA 1
ATOM 5400 C C . GLU A 1 667 ? -27.886 8.123 -4.765 1.00 96.75 667 GLU A C 1
ATOM 5402 O O . GLU A 1 667 ? -26.832 8.457 -5.308 1.00 96.75 667 GLU A O 1
ATOM 5407 N N . LYS A 1 668 ? -27.910 7.700 -3.491 1.00 95.75 668 LYS A N 1
ATOM 5408 C CA . LYS A 1 668 ? -26.688 7.576 -2.682 1.00 95.75 668 LYS A CA 1
ATOM 5409 C C . LYS A 1 668 ? -25.850 6.382 -3.134 1.00 95.75 668 LYS A C 1
ATOM 5411 O O . LYS A 1 668 ? -24.662 6.542 -3.388 1.00 95.75 668 LYS A O 1
ATOM 5416 N N . VAL A 1 669 ? -26.467 5.215 -3.342 1.00 97.44 669 VAL A N 1
ATOM 5417 C CA . VAL A 1 669 ? -25.771 4.025 -3.879 1.00 97.44 669 VAL A CA 1
ATOM 5418 C C . VAL A 1 669 ? -25.166 4.317 -5.258 1.00 97.44 669 VAL A C 1
ATOM 5420 O O . VAL A 1 669 ? -24.021 3.963 -5.529 1.00 97.44 669 VAL A O 1
ATOM 5423 N N . LYS A 1 670 ? -25.892 5.036 -6.117 1.00 97.38 670 LYS A N 1
ATOM 5424 C CA . LYS A 1 670 ? -25.401 5.529 -7.413 1.00 97.38 670 LYS A CA 1
ATOM 5425 C C . LYS A 1 670 ? -24.235 6.517 -7.276 1.00 97.38 670 LYS A C 1
ATOM 5427 O O . LYS A 1 670 ? -23.322 6.483 -8.096 1.00 97.38 670 LYS A O 1
ATOM 5432 N N . THR A 1 671 ? -24.239 7.364 -6.247 1.00 97.50 671 THR A N 1
ATOM 5433 C CA . THR A 1 671 ? -23.146 8.309 -5.960 1.00 97.50 671 THR A CA 1
ATOM 5434 C C . THR A 1 671 ? -21.895 7.586 -5.461 1.00 97.50 671 THR A C 1
ATOM 5436 O O . THR A 1 671 ? -20.818 7.813 -6.005 1.00 97.50 671 THR A O 1
ATOM 5439 N N . VAL A 1 672 ? -22.043 6.619 -4.549 1.00 97.38 672 VAL A N 1
ATOM 5440 C CA . VAL A 1 672 ? -20.964 5.702 -4.137 1.00 97.38 672 VAL A CA 1
ATOM 5441 C C . VAL A 1 672 ? -20.372 4.984 -5.356 1.00 97.38 672 VAL A C 1
ATOM 5443 O O . VAL A 1 672 ? -19.168 5.065 -5.583 1.00 97.38 672 VAL A O 1
ATOM 5446 N N . LYS A 1 673 ? -21.209 4.386 -6.219 1.00 96.44 673 LYS A N 1
ATOM 5447 C CA . LYS A 1 673 ? -20.755 3.718 -7.456 1.00 96.44 673 LYS A CA 1
ATOM 5448 C C . LYS A 1 673 ? -20.085 4.664 -8.468 1.00 96.44 673 LYS A C 1
ATOM 5450 O O . LYS A 1 673 ? -19.218 4.229 -9.217 1.00 96.44 673 LYS A O 1
ATOM 5455 N N . LYS A 1 674 ? -20.438 5.955 -8.488 1.00 96.88 674 LYS A N 1
ATOM 5456 C CA . LYS A 1 674 ? -19.765 6.987 -9.302 1.00 96.88 674 LYS A CA 1
ATOM 5457 C C . LYS A 1 674 ? -18.396 7.386 -8.727 1.00 96.88 674 LYS A C 1
ATOM 5459 O O . LYS A 1 674 ? -17.516 7.782 -9.488 1.00 96.88 674 LYS A O 1
ATOM 5464 N N . ASN A 1 675 ? -18.225 7.300 -7.408 1.00 96.56 675 ASN A N 1
ATOM 5465 C CA . ASN A 1 675 ? -17.039 7.779 -6.699 1.00 96.56 675 ASN A CA 1
ATOM 5466 C C . ASN A 1 675 ? -15.984 6.688 -6.412 1.00 96.56 675 ASN A C 1
ATOM 5468 O O . ASN A 1 675 ? -14.934 7.026 -5.880 1.00 96.56 675 ASN A O 1
ATOM 5472 N N . LEU A 1 676 ? -16.184 5.429 -6.827 1.00 96.00 676 LEU A N 1
ATOM 5473 C CA . LEU A 1 676 ? -15.204 4.330 -6.674 1.00 96.00 676 LEU A CA 1
ATOM 5474 C C . LEU A 1 676 ? -13.754 4.641 -7.122 1.00 96.00 676 LEU A C 1
ATOM 5476 O O . LEU A 1 676 ? -12.838 4.271 -6.385 1.00 96.00 676 LEU A O 1
ATOM 5480 N N . PRO A 1 677 ? -13.500 5.332 -8.259 1.00 93.56 677 PRO A N 1
ATOM 5481 C CA . PRO A 1 677 ? -12.135 5.668 -8.675 1.00 93.56 677 PRO A CA 1
ATOM 5482 C C . PRO A 1 677 ? -11.583 6.929 -7.985 1.00 93.56 677 PRO A C 1
ATOM 5484 O O . PRO A 1 677 ? -10.455 7.341 -8.258 1.00 93.56 677 PRO A O 1
ATOM 5487 N N . ARG A 1 678 ? -12.362 7.605 -7.128 1.00 94.44 678 ARG A N 1
ATOM 5488 C CA . ARG A 1 678 ? -11.903 8.804 -6.415 1.00 94.44 678 ARG A CA 1
ATOM 5489 C C . ARG A 1 678 ? -10.991 8.432 -5.253 1.00 94.44 678 ARG A C 1
ATOM 5491 O O . ARG A 1 678 ? -11.141 7.377 -4.643 1.00 94.44 678 ARG A O 1
ATOM 5498 N N . TYR A 1 679 ? -10.086 9.348 -4.920 1.00 94.88 679 TYR A N 1
ATOM 5499 C CA . TYR A 1 679 ? -9.298 9.234 -3.702 1.00 94.88 679 TYR A CA 1
ATOM 5500 C C . TYR A 1 679 ? -10.175 9.348 -2.459 1.00 94.88 679 TYR A C 1
ATOM 5502 O O . TYR A 1 679 ? -11.080 10.181 -2.393 1.00 94.88 679 TYR A O 1
ATOM 5510 N N . PHE A 1 680 ? -9.844 8.532 -1.467 1.00 94.81 680 PHE A N 1
ATOM 5511 C CA . PHE A 1 680 ? -10.392 8.578 -0.121 1.00 94.81 680 PHE A CA 1
ATOM 5512 C C . PHE A 1 680 ? -9.232 8.476 0.868 1.00 94.81 680 PHE A C 1
ATOM 5514 O O . PHE A 1 680 ? -8.354 7.630 0.697 1.00 94.81 680 PHE A O 1
ATOM 5521 N N . SER A 1 681 ? -9.229 9.316 1.901 1.00 96.06 681 SER A N 1
ATOM 5522 C CA . SER A 1 681 ? -8.375 9.107 3.067 1.00 96.06 681 SER A CA 1
ATOM 5523 C C . SER A 1 681 ? -9.253 8.798 4.272 1.00 96.06 681 SER A C 1
ATOM 5525 O O . SER A 1 681 ? -10.343 9.354 4.394 1.00 96.06 681 SER A O 1
ATOM 5527 N N . ASN A 1 682 ? -8.841 7.852 5.117 1.00 96.50 682 ASN A N 1
ATOM 5528 C CA . ASN A 1 682 ? -9.710 7.343 6.183 1.00 96.50 682 ASN A CA 1
ATOM 5529 C C . ASN A 1 682 ? -9.934 8.329 7.346 1.00 96.50 682 ASN A C 1
ATOM 5531 O O . ASN A 1 682 ? -10.884 8.142 8.101 1.00 96.50 682 ASN A O 1
ATOM 5535 N N . ASP A 1 683 ? -9.189 9.439 7.421 1.00 95.69 683 ASP A N 1
ATOM 5536 C CA . ASP A 1 683 ? -9.576 10.592 8.250 1.00 95.69 683 ASP A CA 1
ATOM 5537 C C . ASP A 1 683 ? -10.914 11.228 7.816 1.00 95.69 683 ASP A C 1
ATOM 5539 O O . ASP A 1 683 ? -11.572 11.862 8.633 1.00 95.69 683 ASP A O 1
ATOM 5543 N N . LEU A 1 684 ? -11.371 10.990 6.579 1.00 96.06 684 LEU A N 1
ATOM 5544 C CA . LEU A 1 684 ? -12.693 11.386 6.068 1.00 96.06 684 LEU A CA 1
ATOM 5545 C C . LEU A 1 684 ? -13.796 10.348 6.353 1.00 96.06 684 LEU A C 1
ATOM 5547 O O . LEU A 1 684 ? -14.923 10.472 5.859 1.00 96.06 684 LEU A O 1
ATOM 5551 N N . PHE A 1 685 ? -13.504 9.301 7.139 1.00 97.44 685 PHE A N 1
ATOM 5552 C CA . PHE A 1 685 ? -14.516 8.331 7.566 1.00 97.44 685 PHE A CA 1
ATOM 5553 C C . PHE A 1 685 ? -15.630 8.991 8.392 1.00 97.44 685 PHE A C 1
ATOM 5555 O O . PHE A 1 685 ? -16.779 8.565 8.307 1.00 97.44 685 PHE A O 1
ATOM 5562 N N . TYR A 1 686 ? -15.332 10.060 9.136 1.00 95.44 686 TYR A N 1
ATOM 5563 C CA . TYR A 1 686 ? -16.328 10.807 9.900 1.00 95.44 686 TYR A CA 1
ATOM 5564 C C . TYR A 1 686 ? -17.425 11.400 8.999 1.00 95.44 686 TYR A C 1
ATOM 5566 O O . TYR A 1 686 ? -18.612 11.137 9.212 1.00 95.44 686 TYR A O 1
ATOM 5574 N N . GLU A 1 687 ? -17.045 12.160 7.967 1.00 94.56 687 GLU A N 1
ATOM 5575 C CA . GLU A 1 687 ? -17.969 12.732 6.985 1.00 94.56 687 GLU A CA 1
ATOM 5576 C C . GLU A 1 687 ? -18.716 11.629 6.223 1.00 94.56 687 GLU A C 1
ATOM 5578 O O . GLU A 1 687 ? -19.944 11.676 6.118 1.00 94.56 687 GLU A O 1
ATOM 5583 N N . MET A 1 688 ? -17.992 10.601 5.765 1.00 96.06 688 MET A N 1
ATOM 5584 C CA . MET A 1 688 ? -18.557 9.453 5.049 1.00 96.06 688 MET A CA 1
ATOM 5585 C C . MET A 1 688 ? -19.584 8.682 5.889 1.00 96.06 688 MET A C 1
ATOM 5587 O O . MET A 1 688 ? -20.638 8.312 5.374 1.00 96.06 688 MET A O 1
ATOM 5591 N N . ALA A 1 689 ? -19.333 8.470 7.183 1.00 97.25 689 ALA A N 1
ATOM 5592 C CA . ALA A 1 689 ? -20.247 7.768 8.078 1.00 97.25 689 ALA A CA 1
ATOM 5593 C C . ALA A 1 689 ? -21.537 8.565 8.309 1.00 97.25 689 ALA A C 1
ATOM 5595 O O . ALA A 1 689 ? -22.626 8.004 8.182 1.00 97.25 689 ALA A O 1
ATOM 5596 N N . LEU A 1 690 ? -21.442 9.869 8.600 1.00 95.44 690 LEU A N 1
ATOM 5597 C CA . LEU A 1 690 ? -22.623 10.728 8.768 1.00 95.44 690 LEU A CA 1
ATOM 5598 C C . LEU A 1 690 ? -23.447 10.808 7.473 1.00 95.44 690 LEU A C 1
ATOM 5600 O O . LEU A 1 690 ? -24.676 10.691 7.520 1.00 95.44 690 LEU A O 1
ATOM 5604 N N . GLY A 1 691 ? -22.768 10.924 6.330 1.00 94.94 691 GLY A N 1
ATOM 5605 C CA . GLY A 1 691 ? -23.349 10.890 4.992 1.00 94.94 691 GLY A CA 1
ATOM 5606 C C . GLY A 1 691 ? -24.093 9.593 4.692 1.00 94.94 691 GLY A C 1
ATOM 5607 O O . GLY A 1 691 ? -25.299 9.606 4.431 1.00 94.94 691 GLY A O 1
ATOM 5608 N N . LEU A 1 692 ? -23.408 8.451 4.786 1.00 96.50 692 LEU A N 1
ATOM 5609 C CA . LEU A 1 692 ? -23.963 7.108 4.576 1.00 96.50 692 LEU A CA 1
ATOM 5610 C C . LEU A 1 692 ? -25.166 6.822 5.487 1.00 96.50 692 LEU A C 1
ATOM 5612 O O . LEU A 1 692 ? -26.130 6.159 5.088 1.00 96.50 692 LEU A O 1
ATOM 5616 N N . MET A 1 693 ? -25.109 7.330 6.718 1.00 97.19 693 MET A N 1
ATOM 5617 C CA . MET A 1 693 ? -26.141 7.151 7.732 1.00 97.19 693 MET A CA 1
ATOM 5618 C C . MET A 1 693 ? -27.272 8.186 7.652 1.00 97.19 693 MET A C 1
ATOM 5620 O O . MET A 1 693 ? -28.210 8.087 8.440 1.00 97.19 693 MET A O 1
ATOM 5624 N N . GLU A 1 694 ? -27.253 9.136 6.708 1.00 95.19 694 GLU A N 1
ATOM 5625 C CA . GLU A 1 694 ? -28.246 10.223 6.588 1.00 95.19 694 GLU A CA 1
ATOM 5626 C C . GLU A 1 694 ? -28.433 11.017 7.900 1.00 95.19 694 GLU A C 1
ATOM 5628 O O . GLU A 1 694 ? -29.548 11.404 8.274 1.00 95.19 694 GLU A O 1
ATOM 5633 N N . VAL A 1 695 ? -27.332 11.243 8.622 1.00 94.19 695 VAL A N 1
ATOM 5634 C CA . VAL A 1 695 ? -27.305 12.019 9.867 1.00 94.19 695 VAL A CA 1
ATOM 5635 C C . VAL A 1 695 ? -27.078 13.492 9.545 1.00 94.19 695 VAL A C 1
ATOM 5637 O O . VAL A 1 695 ? -26.032 13.889 9.040 1.00 94.19 695 VAL A O 1
ATOM 5640 N N . LYS A 1 696 ? -28.065 14.326 9.873 1.00 91.00 696 LYS A N 1
ATOM 5641 C CA . LYS A 1 696 ? -28.046 15.772 9.627 1.00 91.00 696 LYS A CA 1
ATOM 5642 C C . LYS A 1 696 ? -27.619 16.519 10.876 1.00 91.00 696 LYS A C 1
ATOM 5644 O O . LYS A 1 696 ? -28.216 16.328 11.933 1.00 91.00 696 LYS A O 1
ATOM 5649 N N . THR A 1 697 ? -26.645 17.411 10.743 1.00 87.00 697 THR A N 1
ATOM 5650 C CA . THR A 1 697 ? -26.135 18.259 11.828 1.00 87.00 697 THR A CA 1
ATOM 5651 C C . THR A 1 697 ? -25.846 19.673 11.325 1.00 87.00 697 THR A C 1
ATOM 5653 O O . THR A 1 697 ? -25.730 19.902 10.123 1.00 87.00 697 THR A O 1
ATOM 5656 N N . LYS A 1 698 ? -25.779 20.639 12.248 1.00 77.44 698 LYS A N 1
ATOM 5657 C CA . LYS A 1 698 ? -25.501 22.061 11.964 1.00 77.44 698 LYS A CA 1
ATOM 5658 C C . LYS A 1 698 ? -24.019 22.369 11.709 1.00 77.44 698 LYS A C 1
ATOM 5660 O O . LYS A 1 698 ? -23.688 23.518 11.422 1.00 77.44 698 LYS A O 1
ATOM 5665 N N . ALA A 1 699 ? -23.126 21.392 11.872 1.00 69.44 699 ALA A N 1
ATOM 5666 C CA . ALA A 1 699 ? -21.705 21.576 11.605 1.00 69.44 699 ALA A CA 1
ATOM 5667 C C . ALA A 1 699 ? -21.467 21.895 10.118 1.00 69.44 699 ALA A C 1
ATOM 5669 O O . ALA A 1 699 ? -22.023 21.250 9.233 1.00 69.44 699 ALA A O 1
ATOM 5670 N N . ASN A 1 700 ? -20.649 22.914 9.851 1.00 58.50 700 ASN A N 1
ATOM 5671 C CA . ASN A 1 700 ? -20.342 23.353 8.495 1.00 58.50 700 ASN A CA 1
ATOM 5672 C C . ASN A 1 700 ? -19.216 22.477 7.927 1.00 58.50 700 ASN A C 1
ATOM 5674 O O . ASN A 1 700 ? -18.060 22.641 8.318 1.00 58.50 700 ASN A O 1
ATOM 5678 N N . TYR A 1 701 ? -19.557 21.528 7.057 1.00 66.75 701 TYR A N 1
ATOM 5679 C CA . TYR A 1 701 ? -18.592 20.602 6.466 1.00 66.75 701 TYR A CA 1
ATOM 5680 C C . TYR A 1 701 ? -17.985 21.143 5.174 1.00 66.75 701 TYR A C 1
ATOM 5682 O O . TYR A 1 701 ? -18.663 21.761 4.352 1.00 66.75 701 TYR A O 1
ATOM 5690 N N . LEU A 1 702 ? -16.702 20.839 4.971 1.00 71.44 702 LEU A N 1
ATOM 5691 C CA . LEU A 1 702 ? -16.119 20.808 3.633 1.00 71.44 702 LEU A CA 1
ATOM 5692 C C . LEU A 1 702 ? -16.813 19.693 2.817 1.00 71.44 702 LEU A C 1
ATOM 5694 O O . LEU A 1 702 ? -17.279 18.720 3.413 1.00 71.44 702 LEU A O 1
ATOM 5698 N N . PRO A 1 703 ? -16.881 19.787 1.477 1.00 85.31 703 PRO A N 1
ATOM 5699 C CA . PRO A 1 703 ? -17.523 18.779 0.627 1.00 85.31 703 PRO A CA 1
ATOM 5700 C C . PRO A 1 703 ? -16.660 17.505 0.494 1.00 85.31 703 PRO A C 1
ATOM 5702 O O . PRO A 1 703 ? -16.137 17.193 -0.575 1.00 85.31 703 PRO A O 1
ATOM 5705 N N . LEU A 1 704 ? -16.481 16.790 1.608 1.00 91.56 704 LEU A N 1
ATOM 5706 C CA . LEU A 1 704 ? -15.576 15.645 1.774 1.00 91.56 704 LEU A CA 1
ATOM 5707 C C . LEU A 1 704 ? -16.304 14.319 2.074 1.00 91.56 704 LEU A C 1
ATOM 5709 O O . LEU A 1 704 ? -15.663 13.275 2.152 1.00 91.56 704 LEU A O 1
ATOM 5713 N N . ASP A 1 705 ? -17.638 14.325 2.169 1.00 93.69 705 ASP A N 1
ATOM 5714 C CA . ASP A 1 705 ? -18.444 13.098 2.195 1.00 93.69 705 ASP A CA 1
ATOM 5715 C C . ASP A 1 705 ? -18.456 12.440 0.806 1.00 93.69 705 ASP A C 1
ATOM 5717 O O . ASP A 1 705 ? -19.141 12.898 -0.108 1.00 93.69 705 ASP A O 1
ATOM 5721 N N . ILE A 1 706 ? -17.724 11.335 0.655 1.00 94.88 706 ILE A N 1
ATOM 5722 C CA . ILE A 1 706 ? -17.637 10.563 -0.596 1.00 94.88 706 ILE A CA 1
ATOM 5723 C C . ILE A 1 706 ? -18.968 9.914 -1.027 1.00 94.88 706 ILE A C 1
ATOM 5725 O O . ILE A 1 706 ? -19.087 9.444 -2.162 1.00 94.88 706 ILE A O 1
ATOM 5729 N N . THR A 1 707 ? -19.985 9.903 -0.159 1.00 94.88 707 THR A N 1
ATOM 5730 C CA . THR A 1 707 ? -21.345 9.432 -0.468 1.00 94.88 707 THR A CA 1
ATOM 5731 C C . THR A 1 707 ? -22.263 10.531 -1.015 1.00 94.88 707 THR A C 1
ATOM 5733 O O . THR A 1 707 ? -23.351 10.208 -1.501 1.00 94.88 707 THR A O 1
ATOM 5736 N N . ASP A 1 708 ? -21.835 11.800 -0.990 1.00 93.06 708 ASP A N 1
ATOM 5737 C CA . ASP A 1 708 ? -22.601 12.941 -1.493 1.00 93.06 708 ASP A CA 1
ATOM 5738 C C . ASP A 1 708 ? -22.160 13.409 -2.893 1.00 93.06 708 ASP A C 1
ATOM 5740 O O . ASP A 1 708 ? -21.020 13.252 -3.337 1.00 93.06 708 ASP A O 1
ATOM 5744 N N . THR A 1 709 ? -23.104 14.000 -3.627 1.00 92.19 709 THR A N 1
ATOM 5745 C CA . THR A 1 709 ? -22.880 14.483 -4.998 1.00 92.19 709 THR A CA 1
ATOM 5746 C C . THR A 1 709 ? -21.952 15.695 -5.092 1.00 92.19 709 THR A C 1
ATOM 5748 O O . THR A 1 709 ? -21.400 15.937 -6.168 1.00 92.19 709 THR A O 1
ATOM 5751 N N . SER A 1 710 ? -21.770 16.436 -3.994 1.00 91.25 710 SER A N 1
ATOM 5752 C CA . SER A 1 710 ? -20.860 17.578 -3.892 1.00 91.25 710 SER A CA 1
ATOM 5753 C C . SER A 1 710 ? -19.399 17.191 -3.652 1.00 91.25 710 SER A C 1
ATOM 5755 O O . SER A 1 710 ? -18.547 18.071 -3.767 1.00 91.25 710 SER A O 1
ATOM 5757 N N . PHE A 1 711 ? -19.104 15.911 -3.369 1.00 93.94 711 PHE A N 1
ATOM 5758 C CA . PHE A 1 711 ? -17.763 15.423 -3.034 1.00 93.94 711 PHE A CA 1
ATOM 5759 C C . PHE A 1 711 ? -16.674 15.972 -3.963 1.00 93.94 711 PHE A C 1
ATOM 5761 O O . PHE A 1 711 ? -16.669 15.712 -5.172 1.00 93.94 711 PHE A O 1
ATOM 5768 N N . ASN A 1 712 ? -15.730 16.707 -3.380 1.00 90.19 712 ASN A N 1
ATOM 5769 C CA . ASN A 1 712 ? -14.663 17.375 -4.104 1.00 90.19 712 ASN A CA 1
ATOM 5770 C C . ASN A 1 712 ? -13.339 17.309 -3.332 1.00 90.19 712 ASN A C 1
ATOM 5772 O O . ASN A 1 712 ? -12.918 18.276 -2.702 1.00 90.19 712 ASN A O 1
ATOM 5776 N N . LEU A 1 713 ? -12.677 16.159 -3.442 1.00 91.25 713 LEU A N 1
ATOM 5777 C CA . LEU A 1 713 ? -11.276 15.968 -3.081 1.00 91.25 713 LEU A CA 1
ATOM 5778 C C . LEU A 1 713 ? -10.469 15.752 -4.372 1.00 91.25 713 LEU A C 1
ATOM 5780 O O . LEU A 1 713 ? -10.782 14.842 -5.151 1.00 91.25 713 LEU A O 1
ATOM 5784 N N . THR A 1 714 ? -9.465 16.594 -4.636 1.00 89.56 714 THR A N 1
ATOM 5785 C CA . THR A 1 714 ? -8.572 16.430 -5.797 1.00 89.56 714 THR A CA 1
ATOM 5786 C C . THR A 1 714 ? -7.260 15.778 -5.380 1.00 89.56 714 THR A C 1
ATOM 5788 O O . THR A 1 714 ? -6.869 15.845 -4.220 1.00 89.56 714 THR A O 1
ATOM 5791 N N . GLU A 1 715 ? -6.536 15.183 -6.332 1.00 88.19 715 GLU A N 1
ATOM 5792 C CA . GLU A 1 715 ? -5.246 14.520 -6.076 1.00 88.19 715 GLU A CA 1
ATOM 5793 C C . GLU A 1 715 ? -4.208 15.420 -5.374 1.00 88.19 715 GLU A C 1
ATOM 5795 O O . GLU A 1 715 ? -3.357 14.941 -4.632 1.00 88.19 715 GLU A O 1
ATOM 5800 N N . LYS A 1 716 ? -4.300 16.742 -5.561 1.00 89.75 716 LYS A N 1
ATOM 5801 C CA . LYS A 1 716 ? -3.394 17.729 -4.955 1.00 89.75 716 LYS A CA 1
ATOM 5802 C C . LYS A 1 716 ? -3.669 17.960 -3.470 1.00 89.75 716 LYS A C 1
ATOM 5804 O O . LYS A 1 716 ? -2.780 18.450 -2.767 1.00 89.75 716 LYS A O 1
ATOM 5809 N N . ASP A 1 717 ? -4.869 17.596 -3.028 1.00 90.50 717 ASP A N 1
ATOM 5810 C CA . ASP A 1 717 ? -5.412 17.815 -1.690 1.00 90.50 717 ASP A CA 1
ATOM 5811 C C . ASP A 1 717 ? -5.382 16.532 -0.843 1.00 90.50 717 ASP A C 1
ATOM 5813 O O . ASP A 1 717 ? -5.773 16.562 0.315 1.00 90.50 717 ASP A O 1
ATOM 5817 N N . VAL A 1 718 ? -4.924 15.394 -1.380 1.00 93.25 718 VAL A N 1
ATOM 5818 C CA . VAL A 1 718 ? -4.821 14.148 -0.603 1.00 93.25 718 VAL A CA 1
ATOM 5819 C C . VAL A 1 718 ? -3.451 14.057 0.058 1.00 93.25 718 VAL A C 1
ATOM 5821 O O . VAL A 1 718 ? -2.407 14.115 -0.605 1.00 93.25 718 VAL A O 1
ATOM 5824 N N . TYR A 1 719 ? -3.476 13.867 1.371 1.00 94.38 719 TYR A N 1
ATOM 5825 C CA . TYR A 1 719 ? -2.302 13.716 2.214 1.00 94.38 719 TYR A CA 1
ATOM 5826 C C . TYR A 1 719 ? -2.346 12.407 3.004 1.00 94.38 719 TYR A C 1
ATOM 5828 O O . TYR A 1 719 ? -3.400 11.812 3.226 1.00 94.38 719 TYR A O 1
ATOM 5836 N N . THR A 1 720 ? -1.167 11.984 3.436 1.00 95.31 720 THR A N 1
ATOM 5837 C CA . THR A 1 720 ? -0.936 10.893 4.375 1.00 95.31 720 THR A CA 1
ATOM 5838 C C . THR A 1 720 ? 0.219 11.269 5.309 1.00 95.31 720 THR A C 1
ATOM 5840 O O . THR A 1 720 ? 0.854 12.323 5.166 1.00 95.31 720 THR A O 1
ATOM 5843 N N . TYR A 1 721 ? 0.488 10.405 6.285 1.00 91.25 721 TYR A N 1
ATOM 5844 C CA . TYR A 1 721 ? 1.462 10.599 7.352 1.00 91.25 721 TYR A CA 1
ATOM 5845 C C . TYR A 1 721 ? 1.239 11.934 8.095 1.00 91.25 721 TYR A C 1
ATOM 5847 O O . TYR A 1 721 ? 2.169 12.708 8.310 1.00 91.25 721 TYR A O 1
ATOM 5855 N N . HIS A 1 722 ? -0.022 12.219 8.450 1.00 90.12 722 HIS A N 1
ATOM 5856 C CA . HIS A 1 722 ? -0.478 13.473 9.069 1.00 90.12 722 HIS A CA 1
ATOM 5857 C C . HIS A 1 722 ? -0.006 14.737 8.323 1.00 90.12 722 HIS A C 1
ATOM 5859 O O . HIS A 1 722 ? 0.627 15.623 8.897 1.00 90.12 722 HIS A O 1
ATOM 5865 N N . GLY A 1 723 ? -0.285 14.823 7.021 1.00 89.62 723 GLY A N 1
ATOM 5866 C CA . GLY A 1 723 ? 0.070 15.987 6.205 1.00 89.62 723 GLY A CA 1
ATOM 5867 C C . GLY A 1 723 ? 1.534 16.054 5.749 1.00 89.62 723 GLY A C 1
ATOM 5868 O O . GLY A 1 723 ? 1.857 16.905 4.920 1.00 89.62 723 GLY A O 1
ATOM 5869 N N . LYS A 1 724 ? 2.422 15.166 6.228 1.00 89.69 724 LYS A N 1
ATOM 5870 C CA . LYS A 1 724 ? 3.849 15.155 5.847 1.00 89.69 724 LYS A CA 1
ATOM 5871 C C . LYS A 1 724 ? 4.078 14.710 4.396 1.00 89.69 724 LYS A C 1
ATOM 5873 O O . LYS A 1 724 ? 5.040 15.150 3.774 1.00 89.69 724 LYS A O 1
ATOM 5878 N N . LYS A 1 725 ? 3.222 13.833 3.858 1.00 93.69 725 LYS A N 1
ATOM 5879 C CA . LYS A 1 725 ? 3.356 13.245 2.515 1.00 93.69 725 LYS A CA 1
ATOM 5880 C C . LYS A 1 725 ? 2.093 13.498 1.690 1.00 93.69 725 LYS A C 1
ATOM 5882 O O . LYS A 1 725 ? 0.982 13.317 2.180 1.00 93.69 725 LYS A O 1
ATOM 5887 N N . LYS A 1 726 ? 2.248 13.912 0.429 1.00 94.81 726 LYS A N 1
ATOM 5888 C CA . LYS A 1 726 ? 1.145 14.020 -0.549 1.00 94.81 726 LYS A CA 1
ATOM 5889 C C . LYS A 1 726 ? 1.071 12.754 -1.394 1.00 94.81 726 LYS A C 1
ATOM 5891 O O . LYS A 1 726 ? 2.083 12.096 -1.590 1.00 94.81 726 LYS A O 1
ATOM 5896 N N . ILE A 1 727 ? -0.075 12.471 -2.008 1.00 93.75 727 ILE A N 1
ATOM 5897 C CA . ILE A 1 727 ? -0.144 11.368 -2.985 1.00 93.75 727 ILE A CA 1
ATOM 5898 C C . ILE A 1 727 ? 0.562 11.682 -4.314 1.00 93.75 727 ILE A C 1
ATOM 5900 O O . ILE A 1 727 ? 0.912 10.779 -5.059 1.00 93.75 727 ILE A O 1
ATOM 5904 N N . ILE A 1 728 ? 0.796 12.962 -4.613 1.00 93.94 728 ILE A N 1
ATOM 5905 C CA . ILE A 1 728 ? 1.557 13.385 -5.799 1.00 93.94 728 ILE A CA 1
ATOM 5906 C C . ILE A 1 728 ? 3.080 13.347 -5.576 1.00 93.94 728 ILE A C 1
ATOM 5908 O O . ILE A 1 728 ? 3.831 13.816 -6.429 1.00 93.94 728 ILE A O 1
ATOM 5912 N N . ASP A 1 729 ? 3.533 12.844 -4.423 1.00 94.56 729 ASP A N 1
ATOM 5913 C CA . ASP A 1 729 ? 4.947 12.712 -4.067 1.00 94.56 729 ASP A CA 1
ATOM 5914 C C . ASP A 1 729 ? 5.688 11.819 -5.089 1.00 94.56 729 ASP A C 1
ATOM 5916 O O . ASP A 1 729 ? 5.160 10.765 -5.463 1.00 94.56 729 ASP A O 1
ATOM 5920 N N . PRO A 1 730 ? 6.891 12.203 -5.564 1.00 91.56 730 PRO A N 1
ATOM 5921 C CA . PRO A 1 730 ? 7.701 11.407 -6.491 1.00 91.56 730 PRO A CA 1
ATOM 5922 C C . PRO A 1 730 ? 7.924 9.941 -6.093 1.00 91.56 730 PRO A C 1
ATOM 5924 O O . PRO A 1 730 ? 8.092 9.084 -6.958 1.00 91.56 730 PRO A O 1
ATOM 5927 N N . GLU A 1 731 ? 7.911 9.625 -4.799 1.00 91.25 731 GLU A N 1
ATOM 592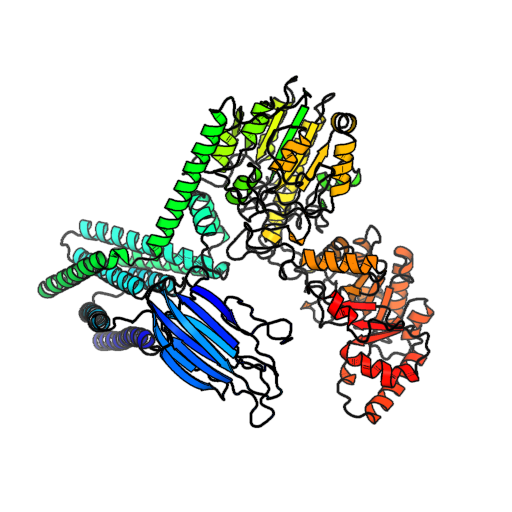8 C CA . GLU A 1 731 ? 8.142 8.272 -4.293 1.00 91.25 731 GLU A CA 1
ATOM 5929 C C . GLU A 1 731 ? 6.924 7.347 -4.465 1.00 91.25 731 GLU A C 1
ATOM 5931 O O . GLU A 1 731 ? 7.082 6.119 -4.473 1.00 91.25 731 GLU A O 1
ATOM 5936 N N . TYR A 1 732 ? 5.714 7.892 -4.660 1.00 93.56 732 TYR A N 1
ATOM 5937 C CA . TYR A 1 732 ? 4.492 7.096 -4.810 1.00 93.56 732 TYR A CA 1
ATOM 5938 C C . TYR A 1 732 ? 4.343 6.527 -6.229 1.00 93.56 732 TYR A C 1
ATOM 5940 O O . TYR A 1 732 ? 3.510 6.961 -7.028 1.00 93.56 732 TYR A O 1
ATOM 5948 N N . ARG A 1 733 ? 5.149 5.503 -6.547 1.00 90.88 733 ARG A N 1
ATOM 5949 C CA . ARG A 1 733 ? 5.185 4.861 -7.879 1.00 90.88 733 ARG A CA 1
ATOM 5950 C C . ARG A 1 733 ? 3.796 4.532 -8.426 1.00 90.88 733 ARG A C 1
ATOM 5952 O O . ARG A 1 733 ? 3.531 4.827 -9.586 1.00 90.88 733 ARG A O 1
ATOM 5959 N N . ARG A 1 734 ? 2.916 3.941 -7.605 1.00 90.50 734 ARG A N 1
ATOM 5960 C CA . ARG A 1 734 ? 1.592 3.476 -8.048 1.00 90.50 734 ARG A CA 1
ATOM 5961 C C . ARG A 1 734 ? 0.749 4.622 -8.613 1.00 90.50 734 ARG A C 1
ATOM 5963 O O . ARG A 1 734 ? 0.188 4.461 -9.695 1.00 90.50 734 ARG A O 1
ATOM 5970 N N . TYR A 1 735 ? 0.725 5.774 -7.934 1.00 93.44 735 TYR A N 1
ATOM 5971 C CA . TYR A 1 735 ? 0.049 6.986 -8.408 1.00 93.44 735 TYR A CA 1
ATOM 5972 C C . TYR A 1 735 ? 0.584 7.424 -9.779 1.00 93.44 735 TYR A C 1
ATOM 5974 O O . TYR A 1 735 ? -0.199 7.584 -10.716 1.00 93.44 735 TYR A O 1
ATOM 5982 N N . HIS A 1 736 ? 1.908 7.552 -9.931 1.00 94.44 736 HIS A N 1
ATOM 5983 C CA . HIS A 1 736 ? 2.518 7.998 -11.192 1.00 94.44 736 HIS A CA 1
ATOM 5984 C C . HIS A 1 736 ? 2.237 7.017 -12.336 1.00 94.44 736 HIS A C 1
ATOM 5986 O O . HIS A 1 736 ? 1.772 7.432 -13.395 1.00 94.44 736 HIS A O 1
ATOM 5992 N N . ILE A 1 737 ? 2.395 5.709 -12.109 1.00 94.19 737 ILE A N 1
ATOM 5993 C CA . ILE A 1 737 ? 2.108 4.676 -13.117 1.00 94.19 737 ILE A CA 1
ATOM 5994 C C . ILE A 1 737 ? 0.630 4.725 -13.546 1.00 94.19 737 ILE A C 1
ATOM 5996 O O . ILE A 1 737 ? 0.342 4.763 -14.744 1.00 94.19 737 ILE A O 1
ATOM 6000 N N . GLN A 1 738 ? -0.316 4.771 -12.595 1.00 91.50 738 GLN A N 1
ATOM 6001 C CA . GLN A 1 738 ? -1.754 4.875 -12.891 1.00 91.50 738 GLN A CA 1
ATOM 6002 C C . GLN A 1 738 ? -2.090 6.157 -13.666 1.00 91.50 738 GLN A C 1
ATOM 6004 O O . GLN A 1 738 ? -2.835 6.107 -14.649 1.00 91.50 738 G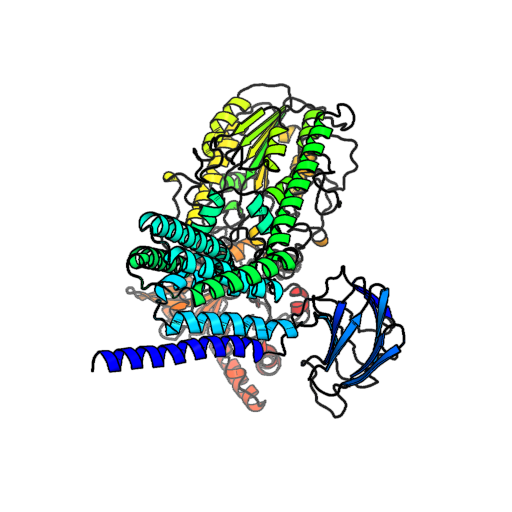LN A O 1
ATOM 6009 N N . ARG A 1 739 ? -1.523 7.300 -13.258 1.00 92.81 739 ARG A N 1
ATOM 6010 C CA . ARG A 1 739 ? -1.693 8.603 -13.913 1.00 92.81 739 ARG A CA 1
ATOM 6011 C C . ARG A 1 739 ? -1.206 8.569 -15.359 1.00 92.81 739 ARG A C 1
ATOM 6013 O O . ARG A 1 739 ? -1.948 8.958 -16.263 1.00 92.81 739 ARG A O 1
ATOM 6020 N N . HIS A 1 740 ? 0.017 8.094 -15.587 1.00 95.38 740 HIS A N 1
ATOM 6021 C CA . HIS A 1 740 ? 0.617 8.044 -16.917 1.00 95.38 740 HIS A CA 1
ATOM 6022 C C . HIS A 1 740 ? -0.123 7.072 -17.825 1.00 95.38 740 HIS A C 1
ATOM 6024 O O . HIS A 1 740 ? -0.505 7.461 -18.928 1.00 95.38 740 HIS A O 1
ATOM 6030 N N . GLN A 1 741 ? -0.430 5.861 -17.356 1.00 93.69 741 GLN A N 1
ATOM 6031 C CA . GLN A 1 741 ? -1.170 4.897 -18.166 1.00 93.69 741 GLN A CA 1
ATOM 6032 C C . GLN A 1 741 ? -2.592 5.385 -18.489 1.00 93.69 741 GLN A C 1
ATOM 6034 O O . GLN A 1 741 ? -3.040 5.249 -19.627 1.00 93.69 741 GLN A O 1
ATOM 6039 N N . SER A 1 742 ? -3.273 6.054 -17.553 1.00 91.94 742 SER A N 1
ATOM 6040 C CA . SER A 1 742 ? -4.578 6.685 -17.812 1.00 91.94 742 SER A CA 1
ATOM 6041 C C . SER A 1 742 ? -4.497 7.783 -18.879 1.00 91.94 742 SER A C 1
ATOM 6043 O O . SER A 1 742 ? -5.332 7.828 -19.784 1.00 91.94 742 SER A O 1
ATOM 6045 N N . ALA A 1 743 ? -3.479 8.647 -18.818 1.00 94.06 743 ALA A N 1
ATOM 6046 C CA . ALA A 1 743 ? -3.266 9.705 -19.806 1.00 94.06 743 ALA A CA 1
ATOM 6047 C C . ALA A 1 743 ? -2.912 9.145 -21.197 1.00 94.06 743 ALA A C 1
ATOM 6049 O O . ALA A 1 743 ? -3.444 9.609 -22.207 1.00 94.06 743 ALA A O 1
ATOM 6050 N N . LEU A 1 744 ? -2.063 8.114 -21.258 1.00 94.06 744 LEU A N 1
ATOM 6051 C CA . LEU A 1 744 ? -1.696 7.429 -22.499 1.00 94.06 744 LEU A CA 1
ATOM 6052 C C . LEU A 1 744 ? -2.898 6.711 -23.126 1.00 94.06 744 LEU A C 1
ATOM 6054 O O . LEU A 1 744 ? -3.075 6.765 -24.342 1.00 94.06 744 LEU A O 1
ATOM 6058 N N . LEU A 1 745 ? -3.768 6.089 -22.324 1.00 92.19 745 LEU A N 1
ATOM 6059 C CA . LEU A 1 745 ? -5.025 5.503 -22.803 1.00 92.19 745 LEU A CA 1
ATOM 6060 C C . LEU A 1 745 ? -5.971 6.570 -23.376 1.00 92.19 745 LEU A C 1
ATOM 6062 O O . LEU A 1 745 ? -6.492 6.379 -24.473 1.00 92.19 745 LEU A O 1
ATOM 6066 N N . GLN A 1 746 ? -6.133 7.718 -22.706 1.00 93.75 746 GLN A N 1
ATOM 6067 C CA . GLN A 1 746 ? -6.947 8.839 -23.210 1.00 93.75 746 GLN A CA 1
ATOM 6068 C C . GLN A 1 746 ? -6.427 9.415 -24.539 1.00 93.75 746 GLN A C 1
ATOM 6070 O O . GLN A 1 746 ? -7.216 9.885 -25.357 1.00 93.75 746 GLN A O 1
ATOM 6075 N N . GLN A 1 747 ? -5.116 9.343 -24.787 1.00 92.06 747 GLN A N 1
ATOM 6076 C CA . GLN A 1 747 ? -4.483 9.768 -26.042 1.00 92.06 747 GLN A CA 1
ATOM 6077 C C . GLN A 1 747 ? -4.445 8.663 -27.123 1.00 92.06 747 GLN A C 1
ATOM 6079 O O . GLN A 1 747 ? -3.839 8.861 -28.173 1.00 92.06 747 GLN A O 1
ATOM 6084 N N . ASN A 1 748 ? -5.074 7.500 -26.896 1.00 91.50 748 ASN A N 1
ATOM 6085 C CA . ASN A 1 748 ? -4.971 6.293 -27.740 1.00 91.50 748 ASN A CA 1
ATOM 6086 C C . ASN A 1 748 ? -3.527 5.763 -27.922 1.00 91.50 748 ASN A C 1
ATOM 6088 O O . ASN A 1 748 ? -3.225 5.044 -28.873 1.00 91.50 748 ASN A O 1
ATOM 6092 N N . GLN A 1 749 ? -2.629 6.085 -26.989 1.00 92.44 749 GLN A N 1
ATOM 6093 C CA . GLN A 1 749 ? -1.217 5.694 -26.987 1.00 92.44 749 GLN A CA 1
ATOM 6094 C C . GLN A 1 749 ? -0.891 4.518 -26.046 1.00 92.44 749 GLN A C 1
ATOM 6096 O O . GLN A 1 749 ? 0.250 4.062 -26.033 1.00 92.44 749 GLN A O 1
ATOM 6101 N N . GLY A 1 750 ? -1.864 3.968 -25.309 1.00 89.69 750 GLY A N 1
ATOM 6102 C CA . GLY A 1 750 ? -1.659 2.860 -24.352 1.00 89.69 750 GLY A CA 1
ATOM 6103 C C . GLY A 1 750 ? -1.210 1.509 -24.947 1.00 89.69 750 GLY A C 1
ATOM 6104 O O . GLY A 1 750 ? -0.998 0.557 -24.199 1.00 89.69 750 GLY A O 1
ATOM 6105 N N . LEU A 1 751 ? -1.075 1.412 -26.278 1.00 94.12 751 LEU A N 1
ATOM 6106 C CA . LEU A 1 751 ? -0.368 0.327 -26.979 1.00 94.12 751 LEU A CA 1
ATOM 6107 C C . LEU A 1 751 ? 0.940 0.782 -27.650 1.00 94.12 751 LEU A C 1
ATOM 6109 O O . LEU A 1 751 ? 1.700 -0.073 -28.106 1.00 94.12 751 LEU A O 1
ATOM 6113 N N . LYS A 1 752 ? 1.208 2.093 -27.752 1.00 95.88 752 LYS A N 1
ATOM 6114 C CA . LYS A 1 752 ? 2.501 2.627 -28.210 1.00 95.88 752 LYS A CA 1
ATOM 6115 C C . LYS A 1 752 ? 3.528 2.490 -27.089 1.00 95.88 752 LYS A C 1
ATOM 6117 O O . LYS A 1 752 ? 4.600 1.979 -27.362 1.00 95.88 752 LYS A O 1
ATOM 6122 N N . TYR A 1 753 ? 3.197 2.853 -25.854 1.00 96.69 753 TYR A N 1
ATOM 6123 C CA . TYR A 1 753 ? 4.117 2.761 -24.713 1.00 96.69 753 TYR A CA 1
ATOM 6124 C C . TYR A 1 753 ? 3.743 1.575 -23.827 1.00 96.69 753 TYR A C 1
ATOM 6126 O O . TYR A 1 753 ? 2.615 1.521 -23.338 1.00 96.69 753 TYR A O 1
ATOM 6134 N N . ILE A 1 754 ? 4.657 0.616 -23.650 1.00 97.06 754 ILE A N 1
ATOM 6135 C CA . ILE A 1 754 ? 4.396 -0.621 -22.893 1.00 97.06 754 ILE A CA 1
ATOM 6136 C C . ILE A 1 754 ? 5.578 -1.010 -21.977 1.00 97.06 754 ILE A C 1
ATOM 6138 O O . ILE A 1 754 ? 6.717 -0.634 -22.264 1.00 97.06 754 ILE A O 1
ATOM 6142 N N . PRO A 1 755 ? 5.338 -1.752 -20.877 1.00 97.00 755 PRO A N 1
ATOM 6143 C CA . PRO A 1 755 ? 6.384 -2.246 -19.978 1.00 97.00 755 PRO A CA 1
ATOM 6144 C C . PRO A 1 755 ? 7.401 -3.191 -20.632 1.00 97.00 755 PRO A C 1
ATOM 6146 O O . PRO A 1 755 ? 7.030 -4.143 -21.319 1.00 97.00 755 PRO A O 1
ATOM 6149 N N . HIS A 1 756 ? 8.679 -2.929 -20.355 1.00 95.25 756 HIS A N 1
ATOM 6150 C CA . HIS A 1 756 ? 9.840 -3.765 -20.679 1.00 95.25 756 HIS A CA 1
ATOM 6151 C C . HIS A 1 756 ? 10.051 -4.870 -19.618 1.00 95.25 756 HIS A C 1
ATOM 6153 O O . HIS A 1 756 ? 9.928 -4.603 -18.419 1.00 95.25 756 HIS A O 1
ATOM 6159 N N . ARG A 1 757 ? 10.433 -6.075 -20.059 1.00 91.44 757 ARG A N 1
ATOM 6160 C CA . ARG A 1 757 ? 10.851 -7.261 -19.284 1.00 91.44 757 ARG A CA 1
ATOM 6161 C C . ARG A 1 757 ? 9.859 -7.762 -18.241 1.00 91.44 757 ARG A C 1
ATOM 6163 O O . ARG A 1 757 ? 10.205 -7.982 -17.080 1.00 91.44 757 ARG A O 1
ATOM 6170 N N . VAL A 1 758 ? 8.622 -8.006 -18.660 1.00 93.00 758 VAL A N 1
ATOM 6171 C CA . VAL A 1 758 ? 7.551 -8.576 -17.827 1.00 93.00 758 VAL A CA 1
ATOM 6172 C C . VAL A 1 758 ? 7.718 -10.102 -17.720 1.00 93.00 758 VAL A C 1
ATOM 6174 O O . VAL A 1 758 ? 6.894 -10.890 -18.177 1.00 93.00 758 VAL A O 1
ATOM 6177 N N . ASN A 1 759 ? 8.840 -10.524 -17.129 1.00 90.94 759 ASN A N 1
ATOM 6178 C CA . ASN A 1 759 ? 9.292 -11.919 -17.140 1.00 90.94 759 ASN A CA 1
ATOM 6179 C C . ASN A 1 759 ? 8.687 -12.786 -16.017 1.00 90.94 759 ASN A C 1
ATOM 6181 O O . ASN A 1 759 ? 8.684 -14.012 -16.127 1.00 90.94 759 ASN A O 1
ATOM 6185 N N . THR A 1 760 ? 8.183 -12.194 -14.928 1.00 89.81 760 THR A N 1
ATOM 6186 C CA . THR A 1 760 ? 7.582 -12.937 -13.802 1.00 89.81 760 THR A CA 1
ATOM 6187 C C . THR A 1 760 ? 6.065 -12.832 -13.770 1.00 89.81 760 THR A C 1
ATOM 6189 O O . THR A 1 760 ? 5.467 -11.871 -14.260 1.00 89.81 760 THR A O 1
ATOM 6192 N N . LYS A 1 761 ? 5.420 -13.807 -13.114 1.00 89.56 761 LYS A N 1
ATOM 6193 C CA . LYS A 1 761 ? 3.970 -13.760 -12.886 1.00 89.56 761 LYS A CA 1
ATOM 6194 C C . LYS A 1 761 ? 3.565 -12.535 -12.056 1.00 89.56 761 LYS A C 1
ATOM 6196 O O . LYS A 1 761 ? 2.551 -11.923 -12.366 1.00 89.56 761 LYS A O 1
ATOM 6201 N N . GLY A 1 762 ? 4.343 -12.157 -11.039 1.00 89.31 762 GLY A N 1
ATOM 6202 C CA . GLY A 1 762 ? 4.066 -10.965 -10.234 1.00 89.31 762 GLY A CA 1
ATOM 6203 C C . GLY A 1 762 ? 4.058 -9.684 -11.072 1.00 89.31 762 GLY A C 1
ATOM 6204 O O . GLY A 1 762 ? 3.081 -8.940 -11.019 1.00 89.31 762 GLY A O 1
ATOM 6205 N N . MET A 1 763 ? 5.075 -9.487 -11.927 1.00 90.50 763 MET A N 1
ATOM 6206 C CA . MET A 1 763 ? 5.119 -8.347 -12.855 1.00 90.50 763 MET A CA 1
ATOM 6207 C C . MET A 1 763 ? 3.924 -8.337 -13.813 1.00 90.50 763 MET A C 1
ATOM 6209 O O . MET A 1 763 ? 3.333 -7.285 -14.027 1.00 90.50 763 MET A O 1
ATOM 6213 N N . LEU A 1 764 ? 3.540 -9.491 -14.372 1.00 91.44 764 LEU A N 1
ATOM 6214 C CA . LEU A 1 764 ? 2.385 -9.586 -15.272 1.00 91.44 764 LEU A CA 1
ATOM 6215 C C . LEU A 1 764 ? 1.091 -9.095 -14.609 1.00 91.44 764 LEU A C 1
ATOM 6217 O O . LEU A 1 764 ? 0.323 -8.365 -15.234 1.00 91.44 764 LEU A O 1
ATOM 6221 N N . PHE A 1 765 ? 0.838 -9.505 -13.365 1.00 89.94 765 PHE A N 1
ATOM 6222 C CA . PHE A 1 765 ? -0.375 -9.107 -12.652 1.00 89.94 765 PHE A CA 1
ATOM 6223 C C . PHE A 1 765 ? -0.363 -7.609 -12.333 1.00 89.94 765 PHE A C 1
ATOM 6225 O O . PHE A 1 765 ? -1.346 -6.946 -12.637 1.00 89.94 765 PHE A O 1
ATOM 6232 N N . GLU A 1 766 ? 0.761 -7.061 -11.861 1.00 89.56 766 GLU A N 1
ATOM 6233 C CA . GLU A 1 766 ? 0.938 -5.618 -11.612 1.00 89.56 766 GLU A CA 1
ATOM 6234 C C . GLU A 1 766 ? 0.732 -4.784 -12.899 1.00 89.56 766 GLU A C 1
ATOM 6236 O O . GLU A 1 766 ? 0.059 -3.754 -12.905 1.00 89.56 766 GLU A O 1
ATOM 6241 N N . VAL A 1 767 ? 1.239 -5.267 -14.038 1.00 92.44 767 VAL A N 1
ATOM 6242 C CA . VAL A 1 767 ? 1.055 -4.649 -15.363 1.00 92.44 767 VAL A CA 1
ATOM 6243 C C . VAL A 1 767 ? -0.417 -4.683 -15.807 1.00 92.44 767 VAL A C 1
ATOM 6245 O O . VAL A 1 767 ? -0.948 -3.676 -16.283 1.00 92.44 767 VAL A O 1
ATOM 6248 N N . ILE A 1 768 ? -1.115 -5.806 -15.623 1.00 90.12 768 ILE A N 1
ATOM 6249 C CA . ILE A 1 768 ? -2.549 -5.918 -15.940 1.00 90.12 768 ILE A CA 1
ATOM 6250 C C . ILE A 1 768 ? -3.400 -5.043 -15.002 1.00 90.12 768 ILE A C 1
ATOM 6252 O O . ILE A 1 768 ? -4.326 -4.378 -15.471 1.00 90.12 768 ILE A O 1
ATOM 6256 N N . GLU A 1 769 ? -3.072 -5.013 -13.709 1.00 88.31 769 GLU A N 1
ATOM 6257 C CA . GLU A 1 769 ? -3.708 -4.211 -12.655 1.00 88.31 769 GLU A CA 1
ATOM 6258 C C . GLU A 1 769 ? -3.613 -2.707 -12.948 1.00 88.31 769 GLU A C 1
ATOM 6260 O O . GLU A 1 769 ? -4.610 -1.991 -12.870 1.00 88.31 769 GLU A O 1
ATOM 6265 N N . HIS A 1 770 ? -2.450 -2.235 -13.403 1.00 90.12 770 HIS A N 1
ATOM 6266 C CA . HIS A 1 770 ? -2.260 -0.860 -13.871 1.00 90.12 770 HIS A CA 1
ATOM 6267 C C . HIS A 1 770 ? -2.968 -0.533 -15.200 1.00 90.12 770 HIS A C 1
ATOM 6269 O O . HIS A 1 770 ? -2.907 0.605 -15.669 1.00 90.12 770 HIS A O 1
ATOM 6275 N N . GLY A 1 771 ? -3.660 -1.493 -15.818 1.00 90.06 771 GLY A N 1
ATOM 6276 C CA . GLY A 1 771 ? -4.443 -1.275 -17.032 1.00 90.06 771 GLY A CA 1
ATOM 6277 C C . GLY A 1 771 ? -3.620 -1.264 -18.322 1.00 90.06 771 GLY A C 1
ATOM 6278 O O . GLY A 1 771 ? -4.125 -0.824 -19.362 1.00 90.06 771 GLY A O 1
ATOM 6279 N N . PHE A 1 772 ? -2.378 -1.757 -18.303 1.00 93.94 772 PHE A N 1
ATOM 6280 C CA . PHE A 1 772 ? -1.616 -1.962 -19.532 1.00 93.94 772 PHE A CA 1
ATOM 6281 C C . PHE A 1 772 ? -2.283 -3.022 -20.415 1.00 93.94 772 PHE A C 1
ATOM 6283 O O . PHE A 1 772 ? -2.829 -4.023 -19.947 1.00 93.94 772 PHE A O 1
ATOM 6290 N N . LYS A 1 773 ? -2.258 -2.777 -21.729 1.00 93.12 773 LYS A N 1
ATOM 6291 C CA . LYS A 1 773 ? -2.791 -3.689 -22.756 1.00 93.12 773 LYS A CA 1
ATOM 6292 C C . LYS A 1 773 ? -1.694 -4.259 -23.650 1.00 93.12 773 LYS A C 1
ATOM 6294 O O . LYS A 1 773 ? -1.988 -4.925 -24.638 1.00 93.12 773 LYS A O 1
ATOM 6299 N N . GLY A 1 774 ? -0.434 -4.058 -23.281 1.00 95.12 774 GLY A N 1
ATOM 6300 C CA . GLY A 1 774 ? 0.668 -4.816 -23.838 1.00 95.12 774 GLY A CA 1
ATOM 6301 C C . GLY A 1 774 ? 1.914 -4.784 -22.973 1.00 95.12 774 GLY A C 1
ATOM 6302 O O . GLY A 1 774 ? 1.971 -4.036 -22.001 1.00 95.12 774 GLY A O 1
ATOM 6303 N N . MET A 1 775 ? 2.880 -5.622 -23.336 1.00 96.31 775 MET A N 1
ATOM 6304 C CA . MET A 1 775 ? 4.146 -5.823 -22.629 1.00 96.31 775 MET A CA 1
ATOM 6305 C C . MET A 1 775 ? 5.205 -6.435 -23.556 1.00 96.31 775 MET A C 1
ATOM 6307 O O . MET A 1 775 ? 4.866 -6.964 -24.618 1.00 96.31 775 MET A O 1
ATOM 6311 N N . GLU A 1 776 ? 6.458 -6.425 -23.118 1.00 96.56 776 GLU A N 1
ATOM 6312 C CA . GLU A 1 776 ? 7.548 -7.236 -23.670 1.00 96.56 776 GLU A CA 1
ATOM 6313 C C . GLU A 1 776 ? 8.038 -8.274 -22.643 1.00 96.56 776 GLU A C 1
ATOM 6315 O O . GLU A 1 776 ? 7.941 -8.043 -21.434 1.00 96.56 776 GLU A O 1
ATOM 6320 N N . LEU A 1 777 ? 8.521 -9.426 -23.127 1.00 94.31 777 LEU A N 1
ATOM 6321 C CA . LEU A 1 777 ? 9.222 -10.432 -22.326 1.00 94.31 777 LEU A CA 1
ATOM 6322 C C . LEU A 1 777 ? 10.384 -11.108 -23.082 1.00 94.31 777 LEU A C 1
ATOM 6324 O O . LEU A 1 777 ? 10.316 -11.345 -24.294 1.00 94.31 777 LEU A O 1
ATOM 6328 N N . ASP A 1 778 ? 11.412 -11.492 -22.318 1.00 93.62 778 ASP A N 1
ATOM 6329 C CA . ASP A 1 778 ? 12.565 -12.250 -22.803 1.00 93.62 778 ASP A CA 1
ATOM 6330 C C . ASP A 1 778 ? 12.174 -13.732 -22.997 1.00 93.62 778 ASP A C 1
ATOM 6332 O O . ASP A 1 778 ? 11.573 -14.349 -22.107 1.00 93.62 778 ASP A O 1
ATOM 6336 N N . LEU A 1 779 ? 12.538 -14.332 -24.136 1.00 92.75 779 LEU A N 1
ATOM 6337 C CA . LEU A 1 779 ? 12.163 -15.705 -24.492 1.00 92.75 779 LEU A CA 1
ATOM 6338 C C . LEU A 1 779 ? 13.357 -16.529 -25.003 1.00 92.75 779 LEU A C 1
ATOM 6340 O O . LEU A 1 779 ? 14.074 -16.132 -25.925 1.00 92.75 779 LEU A O 1
ATOM 6344 N N . VAL A 1 780 ? 13.513 -17.739 -24.458 1.00 92.81 780 VAL A N 1
ATOM 6345 C CA . VAL A 1 780 ? 14.459 -18.765 -24.931 1.00 92.81 780 VAL A CA 1
ATOM 6346 C C . VAL A 1 780 ? 13.687 -19.986 -25.438 1.00 92.81 780 VAL A C 1
ATOM 6348 O O . VAL A 1 780 ? 12.778 -20.494 -24.779 1.00 92.81 780 VAL A O 1
ATOM 6351 N N . THR A 1 781 ? 14.053 -20.464 -26.624 1.00 91.56 781 THR A N 1
ATOM 6352 C CA . THR A 1 781 ? 13.486 -21.661 -27.259 1.00 91.56 781 THR A CA 1
ATOM 6353 C C . THR A 1 781 ? 14.312 -22.885 -26.884 1.00 91.56 781 THR A C 1
ATOM 6355 O O . THR A 1 781 ? 15.476 -22.973 -27.262 1.00 91.56 781 THR A O 1
ATOM 6358 N N . GLU A 1 782 ? 13.727 -23.848 -26.186 1.00 89.56 782 GLU A N 1
ATOM 6359 C CA . GLU A 1 782 ? 14.369 -25.132 -25.890 1.00 89.56 782 GLU A CA 1
ATOM 6360 C C . GLU A 1 782 ? 13.719 -26.272 -26.672 1.00 89.56 782 GLU A C 1
ATOM 6362 O O . GLU A 1 782 ? 12.502 -26.298 -26.862 1.00 89.56 782 GLU A O 1
ATOM 6367 N N . GLU A 1 783 ? 14.533 -27.232 -27.101 1.00 83.94 783 GLU A N 1
ATOM 6368 C CA . GLU A 1 783 ? 14.073 -28.498 -2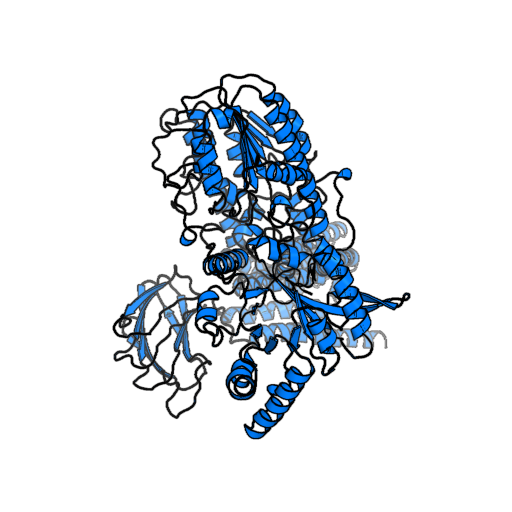7.665 1.00 83.94 783 GLU A CA 1
ATOM 6369 C C . GLU A 1 783 ? 13.760 -29.500 -26.543 1.00 83.94 783 GLU A C 1
ATOM 6371 O O . GLU A 1 783 ? 14.453 -29.561 -25.527 1.00 83.94 783 GLU A O 1
ATOM 6376 N N . THR A 1 784 ? 12.706 -30.293 -26.722 1.00 78.88 784 THR A N 1
ATOM 6377 C CA . THR A 1 784 ? 12.342 -31.395 -25.819 1.00 78.88 784 THR A CA 1
ATOM 6378 C C . THR A 1 784 ? 12.684 -32.748 -26.434 1.00 78.88 784 THR A C 1
ATOM 6380 O O . THR A 1 784 ? 12.817 -32.864 -27.648 1.00 78.88 784 THR A O 1
ATOM 6383 N N . GLU A 1 785 ? 12.730 -33.804 -25.615 1.00 71.25 785 GLU A N 1
ATOM 6384 C CA . GLU A 1 785 ? 13.038 -35.188 -26.036 1.00 71.25 785 GLU A CA 1
ATOM 6385 C C . GLU A 1 785 ? 12.145 -35.742 -27.171 1.00 71.25 785 GLU A C 1
ATOM 6387 O O . GLU A 1 785 ? 12.477 -36.757 -27.774 1.00 71.25 785 GLU A O 1
ATOM 6392 N N . ASN A 1 786 ? 11.024 -35.077 -27.478 1.00 71.81 786 ASN A N 1
ATOM 6393 C CA . ASN A 1 786 ? 10.100 -35.415 -28.565 1.00 71.81 786 ASN A CA 1
ATOM 6394 C C . ASN A 1 786 ? 10.177 -34.427 -29.755 1.00 71.81 786 ASN A C 1
ATOM 6396 O O . ASN A 1 786 ? 9.150 -34.188 -30.391 1.00 71.81 786 ASN A O 1
ATOM 6400 N N . GLU A 1 787 ? 11.326 -33.779 -29.997 1.00 61.88 787 GLU A N 1
ATOM 6401 C CA . GLU A 1 787 ? 11.575 -32.796 -31.083 1.00 61.88 787 GLU A CA 1
ATOM 6402 C C . GLU A 1 787 ? 10.599 -31.590 -31.099 1.00 61.88 787 GLU A C 1
ATOM 6404 O O . GLU A 1 787 ? 10.436 -30.886 -32.099 1.00 61.88 787 GLU A O 1
ATOM 6409 N N . ASN A 1 788 ? 9.914 -31.326 -29.980 1.00 76.88 788 ASN A N 1
ATOM 6410 C CA . ASN A 1 788 ? 8.988 -30.201 -29.839 1.00 76.88 788 ASN A CA 1
ATOM 6411 C C . ASN A 1 788 ? 9.663 -29.026 -29.127 1.00 76.88 788 ASN A C 1
ATOM 6413 O O . ASN A 1 788 ? 10.318 -29.217 -28.102 1.00 76.88 788 ASN A O 1
ATOM 6417 N N . ALA A 1 789 ? 9.432 -27.806 -29.616 1.00 87.44 789 ALA A N 1
ATOM 6418 C CA . ALA A 1 789 ? 9.930 -26.594 -28.973 1.00 87.44 789 ALA A CA 1
ATOM 6419 C C . ALA A 1 789 ? 9.082 -26.184 -27.753 1.00 87.44 789 ALA A C 1
ATOM 6421 O O . ALA A 1 789 ? 7.847 -26.178 -27.799 1.00 87.44 789 ALA A O 1
ATOM 6422 N N . VAL A 1 790 ? 9.753 -25.748 -26.689 1.00 91.75 790 VAL A N 1
ATOM 6423 C CA . VAL A 1 790 ? 9.175 -25.064 -25.527 1.00 91.75 790 VAL A CA 1
ATOM 6424 C C . VAL A 1 790 ? 9.758 -23.659 -25.446 1.00 91.75 790 VAL A C 1
ATOM 6426 O O . VAL A 1 790 ? 10.955 -23.451 -25.607 1.00 91.75 790 VAL A O 1
ATOM 6429 N N . PHE A 1 791 ? 8.897 -22.677 -25.201 1.00 94.38 791 PHE A N 1
ATOM 6430 C CA . PHE A 1 791 ? 9.278 -21.273 -25.083 1.00 94.38 791 PHE A CA 1
ATOM 6431 C C . PHE A 1 791 ? 9.370 -20.910 -23.606 1.00 94.38 791 PHE A C 1
ATOM 6433 O O . PHE A 1 791 ? 8.334 -20.643 -22.999 1.00 94.38 791 PHE A O 1
ATOM 6440 N N . LYS A 1 792 ? 10.568 -20.945 -23.020 1.00 92.62 792 LYS A N 1
ATOM 6441 C CA . LYS A 1 792 ? 10.787 -20.547 -21.624 1.00 92.62 792 LYS A CA 1
ATOM 6442 C C . LYS A 1 792 ? 10.964 -19.036 -21.510 1.00 92.62 792 LYS A C 1
ATOM 6444 O O . LYS A 1 792 ? 11.563 -18.416 -22.386 1.00 92.62 792 LYS A O 1
ATOM 6449 N N . ILE A 1 793 ? 10.469 -18.466 -20.414 1.00 91.12 793 ILE A N 1
ATOM 6450 C CA . ILE A 1 793 ? 10.581 -17.032 -20.127 1.00 91.12 793 ILE A CA 1
ATOM 6451 C C . ILE A 1 793 ? 11.854 -16.750 -19.324 1.00 91.12 793 ILE A C 1
ATOM 6453 O O . ILE A 1 793 ? 12.084 -17.375 -18.277 1.00 91.12 793 ILE A O 1
ATOM 6457 N N . GLY A 1 794 ? 12.653 -15.800 -19.808 1.00 84.25 794 GLY A N 1
ATOM 6458 C CA . GLY A 1 794 ? 13.924 -15.383 -19.222 1.00 84.25 794 GLY A CA 1
ATOM 6459 C C . GLY A 1 794 ? 15.037 -15.188 -20.255 1.00 84.25 794 GLY A C 1
ATOM 6460 O O . GLY A 1 794 ? 14.842 -15.339 -21.459 1.00 84.25 794 GLY A O 1
ATOM 6461 N N . HIS A 1 795 ? 16.231 -14.862 -19.761 1.00 81.12 795 HIS A N 1
ATOM 6462 C CA . HIS A 1 795 ? 17.450 -14.701 -20.559 1.00 81.12 795 HIS A CA 1
ATOM 6463 C C . HIS A 1 795 ? 18.411 -15.878 -20.327 1.00 81.12 795 HIS A C 1
ATOM 6465 O O . HIS A 1 795 ? 18.403 -16.464 -19.251 1.00 81.12 795 HIS A O 1
ATOM 6471 N N . PHE A 1 796 ? 19.300 -16.169 -21.286 1.00 66.06 796 PHE A N 1
ATOM 6472 C CA . PHE A 1 796 ? 20.260 -17.294 -21.263 1.00 66.06 796 PHE A CA 1
ATOM 6473 C C . PHE A 1 796 ? 21.082 -17.500 -19.976 1.00 66.06 796 PHE A C 1
ATOM 6475 O O . PHE A 1 796 ? 21.612 -18.587 -19.760 1.00 66.06 796 PHE A O 1
ATOM 6482 N N . GLU A 1 797 ? 21.271 -16.466 -19.156 1.00 68.44 797 GLU A N 1
ATOM 6483 C CA . GLU A 1 797 ? 21.964 -16.623 -17.880 1.00 68.44 797 GLU A CA 1
ATOM 6484 C C . GLU A 1 797 ? 20.978 -17.247 -16.887 1.00 68.44 797 GLU A C 1
ATOM 6486 O O . GLU A 1 797 ? 19.972 -16.617 -16.573 1.00 68.44 797 GLU A O 1
ATOM 6491 N N . GLU A 1 798 ? 21.265 -18.444 -16.360 1.00 60.44 798 GLU A N 1
ATOM 6492 C CA . GLU A 1 798 ? 20.339 -19.231 -15.515 1.00 60.44 798 GLU A CA 1
ATOM 6493 C C . GLU A 1 798 ? 19.652 -18.414 -14.406 1.00 60.44 798 GLU A C 1
ATOM 6495 O O . GLU A 1 798 ? 18.485 -18.637 -14.087 1.00 60.44 798 GLU A O 1
ATOM 6500 N N . LYS A 1 799 ? 20.344 -17.407 -13.856 1.00 66.12 799 LYS A N 1
ATOM 6501 C CA . LYS A 1 799 ? 19.816 -16.486 -12.839 1.00 66.12 799 LYS A CA 1
ATOM 6502 C C . LYS A 1 799 ? 18.617 -15.635 -13.294 1.00 66.12 799 LYS A C 1
ATOM 6504 O O . LYS A 1 799 ? 17.987 -15.037 -12.429 1.00 66.12 799 LYS A O 1
ATOM 6509 N N . PHE A 1 800 ? 18.305 -15.554 -14.585 1.00 68.50 800 PHE A N 1
ATOM 6510 C CA . PHE A 1 800 ? 17.150 -14.833 -15.136 1.00 68.50 800 PHE A CA 1
ATOM 6511 C C . PHE A 1 800 ? 16.063 -15.769 -15.690 1.00 68.50 800 PHE A C 1
ATOM 6513 O O . PHE A 1 800 ? 15.033 -15.292 -16.163 1.00 68.50 800 PHE A O 1
ATOM 6520 N N . MET A 1 801 ? 16.267 -17.090 -15.641 1.00 80.06 801 MET A N 1
ATOM 6521 C CA . MET A 1 801 ? 15.282 -18.064 -16.108 1.00 80.06 801 MET A CA 1
ATOM 6522 C C . MET A 1 801 ? 14.192 -18.286 -15.057 1.00 80.06 801 MET A C 1
ATOM 6524 O O . MET A 1 801 ? 14.462 -18.466 -13.871 1.00 80.06 801 MET A O 1
ATOM 6528 N N . THR A 1 802 ? 12.938 -18.289 -15.504 1.00 80.12 802 THR A N 1
ATOM 6529 C CA . THR A 1 802 ? 11.767 -18.367 -14.611 1.00 80.12 802 THR A CA 1
ATOM 6530 C C . THR A 1 802 ? 11.226 -19.790 -14.437 1.00 80.12 802 THR A C 1
ATOM 6532 O O . THR A 1 802 ? 10.379 -20.020 -13.583 1.00 80.12 802 THR A O 1
ATOM 6535 N N . ASN A 1 803 ? 11.654 -20.749 -15.265 1.00 82.12 803 ASN A N 1
ATOM 6536 C CA . ASN A 1 803 ? 11.009 -22.060 -15.466 1.00 82.12 803 ASN A CA 1
ATOM 6537 C C . ASN A 1 803 ? 9.536 -22.020 -15.932 1.00 82.12 803 ASN A C 1
ATOM 6539 O O . ASN A 1 803 ? 8.960 -23.080 -16.163 1.00 82.12 803 ASN A O 1
ATOM 6543 N N . ASN A 1 804 ? 8.944 -20.840 -16.137 1.00 88.81 804 ASN A N 1
ATOM 6544 C CA . ASN A 1 804 ? 7.638 -20.693 -16.773 1.00 88.81 804 ASN A CA 1
ATOM 6545 C C . ASN A 1 804 ? 7.789 -20.667 -18.297 1.00 88.81 804 ASN A C 1
ATOM 6547 O O . ASN A 1 804 ? 8.849 -20.324 -18.831 1.00 88.81 804 ASN A O 1
ATOM 6551 N N . THR A 1 805 ? 6.700 -20.961 -19.001 1.00 93.00 805 THR A N 1
ATOM 6552 C CA . THR A 1 805 ? 6.621 -20.903 -20.459 1.00 93.00 805 THR A CA 1
ATOM 6553 C C . THR A 1 805 ? 5.722 -19.770 -20.953 1.00 93.00 805 THR A C 1
ATOM 6555 O O . THR A 1 805 ? 4.878 -19.255 -20.217 1.00 93.00 805 THR A O 1
ATOM 6558 N N . LEU A 1 806 ? 5.830 -19.417 -22.240 1.00 93.69 806 LEU A N 1
ATOM 6559 C CA . LEU A 1 806 ? 4.873 -18.509 -22.884 1.00 93.69 806 LEU A CA 1
ATOM 6560 C C . LEU A 1 806 ? 3.429 -19.037 -22.796 1.00 93.69 806 LEU A C 1
ATOM 6562 O O . LEU A 1 806 ? 2.494 -18.245 -22.724 1.00 93.69 806 LEU A O 1
ATOM 6566 N N . GLU A 1 807 ? 3.222 -20.359 -22.774 1.00 93.44 807 GLU A N 1
ATOM 6567 C CA . GLU A 1 807 ? 1.876 -20.915 -22.617 1.00 93.44 807 GLU A CA 1
ATOM 6568 C C . GLU A 1 807 ? 1.313 -20.668 -21.208 1.00 93.44 807 GLU A C 1
ATOM 6570 O O . GLU A 1 807 ? 0.120 -20.403 -21.088 1.00 93.44 807 GLU A O 1
ATOM 6575 N N . ASP A 1 808 ? 2.148 -20.659 -20.164 1.00 92.25 808 ASP A N 1
ATOM 6576 C CA . ASP A 1 808 ? 1.722 -20.312 -18.800 1.00 92.25 808 ASP A CA 1
ATOM 6577 C C . ASP A 1 808 ? 1.319 -18.834 -18.706 1.00 92.25 808 ASP A C 1
ATOM 6579 O O . ASP A 1 808 ? 0.237 -18.514 -18.213 1.00 92.25 808 ASP A O 1
ATOM 6583 N N . VAL A 1 809 ? 2.130 -17.937 -19.281 1.00 91.00 809 VAL A N 1
ATOM 6584 C CA . VAL A 1 809 ? 1.830 -16.495 -19.382 1.00 91.00 809 VAL A CA 1
ATOM 6585 C C . VAL A 1 809 ? 0.488 -16.253 -20.087 1.00 91.00 809 VAL A C 1
ATOM 6587 O O . VAL A 1 809 ? -0.352 -15.501 -19.592 1.00 91.00 809 VAL A O 1
ATOM 6590 N N . LEU A 1 810 ? 0.247 -16.939 -21.209 1.00 92.00 810 LEU A N 1
ATOM 6591 C CA . LEU A 1 810 ? -1.009 -16.856 -21.963 1.00 92.00 810 LEU A CA 1
ATOM 6592 C C . LEU A 1 810 ? -2.209 -17.481 -21.228 1.00 92.00 810 LEU A C 1
ATOM 6594 O O . LEU A 1 810 ? -3.347 -17.106 -21.506 1.00 92.00 810 LEU A O 1
ATOM 6598 N N . GLN A 1 811 ? -1.991 -18.421 -20.302 1.00 90.81 811 GLN A N 1
ATOM 6599 C CA . GLN A 1 811 ? -3.049 -18.949 -19.430 1.00 90.81 811 GLN A CA 1
ATOM 6600 C C . GLN A 1 811 ? -3.398 -17.995 -18.286 1.00 90.81 811 GLN A C 1
ATOM 6602 O O . GLN A 1 811 ? -4.550 -17.974 -17.856 1.00 90.81 811 GLN A O 1
ATOM 6607 N N . TRP A 1 812 ? -2.441 -17.211 -17.787 1.00 87.62 812 TRP A N 1
ATOM 6608 C CA . TRP A 1 812 ? -2.693 -16.250 -16.711 1.00 87.62 812 TRP A CA 1
ATOM 6609 C C . TRP A 1 812 ? -3.504 -15.036 -17.181 1.00 87.62 812 TRP A C 1
ATOM 6611 O O . TRP A 1 812 ? -4.348 -14.552 -16.426 1.00 87.62 812 TRP A O 1
ATOM 6621 N N . ASP A 1 813 ? -3.350 -14.611 -18.442 1.00 84.44 813 ASP A N 1
ATOM 6622 C CA . ASP A 1 813 ? -4.229 -13.625 -19.094 1.00 84.44 813 ASP A CA 1
ATOM 6623 C C . ASP A 1 813 ? -5.603 -14.229 -19.478 1.00 84.44 813 ASP A C 1
ATOM 6625 O O . ASP A 1 813 ? -6.034 -14.226 -20.633 1.00 84.44 813 ASP A O 1
ATOM 6629 N N . THR A 1 814 ? -6.315 -14.768 -18.483 1.00 69.25 814 THR A N 1
ATOM 6630 C CA . THR A 1 814 ? -7.603 -15.476 -18.644 1.00 69.25 814 THR A CA 1
ATOM 6631 C C . THR A 1 814 ? -8.688 -14.637 -19.327 1.00 69.25 814 THR A C 1
ATOM 6633 O O . THR A 1 814 ? -9.533 -15.182 -20.036 1.00 69.25 814 THR A O 1
ATOM 6636 N N . LYS A 1 815 ? -8.656 -13.310 -19.144 1.00 75.44 815 LYS A N 1
ATOM 6637 C CA . LYS A 1 815 ? -9.584 -12.341 -19.757 1.00 75.44 815 LYS A CA 1
ATOM 6638 C C . LYS A 1 815 ? -9.085 -11.790 -21.108 1.00 75.44 815 LYS A C 1
ATOM 6640 O O . LYS A 1 815 ? -9.736 -10.911 -21.665 1.00 75.44 815 LYS A O 1
ATOM 6645 N N . GLN A 1 816 ? -7.959 -12.289 -21.632 1.00 78.12 816 GLN A N 1
ATOM 6646 C CA . GLN A 1 816 ? -7.304 -11.851 -22.876 1.00 78.12 816 GLN A CA 1
ATOM 6647 C C . GLN A 1 816 ? -7.102 -10.325 -22.973 1.00 78.12 816 GLN A C 1
ATOM 6649 O O . GLN A 1 816 ? -7.343 -9.700 -24.006 1.00 78.12 816 GLN A O 1
ATOM 6654 N N . GLN A 1 817 ? -6.668 -9.714 -21.873 1.00 86.12 817 GLN A N 1
ATOM 6655 C CA . GLN A 1 817 ? -6.468 -8.277 -21.740 1.00 86.12 817 GLN A CA 1
ATOM 6656 C C . GLN A 1 817 ? -5.259 -7.756 -22.529 1.00 86.12 817 GLN A C 1
ATOM 6658 O O . GLN A 1 817 ? -5.245 -6.582 -22.903 1.00 86.12 817 GLN A O 1
ATOM 6663 N N . LEU A 1 818 ? -4.248 -8.594 -22.787 1.00 91.88 818 LEU A N 1
ATOM 6664 C CA . LEU A 1 818 ? -3.018 -8.193 -23.473 1.00 91.88 818 LEU A CA 1
ATOM 6665 C C . LEU A 1 818 ? -3.200 -8.167 -24.994 1.00 91.88 818 LEU A C 1
ATOM 6667 O O . LEU A 1 818 ? -3.019 -9.168 -25.685 1.00 91.88 818 LEU A O 1
ATOM 6671 N N . GLN A 1 819 ? -3.539 -7.012 -25.545 1.00 93.75 819 GLN A N 1
ATOM 6672 C CA . GLN A 1 819 ? -3.716 -6.811 -26.984 1.00 93.75 819 GLN A CA 1
ATOM 6673 C C . GLN A 1 819 ? -2.385 -6.797 -27.762 1.00 93.75 819 GLN A C 1
ATOM 6675 O O . GLN A 1 819 ? -2.401 -7.072 -28.959 1.00 93.75 819 GLN A O 1
ATOM 6680 N N . LYS A 1 820 ? -1.243 -6.523 -27.109 1.00 95.56 820 LYS A N 1
ATOM 6681 C CA . LYS A 1 820 ? 0.102 -6.563 -27.718 1.00 95.56 820 LYS A CA 1
ATOM 6682 C C . LYS A 1 820 ? 1.115 -7.309 -26.832 1.00 95.56 820 LYS A C 1
ATOM 6684 O O . LYS A 1 820 ? 1.274 -6.953 -25.673 1.00 95.56 820 LYS A O 1
ATOM 6689 N N . ILE A 1 821 ? 1.839 -8.293 -27.364 1.00 96.75 821 ILE A N 1
ATOM 6690 C CA . ILE A 1 821 ? 2.919 -9.000 -26.649 1.00 96.75 821 ILE A CA 1
ATOM 6691 C C . ILE A 1 821 ? 4.170 -9.018 -27.530 1.00 96.75 821 ILE A C 1
ATOM 6693 O O . ILE A 1 821 ? 4.158 -9.586 -28.618 1.00 96.75 821 ILE A O 1
ATOM 6697 N N . TRP A 1 822 ? 5.254 -8.403 -27.078 1.00 97.75 822 TRP A N 1
ATOM 6698 C CA . TRP A 1 822 ? 6.550 -8.458 -27.752 1.00 97.75 822 TRP A CA 1
ATOM 6699 C C . TRP A 1 822 ? 7.365 -9.615 -27.175 1.00 97.75 822 TRP A C 1
ATOM 6701 O O . TRP A 1 822 ? 7.513 -9.736 -25.962 1.00 97.75 822 TRP A O 1
ATOM 6711 N N . LEU A 1 823 ? 7.834 -10.495 -28.059 1.00 97.56 823 LEU A N 1
ATOM 6712 C CA . LEU A 1 823 ? 8.650 -11.659 -27.740 1.00 97.56 823 LEU A CA 1
ATOM 6713 C C . LEU A 1 823 ? 10.081 -11.384 -28.217 1.00 97.56 823 LEU A C 1
ATOM 6715 O O . LEU A 1 823 ? 10.336 -11.457 -29.422 1.00 97.56 823 LEU A O 1
ATOM 6719 N N . ASP A 1 824 ? 10.991 -11.059 -27.301 1.00 95.44 824 ASP A N 1
ATOM 6720 C CA . ASP A 1 824 ? 12.422 -10.913 -27.599 1.00 95.44 824 ASP A CA 1
ATOM 6721 C C . ASP A 1 824 ? 13.084 -12.304 -27.542 1.00 95.44 824 ASP A C 1
ATOM 6723 O O . ASP A 1 824 ? 13.381 -12.848 -26.471 1.00 95.44 824 ASP A O 1
ATOM 6727 N N . VAL A 1 825 ? 13.234 -12.935 -28.716 1.00 95.25 825 VAL A N 1
ATOM 6728 C CA . VAL A 1 825 ? 13.700 -14.323 -28.849 1.00 95.25 825 VAL A CA 1
ATOM 6729 C C . VAL A 1 825 ? 15.222 -14.372 -28.970 1.00 95.25 825 VAL A C 1
ATOM 6731 O O . VAL A 1 825 ? 15.803 -14.129 -30.036 1.00 95.25 825 VAL A O 1
ATOM 6734 N N . LYS A 1 826 ? 15.871 -14.765 -27.871 1.00 92.31 826 LYS A N 1
ATOM 6735 C CA . LYS A 1 826 ? 17.327 -14.646 -27.680 1.00 92.31 826 LYS A CA 1
ATOM 6736 C C . LYS A 1 826 ? 18.171 -15.612 -28.507 1.00 92.31 826 LYS A C 1
ATOM 6738 O O . LYS A 1 826 ? 19.338 -15.326 -28.756 1.00 92.31 826 LYS A O 1
ATOM 6743 N N . ASN A 1 827 ? 17.618 -16.764 -28.892 1.00 92.19 827 ASN A N 1
ATOM 6744 C CA . ASN A 1 827 ? 18.405 -17.922 -29.330 1.00 92.19 827 ASN A CA 1
ATOM 6745 C C . ASN A 1 827 ? 18.005 -18.518 -30.688 1.00 92.19 827 ASN A C 1
ATOM 6747 O O . ASN A 1 827 ? 18.260 -19.694 -30.937 1.00 92.19 827 ASN A O 1
ATOM 6751 N N . LEU A 1 828 ? 17.350 -17.741 -31.549 1.00 92.81 828 LEU A N 1
ATOM 6752 C CA . LEU A 1 828 ? 16.796 -18.247 -32.803 1.00 92.81 828 LEU A CA 1
ATOM 6753 C C . LEU A 1 828 ? 17.877 -18.417 -33.891 1.00 92.81 828 LEU A C 1
ATOM 6755 O O . LEU A 1 828 ? 18.601 -17.474 -34.217 1.00 92.81 828 LEU A O 1
ATOM 6759 N N . ASP A 1 829 ? 17.958 -19.596 -34.503 1.00 92.88 829 ASP A N 1
ATOM 6760 C CA . ASP A 1 829 ? 18.921 -19.929 -35.559 1.00 92.88 829 ASP A CA 1
ATOM 6761 C C . ASP A 1 829 ? 18.329 -20.892 -36.609 1.00 92.88 829 ASP A C 1
ATOM 6763 O O . ASP A 1 829 ? 17.156 -21.259 -36.545 1.00 92.88 829 ASP A O 1
ATOM 6767 N N . ASP A 1 830 ? 19.129 -21.289 -37.605 1.00 92.75 830 ASP A N 1
ATOM 6768 C CA . ASP A 1 830 ? 18.700 -22.206 -38.673 1.00 92.75 830 ASP A CA 1
ATOM 6769 C C . ASP A 1 830 ? 18.324 -23.610 -38.159 1.00 92.75 830 ASP A C 1
ATOM 6771 O O . ASP A 1 830 ? 17.546 -24.309 -38.811 1.00 92.75 830 ASP A O 1
ATOM 6775 N N . ALA A 1 831 ? 18.847 -24.039 -37.004 1.00 90.75 831 ALA A N 1
ATOM 6776 C CA . ALA A 1 831 ? 18.557 -25.354 -36.441 1.00 90.75 831 ALA A CA 1
ATOM 6777 C C . ALA A 1 831 ? 17.181 -25.381 -35.758 1.00 90.75 831 ALA A C 1
ATOM 6779 O O . ALA A 1 831 ? 16.421 -26.333 -35.943 1.00 90.75 831 ALA A O 1
ATOM 6780 N N . ASN A 1 832 ? 16.816 -24.324 -35.021 1.00 92.00 832 ASN A N 1
ATOM 6781 C CA . ASN A 1 832 ? 15.556 -24.275 -34.269 1.00 92.00 832 ASN A CA 1
ATOM 6782 C C . ASN A 1 832 ? 14.401 -23.507 -34.958 1.00 92.00 832 ASN A C 1
ATOM 6784 O O . ASN A 1 832 ? 13.246 -23.654 -34.544 1.00 92.00 832 ASN A O 1
ATOM 6788 N N . MET A 1 833 ? 14.650 -22.777 -36.056 1.00 93.00 833 MET A N 1
ATOM 6789 C CA . MET A 1 833 ? 13.638 -21.995 -36.799 1.00 93.00 833 MET A CA 1
ATOM 6790 C C . MET A 1 833 ? 12.353 -22.785 -37.117 1.00 93.00 833 MET A C 1
ATOM 6792 O O . MET A 1 833 ? 11.235 -22.274 -36.992 1.00 93.00 833 MET A O 1
ATOM 6796 N N . GLY A 1 834 ? 12.501 -24.044 -37.547 1.00 92.00 834 GLY A N 1
ATOM 6797 C CA . GLY A 1 834 ? 11.384 -24.903 -37.954 1.00 92.00 834 GLY A CA 1
ATOM 6798 C C . GLY A 1 834 ? 10.481 -25.314 -36.787 1.00 92.00 834 GLY A C 1
ATOM 6799 O O . GLY A 1 834 ? 9.256 -25.175 -36.871 1.00 92.00 834 GLY A O 1
ATOM 6800 N N . MET A 1 835 ? 11.076 -25.771 -35.681 1.00 92.31 835 MET A N 1
ATOM 6801 C CA . MET A 1 835 ? 10.334 -26.154 -34.474 1.00 92.31 835 MET A CA 1
ATOM 6802 C C . MET A 1 835 ? 9.713 -24.937 -33.776 1.00 92.31 835 MET A C 1
ATOM 6804 O O . MET A 1 835 ? 8.566 -25.021 -33.332 1.00 92.31 835 MET A O 1
ATOM 6808 N N . PHE A 1 836 ? 10.400 -23.786 -33.777 1.00 94.50 836 PHE A N 1
ATOM 6809 C CA . PHE A 1 836 ? 9.861 -22.521 -33.280 1.00 94.50 836 PHE A CA 1
ATOM 6810 C C . PHE A 1 836 ? 8.574 -22.145 -34.023 1.00 94.50 836 PHE A C 1
ATOM 6812 O O . PHE A 1 836 ? 7.523 -21.970 -33.406 1.00 94.50 836 PHE A O 1
ATOM 6819 N N . LEU A 1 837 ? 8.606 -22.110 -35.361 1.00 95.12 837 LEU A N 1
ATOM 6820 C CA . LEU A 1 837 ? 7.424 -21.785 -36.161 1.00 95.12 837 LEU A CA 1
ATOM 6821 C C . LEU A 1 837 ? 6.294 -22.814 -35.990 1.00 95.12 837 LEU A C 1
ATOM 6823 O O . LEU A 1 837 ? 5.119 -22.438 -35.956 1.00 95.12 837 LEU A O 1
ATOM 6827 N N . SER A 1 838 ? 6.624 -24.103 -35.864 1.00 94.31 838 SER A N 1
ATOM 6828 C CA . SER A 1 838 ? 5.642 -25.158 -35.582 1.00 94.31 838 SER A CA 1
ATOM 6829 C C . SER A 1 838 ? 4.913 -24.892 -34.260 1.00 94.31 838 SER A C 1
ATOM 6831 O O . SER A 1 838 ? 3.682 -24.789 -34.237 1.00 94.31 838 SER A O 1
ATOM 6833 N N . ARG A 1 839 ? 5.664 -24.673 -33.173 1.00 94.88 839 ARG A N 1
ATOM 6834 C CA . ARG A 1 839 ? 5.119 -24.387 -31.840 1.00 94.88 839 ARG A CA 1
ATOM 6835 C C . ARG A 1 839 ? 4.331 -23.080 -31.796 1.00 94.88 839 ARG A C 1
ATOM 6837 O O . ARG A 1 839 ? 3.249 -23.042 -31.213 1.00 94.88 839 ARG A O 1
ATOM 6844 N N . LEU A 1 840 ? 4.807 -22.032 -32.466 1.00 95.31 840 LEU A N 1
ATOM 6845 C CA . LEU A 1 840 ? 4.115 -20.746 -32.521 1.00 95.31 840 LEU A CA 1
ATOM 6846 C C . LEU A 1 840 ? 2.748 -20.862 -33.218 1.00 95.31 840 LEU A C 1
ATOM 6848 O O . LEU A 1 840 ? 1.762 -20.318 -32.728 1.00 95.31 840 LEU A O 1
ATOM 6852 N N . ASN A 1 841 ? 2.647 -21.651 -34.297 1.00 95.88 841 ASN A N 1
ATOM 6853 C CA . ASN A 1 841 ? 1.362 -21.957 -34.942 1.00 95.88 841 ASN A CA 1
ATOM 6854 C C . ASN A 1 841 ? 0.447 -22.863 -34.091 1.00 95.88 841 ASN A C 1
ATOM 6856 O O . ASN A 1 841 ? -0.772 -22.811 -34.255 1.00 95.88 841 ASN A O 1
ATOM 6860 N N . GLN A 1 842 ? 0.984 -23.702 -33.194 1.00 94.56 842 GLN A N 1
ATOM 6861 C CA . GLN A 1 842 ? 0.160 -24.444 -32.226 1.00 94.56 842 GLN A CA 1
ATOM 6862 C C . GLN A 1 842 ? -0.467 -23.494 -31.196 1.00 94.56 842 GLN A C 1
ATOM 6864 O O . GLN A 1 842 ? -1.667 -23.581 -30.942 1.00 94.56 842 GLN A O 1
ATOM 6869 N N . LEU A 1 843 ? 0.325 -22.573 -30.637 1.00 94.19 843 LEU A N 1
ATOM 6870 C CA . LEU A 1 843 ? -0.161 -21.583 -29.672 1.00 94.19 843 LEU A CA 1
ATOM 6871 C C . LEU A 1 843 ? -1.140 -20.593 -30.320 1.00 94.19 843 LEU A C 1
ATOM 6873 O O . LEU A 1 843 ? -2.174 -20.290 -29.732 1.00 94.19 843 LEU A O 1
ATOM 6877 N N . ASP A 1 844 ? -0.886 -20.160 -31.557 1.00 95.38 844 ASP A N 1
ATOM 6878 C CA . ASP A 1 844 ? -1.790 -19.294 -32.323 1.00 95.38 844 ASP A CA 1
ATOM 6879 C C . ASP A 1 844 ? -3.206 -19.880 -32.458 1.00 95.38 844 ASP A C 1
ATOM 6881 O O . ASP A 1 844 ? -4.187 -19.190 -32.187 1.00 95.38 844 ASP A O 1
ATOM 6885 N N . LYS A 1 845 ? -3.328 -21.184 -32.750 1.00 94.69 845 LYS A N 1
ATOM 6886 C CA . LYS A 1 845 ? -4.627 -21.886 -32.818 1.00 94.69 845 LYS A CA 1
ATOM 6887 C C . LYS A 1 845 ? -5.417 -21.869 -31.504 1.00 94.69 845 LYS A C 1
ATOM 6889 O O . LYS A 1 845 ? -6.630 -22.054 -31.541 1.00 94.69 845 LYS A O 1
ATOM 6894 N N . LYS A 1 846 ? -4.745 -21.700 -30.360 1.00 92.56 846 LYS A N 1
ATOM 6895 C CA . LYS A 1 846 ? -5.346 -21.717 -29.015 1.00 92.56 846 LYS A CA 1
ATOM 6896 C C . LYS A 1 846 ? -5.563 -20.309 -28.443 1.00 92.56 846 LYS A C 1
ATOM 6898 O O . LYS A 1 846 ? -6.518 -20.110 -27.698 1.00 92.56 846 LYS A O 1
ATOM 6903 N N . TYR A 1 847 ? -4.712 -19.345 -28.803 1.00 92.25 847 TYR A N 1
ATOM 6904 C CA . TYR A 1 847 ? -4.644 -18.017 -28.174 1.00 92.25 847 TYR A CA 1
ATOM 6905 C C . TYR A 1 847 ? -4.777 -16.821 -29.142 1.00 92.25 847 TYR A C 1
ATOM 6907 O O . TYR A 1 847 ? -4.764 -15.679 -28.679 1.00 92.25 847 TYR A O 1
ATOM 6915 N N . ASN A 1 848 ? -4.939 -17.056 -30.455 1.00 92.00 848 ASN A N 1
ATOM 6916 C CA . ASN A 1 848 ? -5.066 -16.028 -31.505 1.00 92.00 848 ASN A CA 1
ATOM 6917 C C . ASN A 1 848 ? -3.908 -15.011 -31.461 1.00 92.00 848 ASN A C 1
ATOM 6919 O O . ASN A 1 848 ? -4.089 -13.828 -31.163 1.00 92.00 848 ASN A O 1
ATOM 6923 N N . LEU A 1 849 ? -2.692 -15.501 -31.702 1.00 93.12 849 LEU A N 1
ATOM 6924 C CA . LEU A 1 849 ? -1.454 -14.761 -31.476 1.00 93.12 849 LEU A CA 1
ATOM 6925 C C . LEU A 1 849 ? -1.060 -13.863 -32.650 1.00 93.12 849 LEU A C 1
ATOM 6927 O O . LEU A 1 849 ? -0.514 -12.792 -32.407 1.00 93.12 849 LEU A O 1
ATOM 6931 N N . LYS A 1 850 ? -1.345 -14.239 -33.905 1.00 93.38 850 LYS A N 1
ATOM 6932 C CA . LYS A 1 850 ? -0.862 -13.511 -35.105 1.00 93.38 850 LYS A CA 1
ATOM 6933 C C . LYS A 1 850 ? -1.179 -12.015 -35.122 1.00 93.38 850 LYS A C 1
ATOM 6935 O O . LYS A 1 850 ? -0.374 -11.232 -35.611 1.00 93.38 850 LYS A O 1
ATOM 6940 N N . ASN A 1 851 ? -2.315 -11.622 -34.547 1.00 88.94 851 ASN A N 1
ATOM 6941 C CA . ASN A 1 851 ? -2.760 -10.227 -34.474 1.00 88.94 851 ASN A CA 1
ATOM 6942 C C . ASN A 1 851 ? -2.285 -9.481 -33.210 1.00 88.94 851 ASN A C 1
ATOM 6944 O O . ASN A 1 851 ? -2.561 -8.292 -33.072 1.00 88.94 851 ASN A O 1
ATOM 6948 N N . ARG A 1 852 ? -1.629 -10.177 -32.272 1.00 92.25 852 ARG A N 1
ATOM 6949 C CA . ARG A 1 852 ? -1.246 -9.673 -30.940 1.00 92.25 852 ARG A CA 1
ATOM 6950 C C . ARG A 1 852 ? 0.264 -9.697 -30.704 1.00 92.25 852 ARG A C 1
ATOM 6952 O O . ARG A 1 852 ? 0.742 -8.898 -29.905 1.00 92.25 852 ARG A O 1
ATOM 6959 N N . ILE A 1 853 ? 1.022 -10.587 -31.350 1.00 96.12 853 ILE A N 1
ATOM 6960 C CA . ILE A 1 853 ? 2.452 -10.757 -31.053 1.00 96.12 853 ILE A CA 1
ATOM 6961 C C . ILE A 1 853 ? 3.385 -10.023 -32.021 1.00 96.12 853 ILE A C 1
ATOM 6963 O O . ILE A 1 853 ? 3.150 -9.995 -33.227 1.00 96.12 853 ILE A O 1
ATOM 6967 N N . ILE A 1 854 ? 4.483 -9.498 -31.479 1.00 97.56 854 ILE A N 1
ATOM 6968 C CA . ILE A 1 854 ? 5.686 -9.091 -32.213 1.00 97.56 854 ILE A CA 1
ATOM 6969 C C . ILE A 1 854 ? 6.739 -10.168 -31.942 1.00 97.56 854 ILE A C 1
ATOM 6971 O O . ILE A 1 854 ? 7.024 -10.454 -30.782 1.00 97.56 854 ILE A O 1
ATOM 6975 N N . VAL A 1 855 ? 7.304 -10.774 -32.987 1.00 97.88 855 VAL A N 1
ATOM 6976 C CA . VAL A 1 855 ? 8.427 -11.717 -32.870 1.00 97.88 855 VAL A CA 1
ATOM 6977 C C . VAL A 1 855 ? 9.708 -10.991 -33.244 1.00 97.88 855 VAL A C 1
ATOM 6979 O O . VAL A 1 855 ? 9.902 -10.628 -34.405 1.00 97.88 855 VAL A O 1
ATOM 6982 N N . GLU A 1 856 ? 10.582 -10.792 -32.271 1.00 96.94 856 GLU A N 1
ATOM 6983 C CA . GLU A 1 856 ? 11.892 -10.183 -32.452 1.00 96.94 856 GLU A CA 1
ATOM 6984 C C . GLU A 1 856 ? 13.001 -11.227 -32.339 1.00 96.94 856 GLU A C 1
ATOM 6986 O O . GLU A 1 856 ? 12.919 -12.152 -31.534 1.00 96.94 856 GLU A O 1
ATOM 6991 N N . SER A 1 857 ? 14.064 -11.063 -33.128 1.00 94.69 857 SER A N 1
ATOM 6992 C CA . SER A 1 857 ? 15.340 -11.719 -32.851 1.00 94.69 857 SER A CA 1
ATOM 6993 C C . SER A 1 857 ? 16.511 -10.958 -33.478 1.00 94.69 857 SER A C 1
ATOM 6995 O O . SER A 1 857 ? 16.357 -10.247 -34.476 1.00 94.69 857 SER A O 1
ATOM 6997 N N . SER A 1 858 ? 17.704 -11.154 -32.916 1.00 91.81 858 SER A N 1
ATOM 6998 C CA . SER A 1 858 ? 18.994 -10.688 -33.449 1.00 91.81 858 SER A CA 1
ATOM 6999 C C . SER A 1 858 ? 19.587 -11.616 -34.518 1.00 91.81 858 SER A C 1
ATOM 7001 O O . SER A 1 858 ? 20.670 -11.349 -35.045 1.00 91.81 858 SER A O 1
ATOM 7003 N N . THR A 1 859 ? 18.882 -12.701 -34.863 1.00 92.25 859 THR A N 1
ATOM 7004 C CA . THR A 1 859 ? 19.359 -13.715 -35.807 1.00 92.25 859 THR A CA 1
ATOM 7005 C C . THR A 1 859 ? 19.685 -13.136 -37.196 1.00 92.25 859 THR A C 1
ATOM 7007 O O . THR A 1 859 ? 18.859 -12.438 -37.797 1.00 92.25 859 THR A O 1
ATOM 7010 N N . PRO A 1 860 ? 20.864 -13.443 -37.776 1.00 89.50 860 PRO A N 1
ATOM 7011 C CA . PRO A 1 860 ? 21.209 -13.039 -39.138 1.00 89.50 860 PRO A CA 1
ATOM 7012 C C . PRO A 1 860 ? 20.580 -13.939 -40.216 1.00 89.50 860 PRO A C 1
ATOM 7014 O O . PRO A 1 860 ? 20.752 -13.685 -41.410 1.00 89.50 860 PRO A O 1
ATOM 7017 N N . SER A 1 861 ? 19.878 -15.005 -39.814 1.00 92.38 861 SER A N 1
ATOM 7018 C CA . SER A 1 861 ? 19.362 -16.041 -40.708 1.00 92.38 861 SER A CA 1
ATOM 7019 C C . SER A 1 861 ? 18.345 -15.511 -41.738 1.00 92.38 861 SER A C 1
ATOM 7021 O O . SER A 1 861 ? 17.302 -14.973 -41.350 1.00 92.38 861 SER A O 1
ATOM 7023 N N . PRO A 1 862 ? 18.543 -15.754 -43.052 1.00 91.75 862 PRO A N 1
ATOM 7024 C CA . PRO A 1 862 ? 17.517 -15.552 -44.079 1.00 91.75 862 PRO A CA 1
ATOM 7025 C C . PRO A 1 862 ? 16.315 -16.507 -43.970 1.00 91.75 862 PRO A C 1
ATOM 7027 O O . PRO A 1 862 ? 15.368 -16.379 -44.755 1.00 91.75 862 PRO A O 1
ATOM 7030 N N . GLU A 1 863 ? 16.344 -17.490 -43.064 1.00 94.06 863 GLU A N 1
ATOM 7031 C CA . GLU A 1 863 ? 15.200 -18.347 -42.751 1.00 94.06 863 GLU A CA 1
ATOM 7032 C C . GLU A 1 863 ? 14.191 -17.678 -41.816 1.00 94.06 863 GLU A C 1
ATOM 7034 O O . GLU A 1 863 ? 13.041 -18.110 -41.796 1.00 94.06 863 GLU A O 1
ATOM 7039 N N . PHE A 1 864 ? 14.549 -16.578 -41.138 1.00 95.25 864 PHE A N 1
ATOM 7040 C CA . PHE A 1 864 ? 13.622 -15.799 -40.300 1.00 95.25 864 PHE A CA 1
ATOM 7041 C C . PHE A 1 864 ? 12.348 -15.374 -41.058 1.00 95.25 864 PHE A C 1
ATOM 7043 O O . PHE A 1 864 ? 11.253 -15.326 -40.494 1.00 95.25 864 PHE A O 1
ATOM 7050 N N . LYS A 1 865 ? 12.449 -15.215 -42.388 1.00 95.75 865 LYS A N 1
ATOM 7051 C CA . LYS A 1 865 ? 11.301 -14.990 -43.281 1.00 95.75 865 LYS A CA 1
ATOM 7052 C C . LYS A 1 865 ? 10.211 -16.057 -43.187 1.00 95.75 865 LYS A C 1
ATOM 7054 O O . LYS A 1 865 ? 9.075 -15.741 -43.503 1.00 95.75 865 LYS A O 1
ATOM 7059 N N . LYS A 1 866 ? 10.511 -17.290 -42.754 1.00 95.88 866 LYS A N 1
ATOM 7060 C CA . LYS A 1 866 ? 9.516 -18.363 -42.566 1.00 95.88 866 LYS A CA 1
ATOM 7061 C C . LYS A 1 866 ? 8.442 -17.957 -41.548 1.00 95.88 866 LYS A C 1
ATOM 7063 O O . LYS A 1 866 ? 7.289 -18.343 -41.702 1.00 95.88 866 LYS A O 1
ATOM 7068 N N . ILE A 1 867 ? 8.799 -17.154 -40.540 1.00 95.94 867 ILE A N 1
ATOM 7069 C CA . ILE A 1 867 ? 7.864 -16.644 -39.525 1.00 95.94 867 ILE A CA 1
ATOM 7070 C C . ILE A 1 867 ? 6.982 -15.532 -40.117 1.00 95.94 867 ILE A C 1
ATOM 7072 O O . ILE A 1 867 ? 5.765 -15.560 -39.936 1.00 95.94 867 ILE A O 1
ATOM 7076 N N . SER A 1 868 ? 7.574 -14.628 -40.908 1.00 93.56 868 SER A N 1
ATOM 7077 C CA . SER A 1 868 ? 6.857 -13.587 -41.668 1.00 93.56 868 SER A CA 1
ATOM 7078 C C . SER A 1 868 ? 5.895 -14.189 -42.710 1.00 93.56 868 SER A C 1
ATOM 7080 O O . SER A 1 868 ? 4.698 -13.913 -42.690 1.00 93.56 868 SER A O 1
ATOM 7082 N N . ASP A 1 869 ? 6.379 -15.125 -43.537 1.00 95.31 869 ASP A N 1
ATOM 7083 C CA . ASP A 1 869 ? 5.590 -15.898 -44.511 1.00 95.31 869 ASP A CA 1
ATOM 7084 C C . ASP A 1 869 ? 4.512 -16.775 -43.824 1.00 95.31 869 ASP A C 1
ATOM 7086 O O . ASP A 1 869 ? 3.504 -17.122 -44.439 1.00 95.31 869 ASP A O 1
ATOM 7090 N N . GLY A 1 870 ? 4.681 -17.100 -42.535 1.00 94.06 870 GLY A N 1
ATOM 7091 C CA . GLY A 1 870 ? 3.679 -17.752 -41.682 1.00 94.06 870 GLY A CA 1
ATOM 7092 C C . GLY A 1 870 ? 2.558 -16.829 -41.174 1.00 94.06 870 GLY A C 1
ATOM 7093 O O . GLY A 1 870 ? 1.600 -17.316 -40.561 1.00 94.06 870 GLY A O 1
ATOM 7094 N N . GLY A 1 871 ? 2.653 -15.521 -41.428 1.00 94.50 871 GLY A N 1
ATOM 7095 C CA . GLY A 1 871 ? 1.667 -14.505 -41.053 1.00 94.50 871 GLY A CA 1
ATOM 7096 C C . GLY A 1 871 ? 1.865 -13.883 -39.667 1.00 94.50 871 GLY A C 1
ATOM 7097 O O . GLY A 1 871 ? 0.903 -13.361 -39.112 1.00 94.50 871 GLY A O 1
ATOM 7098 N N . PHE A 1 872 ? 3.068 -13.959 -39.087 1.00 96.50 872 PHE A N 1
ATOM 7099 C CA . PHE A 1 872 ? 3.399 -13.299 -37.818 1.00 96.50 872 PHE A CA 1
ATOM 7100 C C . PHE A 1 872 ? 4.129 -11.970 -38.050 1.00 96.50 872 PHE A C 1
ATOM 7102 O O . PHE A 1 872 ? 4.955 -11.851 -38.957 1.00 96.50 872 PHE A O 1
ATOM 7109 N N . HIS A 1 873 ? 3.874 -10.977 -37.195 1.00 96.88 873 HIS A N 1
ATOM 7110 C CA . HIS A 1 873 ? 4.588 -9.705 -37.251 1.00 96.88 873 HIS A CA 1
ATOM 7111 C C . HIS A 1 873 ? 6.028 -9.870 -36.738 1.00 96.88 873 HIS A C 1
ATOM 7113 O O . HIS A 1 873 ? 6.249 -10.099 -35.551 1.00 96.88 873 HIS A O 1
ATOM 7119 N N . THR A 1 874 ? 7.008 -9.753 -37.635 1.00 97.44 874 THR A N 1
ATOM 7120 C CA . THR A 1 874 ? 8.437 -9.941 -37.335 1.00 97.44 874 THR A CA 1
ATOM 7121 C C . THR A 1 874 ? 9.196 -8.617 -37.282 1.00 97.44 874 THR A C 1
ATOM 7123 O O . THR A 1 874 ? 9.024 -7.767 -38.161 1.00 97.44 874 THR A O 1
ATOM 7126 N N . SER A 1 875 ? 10.075 -8.476 -36.288 1.00 97.50 875 SER A N 1
ATOM 7127 C CA . SER A 1 875 ? 10.996 -7.348 -36.129 1.00 97.50 875 SER A CA 1
ATOM 7128 C C . SER A 1 875 ? 12.448 -7.819 -36.180 1.00 97.50 875 SER A C 1
ATOM 7130 O O . SER A 1 875 ? 12.794 -8.827 -35.563 1.00 97.50 875 SER A O 1
ATOM 7132 N N . TYR A 1 876 ? 13.301 -7.098 -36.910 1.00 96.75 876 TYR A N 1
ATOM 7133 C CA . TYR A 1 876 ? 14.747 -7.326 -36.882 1.00 96.75 876 TYR A CA 1
ATOM 7134 C C . TYR A 1 876 ? 15.430 -6.428 -35.844 1.00 96.75 876 TYR A C 1
ATOM 7136 O O . TYR A 1 876 ? 15.384 -5.200 -35.962 1.00 96.75 876 TYR A O 1
ATOM 7144 N N . TYR A 1 877 ? 16.101 -7.050 -34.875 1.00 95.94 877 TYR A N 1
ATOM 7145 C CA . TYR A 1 877 ? 16.841 -6.371 -33.813 1.00 95.94 877 TYR A CA 1
ATOM 7146 C C . TYR A 1 877 ? 18.155 -5.764 -34.336 1.00 95.94 877 TYR A C 1
ATOM 7148 O O . TYR A 1 877 ? 19.005 -6.462 -34.898 1.00 95.94 877 TYR A O 1
ATOM 7156 N N . LEU A 1 878 ? 18.362 -4.462 -34.123 1.00 96.25 878 LEU A N 1
ATOM 7157 C CA . LEU A 1 878 ? 19.605 -3.778 -34.479 1.00 96.25 878 LEU A CA 1
ATOM 7158 C C . LEU A 1 878 ? 20.690 -3.991 -33.404 1.00 96.25 878 LEU A C 1
ATOM 7160 O O . LEU A 1 878 ? 20.460 -3.690 -32.235 1.00 96.25 878 LEU A O 1
ATOM 7164 N N . PRO A 1 879 ? 21.899 -4.458 -33.771 1.00 92.06 879 PRO A N 1
ATOM 7165 C CA . PRO A 1 879 ? 22.929 -4.805 -32.795 1.00 92.06 879 PRO A CA 1
ATOM 7166 C C . PRO A 1 879 ? 23.562 -3.575 -32.129 1.00 92.06 879 PRO A C 1
ATOM 7168 O O . PRO A 1 879 ? 23.917 -2.608 -32.806 1.00 92.06 879 PRO A O 1
ATOM 7171 N N . TYR A 1 880 ? 23.837 -3.676 -30.823 1.00 89.62 880 TYR A N 1
ATOM 7172 C CA . TYR A 1 880 ? 24.542 -2.651 -30.034 1.00 89.62 880 TYR A CA 1
ATOM 7173 C C . TYR A 1 880 ? 25.899 -2.217 -30.623 1.00 89.62 880 TYR A C 1
ATOM 7175 O O . TYR A 1 880 ? 26.297 -1.071 -30.444 1.00 89.62 880 TYR A O 1
ATOM 7183 N N . SER A 1 881 ? 26.570 -3.059 -31.419 1.00 91.44 881 SER A N 1
ATOM 7184 C CA . SER A 1 881 ? 27.827 -2.703 -32.103 1.00 91.44 881 SER A CA 1
ATOM 7185 C C . SER A 1 881 ? 27.702 -1.558 -33.129 1.00 91.44 881 SER A C 1
ATOM 7187 O O . SER A 1 881 ? 28.665 -1.224 -33.818 1.00 91.44 881 SER A O 1
ATOM 7189 N N . LEU A 1 882 ? 26.501 -1.008 -33.332 1.00 93.44 882 LEU A N 1
ATOM 7190 C CA . LEU A 1 882 ? 26.271 0.205 -34.117 1.00 93.44 882 LEU A CA 1
ATOM 7191 C C . LEU A 1 882 ? 26.694 1.480 -33.373 1.00 93.44 882 LEU A C 1
ATOM 7193 O O . LEU A 1 882 ? 27.054 2.453 -34.036 1.00 93.44 882 LEU A O 1
ATOM 7197 N N . PHE A 1 883 ? 26.709 1.468 -32.035 1.00 91.81 883 PHE A N 1
ATOM 7198 C CA . PHE A 1 883 ? 27.215 2.581 -31.224 1.00 91.81 883 PHE A CA 1
ATOM 7199 C C . PHE A 1 883 ? 28.728 2.795 -31.403 1.00 91.81 883 PHE A C 1
ATOM 7201 O O . PHE A 1 883 ? 29.189 3.934 -31.391 1.00 91.81 883 PHE A O 1
ATOM 7208 N N . ASP A 1 884 ? 29.484 1.725 -31.669 1.00 92.94 884 ASP A N 1
ATOM 7209 C CA . ASP A 1 884 ? 30.941 1.770 -31.880 1.00 92.94 884 ASP A CA 1
ATOM 7210 C C . ASP A 1 884 ? 31.351 2.442 -33.209 1.00 92.94 884 ASP A C 1
ATOM 7212 O O . ASP A 1 884 ? 32.530 2.719 -33.450 1.00 92.94 884 ASP A O 1
ATOM 7216 N N . LEU A 1 885 ? 30.396 2.696 -34.114 1.00 92.25 885 LEU A N 1
ATOM 7217 C CA . LEU A 1 885 ? 30.665 3.282 -35.425 1.00 92.25 885 LEU A CA 1
ATOM 7218 C C . LEU A 1 885 ? 30.783 4.806 -35.322 1.00 92.25 885 LEU A C 1
ATOM 7220 O O . LEU A 1 885 ? 29.784 5.522 -35.331 1.00 92.25 885 LEU A O 1
ATOM 7224 N N . SER A 1 886 ? 32.011 5.317 -35.295 1.00 87.19 886 SER A N 1
ATOM 7225 C CA . SER A 1 886 ? 32.273 6.760 -35.234 1.00 87.19 886 SER A CA 1
ATOM 7226 C C . SER A 1 886 ? 32.121 7.471 -36.587 1.00 87.19 886 SER A C 1
ATOM 7228 O O . SER A 1 886 ? 31.562 8.567 -36.640 1.00 87.19 886 SER A O 1
ATOM 7230 N N . ASP A 1 887 ? 32.572 6.867 -37.695 1.00 92.69 887 ASP A N 1
ATOM 7231 C CA . ASP A 1 887 ? 32.650 7.550 -38.994 1.00 92.69 887 ASP A CA 1
ATOM 7232 C C . ASP A 1 887 ? 31.427 7.319 -39.926 1.00 92.69 887 ASP A C 1
ATOM 7234 O O . ASP A 1 887 ? 30.885 6.206 -39.999 1.00 92.69 887 ASP A O 1
ATOM 7238 N N . PRO A 1 888 ? 31.000 8.329 -40.719 1.00 94.25 888 PRO A N 1
ATOM 7239 C CA . PRO A 1 888 ? 29.838 8.208 -41.609 1.00 94.25 888 PRO A CA 1
ATOM 7240 C C . PRO A 1 888 ? 29.957 7.158 -42.726 1.00 94.25 888 PRO A C 1
ATOM 7242 O O . PRO A 1 888 ? 28.936 6.690 -43.234 1.00 94.25 888 PRO A O 1
ATOM 7245 N N . LYS A 1 889 ? 31.169 6.780 -43.156 1.00 94.75 889 LYS A N 1
ATOM 7246 C CA . LYS A 1 889 ? 31.364 5.784 -44.224 1.00 94.75 889 LYS A CA 1
ATOM 7247 C C . LYS A 1 889 ? 31.115 4.379 -43.681 1.00 94.75 889 LYS A C 1
ATOM 7249 O O . LYS A 1 889 ? 30.406 3.605 -44.325 1.00 94.75 889 LYS A O 1
ATOM 7254 N N . SER A 1 890 ? 31.624 4.070 -42.491 1.00 93.81 890 SER A N 1
ATOM 7255 C CA . SER A 1 890 ? 31.337 2.813 -41.793 1.00 93.81 890 SER A CA 1
ATOM 7256 C C . SER A 1 890 ? 29.854 2.696 -41.436 1.00 93.81 890 SER A C 1
ATOM 7258 O O . SER A 1 890 ? 29.258 1.651 -41.703 1.00 93.81 890 SER A O 1
ATOM 7260 N N . LYS A 1 891 ? 29.220 3.786 -40.968 1.00 95.62 891 LYS A N 1
ATOM 7261 C CA . LYS A 1 891 ? 27.761 3.844 -40.753 1.00 95.62 891 LYS A CA 1
ATOM 7262 C C . LYS A 1 891 ? 26.969 3.496 -42.021 1.00 95.62 891 LYS A C 1
ATOM 7264 O O . LYS A 1 891 ? 26.157 2.574 -41.987 1.00 95.62 891 LYS A O 1
ATOM 7269 N N . ARG A 1 892 ? 27.254 4.140 -43.165 1.00 95.88 892 ARG A N 1
ATOM 7270 C CA . ARG A 1 892 ? 26.598 3.841 -44.462 1.00 95.88 892 ARG A CA 1
ATOM 7271 C C . ARG A 1 892 ? 26.823 2.402 -44.928 1.00 95.88 892 ARG A C 1
ATOM 7273 O O . ARG A 1 892 ? 25.875 1.740 -45.344 1.00 95.88 892 ARG A O 1
ATOM 7280 N N . ASN A 1 893 ? 28.055 1.899 -44.833 1.00 95.19 893 ASN A N 1
ATOM 7281 C CA . ASN A 1 893 ? 28.376 0.522 -45.216 1.00 95.19 893 ASN A CA 1
ATOM 7282 C C . ASN A 1 893 ? 27.586 -0.496 -44.379 1.00 95.19 893 ASN A C 1
ATOM 7284 O O . ASN A 1 893 ? 27.028 -1.448 -44.928 1.00 95.19 893 ASN A O 1
ATOM 7288 N N . ARG A 1 894 ? 27.508 -0.289 -43.058 1.00 95.69 894 ARG A N 1
ATOM 7289 C CA . ARG A 1 894 ? 26.772 -1.177 -42.152 1.00 95.69 894 ARG A CA 1
ATOM 7290 C C . ARG A 1 894 ? 25.258 -1.066 -42.342 1.00 95.69 894 ARG A C 1
ATOM 7292 O O . ARG A 1 894 ? 24.585 -2.093 -42.371 1.00 95.69 894 ARG A O 1
ATOM 7299 N N . ALA A 1 895 ? 24.736 0.141 -42.560 1.00 96.62 895 ALA A N 1
ATOM 7300 C CA . ALA A 1 895 ? 23.333 0.356 -42.899 1.00 96.62 895 ALA A CA 1
ATOM 7301 C C . ALA A 1 895 ? 22.933 -0.399 -44.177 1.00 96.62 895 ALA A C 1
ATOM 7303 O O . ALA A 1 895 ? 21.930 -1.108 -44.180 1.00 96.62 895 ALA A O 1
ATOM 7304 N N . GLN A 1 896 ? 23.753 -0.357 -45.235 1.00 96.56 896 GLN A N 1
ATOM 7305 C CA . GLN A 1 896 ? 23.478 -1.094 -46.474 1.00 96.56 896 GLN A CA 1
ATOM 7306 C C . GLN A 1 896 ? 23.452 -2.620 -46.274 1.00 96.56 896 GLN A C 1
ATOM 7308 O O . GLN A 1 896 ? 22.631 -3.302 -46.893 1.00 96.56 896 GLN A O 1
ATOM 7313 N N . GLN A 1 897 ? 24.310 -3.168 -45.403 1.00 95.25 897 GLN A N 1
ATOM 7314 C CA . GLN A 1 897 ? 24.262 -4.589 -45.030 1.00 95.25 897 GLN A CA 1
ATOM 7315 C C . GLN A 1 897 ? 22.935 -4.935 -44.340 1.00 95.25 897 GLN A C 1
ATOM 7317 O O . GLN A 1 897 ? 22.268 -5.884 -44.746 1.00 95.25 897 GLN A O 1
ATOM 7322 N N . ILE A 1 898 ? 22.526 -4.127 -43.357 1.00 96.19 898 ILE A N 1
ATOM 7323 C CA . ILE A 1 898 ? 21.271 -4.299 -42.612 1.00 96.19 898 ILE A CA 1
ATOM 7324 C C . ILE A 1 898 ? 20.055 -4.185 -43.546 1.00 96.19 898 ILE A C 1
ATOM 7326 O O . ILE A 1 898 ? 19.176 -5.039 -43.507 1.00 96.19 898 ILE A O 1
ATOM 7330 N N . ILE A 1 899 ? 20.028 -3.209 -44.460 1.00 96.50 899 ILE A N 1
ATOM 7331 C CA . ILE A 1 899 ? 18.967 -3.059 -45.473 1.00 96.50 899 ILE A CA 1
ATOM 7332 C C . ILE A 1 899 ? 18.858 -4.307 -46.366 1.00 96.50 899 ILE A C 1
ATOM 7334 O O . ILE A 1 899 ? 17.752 -4.754 -46.676 1.00 96.50 899 ILE A O 1
ATOM 7338 N N . ASN A 1 900 ? 19.988 -4.882 -46.789 1.00 95.00 900 ASN A N 1
ATOM 7339 C CA . ASN A 1 900 ? 19.997 -6.101 -47.603 1.00 95.00 900 ASN A CA 1
ATOM 7340 C C . ASN A 1 900 ? 19.485 -7.317 -46.812 1.00 95.00 900 ASN A C 1
ATOM 7342 O O . ASN A 1 900 ? 18.762 -8.146 -47.363 1.00 95.00 900 ASN A O 1
ATOM 7346 N N . GLN A 1 901 ? 19.825 -7.399 -45.525 1.00 94.12 901 GLN A N 1
ATOM 7347 C CA . GLN A 1 901 ? 19.379 -8.453 -44.618 1.00 94.12 901 GLN A CA 1
ATOM 7348 C C . GLN A 1 901 ? 17.873 -8.356 -44.319 1.00 94.12 901 GLN A C 1
ATOM 7350 O O . GLN A 1 901 ? 17.152 -9.331 -44.494 1.00 94.12 901 GLN A O 1
ATOM 7355 N N . ILE A 1 902 ? 17.360 -7.165 -44.003 1.00 95.25 902 ILE A N 1
ATOM 7356 C CA . ILE A 1 902 ? 15.921 -6.893 -43.829 1.00 95.25 902 ILE A CA 1
ATOM 7357 C C . ILE A 1 902 ? 15.122 -7.337 -45.064 1.00 95.25 902 ILE A C 1
ATOM 7359 O O . ILE A 1 902 ? 14.091 -8.000 -44.943 1.00 95.25 902 ILE A O 1
ATOM 7363 N N . LYS A 1 903 ? 15.632 -7.038 -46.268 1.00 93.56 903 LYS A N 1
ATOM 7364 C CA . LYS A 1 903 ? 15.030 -7.474 -47.539 1.00 93.56 903 LYS A CA 1
ATOM 7365 C C . LYS A 1 903 ? 15.063 -8.996 -47.724 1.00 93.56 903 LYS A C 1
ATOM 7367 O O . LYS A 1 903 ? 14.107 -9.544 -48.266 1.00 93.56 903 LYS A O 1
ATOM 7372 N N . SER A 1 904 ? 16.119 -9.687 -47.283 1.00 94.12 904 SER A N 1
ATOM 7373 C CA . SER A 1 904 ? 16.208 -11.153 -47.385 1.00 94.12 904 SER A CA 1
ATOM 7374 C C . SER A 1 904 ? 15.329 -11.878 -46.356 1.00 94.12 904 SER A C 1
ATOM 7376 O O . SER A 1 904 ? 14.774 -12.934 -46.668 1.00 94.12 904 SER A O 1
ATOM 7378 N N . GLN A 1 905 ? 15.159 -11.286 -45.169 1.00 94.56 905 GLN A N 1
ATOM 7379 C CA . GLN A 1 905 ? 14.333 -11.789 -44.068 1.00 94.56 905 GLN A CA 1
ATOM 7380 C C . GLN A 1 905 ? 12.845 -11.411 -44.184 1.00 94.56 905 GLN A C 1
ATOM 7382 O O . GLN A 1 905 ? 12.035 -11.971 -43.453 1.00 94.56 905 GLN A O 1
ATOM 7387 N N . LYS A 1 906 ? 12.461 -10.499 -45.093 1.00 94.94 906 LYS A N 1
ATOM 7388 C CA . LYS A 1 906 ? 11.078 -9.994 -45.257 1.00 94.94 906 LYS A CA 1
ATOM 7389 C C . LYS A 1 906 ? 10.426 -9.544 -43.932 1.00 94.94 906 LYS A C 1
ATOM 7391 O O . LYS A 1 906 ? 9.246 -9.823 -43.698 1.00 94.94 906 LYS A O 1
ATOM 7396 N N . VAL A 1 907 ? 11.182 -8.903 -43.043 1.00 94.94 907 VAL A N 1
ATOM 7397 C CA . VAL A 1 907 ? 10.624 -8.434 -41.763 1.00 94.94 907 VAL A CA 1
ATOM 7398 C C . VAL A 1 907 ? 9.649 -7.278 -41.974 1.00 94.94 907 VAL A C 1
ATOM 7400 O O . VAL A 1 907 ? 9.797 -6.502 -42.918 1.00 94.94 907 VAL A O 1
ATOM 7403 N N . ALA A 1 908 ? 8.651 -7.166 -41.098 1.00 95.94 908 ALA A N 1
ATOM 7404 C CA . ALA A 1 908 ? 7.671 -6.077 -41.120 1.00 95.94 908 ALA A CA 1
ATOM 7405 C C . ALA A 1 908 ? 8.140 -4.846 -40.322 1.00 95.94 908 ALA A C 1
ATOM 7407 O O . ALA A 1 908 ? 7.640 -3.739 -40.533 1.00 95.94 908 ALA A O 1
ATOM 7408 N N . ALA A 1 909 ? 9.096 -5.036 -39.411 1.00 97.62 909 ALA A N 1
ATOM 7409 C CA . ALA A 1 909 ? 9.629 -3.995 -38.549 1.00 97.62 909 ALA A CA 1
ATOM 7410 C C . ALA A 1 909 ? 11.148 -4.102 -38.349 1.00 97.62 909 ALA A C 1
ATOM 7412 O O . ALA A 1 909 ? 11.770 -5.133 -38.624 1.00 97.62 909 ALA A O 1
ATOM 7413 N N . ILE A 1 910 ? 11.727 -3.024 -37.827 1.00 97.69 910 ILE A N 1
ATOM 7414 C CA . ILE A 1 910 ? 13.018 -3.045 -37.133 1.00 97.69 910 ILE A CA 1
ATOM 7415 C C . ILE A 1 910 ? 12.827 -2.613 -35.685 1.00 97.69 910 ILE A C 1
ATOM 7417 O O . ILE A 1 910 ? 11.924 -1.828 -35.379 1.00 97.69 910 ILE A O 1
ATOM 7421 N N . SER A 1 911 ? 13.714 -3.087 -34.820 1.00 97.75 911 SER A N 1
ATOM 7422 C CA . SER A 1 911 ? 13.714 -2.767 -33.400 1.00 97.75 911 SER A CA 1
ATOM 7423 C C . SER A 1 911 ? 15.102 -2.428 -32.883 1.00 97.75 911 SER A C 1
ATOM 7425 O O . SER A 1 911 ? 16.100 -2.992 -33.334 1.00 97.75 911 SER A O 1
ATOM 7427 N N . PHE A 1 912 ? 15.184 -1.428 -32.005 1.00 97.25 912 PHE A N 1
ATOM 7428 C CA . PHE A 1 912 ? 16.456 -0.817 -31.630 1.00 97.25 912 PHE A CA 1
ATOM 7429 C C . PHE A 1 912 ? 16.412 -0.059 -30.298 1.00 97.25 912 PHE A C 1
ATOM 7431 O O . PHE A 1 912 ? 15.358 0.356 -29.818 1.00 97.25 912 PHE A O 1
ATOM 7438 N N . ASP A 1 913 ? 17.596 0.162 -29.734 1.00 96.12 913 ASP A N 1
ATOM 7439 C CA . ASP A 1 913 ? 17.804 1.058 -28.600 1.00 96.12 913 ASP A CA 1
ATOM 7440 C C . ASP A 1 913 ? 17.596 2.507 -29.041 1.00 96.12 913 ASP A C 1
ATOM 7442 O O . ASP A 1 913 ? 18.116 2.896 -30.090 1.00 96.12 913 ASP A O 1
ATOM 7446 N N . ASN A 1 914 ? 16.880 3.317 -28.258 1.00 95.31 914 ASN A N 1
ATOM 7447 C CA . ASN A 1 914 ? 16.608 4.715 -28.598 1.00 95.31 914 ASN A CA 1
ATOM 7448 C C . ASN A 1 914 ? 17.881 5.518 -28.944 1.00 95.31 914 ASN A C 1
ATOM 7450 O O . ASN A 1 914 ? 17.845 6.375 -29.825 1.00 95.31 914 ASN A O 1
ATOM 7454 N N . GLY A 1 915 ? 19.039 5.199 -28.351 1.00 94.62 915 GLY A N 1
ATOM 7455 C CA . GLY A 1 915 ? 20.308 5.841 -28.714 1.00 94.62 915 GLY A CA 1
ATOM 7456 C C . GLY A 1 915 ? 20.728 5.645 -30.186 1.00 94.62 915 GLY A C 1
ATOM 7457 O O . GLY A 1 915 ? 21.549 6.403 -30.700 1.00 94.62 915 GLY A O 1
ATOM 7458 N N . LEU A 1 916 ? 20.149 4.668 -30.894 1.00 96.12 916 LEU A N 1
ATOM 7459 C CA . LEU A 1 916 ? 20.336 4.433 -32.329 1.00 96.12 916 LEU A CA 1
ATOM 7460 C C . LEU A 1 916 ? 19.320 5.173 -33.216 1.00 96.12 916 LEU A C 1
ATOM 7462 O O . LEU A 1 916 ? 19.433 5.078 -34.439 1.00 96.12 916 LEU A O 1
ATOM 7466 N N . TYR A 1 917 ? 18.361 5.927 -32.667 1.00 95.62 917 TYR A N 1
ATOM 7467 C CA . TYR A 1 917 ? 17.309 6.586 -33.455 1.00 95.62 917 TYR A CA 1
ATOM 7468 C C . TYR A 1 917 ? 17.876 7.492 -34.564 1.00 95.62 917 TYR A C 1
ATOM 7470 O O . TYR A 1 917 ? 17.475 7.384 -35.724 1.00 95.62 917 TYR A O 1
ATOM 7478 N N . GLY A 1 918 ? 18.903 8.293 -34.255 1.00 94.62 918 GLY A N 1
ATOM 7479 C CA . GLY A 1 918 ? 19.614 9.097 -35.258 1.00 94.62 918 GLY A CA 1
ATOM 7480 C C . GLY A 1 918 ? 20.282 8.252 -36.355 1.00 94.62 918 GLY A C 1
ATOM 7481 O O . GLY A 1 918 ? 20.227 8.610 -37.530 1.00 94.62 918 GLY A O 1
ATOM 7482 N N . PHE A 1 919 ? 20.844 7.084 -36.014 1.00 96.50 919 PHE A N 1
ATOM 7483 C CA . PHE A 1 919 ? 21.385 6.153 -37.013 1.00 96.50 919 PHE A CA 1
ATOM 7484 C C . PHE A 1 919 ? 20.281 5.581 -37.916 1.00 96.50 919 PHE A C 1
ATOM 7486 O O . PHE A 1 919 ? 20.469 5.469 -39.130 1.00 96.50 919 PHE A O 1
ATOM 7493 N N . VAL A 1 920 ? 19.123 5.246 -37.341 1.00 96.75 920 VAL A N 1
ATOM 7494 C CA . VAL A 1 920 ? 17.967 4.729 -38.084 1.00 96.75 920 VAL A CA 1
ATOM 7495 C C . VAL A 1 920 ? 17.468 5.762 -39.092 1.00 96.75 920 VAL A C 1
ATOM 7497 O O . VAL A 1 920 ? 17.402 5.449 -40.280 1.00 96.75 920 VAL A O 1
ATOM 7500 N N . VAL A 1 921 ? 17.186 6.989 -38.650 1.00 95.38 921 VAL A N 1
ATOM 7501 C CA . VAL A 1 921 ? 16.618 8.047 -39.503 1.00 95.38 921 VAL A CA 1
ATOM 7502 C C . VAL A 1 921 ? 17.617 8.543 -40.559 1.00 95.38 921 VAL A C 1
ATOM 7504 O O . VAL A 1 921 ? 17.234 8.758 -41.708 1.00 95.38 921 VAL A O 1
ATOM 7507 N N . GLU A 1 922 ? 18.903 8.695 -40.224 1.00 95.81 922 GLU A N 1
ATOM 7508 C CA . GLU A 1 922 ? 19.900 9.235 -41.164 1.00 95.81 922 GLU A CA 1
ATOM 7509 C C . GLU A 1 922 ? 20.441 8.176 -42.151 1.00 95.81 922 GLU A C 1
ATOM 7511 O O . GLU A 1 922 ? 20.683 8.494 -43.319 1.00 95.81 922 GLU A O 1
ATOM 7516 N N . TYR A 1 923 ? 20.628 6.916 -41.724 1.00 97.06 923 TYR A N 1
ATOM 7517 C CA . TYR A 1 923 ? 21.354 5.903 -42.513 1.00 97.06 923 TYR A CA 1
ATOM 7518 C C . TYR A 1 923 ? 20.506 4.717 -42.989 1.00 97.06 923 TYR A C 1
ATOM 7520 O O . TYR A 1 923 ? 20.790 4.189 -44.067 1.00 97.06 923 TYR A O 1
ATOM 7528 N N . LEU A 1 924 ? 19.499 4.269 -42.228 1.00 95.94 924 LEU A N 1
ATOM 7529 C CA . LEU A 1 924 ? 18.657 3.125 -42.619 1.00 95.94 924 LEU A CA 1
ATOM 7530 C C . LEU A 1 924 ? 17.410 3.561 -43.390 1.00 95.94 924 LEU A C 1
ATOM 7532 O O . LEU A 1 924 ? 17.163 3.057 -44.486 1.00 95.94 924 LEU A O 1
ATOM 7536 N N . GLU A 1 925 ? 16.645 4.502 -42.836 1.00 95.56 925 GLU A N 1
ATOM 7537 C CA . GLU A 1 925 ? 15.363 4.980 -43.364 1.00 95.56 925 GLU A CA 1
ATOM 7538 C C . GLU A 1 925 ? 15.389 5.298 -44.873 1.00 95.56 925 GLU A C 1
ATOM 7540 O O . GLU A 1 925 ? 14.496 4.801 -45.568 1.00 95.56 925 GLU A O 1
ATOM 7545 N N . PRO A 1 926 ? 16.405 5.992 -45.435 1.00 95.56 926 PRO A N 1
ATOM 7546 C CA . PRO A 1 926 ? 16.458 6.285 -46.871 1.00 95.56 926 PRO A CA 1
ATOM 7547 C C . PRO A 1 926 ? 16.502 5.050 -47.790 1.00 95.56 926 PRO A C 1
ATOM 7549 O O . PRO A 1 926 ? 16.195 5.162 -48.977 1.00 95.56 926 PRO A O 1
ATOM 7552 N N . GLY A 1 927 ? 16.907 3.881 -47.277 1.00 93.94 927 GLY A N 1
ATOM 7553 C CA . GLY A 1 927 ? 17.014 2.625 -48.031 1.00 93.94 927 GLY A CA 1
ATOM 7554 C C . GLY A 1 927 ? 15.965 1.558 -47.685 1.00 93.94 927 GLY A C 1
ATOM 7555 O O . GLY A 1 927 ? 15.944 0.494 -48.328 1.00 93.94 927 GLY A O 1
ATOM 7556 N N . LEU A 1 928 ? 15.109 1.822 -46.692 1.00 94.94 928 LEU A N 1
ATOM 7557 C CA . LEU A 1 928 ? 14.009 0.951 -46.269 1.00 94.94 928 LEU A CA 1
ATOM 7558 C C . LEU A 1 928 ? 12.724 1.231 -47.063 1.00 94.94 928 LEU A C 1
ATOM 7560 O O . LEU A 1 928 ? 12.477 2.340 -47.531 1.00 94.94 928 LEU A O 1
ATOM 7564 N N . ASN A 1 929 ? 11.860 0.219 -47.179 1.00 93.38 929 ASN A N 1
ATOM 7565 C CA . ASN A 1 929 ? 10.479 0.440 -47.612 1.00 93.38 929 ASN A CA 1
ATOM 7566 C C . ASN A 1 929 ? 9.754 1.285 -46.541 1.00 93.38 929 ASN A C 1
ATOM 7568 O O . ASN A 1 929 ? 9.986 1.093 -45.346 1.00 93.38 929 ASN A O 1
ATOM 7572 N N . LYS A 1 930 ? 8.879 2.209 -46.956 1.00 92.06 930 LYS A N 1
ATOM 7573 C CA . LYS A 1 930 ? 8.068 3.050 -46.056 1.00 92.06 930 LYS A CA 1
ATOM 7574 C C . LYS A 1 930 ? 7.106 2.239 -45.183 1.00 92.06 930 LYS A C 1
ATOM 7576 O O . LYS A 1 930 ? 6.737 2.700 -44.113 1.00 92.06 930 LYS A O 1
ATOM 7581 N N . GLU A 1 931 ? 6.739 1.036 -45.624 1.00 94.56 931 GLU A N 1
ATOM 7582 C CA . GLU A 1 931 ? 5.893 0.099 -44.872 1.00 94.56 931 GLU A CA 1
ATOM 7583 C C . GLU A 1 931 ? 6.607 -0.532 -43.662 1.00 94.56 931 GLU A C 1
ATOM 7585 O O . GLU A 1 931 ? 5.934 -1.029 -42.763 1.00 94.56 931 GLU A O 1
ATOM 7590 N N . ILE A 1 932 ? 7.949 -0.501 -43.606 1.00 96.75 932 ILE A N 1
ATOM 7591 C CA . ILE A 1 932 ? 8.703 -0.993 -42.442 1.00 96.75 932 ILE A CA 1
ATOM 7592 C C . ILE A 1 932 ? 8.446 -0.061 -41.258 1.00 96.75 932 ILE A C 1
ATOM 7594 O O . ILE A 1 932 ? 8.828 1.113 -41.297 1.00 96.75 932 ILE A O 1
ATOM 7598 N N . ILE A 1 933 ? 7.828 -0.583 -40.203 1.00 97.56 933 ILE A N 1
ATOM 7599 C CA . ILE A 1 933 ? 7.603 0.169 -38.966 1.00 97.56 933 ILE A CA 1
ATOM 7600 C C . ILE A 1 933 ? 8.778 0.018 -37.998 1.00 97.56 933 ILE A C 1
ATOM 7602 O O . ILE A 1 933 ? 9.641 -0.846 -38.155 1.00 97.56 933 ILE A O 1
ATOM 7606 N N . TYR A 1 934 ? 8.808 0.884 -36.995 1.00 98.00 934 TYR A N 1
ATOM 7607 C CA . TYR A 1 934 ? 9.824 0.912 -35.958 1.00 98.00 934 TYR A CA 1
ATOM 7608 C C . TYR A 1 934 ? 9.203 0.526 -34.622 1.00 98.00 934 TYR A C 1
ATOM 7610 O O . TYR A 1 934 ? 8.137 1.026 -34.242 1.00 98.00 934 TYR A O 1
ATOM 7618 N N . HIS A 1 935 ? 9.920 -0.308 -33.887 1.00 98.12 935 HIS A N 1
ATOM 7619 C CA . HIS A 1 935 ? 9.745 -0.455 -32.454 1.00 98.12 935 HIS A CA 1
ATOM 7620 C C . HIS A 1 935 ? 11.049 -0.029 -31.768 1.00 98.12 935 HIS A C 1
ATOM 7622 O O . HIS A 1 935 ? 12.119 -0.131 -32.357 1.00 98.12 935 HIS A O 1
ATOM 7628 N N . THR A 1 936 ? 10.999 0.498 -30.554 1.00 97.06 936 THR A N 1
ATOM 7629 C CA . THR A 1 936 ? 12.207 0.958 -29.847 1.00 97.06 936 THR A CA 1
ATOM 7630 C C . THR A 1 936 ? 12.079 0.684 -28.357 1.00 97.06 936 THR A C 1
ATOM 7632 O O . THR A 1 936 ? 10.972 0.482 -27.864 1.00 97.06 936 THR A O 1
ATOM 7635 N N . TRP A 1 937 ? 13.184 0.708 -27.622 1.00 97.00 937 TRP A N 1
ATOM 7636 C CA . TRP A 1 937 ? 13.162 0.791 -26.161 1.00 97.00 937 TRP A CA 1
ATOM 7637 C C . TRP A 1 937 ? 13.918 2.025 -25.682 1.00 97.00 937 TRP A C 1
ATOM 7639 O O . TRP A 1 937 ? 14.940 2.405 -26.253 1.00 97.00 937 TRP A O 1
ATOM 7649 N N . ASP A 1 938 ? 13.403 2.659 -24.635 1.00 95.81 938 ASP A N 1
ATOM 7650 C CA . ASP A 1 938 ? 13.992 3.842 -24.021 1.00 95.81 938 ASP A CA 1
ATOM 7651 C C . ASP A 1 938 ? 14.109 3.623 -22.512 1.00 95.81 938 ASP A C 1
ATOM 7653 O O . ASP A 1 938 ? 13.289 4.057 -21.704 1.00 95.81 938 ASP A O 1
ATOM 7657 N N . THR A 1 939 ? 15.155 2.892 -22.128 1.00 89.44 939 THR A N 1
ATOM 7658 C CA . THR A 1 939 ? 15.409 2.520 -20.731 1.00 89.44 939 THR A CA 1
ATOM 7659 C C . THR A 1 939 ? 15.923 3.684 -19.880 1.00 89.44 939 THR A C 1
ATOM 7661 O O . THR A 1 939 ? 16.221 3.460 -18.705 1.00 89.44 939 THR A O 1
ATOM 7664 N N . SER A 1 940 ? 16.013 4.902 -20.438 1.00 92.06 940 SER A N 1
ATOM 7665 C CA . SER A 1 940 ? 16.270 6.138 -19.686 1.00 92.06 940 SER A CA 1
ATOM 7666 C C . SER A 1 940 ? 15.032 6.662 -18.952 1.00 92.06 940 SER A C 1
ATOM 7668 O O . SER A 1 940 ? 15.189 7.463 -18.039 1.00 92.06 940 SER A O 1
ATOM 7670 N N . LYS A 1 941 ? 13.833 6.187 -19.325 1.00 94.88 941 LYS A N 1
ATOM 7671 C CA . LYS A 1 941 ? 12.539 6.632 -18.792 1.00 94.88 941 LYS A CA 1
ATOM 7672 C C . LYS A 1 941 ? 11.831 5.491 -18.060 1.00 94.88 941 LYS A C 1
ATOM 7674 O O . LYS A 1 941 ? 11.779 4.360 -18.562 1.00 94.88 941 LYS A O 1
ATOM 7679 N N . GLU A 1 942 ? 11.259 5.773 -16.893 1.00 94.69 942 GLU A N 1
ATOM 7680 C CA . GLU A 1 942 ? 10.494 4.820 -16.082 1.00 94.69 942 GLU A CA 1
ATOM 7681 C C . GLU A 1 942 ? 9.008 5.220 -15.997 1.00 94.69 942 GLU A C 1
ATOM 7683 O O . GLU A 1 942 ? 8.664 6.396 -15.909 1.00 94.69 942 GLU A O 1
ATOM 7688 N N . PHE A 1 943 ? 8.088 4.246 -15.949 1.00 94.38 943 PHE A N 1
ATOM 7689 C CA . PHE A 1 943 ? 6.647 4.537 -15.792 1.00 94.38 943 PHE A CA 1
ATOM 7690 C C . PHE A 1 943 ? 6.293 5.302 -14.499 1.00 94.38 943 PHE A C 1
ATOM 7692 O O . PHE A 1 943 ? 5.239 5.937 -14.413 1.00 94.38 943 PHE A O 1
ATOM 7699 N N . ASN A 1 944 ? 7.183 5.239 -13.506 1.00 92.00 944 ASN A N 1
ATOM 7700 C CA . ASN A 1 944 ? 7.094 5.926 -12.221 1.00 92.00 944 ASN A CA 1
ATOM 7701 C C . ASN A 1 944 ? 7.712 7.336 -12.192 1.00 92.00 944 ASN A C 1
ATOM 7703 O O . ASN A 1 944 ? 7.663 7.955 -11.133 1.00 92.00 944 ASN A O 1
ATOM 7707 N N . ASP A 1 945 ? 8.294 7.839 -13.283 1.00 94.19 945 ASP A N 1
ATOM 7708 C CA . ASP A 1 945 ? 8.909 9.173 -13.301 1.00 94.19 945 ASP A CA 1
ATOM 7709 C C . ASP A 1 945 ? 7.822 10.266 -13.319 1.00 94.19 945 ASP A C 1
ATOM 7711 O O . ASP A 1 945 ? 7.003 10.259 -14.240 1.00 94.19 945 ASP A O 1
ATOM 7715 N N . PRO A 1 946 ? 7.768 11.211 -12.356 1.00 94.00 946 PRO A N 1
ATOM 7716 C CA . PRO A 1 946 ? 6.641 12.148 -12.211 1.00 94.00 946 PRO A CA 1
ATOM 7717 C C . PRO A 1 946 ? 6.367 13.061 -13.415 1.00 94.00 946 PRO A C 1
ATOM 7719 O O . PRO A 1 946 ? 5.263 13.587 -13.563 1.00 94.00 946 PRO A O 1
ATOM 7722 N N . ASP A 1 947 ? 7.374 13.271 -14.259 1.00 94.81 947 ASP A N 1
ATOM 7723 C CA . ASP A 1 947 ? 7.350 14.102 -15.461 1.00 94.81 947 ASP A CA 1
ATOM 7724 C C . ASP A 1 947 ? 7.347 13.278 -16.764 1.00 94.81 947 ASP A C 1
ATOM 7726 O O . ASP A 1 947 ? 7.460 13.852 -17.847 1.00 94.81 947 ASP A O 1
ATOM 7730 N N . LEU A 1 948 ? 7.164 11.949 -16.700 1.00 95.88 948 LEU A N 1
ATOM 7731 C CA . LEU A 1 948 ? 7.269 11.032 -17.844 1.00 95.88 948 LEU A CA 1
ATOM 7732 C C . LEU A 1 948 ? 6.552 11.526 -19.107 1.00 95.88 948 LEU A C 1
ATOM 7734 O O . LEU A 1 948 ? 7.109 11.456 -20.197 1.00 95.88 948 LEU A O 1
ATOM 7738 N N . LEU A 1 949 ? 5.321 12.033 -18.991 1.00 94.75 949 LEU A N 1
ATOM 7739 C CA . LEU A 1 949 ? 4.566 12.515 -20.157 1.00 94.75 949 LEU A CA 1
ATOM 7740 C C . LEU A 1 949 ? 5.266 13.684 -20.867 1.00 94.75 949 LEU A C 1
ATOM 7742 O O . LEU A 1 949 ? 5.226 13.750 -22.093 1.00 94.75 949 LEU A O 1
ATOM 7746 N N . GLN A 1 950 ? 5.934 14.568 -20.122 1.00 95.56 950 GLN A N 1
ATOM 7747 C CA . GLN A 1 950 ? 6.752 15.641 -20.683 1.00 95.56 950 GLN A CA 1
ATOM 7748 C C . GLN A 1 950 ? 8.020 15.070 -21.328 1.00 95.56 950 GLN A C 1
ATOM 7750 O O . GLN A 1 950 ? 8.344 15.447 -22.452 1.00 95.56 950 GLN A O 1
ATOM 7755 N N . GLN A 1 951 ? 8.690 14.116 -20.669 1.00 96.00 951 GLN A N 1
ATOM 7756 C CA . GLN A 1 951 ? 9.864 13.436 -21.230 1.00 96.00 951 GLN A CA 1
ATOM 7757 C C . GLN A 1 951 ? 9.550 12.657 -22.523 1.00 96.00 951 GLN A C 1
ATOM 7759 O O . GLN A 1 951 ? 10.409 12.520 -23.394 1.00 96.00 951 GLN A O 1
ATOM 7764 N N . LEU A 1 952 ? 8.335 12.110 -22.648 1.00 95.50 952 LEU A N 1
ATOM 7765 C CA . LEU A 1 952 ? 7.865 11.436 -23.858 1.00 95.50 952 LEU A CA 1
ATOM 7766 C C . LEU A 1 952 ? 7.527 12.440 -24.963 1.00 95.50 952 LEU A C 1
ATOM 7768 O O . LEU A 1 952 ? 7.878 12.192 -26.110 1.00 95.50 952 LEU A O 1
ATOM 7772 N N . GLN A 1 953 ? 6.897 13.572 -24.632 1.00 93.81 953 GLN A N 1
ATOM 7773 C CA . GLN A 1 953 ? 6.552 14.631 -25.592 1.00 93.81 953 GLN A CA 1
ATOM 7774 C C . GLN A 1 953 ? 7.771 15.303 -26.236 1.00 93.81 953 GLN A C 1
ATOM 7776 O O . GLN A 1 953 ? 7.666 15.798 -27.356 1.00 93.81 953 GLN A O 1
ATOM 7781 N N . THR A 1 954 ? 8.917 15.322 -25.553 1.00 94.50 954 THR A N 1
ATOM 7782 C CA . THR A 1 954 ? 10.177 15.885 -26.066 1.00 94.50 954 THR A CA 1
ATOM 7783 C C . THR A 1 954 ? 11.086 14.858 -26.745 1.00 94.50 954 THR A C 1
ATOM 7785 O O . THR A 1 954 ? 12.141 15.235 -27.249 1.00 94.50 954 THR A O 1
ATOM 7788 N N . ALA A 1 955 ? 10.714 13.574 -26.773 1.00 94.56 955 ALA A N 1
ATOM 7789 C CA . ALA A 1 955 ? 11.532 12.528 -27.379 1.00 94.56 955 ALA A CA 1
ATOM 7790 C C . ALA A 1 955 ? 11.439 12.533 -28.916 1.00 94.56 955 ALA A C 1
ATOM 7792 O O . ALA A 1 955 ? 10.351 12.650 -29.481 1.00 94.56 955 ALA A O 1
ATOM 7793 N N . ASP A 1 956 ? 12.561 12.289 -29.602 1.00 91.94 956 ASP A N 1
ATOM 7794 C CA . ASP A 1 956 ? 12.656 12.334 -31.073 1.00 91.94 956 ASP A CA 1
ATOM 7795 C C . ASP A 1 956 ? 11.675 11.384 -31.804 1.00 91.94 956 ASP A C 1
ATOM 7797 O O . ASP A 1 956 ? 11.344 11.589 -32.976 1.00 91.94 956 ASP A O 1
ATOM 7801 N N . TYR A 1 957 ? 11.198 10.336 -31.121 1.00 93.38 957 TYR A N 1
ATOM 7802 C CA . TYR A 1 957 ? 10.225 9.352 -31.614 1.00 93.38 957 TYR A CA 1
ATOM 7803 C C . TYR A 1 957 ? 8.749 9.691 -31.317 1.00 93.38 957 TYR A C 1
ATOM 7805 O O . TYR A 1 957 ? 7.855 8.908 -31.674 1.00 93.38 957 TYR A O 1
ATOM 7813 N N . TRP A 1 958 ? 8.460 10.807 -30.636 1.00 93.00 958 TRP A N 1
ATOM 7814 C CA . TRP A 1 958 ? 7.103 11.175 -30.214 1.00 93.00 958 TRP A CA 1
ATOM 7815 C C . TRP A 1 958 ? 6.158 11.307 -31.412 1.00 93.00 958 TRP A C 1
ATOM 7817 O O . TRP A 1 958 ? 5.180 10.557 -31.514 1.00 93.00 958 TRP A O 1
ATOM 7827 N N . GLU A 1 959 ? 6.513 12.186 -32.352 1.00 90.75 959 GLU A N 1
ATOM 7828 C CA . GLU A 1 959 ? 5.731 12.505 -33.556 1.00 90.75 959 GLU A CA 1
ATOM 7829 C C . GLU A 1 959 ? 5.984 11.541 -34.728 1.00 90.75 959 GLU A C 1
ATOM 7831 O O . GLU A 1 959 ? 5.260 11.568 -35.722 1.00 90.75 959 GLU A O 1
ATOM 7836 N N . ASN A 1 960 ? 6.989 10.661 -34.639 1.00 92.81 960 ASN A N 1
ATOM 7837 C CA . ASN A 1 960 ? 7.311 9.751 -35.736 1.00 92.81 960 ASN A CA 1
ATOM 7838 C C . ASN A 1 960 ? 6.246 8.653 -35.881 1.00 92.81 960 ASN A C 1
ATOM 7840 O O . ASN A 1 960 ? 6.200 7.688 -35.113 1.00 92.81 960 ASN A O 1
ATOM 7844 N N . GLU A 1 961 ? 5.422 8.769 -36.924 1.00 92.50 961 GLU A N 1
ATOM 7845 C CA . GLU A 1 961 ? 4.355 7.816 -37.234 1.00 92.50 961 GLU A CA 1
ATOM 7846 C C . GLU A 1 961 ? 4.853 6.388 -37.497 1.00 92.50 961 GLU A C 1
ATOM 7848 O O . GLU A 1 961 ? 4.074 5.445 -37.332 1.00 92.50 961 GLU A O 1
ATOM 7853 N N . ARG A 1 962 ? 6.119 6.186 -37.891 1.00 95.62 962 ARG A N 1
ATOM 7854 C CA . ARG A 1 962 ? 6.693 4.843 -38.079 1.00 95.62 962 ARG A CA 1
ATOM 7855 C C . ARG A 1 962 ? 6.926 4.138 -36.745 1.00 95.62 962 ARG A C 1
ATOM 7857 O O . ARG A 1 962 ? 6.892 2.912 -36.725 1.00 95.62 962 ARG A O 1
ATOM 7864 N N . VAL A 1 963 ? 7.099 4.869 -35.640 1.00 96.94 963 VAL A N 1
ATOM 7865 C CA . VAL A 1 963 ? 7.309 4.294 -34.301 1.00 96.94 963 VAL A CA 1
ATOM 7866 C C . VAL A 1 963 ? 5.975 3.845 -33.704 1.00 96.94 963 VAL A C 1
ATOM 7868 O O . VAL A 1 963 ? 5.176 4.654 -33.225 1.00 96.94 963 VAL A O 1
ATOM 7871 N N . LYS A 1 964 ? 5.724 2.531 -33.741 1.00 96.56 964 LYS A N 1
ATOM 7872 C CA . LYS A 1 964 ? 4.465 1.907 -33.290 1.00 96.56 964 LYS A CA 1
ATOM 7873 C C . LYS A 1 964 ? 4.538 1.281 -31.898 1.00 96.56 964 LYS A C 1
ATOM 7875 O O . LYS A 1 964 ? 3.482 1.008 -31.320 1.00 96.56 964 LYS A O 1
ATOM 7880 N N . THR A 1 965 ? 5.740 1.056 -31.369 1.00 97.56 965 THR A N 1
ATOM 7881 C CA . THR A 1 965 ? 5.950 0.588 -29.991 1.00 97.56 965 THR A CA 1
ATOM 7882 C C . THR A 1 965 ? 7.225 1.191 -29.401 1.00 97.56 965 THR A C 1
ATOM 7884 O O . THR A 1 965 ? 8.237 1.293 -30.089 1.00 97.56 965 THR A O 1
ATOM 7887 N N . VAL A 1 966 ? 7.163 1.571 -28.131 1.00 97.81 966 VAL A N 1
ATOM 7888 C CA . VAL A 1 966 ? 8.240 2.095 -27.295 1.00 97.81 966 VAL A CA 1
ATOM 7889 C C . VAL A 1 966 ? 8.181 1.328 -25.973 1.00 97.81 966 VAL A C 1
ATOM 7891 O O . VAL A 1 966 ? 7.175 1.396 -25.263 1.00 97.81 966 VAL A O 1
ATOM 7894 N N . LEU A 1 967 ? 9.228 0.575 -25.650 1.00 98.00 967 LEU A N 1
ATOM 7895 C CA . LEU A 1 967 ? 9.357 -0.093 -24.357 1.00 98.00 967 LEU A CA 1
ATOM 7896 C C . LEU A 1 967 ? 9.949 0.882 -23.342 1.00 98.00 967 LEU A C 1
ATOM 7898 O O . LEU A 1 967 ? 11.000 1.472 -23.599 1.00 98.00 967 LEU A O 1
ATOM 7902 N N . LEU A 1 968 ? 9.293 1.033 -22.194 1.00 96.94 968 LEU A N 1
ATOM 7903 C CA . LEU A 1 968 ? 9.761 1.871 -21.086 1.00 96.94 968 LEU A CA 1
ATOM 7904 C C . LEU A 1 968 ? 10.035 1.002 -19.857 1.00 96.94 968 LEU A C 1
ATOM 7906 O O . LEU A 1 968 ? 9.466 -0.086 -19.706 1.00 96.94 968 LEU A O 1
ATOM 7910 N N . ARG A 1 969 ? 10.906 1.468 -18.958 1.00 94.38 969 ARG A N 1
ATOM 7911 C CA . ARG A 1 969 ? 11.248 0.696 -17.759 1.00 94.38 969 ARG A CA 1
ATOM 7912 C C . ARG A 1 969 ? 10.058 0.649 -16.793 1.00 94.38 969 ARG A C 1
ATOM 7914 O O . ARG A 1 969 ? 9.426 1.666 -16.512 1.00 94.38 969 ARG A O 1
ATOM 7921 N N . PHE A 1 970 ? 9.783 -0.534 -16.251 1.00 92.12 970 PHE A N 1
ATOM 7922 C CA . PHE A 1 970 ? 8.726 -0.761 -15.268 1.00 92.12 970 PHE A CA 1
ATOM 7923 C C . PHE A 1 970 ? 9.326 -1.297 -13.962 1.00 92.12 970 PHE A C 1
ATOM 7925 O O . PHE A 1 970 ? 9.833 -2.418 -13.909 1.00 92.12 970 PHE A O 1
ATOM 7932 N N . LYS A 1 971 ? 9.331 -0.470 -12.910 1.00 87.12 971 LYS A N 1
ATOM 7933 C CA . LYS A 1 971 ? 10.052 -0.745 -11.660 1.00 87.12 971 LYS A CA 1
ATOM 7934 C C . LYS A 1 971 ? 9.201 -1.524 -10.656 1.00 87.12 971 LYS A C 1
ATOM 7936 O O . LYS A 1 971 ? 8.687 -0.963 -9.691 1.00 87.12 971 LYS A O 1
ATOM 7941 N N . SER A 1 972 ? 9.109 -2.827 -10.893 1.00 85.94 972 SER A N 1
ATOM 7942 C CA . SER A 1 972 ? 8.366 -3.779 -10.063 1.00 85.94 972 SER A CA 1
ATOM 7943 C C . SER A 1 972 ? 9.207 -4.375 -8.919 1.00 85.94 972 SER A C 1
ATOM 7945 O O . SER A 1 972 ? 10.393 -4.655 -9.123 1.00 85.94 972 SER A O 1
ATOM 7947 N N . PRO A 1 973 ? 8.618 -4.675 -7.741 1.00 79.75 973 PRO A N 1
ATOM 7948 C CA . PRO A 1 973 ? 9.245 -5.542 -6.738 1.00 79.75 973 PRO A CA 1
ATOM 7949 C C . PRO A 1 973 ? 9.465 -6.986 -7.237 1.00 79.75 973 PRO A C 1
ATOM 7951 O O . PRO A 1 973 ? 10.346 -7.677 -6.728 1.00 79.75 973 PRO A O 1
ATOM 7954 N N . TYR A 1 974 ? 8.713 -7.442 -8.241 1.00 84.75 974 TYR A N 1
ATOM 7955 C CA . TYR A 1 974 ? 8.751 -8.812 -8.767 1.00 84.75 974 TYR A CA 1
ATOM 7956 C C . TYR A 1 974 ? 9.801 -9.034 -9.875 1.00 84.75 974 TYR A C 1
ATOM 7958 O O . TYR A 1 974 ? 9.764 -10.059 -10.559 1.00 84.75 974 TYR A O 1
ATOM 7966 N N . TYR A 1 975 ? 10.721 -8.086 -10.078 1.00 82.50 975 TYR A N 1
ATOM 7967 C CA . TYR A 1 975 ? 11.803 -8.166 -11.068 1.00 82.50 975 TYR A CA 1
ATOM 7968 C C . TYR A 1 975 ? 12.873 -9.225 -10.691 1.00 82.50 975 TYR A C 1
ATOM 7970 O O . TYR A 1 975 ? 13.015 -9.583 -9.514 1.00 82.50 975 TYR A O 1
ATOM 7978 N N . LEU A 1 976 ? 13.618 -9.735 -11.688 1.00 73.56 976 LEU A N 1
ATOM 7979 C CA . LEU A 1 976 ? 14.598 -10.840 -11.572 1.00 73.56 976 LEU A CA 1
ATOM 7980 C C . LEU A 1 976 ? 16.070 -10.426 -11.691 1.00 73.56 976 LEU A C 1
ATOM 7982 O O . LEU A 1 976 ? 16.405 -9.610 -12.573 1.00 73.56 976 LEU A O 1
#

Sequence (976 aa):
MKEGLKNQFKSVWFHAVLSLAISFGLLVIIDPGQQIKHRISNTNISWDVENVNPGNARSEFSLFDTSYFVIHPGAQKPVIVNYNFHFDGRIRVVLGITGWATIEKEGDGIVDYVVLKNSDTIYNEKITHIEDQEFYFDVLQQDSITVIIDKGENISGDLGCITFEKSKKKNLFWIIPLCCLVGIWFFFLLRQGYFFIFLFPGTVSYLLLSVCLSKLNLFEFEDFLVSVVLFGLFTGAQTLIYQSKSKIFRLLTSSFLHIMWIILAILPLSFISYESVYGEEISRDQYMAFFQTNTAEAIEYMETGTPVNIVIVFVVLIVLSIVSVLKSRVQKRIPQKHLILISILVFIQLILLVQNWNQLNFLQSAVGYYKEYKTELVEYKKSVERFKNMDTKVEATKNQKGETYVVVIGESLNKNHMSLYGYHRKTTPFLDSLNETGELSVFENAIANHTHTMSVLGLSFTQANQLNGYKPSEAAPLIPMLKSAGFKTFWLSNQMRYGIYDNLVSVIAQSCDETYFINKNIGEMVVTNDFDGAIISRLSSILSKSTDENRVIFVHLMGSHGAYDERYPEEFEAFKGDLNRSVFGNQHPRYINYYDNSVLYNDWVISKVFDELKSVSGQPASMVYFSDHSEDVKRGLGHNSGAFTFEMVEIPFLVWFNDSYVSRYPEKVKTVKKNLPRYFSNDLFYEMALGLMEVKTKANYLPLDITDTSFNLTEKDVYTYHGKKKIIDPEYRRYHIQRHQSALLQQNQGLKYIPHRVNTKGMLFEVIEHGFKGMELDLVTEETENENAVFKIGHFEEKFMTNNTLEDVLQWDTKQQLQKIWLDVKNLDDANMGMFLSRLNQLDKKYNLKNRIIVESSTPSPEFKKISDGGFHTSYYLPYSLFDLSDPKSKRNRAQQIINQIKSQKVAAISFDNGLYGFVVEYLEPGLNKEIIYHTWDTSKEFNDPDLLQQLQTADYWENERVKTVLLRFKSPYYL

Secondary structure (DSSP, 8-state):
-HHHHHHHHHHHHHHHHHHHHHHHHHHHHH-------EEPPTTTEEEEEES--TTSTT--B--SSS-EE---TT-SS-EEEEEEE-S-EEEEEEEEE-TT----STT-S-EEEEEEETTEEEEEEEE-SSS-EEEEEEE-TT-EEEEEEE-TT------EEEEEEEE----GGGHHHHHHHHHHHHHHHHHTT--GGGTHHHHHHHHHHHHHHHHSS---HHHHHHHHHHHHHHHHHHHHHHT-S-HHHHHHHHHHHHHHHHHHHHHHHHHHHHHHHHSS---HHHHHHHHHS-TTHHHHHHHHH--HHHHHHHHHHHHHHHHHHHHTTS-PPPPHHHHHHHHHHHHHHHHHHHHTGGG-HHHHHHHHHHHHHHHHHHHHHHHHHHHHH-TTT--EE----S-EEEEEEESS--GGG-GGGT-SS-S-HHHHHHHHTT-EEEESEEE-SSSSHHHHHHHHTBS--TTT---TTTSPBHHHHHHHTTEEEEEEESS-SB-SS--HHHHHHTTSSEEEES---BSS-SS-SS-GGGHHHHHHHHHTS--SSEEEEEEE--TT-SSGGGSS-GGG--S-SS--HHHHTT--HHHHHHHHHHHHHHHHHHHHHHHHHHT--SS-EEEEEEES---BTTTT-BT-GGG--GGGG---EEEEE-HHHHHH-HHHHHHHHHHTTSEEEGGGHHHHHHHHTT-EES----S--TTSTT----GGG-EETTTTEETT-TT-HHHHHHHHHHHHHHTT-TTTEEES---SHHHHHHHHHTT-SEEEEEEEEEE-TTS-EEEEES-SSGGG--S-BHHHHHHH-TT---SEEEEEETT--TTTHHHHHHHHHHHHHHH--TTTEEEEE----TTTHHHHHTT-EEEEEPPGGGTT--SHHHHHHHHHHHHHHHHHHT-SEEEEEGGGHHHIIIIIGGGS-TT-EEEEEEEEEETT-TTHHHHHHTSTTSS-TTEEEEEEE---TT--

Radius of gyration: 35.12 Å; chains: 1; bounding box: 97×81×102 Å

Foldseek 3Di:
DVVVVVVVVLVVVVCVVLCVLVVVVVVVVVPPVDFLWAADDPVFKDKDKPQDDVVLPDWDFDDDSWGWTKDAADRPFWIKMKIAGQAWAKKKKKKFDAPPWDCPDDLGQKKWKWKAKVNHTPDTDIDRDRDIDMDMDTDHHGIMIMITMDRPHDHTDTTMGIGMTGGDDPPCVVVVVLSVLLSVLVVVCSVVCVDPLQLVLLVVLLVLQLVLCVPQSVPPVLSNLLSSLVSLLLVLVLLVLLQDPDPVSSLVVLLVSLVVSLVSNVVSLVQVLCCVQQVFGQDLVNLLVVLQDFPAVVVLCCVLRGDPVSVVVSVVSVVSSVVNSVCSNDDDHDPPVVNVVSVVSSVVSVVSCVVSVVSNVVVVSSVVSSVVSVVLLVLQLVLLVVLVPCPPDWQKADPAWQEEEEEEAAAAAFPCLDVCLLNPDNLQVLSVVCVVVVQKQWFNAEWAQALDLQVRVLLLQFVDDLQPPDGSSRTHGQLSNVVSRFEQEEEEEQPALEHVDDGDVNSNRVSGPYYYYQQPDYRDHPQGPDALLVSLVVLLVVLVDGDGTYYYYYYYHPQQDPVLLSRDDPVLQPFDDADQLQAQPPFDGDQSSSSSSSSNVVSVSVVSNVVSQQVNPPHKYKYKYKYNWHQPSRSPCGSDPRSDARSRTNMIIMMGIDPRNCVVCVVLVVLSNVLSHPHDYSSLNSLQVCLSSVMDTPDDDDLCRSSDPSHDDDQQNAHHNSNPGGCLDLRNLLSLLLVLCVVCVVVVNLQAEEAEACQHSNSLSSRVSSQRQEYEWEWEWDADPVRAIWIWTADPPPSTTSRDTPVVSLVSPVVNSRQAYEYEYEDDDPVCLVNVLVVVVVVCVVRVPQRHYEYEYCYLDLSLLVNVVSRHQYEYEDDPCLVVDDDPVVLQVVLVVVLVSCVSNVHQEYEYELVCVCSCVPRNVVSHDPSHAYEYEYAVAESSRSCRVVVLCPRPCNPPPSSRHYHYHYDDSSHD

pLDDT: mean 80.36, std 17.03, range [34.06, 98.75]